Protein 3OLJ (pdb70)

Solvent-accessible surface area: 44392 Å² total; per-residue (Å²): 180,54,77,113,41,7,33,0,21,108,146,35,120,67,62,31,28,12,28,60,22,122,58,121,63,0,26,105,26,2,32,117,8,6,91,30,39,6,13,3,110,108,12,84,20,82,118,0,43,37,60,14,65,79,13,132,97,71,11,62,109,0,0,4,11,0,2,0,2,1,11,9,10,2,4,7,2,11,25,1,5,13,58,50,6,8,45,43,0,25,8,10,8,0,13,2,1,6,4,3,4,16,3,8,1,19,0,0,6,5,0,7,2,53,0,0,28,36,15,25,143,64,102,160,62,57,68,71,1,12,29,0,67,141,45,5,120,17,2,124,107,4,7,46,6,2,63,148,24,16,50,53,195,166,14,75,7,3,27,8,2,0,0,5,2,0,2,12,18,0,2,2,7,0,0,13,0,0,2,38,61,0,104,116,93,55,28,0,61,2,3,8,92,1,4,54,27,2,22,104,7,2,34,13,8,11,52,1,9,1,34,0,0,106,51,8,89,94,88,19,68,66,140,76,0,80,104,4,0,50,68,0,0,119,20,0,12,59,2,0,26,127,38,0,36,0,157,49,0,57,10,80,30,94,76,0,88,53,8,0,30,41,10,0,1,122,10,0,90,57,3,56,33,58,73,17,39,161,38,133,50,31,13,123,47,78,159,73,72,111,57,8,34,0,20,101,143,36,119,66,66,38,29,11,28,60,21,118,58,107,59,0,18,97,28,2,36,115,8,5,86,22,38,7,15,3,110,112,13,88,22,65,98,0,47,35,59,13,63,78,13,131,96,73,13,63,107,0,0,5,13,0,2,0,2,2,13,9,10,2,4,8,2,12,25,1,5,13,58,52,6,9,43,47,0,24,7,14,8,0,24,3,1,6,4,3,4,16,3,7,0,18,0,0,6,6,0,7,2,54,0,1,28,34,15,25,142,71,101,167,63,56,66,72,2,12,27,0,67,138,45,4,119,14,2,125,115,4,6,47,6,2,63,150,24,17,52,52,193,159,13,78,7,3,26,5,2,0,0,6,2,0,3,12,17,0,2,2,6,0,0,14,0,0,3,38,62,0,102,116,93,54,25,0,62,2,3,9,90,1,5,58,27,2,23,98,9,2,33,28,8,10,57,1,10,5,18,0,1,139,49,8,82,96,90,19,67,63,120,80,0,73,96,3,0,50,68,0,0,115,19,0,10,43,2,0,35,125,36,0,38,0,158,51,0,57,12,80,31,96,71,0,85,52,8,0,29,41,10,0,1,123,10,0,90,79,10,63,36,56,68,21,40,162,37,134,50,35,13,128,51,75,167,67,77,110,47,8,34,0,22,110,147,34,118,62,69,38,29,9,21,64,21,125,55,110,59,0,17,101,27,2,34,127,7,4,89,30,38,8,17,1,105,82,10,75,24,85,127,0,70,139,39,12,120,85,12,135,100,88,12,63,111,1,2,6,11,1,1,1,2,1,13,8,10,2,5,7,2,12,30,1,4,14,57,52,6,10,46,48,0,24,9,14,8,0,26,3,1,6,4,3,4,15,3,7,0,19,0,0,7,9,0,3,1,57,0,1,26,22,14,25,133,69,100,167,59,59,66,73,1,13,29,0,65,136,46,4,120,16,1,120,111,4,6,45,8,3,61,148,24,15,53,49,190,154,12,77,6,3,29,6,1,0,0,6,1,0,2,12,17,0,2,2,8,0,0,15,0,0,3,37,57,0,82,115,97,54,28,0,54,0,1,11,22,1,3,30,25,2,23,106,6,1,33,20,7,11,58,1,9,6,28,0,1,145,46,10,81,96,90,17,68,62,103,78,0,79,84,5,0,52,71,0,0,115,17,0,10,56,3,0,24,127,35,0,35,0,139,32,1,56,9,79,18,102,70,0,89,54,10,0,28,45,12,0,1,125,11,0,89,84,10,65,36,61,78,26,38,170,46,134,41,34,11,130,46,74,163,67,85,110,47,8,37,0,26,108,146,35,122,64,69,38,29,8,19,68,22,126,55,125,56,0,27,129,23,2,42,124,6,5,85,24,31,7,17,1,108,72,11,76,26,84,129,0,70,143,49,12,123,84,13,121,97,65,7,64,109,0,1,6,10,1,1,1,2,1,14,8,10,2,5,6,2,7,28,1,4,9,57,52,6,9,46,47,0,25,9,15,8,0,24,3,1,6,4,2,4,13,3,7,0,12,0,0,5,10,0,4,2,60,0,0,28,21,14,27,132,71,99,174,61,60,67,70,1,13,31,0,65,137,47,5,121,16,1,121,118,4,6,46,8,2,61,148,25,16,53,47,190,154,11,77,6,2,27,4,1,0,0,7,1,0,3,11,17,0,2,2,8,0,0,14,0,0,3,40,62,0,82,125,96,55,30,0,57,0,2,11,21,1,3,29,25,2,23,104,7,2,34,29,7,11,58,1,9,5,37,0,0,98,50,10,82,96,85,18,70,64,136,72,0,88,96,4,0,52,70,0,0,114,18,0,10,49,2,1,28,126,36,0,37,0,150,49,0,56,7,78,20,102,68,0,91,48,9,0,28,45,11,0,3,124,11,0,90,72,3,49,36,57,78,28,38,164,48,134,44,36,12,133,45,76

Sequence (1144 aa):
MGVEDEPLLRENPRRFVIFPIEYHDIWQMYKKAEASFWTAEEVDLSKDIQHWESLKPEERYFISHVLAFFAASDGIVNENLVERFSQEVQITEARCFYGFQIAMENIHSEMYSLLIDTYIKDPKEREFLFNAIETMPCVKKKADWALRWIGDKEATYGERVVAFAAVEGIFFSGSFASIFWLKKRGLMPGLTFSNELISRDEGLHCDFACLMFKHLVHKPSEERVREIIINAVRIEQEFLTEALPVKLIGMNCTLMKQYIEFVADRLMLELGFSKVFRVENPFDFMMGVEDDEPLLRENPRRFVIFPIEYHDIWQMYKKAEASFWTAEEVDLSKDIQHWESLKPEERYFISHVLAFFAASDGIVNENLVERFSQEVQITEARCFYGFQIAMENIHSEMYSLLIDTYIKDPKEREFLFNAIETMPCVKKKADWALRWIGDKEATYGERVVAFAAVEGIFFSGSFASIFWLKKRGLMPGLTFSNELISRDEGLHCDFACLMFKHLVHKPSEERVREIIINAVRIEQEFLTEALPVKLIGMNCTLMKQYIEFVADRLMLELGFSKVFRVENPFDFMMGVEDDEPLLRENPRRFVIFPIEYHDIWQMYKKAEASFWTAEEVDLSKDIQHWESLKPEERYFISHVLAFFAASDGIVNENLVERFSQEVQITEARCFYGFQIAMENIHSEMYSLLIDTYIKDPKEREFLFNAIETMPCVKKKADWALRWIGDKEATYGERVVAFAAVEGIFFSGSFASIFWLKKRGLMPGLTFSNELISRDEGLHCDFACLMFKHLVHKPSEERVREIIINAVRIEQEFLTEALPVKLIGMNCTLMKQYIEFVADRLMLELGFSKVFRVENPFDFMMGVEDDEPLLRENPRRFVIFPIEYHDIWQMYKKAEASFWTAEEVDLSKDIQHWESLKPEERYFISHVLAFFAASDGIVNENLVERFSQEVQITEARCFYGFQIAMENIHSEMYSLLIDTYIKDPKEREFLFNAIETMPCVKKKADWALRWIGDKEATYGERVVAFAAVEGIFFSGSFASIFWLKKRGLMPGLTFSNELISRDEGLHCDFACLMFKHLVHKPSEERVREIIINAVRIEQEFLTEALPVKLIGMNCTLMKQYIEFVADRLMLELGFSKVFRVENPFDFM

InterPro domains:
  IPR000358 Ribonucleotide reductase small subunit family [PF00268] (79-346)
  IPR000358 Ribonucleotide reductase small subunit family [PTHR23409] (70-389)
  IPR009078 Ferritin-like superfamily [SSF47240] (65-370)
  IPR012348 Ribonucleotide reductase-like [G3DSA:1.10.620.20] (35-352)
  IPR030475 Ribonucleotide reductase small subunit, acitve site [PS00368] (168-184)
  IPR033909 Ribonucleotide reductase small subunit [cd01049] (80-355)

Radius of gyration: 33.8 Å; Cα contacts (8 Å, |Δi|>4): 1558; chains: 4; bounding box: 87×87×90 Å

Structure (mmCIF, N/CA/C/O backbone):
data_3OLJ
#
_entry.id   3OLJ
#
_cell.length_a   109.908
_cell.length_b   109.725
_cell.length_c   174.056
_cell.angle_alpha   90.00
_cell.angle_beta   90.00
_cell.angle_gamma   90.00
#
_symmetry.space_group_name_H-M   'P 21 21 21'
#
loop_
_entity.id
_entity.type
_entity.pdbx_description
1 polymer 'Ribonucleoside-diphosphate reductase subunit M2'
2 non-polymer 'SODIUM ION'
3 water water
#
loop_
_atom_site.group_PDB
_atom_site.id
_atom_site.type_symbol
_atom_site.label_atom_id
_atom_site.label_alt_id
_atom_site.label_comp_id
_atom_site.label_asym_id
_atom_site.label_entity_id
_atom_site.label_seq_id
_atom_site.pdbx_PDB_ins_code
_atom_site.Cartn_x
_atom_site.Cartn_y
_atom_site.Cartn_z
_atom_site.occupancy
_atom_site.B_iso_or_equiv
_atom_site.auth_seq_id
_atom_site.auth_comp_id
_atom_site.auth_asym_id
_atom_site.auth_atom_id
_atom_site.pdbx_PDB_model_num
ATOM 1 N N . MET A 1 1 ? -24.556 -20.869 36.004 1.00 72.70 65 MET A N 1
ATOM 2 C CA . MET A 1 1 ? -23.921 -20.129 34.868 1.00 72.77 65 MET A CA 1
ATOM 3 C C . MET A 1 1 ? -24.725 -18.829 34.609 1.00 72.17 65 MET A C 1
ATOM 4 O O . MET A 1 1 ? -25.560 -18.469 35.445 1.00 72.58 65 MET A O 1
ATOM 9 N N . GLY A 1 2 ? -24.494 -18.095 33.511 1.00 71.33 66 GLY A N 1
ATOM 10 C CA . GLY A 1 2 ? -23.470 -18.364 32.494 1.00 69.53 66 GLY A CA 1
ATOM 11 C C . GLY A 1 2 ? -22.218 -17.516 32.659 1.00 68.19 66 GLY A C 1
ATOM 12 O O . GLY A 1 2 ? -21.123 -17.945 32.275 1.00 68.58 66 GLY A O 1
ATOM 13 N N . VAL A 1 3 ? -22.382 -16.322 33.237 1.00 66.30 67 VAL A N 1
ATOM 14 C CA . VAL A 1 3 ? -21.275 -15.380 33.491 1.00 64.08 67 VAL A CA 1
ATOM 15 C C . VAL A 1 3 ? -20.723 -15.446 34.932 1.00 62.68 67 VAL A C 1
ATOM 16 O O . VAL A 1 3 ? -19.545 -15.164 35.165 1.00 62.04 67 VAL A O 1
ATOM 20 N N . GLU A 1 4 ? -21.570 -15.839 35.886 1.00 60.96 68 GLU A N 1
ATOM 21 C CA . GLU A 1 4 ? -21.220 -15.808 37.317 1.00 59.06 68 GLU A CA 1
ATOM 22 C C . GLU A 1 4 ? -20.229 -16.896 37.721 1.00 57.34 68 GLU A C 1
ATOM 23 O O . GLU A 1 4 ? -19.741 -16.902 38.847 1.00 56.79 68 GLU A O 1
ATOM 29 N N . ASP A 1 5 ? -19.930 -17.804 36.795 1.00 55.31 69 ASP A N 1
ATOM 30 C CA . ASP A 1 5 ? -18.853 -18.784 36.987 1.00 53.75 69 ASP A CA 1
ATOM 31 C C . ASP A 1 5 ? -17.497 -18.372 36.352 1.00 51.75 69 ASP A C 1
ATOM 32 O O . ASP A 1 5 ? -16.506 -19.122 36.425 1.00 51.43 69 ASP A O 1
ATOM 37 N N . GLU A 1 6 ? -17.457 -17.172 35.765 1.00 48.75 70 GLU A N 1
ATOM 38 C CA . GLU A 1 6 ? -16.238 -16.652 35.125 1.00 45.93 70 GLU A CA 1
ATOM 39 C C . GLU A 1 6 ? -15.558 -15.615 35.995 1.00 43.86 70 GLU A C 1
ATOM 40 O O . GLU A 1 6 ? -16.105 -14.542 36.209 1.00 43.35 70 GLU A O 1
ATOM 46 N N . PRO A 1 7 ? -14.355 -15.930 36.489 1.00 42.48 71 PRO A N 1
ATOM 47 C CA . PRO A 1 7 ? -13.595 -15.034 37.361 1.00 41.64 71 PRO A CA 1
ATOM 48 C C . PRO A 1 7 ? -13.344 -13.642 36.733 1.00 41.40 71 PRO A C 1
ATOM 49 O O . PRO A 1 7 ? -13.375 -12.631 37.433 1.00 40.33 71 PRO A O 1
ATOM 53 N N . LEU A 1 8 ? -13.126 -13.606 35.421 1.00 40.78 72 LEU A N 1
ATOM 54 C CA . LEU A 1 8 ? -12.933 -12.347 34.710 1.00 41.09 72 LEU A CA 1
ATOM 55 C C . LEU A 1 8 ? -14.205 -11.496 34.668 1.00 40.68 72 LEU A C 1
ATOM 56 O O . LEU A 1 8 ? -14.123 -10.273 34.619 1.00 40.31 72 LEU A O 1
ATOM 61 N N . LEU A 1 9 ? -15.363 -12.153 34.709 1.00 40.08 73 LEU A N 1
ATOM 62 C CA . LEU A 1 9 ? -16.630 -11.497 34.432 1.00 40.40 73 LEU A CA 1
ATOM 63 C C . LEU A 1 9 ? -17.607 -11.413 35.599 1.00 41.10 73 LEU A C 1
ATOM 64 O O . LEU A 1 9 ? -18.562 -10.645 35.539 1.00 40.78 73 LEU A O 1
ATOM 69 N N . ARG A 1 10 ? -17.374 -12.199 36.645 1.00 41.75 74 ARG A N 1
ATOM 70 C CA . ARG A 1 10 ? -18.294 -12.266 37.790 1.00 42.69 74 ARG A CA 1
ATOM 71 C C . ARG A 1 10 ? -18.110 -11.076 38.730 1.00 43.48 74 ARG A C 1
ATOM 72 O O . ARG A 1 10 ? -17.065 -10.406 38.717 1.00 43.21 74 ARG A O 1
ATOM 80 N N . GLU A 1 11 ? -19.110 -10.875 39.591 1.00 44.19 75 GLU A N 1
ATOM 81 C CA . GLU A 1 11 ? -19.151 -9.758 40.524 1.00 44.72 75 GLU A CA 1
ATOM 82 C C . GLU A 1 11 ? -17.896 -9.671 41.362 1.00 44.49 75 GLU A C 1
ATOM 83 O O . GLU A 1 11 ? -17.495 -10.643 42.021 1.00 43.90 75 GLU A O 1
ATOM 89 N N . ASN A 1 12 ? -17.277 -8.494 41.315 1.00 44.29 76 ASN A N 1
ATOM 90 C CA . ASN A 1 12 ? -16.111 -8.188 42.123 1.00 44.31 76 ASN A CA 1
ATOM 91 C C . ASN A 1 12 ? -16.344 -6.898 42.915 1.00 44.65 76 ASN A C 1
ATOM 92 O O . ASN A 1 12 ? -16.190 -5.807 42.374 1.00 44.63 76 ASN A O 1
ATOM 97 N N . PRO A 1 13 ? -16.721 -7.016 44.203 1.00 44.80 77 PRO A N 1
ATOM 98 C CA . PRO A 1 13 ? -16.918 -5.799 44.997 1.00 44.82 77 PRO A CA 1
ATOM 99 C C . PRO A 1 13 ? -15.627 -4.979 45.183 1.00 44.71 77 PRO A C 1
ATOM 100 O O . PRO A 1 13 ? -15.689 -3.823 45.595 1.00 44.95 77 PRO A O 1
ATOM 104 N N . ARG A 1 14 ? -14.476 -5.577 44.897 1.00 44.10 78 ARG A N 1
ATOM 105 C CA . ARG A 1 14 ? -13.200 -4.902 45.058 1.00 43.83 78 ARG A CA 1
ATOM 106 C C . ARG A 1 14 ? -12.691 -4.299 43.732 1.00 43.66 78 ARG A C 1
ATOM 107 O O . ARG A 1 14 ? -11.517 -3.909 43.637 1.00 42.72 78 ARG A O 1
ATOM 115 N N . ARG A 1 15 ? -13.555 -4.238 42.717 1.00 43.29 79 ARG A N 1
ATOM 116 C CA . ARG A 1 15 ? -13.090 -3.923 41.361 1.00 44.04 79 ARG A CA 1
ATOM 117 C C . ARG A 1 15 ? -12.434 -2.547 41.194 1.00 43.74 79 ARG A C 1
ATOM 118 O O . ARG A 1 15 ? -11.556 -2.381 40.345 1.00 43.61 79 ARG A O 1
ATOM 126 N N . PHE A 1 16 ? -12.859 -1.575 41.997 1.00 43.41 80 PHE A N 1
ATOM 127 C CA . PHE A 1 16 ? -12.301 -0.226 41.917 1.00 43.57 80 PHE A CA 1
ATOM 128 C C . PHE A 1 16 ? -11.246 0.022 42.995 1.00 43.16 80 PHE A C 1
ATOM 129 O O . PHE A 1 16 ? -10.739 1.130 43.125 1.00 43.75 80 PHE A O 1
ATOM 137 N N . VAL A 1 17 ? -10.921 -1.009 43.765 1.00 42.32 81 VAL A N 1
ATOM 138 C CA . VAL A 1 17 ? -9.847 -0.920 44.744 1.00 41.74 81 VAL A CA 1
ATOM 139 C C . VAL A 1 17 ? -8.652 -1.552 44.075 1.00 41.95 81 VAL A C 1
ATOM 140 O O . VAL A 1 17 ? -8.746 -2.663 43.550 1.00 42.10 81 VAL A O 1
ATOM 144 N N . ILE A 1 18 ? -7.521 -0.866 44.089 1.00 41.89 82 ILE A N 1
ATOM 145 C CA . ILE A 1 18 ? -6.422 -1.300 43.260 1.00 42.02 82 ILE A CA 1
ATOM 146 C C . ILE A 1 18 ? -5.622 -2.469 43.859 1.00 41.13 82 ILE A C 1
ATOM 147 O O . ILE A 1 18 ? -5.307 -3.432 43.153 1.00 41.17 82 ILE A O 1
ATOM 152 N N . PHE A 1 19 ? -5.316 -2.391 45.150 1.00 40.07 83 PHE A N 1
ATOM 153 C CA . PHE A 1 19 ? -4.481 -3.396 45.820 1.00 39.31 83 PHE A CA 1
ATOM 154 C C . PHE A 1 19 ? -5.300 -4.297 46.764 1.00 38.65 83 PHE A C 1
ATOM 155 O O . PHE A 1 19 ? -6.408 -3.931 47.167 1.00 38.37 83 PHE A O 1
ATOM 163 N N . PRO A 1 20 ? -4.760 -5.483 47.118 1.00 38.58 84 PRO A N 1
ATOM 164 C CA . PRO A 1 20 ? -3.508 -6.022 46.592 1.00 38.17 84 PRO A CA 1
ATOM 165 C C . PRO A 1 20 ? -3.702 -6.620 45.199 1.00 37.90 84 PRO A C 1
ATOM 166 O O . PRO A 1 20 ? -4.823 -6.958 44.806 1.00 37.72 84 PRO A O 1
ATOM 170 N N . ILE A 1 21 ? -2.611 -6.705 44.453 1.00 37.75 85 ILE A N 1
ATOM 171 C CA . ILE A 1 21 ? -2.608 -7.349 43.148 1.00 37.92 85 ILE A CA 1
ATOM 172 C C . ILE A 1 21 ? -2.738 -8.850 43.352 1.00 38.18 85 ILE A C 1
ATOM 173 O O . ILE A 1 21 ? -1.981 -9.436 44.121 1.00 37.51 85 ILE A O 1
ATOM 178 N N . GLU A 1 22 ? -3.708 -9.455 42.675 1.00 39.03 86 GLU A N 1
ATOM 179 C CA . GLU A 1 22 ? -3.921 -10.897 42.757 1.00 40.37 86 GLU A CA 1
ATOM 180 C C . GLU A 1 22 ? -3.645 -11.613 41.437 1.00 40.08 86 GLU A C 1
ATOM 181 O O . GLU A 1 22 ? -3.290 -12.788 41.436 1.00 40.04 86 GLU A O 1
ATOM 187 N N . TYR A 1 23 ? -3.808 -10.910 40.319 1.00 39.67 87 TYR A N 1
ATOM 188 C CA . TYR A 1 23 ? -3.502 -11.485 39.016 1.00 39.17 87 TYR A CA 1
ATOM 189 C C . TYR A 1 23 ? -2.247 -10.821 38.506 1.00 39.26 87 TYR A C 1
ATOM 190 O O . TYR A 1 23 ? -2.312 -9.803 37.802 1.00 38.58 87 TYR A O 1
ATOM 199 N N . HIS A 1 24 ? -1.111 -11.401 38.878 1.00 38.60 88 HIS A N 1
ATOM 200 C CA . HIS A 1 24 ? 0.195 -10.829 38.609 1.00 38.68 88 HIS A CA 1
ATOM 201 C C . HIS A 1 24 ? 0.579 -10.843 37.142 1.00 38.24 88 HIS A C 1
ATOM 202 O O . HIS A 1 24 ? 1.317 -9.969 36.698 1.00 38.32 88 HIS A O 1
ATOM 209 N N . ASP A 1 25 ? 0.086 -11.837 36.408 1.00 37.35 89 ASP A N 1
ATOM 210 C CA . ASP A 1 25 ? 0.337 -11.933 34.974 1.00 36.85 89 ASP A CA 1
ATOM 211 C C . ASP A 1 25 ? -0.387 -10.802 34.208 1.00 36.07 89 ASP A C 1
ATOM 212 O O . ASP A 1 25 ? 0.199 -10.146 33.356 1.00 35.35 89 ASP A O 1
ATOM 217 N N . ILE A 1 26 ? -1.652 -10.580 34.538 1.00 35.11 90 ILE A N 1
ATOM 218 C CA . ILE A 1 26 ? -2.440 -9.493 33.945 1.00 34.90 90 ILE A CA 1
ATOM 219 C C . ILE A 1 26 ? -1.832 -8.144 34.331 1.00 34.86 90 ILE A C 1
ATOM 220 O O . ILE A 1 26 ? -1.615 -7.275 33.488 1.00 34.57 90 ILE A O 1
ATOM 225 N N . TRP A 1 27 ? -1.487 -8.016 35.599 1.00 34.64 91 TRP A N 1
ATOM 226 C CA . TRP A 1 27 ? -0.881 -6.799 36.112 1.00 34.75 91 TRP A CA 1
ATOM 227 C C . TRP A 1 27 ? 0.438 -6.452 35.435 1.00 35.23 91 TRP A C 1
ATOM 228 O O . TRP A 1 27 ? 0.692 -5.280 35.156 1.00 34.86 91 TRP A O 1
ATOM 239 N N . GLN A 1 28 ? 1.270 -7.462 35.173 1.00 35.41 92 GLN A N 1
ATOM 240 C CA . GLN A 1 28 ? 2.573 -7.227 34.542 1.00 36.52 92 GLN A CA 1
ATOM 241 C C . GLN A 1 28 ? 2.426 -6.697 33.113 1.00 35.19 92 GLN A C 1
ATOM 242 O O . GLN A 1 28 ? 3.255 -5.921 32.654 1.00 34.78 92 GLN A O 1
ATOM 248 N N . MET A 1 29 ? 1.388 -7.137 32.416 1.00 34.33 93 MET A N 1
ATOM 249 C CA . MET A 1 29 ? 1.101 -6.612 31.092 1.00 34.84 93 MET A CA 1
ATOM 250 C C . MET A 1 29 ? 0.692 -5.133 31.124 1.00 34.31 93 MET A C 1
ATOM 251 O O . MET A 1 29 ? 1.112 -4.354 30.265 1.00 33.90 93 MET A O 1
ATOM 256 N N . TYR A 1 30 ? -0.090 -4.746 32.136 1.00 33.78 94 TYR A N 1
ATOM 257 C CA . TYR A 1 30 ? -0.417 -3.340 32.364 1.00 33.17 94 TYR A CA 1
ATOM 258 C C . TYR A 1 30 ? 0.836 -2.519 32.653 1.00 33.18 94 TYR A C 1
ATOM 259 O O . TYR A 1 30 ? 1.011 -1.416 32.110 1.00 32.82 94 TYR A O 1
ATOM 268 N N . LYS A 1 31 ? 1.708 -3.053 33.514 1.00 32.57 95 LYS A N 1
ATOM 269 C CA . LYS A 1 31 ? 2.966 -2.389 33.833 1.00 32.32 95 LYS A CA 1
ATOM 270 C C . LYS A 1 31 ? 3.863 -2.235 32.602 1.00 31.71 95 LYS A C 1
ATOM 271 O O . LYS A 1 31 ? 4.551 -1.224 32.450 1.00 31.32 95 LYS A O 1
ATOM 277 N N . LYS A 1 32 ? 3.859 -3.244 31.742 1.00 31.68 96 LYS A N 1
ATOM 278 C CA . LYS A 1 32 ? 4.596 -3.190 30.485 1.00 32.91 96 LYS A CA 1
ATOM 279 C C . LYS A 1 32 ? 3.986 -2.095 29.595 1.00 32.47 96 LYS A C 1
ATOM 280 O O . LYS A 1 32 ? 4.706 -1.282 29.035 1.00 32.46 96 LYS A O 1
ATOM 286 N N . ALA A 1 33 ? 2.660 -2.050 29.503 1.00 32.69 97 ALA A N 1
ATOM 287 C CA . ALA A 1 33 ? 1.992 -0.992 28.721 1.00 33.24 97 ALA A CA 1
ATOM 288 C C . ALA A 1 33 ? 2.401 0.386 29.230 1.00 33.43 97 ALA A C 1
ATOM 289 O O . ALA A 1 33 ? 2.886 1.207 28.467 1.00 34.11 97 ALA A O 1
ATOM 291 N N . GLU A 1 34 ? 2.232 0.597 30.530 1.00 33.57 98 GLU A N 1
ATOM 292 C CA . GLU A 1 34 ? 2.537 1.846 31.216 1.00 34.08 98 GLU A CA 1
ATOM 293 C C . GLU A 1 34 ? 3.987 2.316 31.006 1.00 34.63 98 GLU A C 1
ATOM 294 O O . GLU A 1 34 ? 4.248 3.531 30.899 1.00 34.27 98 GLU A O 1
ATOM 300 N N . ALA A 1 35 ? 4.916 1.353 30.953 1.00 34.72 99 ALA A N 1
ATOM 301 C CA . ALA A 1 35 ? 6.350 1.631 30.824 1.00 35.14 99 ALA A CA 1
ATOM 302 C C . ALA A 1 35 ? 6.709 2.003 29.402 1.00 35.11 99 ALA A C 1
ATOM 303 O O . ALA A 1 35 ? 7.787 2.534 29.151 1.00 35.33 99 ALA A O 1
ATOM 305 N N . SER A 1 36 ? 5.828 1.710 28.457 1.00 35.25 100 SER A N 1
ATOM 306 C CA . SER A 1 36 ? 6.125 2.052 27.079 1.00 35.33 100 SER A CA 1
ATOM 307 C C . SER A 1 36 ? 5.291 3.252 26.576 1.00 34.34 100 SER A C 1
ATOM 308 O O . SER A 1 36 ? 5.195 3.473 25.377 1.00 34.35 100 SER A O 1
ATOM 311 N N . PHE A 1 37 ? 4.723 4.030 27.502 1.00 33.42 101 PHE A N 1
ATOM 312 C CA . PHE A 1 37 ? 3.997 5.261 27.175 1.00 32.83 101 PHE A CA 1
ATOM 313 C C . PHE A 1 37 ? 4.815 6.175 26.257 1.00 32.93 101 PHE A C 1
ATOM 314 O O . PHE A 1 37 ? 6.016 6.339 26.448 1.00 33.39 101 PHE A O 1
ATOM 322 N N . TRP A 1 38 ? 4.155 6.757 25.266 1.00 32.52 102 TRP A N 1
ATOM 323 C CA . TRP A 1 38 ? 4.772 7.740 24.377 1.00 32.63 102 TRP A CA 1
ATOM 324 C C . TRP A 1 38 ? 3.656 8.612 23.834 1.00 33.17 102 TRP A C 1
ATOM 325 O O . TRP A 1 38 ? 2.474 8.247 23.915 1.00 32.98 102 TRP A O 1
ATOM 336 N N . THR A 1 39 ? 4.032 9.762 23.280 1.00 34.17 103 THR A N 1
ATOM 337 C CA . THR A 1 39 ? 3.084 10.702 22.694 1.00 35.01 103 THR A CA 1
ATOM 338 C C . THR A 1 39 ? 3.507 11.041 21.259 1.00 35.74 103 THR A C 1
ATOM 339 O O . THR A 1 39 ? 4.671 10.858 20.881 1.00 35.41 103 THR A O 1
ATOM 343 N N . ALA A 1 40 ? 2.563 11.534 20.460 1.00 36.63 104 ALA A N 1
ATOM 344 C CA . ALA A 1 40 ? 2.846 11.882 19.068 1.00 37.73 104 ALA A CA 1
ATOM 345 C C . ALA A 1 40 ? 3.971 12.922 18.985 1.00 38.74 104 ALA A C 1
ATOM 346 O O . ALA A 1 40 ? 4.754 12.910 18.041 1.00 38.53 104 ALA A O 1
ATOM 348 N N . GLU A 1 41 ? 4.051 13.787 19.999 1.00 39.80 105 GLU A N 1
ATOM 349 C CA . GLU A 1 41 ? 5.020 14.881 20.041 1.00 41.17 105 GLU A CA 1
ATOM 350 C C . GLU A 1 41 ? 6.464 14.414 20.066 1.00 41.42 105 GLU A C 1
ATOM 351 O O . GLU A 1 41 ? 7.370 15.207 19.819 1.00 42.06 105 GLU A O 1
ATOM 357 N N . GLU A 1 42 ? 6.676 13.134 20.361 1.00 41.08 106 GLU A N 1
ATOM 358 C CA . GLU A 1 42 ? 8.011 12.574 20.436 1.00 40.86 106 GLU A CA 1
ATOM 359 C C . GLU A 1 42 ? 8.469 12.098 19.079 1.00 40.45 106 GLU A C 1
ATOM 360 O O . GLU A 1 42 ? 9.613 11.702 18.924 1.00 40.63 106 GLU A O 1
ATOM 366 N N . VAL A 1 43 ? 7.570 12.103 18.101 1.00 39.78 107 VAL A N 1
ATOM 367 C CA . VAL A 1 43 ? 7.906 11.604 16.779 1.00 38.91 107 VAL A CA 1
ATOM 368 C C . VAL A 1 43 ? 8.188 12.801 15.853 1.00 39.37 107 VAL A C 1
ATOM 369 O O . VAL A 1 43 ? 7.334 13.665 15.644 1.00 38.71 107 VAL A O 1
ATOM 373 N N . ASP A 1 44 ? 9.397 12.836 15.315 1.00 39.78 108 ASP A N 1
ATOM 374 C CA . ASP A 1 44 ? 9.830 13.912 14.415 1.00 40.73 108 ASP A CA 1
ATOM 375 C C . ASP A 1 44 ? 9.451 13.565 12.969 1.00 40.28 108 ASP A C 1
ATOM 376 O O . ASP A 1 44 ? 9.976 12.627 12.386 1.00 40.03 108 ASP A O 1
ATOM 381 N N . LEU A 1 45 ? 8.531 14.330 12.402 1.00 41.58 109 LEU A N 1
ATOM 382 C CA . LEU A 1 45 ? 8.082 14.119 11.021 1.00 42.65 109 LEU A CA 1
ATOM 383 C C . LEU A 1 45 ? 8.776 15.035 9.986 1.00 44.04 109 LEU A C 1
ATOM 384 O O . LEU A 1 45 ? 8.576 14.882 8.765 1.00 44.09 109 LEU A O 1
ATOM 389 N N . SER A 1 46 ? 9.600 15.966 10.480 1.00 45.23 110 SER A N 1
ATOM 390 C CA . SER A 1 46 ? 10.222 17.032 9.657 1.00 45.65 110 SER A CA 1
ATOM 391 C C . SER A 1 46 ? 11.076 16.541 8.488 1.00 45.98 110 SER A C 1
ATOM 392 O O . SER A 1 46 ? 11.239 17.253 7.495 1.00 47.14 110 SER A O 1
ATOM 395 N N . LYS A 1 47 ? 11.618 15.333 8.593 1.00 46.14 111 LYS A N 1
ATOM 396 C CA . LYS A 1 47 ? 12.519 14.796 7.567 1.00 45.82 111 LYS A CA 1
ATOM 397 C C . LYS A 1 47 ? 11.832 13.850 6.607 1.00 45.14 111 LYS A C 1
ATOM 398 O O . LYS A 1 47 ? 12.499 13.087 5.896 1.00 45.99 111 LYS A O 1
ATOM 404 N N . ASP A 1 48 ? 10.504 13.882 6.593 1.00 43.86 112 ASP A N 1
ATOM 405 C CA . ASP A 1 48 ? 9.732 12.962 5.773 1.00 42.53 112 ASP A CA 1
ATOM 406 C C . ASP A 1 48 ? 9.307 13.546 4.426 1.00 41.62 112 ASP A C 1
ATOM 407 O O . ASP A 1 48 ? 9.115 12.792 3.485 1.00 40.82 112 ASP A O 1
ATOM 412 N N . ILE A 1 49 ? 9.155 14.869 4.351 1.00 41.31 113 ILE A N 1
ATOM 413 C CA . ILE A 1 49 ? 8.470 15.539 3.216 1.00 41.23 113 ILE A CA 1
ATOM 414 C C . ILE A 1 49 ? 9.197 15.319 1.907 1.00 40.79 113 ILE A C 1
ATOM 415 O O . ILE A 1 49 ? 8.588 15.024 0.879 1.00 40.41 113 ILE A O 1
ATOM 420 N N . GLN A 1 50 ? 10.514 15.420 1.966 1.00 40.82 114 GLN A N 1
ATOM 421 C CA . GLN A 1 50 ? 11.356 15.244 0.789 1.00 40.56 114 GLN A CA 1
ATOM 422 C C . GLN A 1 50 ? 11.146 13.861 0.170 1.00 40.50 114 GLN A C 1
ATOM 423 O O . GLN A 1 50 ? 10.904 13.746 -1.046 1.00 39.82 114 GLN A O 1
ATOM 429 N N . HIS A 1 51 ? 11.237 12.819 1.005 1.00 39.99 115 HIS A N 1
ATOM 430 C CA . HIS A 1 51 ? 10.909 11.448 0.579 1.00 39.91 115 HIS A CA 1
ATOM 431 C C . HIS A 1 51 ? 9.475 11.307 0.053 1.00 39.29 115 HIS A C 1
ATOM 432 O O . HIS A 1 51 ? 9.257 10.700 -0.991 1.00 38.98 115 HIS A O 1
ATOM 439 N N . TRP A 1 52 ? 8.513 11.859 0.793 1.00 38.96 116 TRP A N 1
ATOM 440 C CA . TRP A 1 52 ? 7.094 11.864 0.411 1.00 38.89 116 TRP A CA 1
ATOM 441 C C . TRP A 1 52 ? 6.901 12.398 -1.009 1.00 39.78 116 TRP A C 1
ATOM 442 O O . TRP A 1 52 ? 6.229 11.780 -1.846 1.00 39.13 116 TRP A O 1
ATOM 453 N N . GLU A 1 53 ? 7.501 13.554 -1.272 1.00 40.39 117 GLU A N 1
ATOM 454 C CA . GLU A 1 53 ? 7.376 14.203 -2.581 1.00 41.55 117 GLU A CA 1
ATOM 455 C C . GLU A 1 53 ? 8.068 13.443 -3.717 1.00 41.69 117 GLU A C 1
ATOM 456 O O . GLU A 1 53 ? 7.677 13.588 -4.871 1.00 42.30 117 GLU A O 1
ATOM 462 N N . SER A 1 54 ? 9.046 12.604 -3.386 1.00 42.41 118 SER A N 1
ATOM 463 C CA . SER A 1 54 ? 9.773 11.816 -4.389 1.00 43.40 118 SER A CA 1
ATOM 464 C C . SER A 1 54 ? 9.103 10.505 -4.811 1.00 43.68 118 SER A C 1
ATOM 465 O O . SER A 1 54 ? 9.571 9.847 -5.747 1.00 44.04 118 SER A O 1
ATOM 468 N N . LEU A 1 55 ? 8.032 10.113 -4.119 1.00 43.06 119 LEU A N 1
ATOM 469 C CA . LEU A 1 55 ? 7.287 8.901 -4.466 1.00 42.79 119 LEU A CA 1
ATOM 470 C C . LEU A 1 55 ? 6.458 9.093 -5.726 1.00 42.85 119 LEU A C 1
ATOM 471 O O . LEU A 1 55 ? 6.159 10.211 -6.118 1.00 42.76 119 LEU A O 1
ATOM 476 N N . LYS A 1 56 ? 6.058 7.986 -6.337 1.00 43.16 120 LYS A N 1
ATOM 477 C CA . LYS A 1 56 ? 5.064 8.021 -7.400 1.00 43.44 120 LYS A CA 1
ATOM 478 C C . LYS A 1 56 ? 3.693 8.390 -6.817 1.00 42.74 120 LYS A C 1
ATOM 479 O O . LYS A 1 56 ? 3.441 8.157 -5.629 1.00 41.86 120 LYS A O 1
ATOM 485 N N . PRO A 1 57 ? 2.804 8.982 -7.641 1.00 42.60 121 PRO A N 1
ATOM 486 C CA . PRO A 1 57 ? 1.490 9.382 -7.107 1.00 42.17 121 PRO A CA 1
ATOM 487 C C . PRO A 1 57 ? 0.719 8.228 -6.441 1.00 42.30 121 PRO A C 1
ATOM 488 O O . PRO A 1 57 ? 0.004 8.452 -5.464 1.00 41.98 121 PRO A O 1
ATOM 492 N N . GLU A 1 58 ? 0.867 7.010 -6.957 1.00 41.99 122 GLU A N 1
ATOM 493 C CA . GLU A 1 58 ? 0.084 5.895 -6.451 1.00 42.17 122 GLU A CA 1
ATOM 494 C C . GLU A 1 58 ? 0.678 5.318 -5.145 1.00 41.43 122 GLU A C 1
ATOM 495 O O . GLU A 1 58 ? -0.006 4.626 -4.396 1.00 40.35 122 GLU A O 1
ATOM 501 N N . GLU A 1 59 ? 1.946 5.633 -4.875 1.00 40.63 123 GLU A N 1
ATOM 502 C CA . GLU A 1 59 ? 2.535 5.321 -3.576 1.00 39.94 123 GLU A CA 1
ATOM 503 C C . GLU A 1 59 ? 1.993 6.256 -2.509 1.00 38.82 123 GLU A C 1
ATOM 504 O O . GLU A 1 59 ? 1.644 5.814 -1.411 1.00 38.71 123 GLU A O 1
ATOM 510 N N . ARG A 1 60 ? 1.911 7.543 -2.835 1.00 37.21 124 ARG A N 1
ATOM 511 C CA . ARG A 1 60 ? 1.245 8.495 -1.955 1.00 36.34 124 ARG A CA 1
ATOM 512 C C . ARG A 1 60 ? -0.221 8.120 -1.709 1.00 35.49 124 ARG A C 1
ATOM 513 O O . ARG A 1 60 ? -0.687 8.187 -0.580 1.00 35.27 124 ARG A O 1
ATOM 521 N N . TYR A 1 61 ? -0.936 7.729 -2.765 1.00 34.90 125 TYR A N 1
ATOM 522 C CA . TYR A 1 61 ? -2.313 7.203 -2.642 1.00 34.82 125 TYR A CA 1
ATOM 523 C C . TYR A 1 61 ? -2.371 6.017 -1.649 1.00 33.98 125 TYR A C 1
ATOM 524 O O . TYR A 1 61 ? -3.175 6.010 -0.709 1.00 33.73 125 TYR A O 1
ATOM 533 N N . PHE A 1 62 ? -1.514 5.031 -1.863 1.00 33.37 126 PHE A N 1
ATOM 534 C CA . PHE A 1 62 ? -1.473 3.858 -0.987 1.00 33.64 126 PHE A CA 1
ATOM 535 C C . PHE A 1 62 ? -1.248 4.234 0.491 1.00 33.39 126 PHE A C 1
ATOM 536 O O . PHE A 1 62 ? -1.961 3.748 1.389 1.00 33.07 126 PHE A O 1
ATOM 544 N N . ILE A 1 63 ? -0.264 5.095 0.732 1.00 33.00 127 ILE A N 1
ATOM 545 C CA . ILE A 1 63 ? 0.134 5.429 2.093 1.00 32.86 127 ILE A CA 1
ATOM 546 C C . ILE A 1 63 ? -0.979 6.183 2.801 1.00 33.03 127 ILE A C 1
ATOM 547 O O . ILE A 1 63 ? -1.347 5.816 3.918 1.00 33.12 127 ILE A O 1
ATOM 552 N N . SER A 1 64 ? -1.556 7.189 2.136 1.00 32.78 128 SER A N 1
ATOM 553 C CA . SER A 1 64 ? -2.594 8.006 2.756 1.00 32.97 128 SER A CA 1
ATOM 554 C C . SER A 1 64 ? -3.821 7.173 3.108 1.00 32.90 128 SER A C 1
ATOM 555 O O . SER A 1 64 ? -4.461 7.419 4.126 1.00 32.85 128 SER A O 1
ATOM 558 N N . HIS A 1 65 ? -4.134 6.194 2.266 1.00 32.42 129 HIS A N 1
ATOM 559 C CA . HIS A 1 65 ? -5.254 5.303 2.510 1.00 32.90 129 HIS A CA 1
ATOM 560 C C . HIS A 1 65 ? -4.978 4.317 3.644 1.00 32.23 129 HIS A C 1
ATOM 561 O O . HIS A 1 65 ? -5.872 4.031 4.425 1.00 32.53 129 HIS A O 1
ATOM 568 N N . VAL A 1 66 ? -3.748 3.828 3.752 1.00 31.42 130 VAL A N 1
ATOM 569 C CA . VAL A 1 66 ? -3.367 3.040 4.922 1.00 31.57 130 VAL A CA 1
ATOM 570 C C . VAL A 1 66 ? -3.503 3.871 6.200 1.00 31.26 130 VAL A C 1
ATOM 571 O O . VAL A 1 66 ? -4.048 3.399 7.216 1.00 31.26 130 VAL A O 1
ATOM 575 N N . LEU A 1 67 ? -3.018 5.110 6.154 1.00 30.37 131 LEU A N 1
ATOM 576 C CA . LEU A 1 67 ? -3.104 5.973 7.325 1.00 30.30 131 LEU A CA 1
ATOM 577 C C . LEU A 1 67 ? -4.556 6.181 7.735 1.00 30.11 131 LEU A C 1
ATOM 578 O O . LEU A 1 67 ? -4.890 6.144 8.925 1.00 29.79 131 LEU A O 1
ATOM 583 N N . ALA A 1 68 ? -5.415 6.391 6.741 1.00 30.61 132 ALA A N 1
ATOM 584 C CA . ALA A 1 68 ? -6.817 6.690 6.992 1.00 31.23 132 ALA A CA 1
ATOM 585 C C . ALA A 1 68 ? -7.527 5.456 7.541 1.00 31.54 132 ALA A C 1
ATOM 586 O O . ALA A 1 68 ? -8.358 5.572 8.432 1.00 31.70 132 ALA A O 1
ATOM 588 N N . PHE A 1 69 ? -7.181 4.287 7.006 1.00 31.91 133 PHE A N 1
ATOM 589 C CA . PHE A 1 69 ? -7.667 3.011 7.525 1.00 32.77 133 PHE A CA 1
ATOM 590 C C . PHE A 1 69 ? -7.284 2.826 8.998 1.00 32.87 133 PHE A C 1
ATOM 591 O O . PHE A 1 69 ? -8.115 2.425 9.821 1.00 33.36 133 PHE A O 1
ATOM 599 N N . PHE A 1 70 ? -6.032 3.117 9.324 1.00 33.11 134 PHE A N 1
ATOM 600 C CA . PHE A 1 70 ? -5.538 2.959 10.697 1.00 33.63 134 PHE A CA 1
ATOM 601 C C . PHE A 1 70 ? -6.268 3.886 11.659 1.00 33.96 134 PHE A C 1
ATOM 602 O O . PHE A 1 70 ? -6.720 3.447 12.723 1.00 34.17 134 PHE A O 1
ATOM 610 N N . ALA A 1 71 ? -6.395 5.157 11.280 1.00 34.04 135 ALA A N 1
ATOM 611 C CA . ALA A 1 71 ? -7.051 6.131 12.147 1.00 35.26 135 ALA A CA 1
ATOM 612 C C . ALA A 1 71 ? -8.506 5.739 12.396 1.00 35.79 135 ALA A C 1
ATOM 613 O O . ALA A 1 71 ? -8.951 5.742 13.538 1.00 36.73 135 ALA A O 1
ATOM 615 N N . ALA A 1 72 ? -9.230 5.375 11.343 1.00 35.97 136 ALA A N 1
ATOM 616 C CA . ALA A 1 72 ? -10.615 4.903 11.485 1.00 36.14 136 ALA A CA 1
ATOM 617 C C . ALA A 1 72 ? -10.733 3.649 12.365 1.00 36.11 136 ALA A C 1
ATOM 618 O O . ALA A 1 72 ? -11.549 3.617 13.279 1.00 36.71 136 ALA A O 1
ATOM 620 N N . SER A 1 73 ? -9.933 2.618 12.083 1.00 36.08 137 SER A N 1
ATOM 621 C CA . SER A 1 73 ? -9.981 1.377 12.856 1.00 36.32 137 SER A CA 1
ATOM 622 C C . SER A 1 73 ? -9.664 1.596 14.330 1.00 35.88 137 SER A C 1
ATOM 623 O O . SER A 1 73 ? -10.266 0.966 15.194 1.00 36.38 137 SER A O 1
ATOM 626 N N . ASP A 1 74 ? -8.743 2.509 14.623 1.00 35.86 138 ASP A N 1
ATOM 627 C CA . ASP A 1 74 ? -8.485 2.898 16.010 1.00 36.08 138 ASP A CA 1
ATOM 628 C C . ASP A 1 74 ? -9.729 3.299 16.748 1.00 35.50 138 ASP A C 1
ATOM 629 O O . ASP A 1 74 ? -9.870 2.969 17.912 1.00 35.77 138 ASP A O 1
ATOM 634 N N . GLY A 1 75 ? -10.631 4.006 16.074 1.00 35.12 139 GLY A N 1
ATOM 635 C CA . GLY A 1 75 ? -11.860 4.470 16.720 1.00 34.59 139 GLY A CA 1
ATOM 636 C C . GLY A 1 75 ? -12.844 3.350 16.991 1.00 34.03 139 GLY A C 1
ATOM 637 O O . GLY A 1 75 ? -13.639 3.438 17.917 1.00 34.32 139 GLY A O 1
ATOM 638 N N . ILE A 1 76 ? -12.811 2.298 16.175 1.00 33.73 140 ILE A N 1
ATOM 639 C CA . ILE A 1 76 ? -13.689 1.149 16.406 1.00 32.82 140 ILE A CA 1
ATOM 640 C C . ILE A 1 76 ? -13.155 0.311 17.578 1.00 32.83 140 ILE A C 1
ATOM 641 O O . ILE A 1 76 ? -13.930 -0.106 18.451 1.00 33.38 140 ILE A O 1
ATOM 646 N N . VAL A 1 77 ? -11.841 0.082 17.602 1.00 32.45 141 VAL A N 1
ATOM 647 C CA . VAL A 1 77 ? -11.191 -0.617 18.724 1.00 32.40 141 VAL A CA 1
ATOM 648 C C . VAL A 1 77 ? -11.532 0.155 20.001 1.00 33.14 141 VAL A C 1
ATOM 649 O O . VAL A 1 77 ? -12.002 -0.421 20.983 1.00 32.35 141 VAL A O 1
ATOM 653 N N . ASN A 1 78 ? -11.319 1.469 19.946 1.00 33.46 142 ASN A N 1
ATOM 654 C CA . ASN A 1 78 ? -11.608 2.362 21.061 1.00 34.66 142 ASN A CA 1
ATOM 655 C C . ASN A 1 78 ? -13.068 2.283 21.513 1.00 34.26 142 ASN A C 1
ATOM 656 O O . ASN A 1 78 ? -13.353 2.126 22.708 1.00 34.24 142 ASN A O 1
ATOM 661 N N . GLU A 1 79 ? -13.993 2.358 20.563 1.00 33.83 143 GLU A N 1
ATOM 662 C CA . GLU A 1 79 ? -15.412 2.239 20.896 1.00 34.37 143 GLU A CA 1
ATOM 663 C C . GLU A 1 79 ? -15.705 0.936 21.667 1.00 33.46 143 GLU A C 1
ATOM 664 O O . GLU A 1 79 ? -16.401 0.935 22.680 1.00 33.58 143 GLU A O 1
ATOM 670 N N . ASN A 1 80 ? -15.177 -0.167 21.167 1.00 33.38 144 ASN A N 1
ATOM 671 C CA . ASN A 1 80 ? -15.355 -1.474 21.809 1.00 33.37 144 ASN A CA 1
ATOM 672 C C . ASN A 1 80 ? -14.791 -1.515 23.233 1.00 32.58 144 ASN A C 1
ATOM 673 O O . ASN A 1 80 ? -15.407 -2.076 24.143 1.00 32.81 144 ASN A O 1
ATOM 678 N N . LEU A 1 81 ? -13.614 -0.928 23.419 1.00 31.54 145 LEU A N 1
ATOM 679 C CA . LEU A 1 81 ? -13.003 -0.885 24.740 1.00 31.06 145 LEU A CA 1
ATOM 680 C C . LEU A 1 81 ? -13.843 -0.075 25.721 1.00 30.88 145 LEU A C 1
ATOM 681 O O . LEU A 1 81 ? -14.107 -0.533 26.837 1.00 30.41 145 LEU A O 1
ATOM 686 N N . VAL A 1 82 ? -14.270 1.112 25.283 1.00 30.78 146 VAL A N 1
ATOM 687 C CA . VAL A 1 82 ? -15.034 2.059 26.108 1.00 31.26 146 VAL A CA 1
ATOM 688 C C . VAL A 1 82 ? -16.419 1.523 26.498 1.00 32.41 146 VAL A C 1
ATOM 689 O O . VAL A 1 82 ? -16.839 1.651 27.650 1.00 32.38 146 VAL A O 1
ATOM 693 N N . GLU A 1 83 ? -17.116 0.932 25.532 1.00 33.47 147 GLU A N 1
ATOM 694 C CA . GLU A 1 83 ? -18.504 0.516 25.717 1.00 35.13 147 GLU A CA 1
ATOM 695 C C . GLU A 1 83 ? -18.644 -0.904 26.239 1.00 35.73 147 GLU A C 1
ATOM 696 O O . GLU A 1 83 ? -19.654 -1.241 26.887 1.00 36.25 147 GLU A O 1
ATOM 702 N N . ARG A 1 84 ? -17.650 -1.745 25.952 1.00 35.40 148 ARG A N 1
ATOM 703 C CA . ARG A 1 84 ? -17.809 -3.168 26.223 1.00 35.37 148 ARG A CA 1
ATOM 704 C C . ARG A 1 84 ? -16.710 -3.724 27.115 1.00 35.24 148 ARG A C 1
ATOM 705 O O . ARG A 1 84 ? -16.961 -3.961 28.289 1.00 36.03 148 ARG A O 1
ATOM 713 N N . PHE A 1 85 ? -15.508 -3.922 26.583 1.00 34.57 149 PHE A N 1
ATOM 714 C CA . PHE A 1 85 ? -14.473 -4.652 27.335 1.00 34.88 149 PHE A CA 1
ATOM 715 C C . PHE A 1 85 ? -14.189 -4.072 28.733 1.00 35.26 149 PHE A C 1
ATOM 716 O O . PHE A 1 85 ? -14.179 -4.808 29.744 1.00 34.50 149 PHE A O 1
ATOM 724 N N . SER A 1 86 ? -13.951 -2.759 28.784 1.00 35.10 150 SER A N 1
ATOM 725 C CA . SER A 1 86 ? -13.615 -2.087 30.041 1.00 35.81 150 SER A CA 1
ATOM 726 C C . SER A 1 86 ? -14.786 -2.099 31.022 1.00 36.28 150 SER A C 1
ATOM 727 O O . SER A 1 86 ? -14.594 -1.919 32.220 1.00 36.81 150 SER A O 1
ATOM 730 N N . GLN A 1 87 ? -15.996 -2.296 30.509 1.00 37.08 151 GLN A N 1
ATOM 731 C CA . GLN A 1 87 ? -17.174 -2.358 31.368 1.00 38.39 151 GLN A CA 1
ATOM 732 C C . GLN A 1 87 ? -17.383 -3.773 31.899 1.00 38.44 151 GLN A C 1
ATOM 733 O O . GLN A 1 87 ? -17.591 -3.943 33.093 1.00 38.74 151 GLN A O 1
ATOM 739 N N . GLU A 1 88 ? -17.307 -4.772 31.015 1.00 37.61 152 GLU A N 1
ATOM 740 C CA . GLU A 1 88 ? -17.730 -6.130 31.360 1.00 38.18 152 GLU A CA 1
ATOM 741 C C . GLU A 1 88 ? -16.714 -6.933 32.175 1.00 37.79 152 GLU A C 1
ATOM 742 O O . GLU A 1 88 ? -17.107 -7.778 32.981 1.00 37.74 152 GLU A O 1
ATOM 748 N N . VAL A 1 89 ? -15.425 -6.670 31.964 1.00 37.44 153 VAL A N 1
ATOM 749 C CA . VAL A 1 89 ? -14.372 -7.330 32.724 1.00 37.14 153 VAL A CA 1
ATOM 750 C C . VAL A 1 89 ? -14.312 -6.707 34.120 1.00 37.82 153 VAL A C 1
ATOM 751 O O . VAL A 1 89 ? -14.251 -5.486 34.257 1.00 37.89 153 VAL A O 1
ATOM 755 N N . GLN A 1 90 ? -14.338 -7.557 35.152 1.00 37.93 154 GLN A N 1
ATOM 756 C CA . GLN A 1 90 ? -14.531 -7.122 36.543 1.00 37.90 154 GLN A CA 1
ATOM 757 C C . GLN A 1 90 ? -13.266 -7.184 37.395 1.00 37.41 154 GLN A C 1
ATOM 758 O O . GLN A 1 90 ? -13.246 -6.703 38.531 1.00 36.64 154 GLN A O 1
ATOM 764 N N . ILE A 1 91 ? -12.214 -7.783 36.856 1.00 36.93 155 ILE A N 1
ATOM 765 C CA . ILE A 1 91 ? -10.954 -7.810 37.573 1.00 37.04 155 ILE A CA 1
ATOM 766 C C . ILE A 1 91 ? -10.194 -6.493 37.359 1.00 36.94 155 ILE A C 1
ATOM 767 O O . ILE A 1 91 ? -10.090 -5.981 36.234 1.00 35.67 155 ILE A O 1
ATOM 772 N N . THR A 1 92 ? -9.684 -5.954 38.461 1.00 36.40 156 THR A N 1
ATOM 773 C CA . THR A 1 92 ? -9.045 -4.650 38.499 1.00 36.26 156 THR A CA 1
ATOM 774 C C . THR A 1 92 ? -7.853 -4.575 37.552 1.00 35.50 156 THR A C 1
ATOM 775 O O . THR A 1 92 ? -7.679 -3.581 36.853 1.00 34.89 156 THR A O 1
ATOM 779 N N . GLU A 1 93 ? -7.037 -5.630 37.550 1.00 34.27 157 GLU A N 1
ATOM 780 C CA . GLU A 1 93 ? -5.798 -5.644 36.785 1.00 33.25 157 GLU A CA 1
ATOM 781 C C . GLU A 1 93 ? -6.071 -5.445 35.289 1.00 32.41 157 GLU A C 1
ATOM 782 O O . GLU A 1 93 ? -5.350 -4.705 34.622 1.00 31.70 157 GLU A O 1
ATOM 788 N N . ALA A 1 94 ? -7.117 -6.093 34.779 1.00 32.07 158 ALA A N 1
ATOM 789 C CA . ALA A 1 94 ? -7.459 -6.011 33.365 1.00 32.17 158 ALA A CA 1
ATOM 790 C C . ALA A 1 94 ? -8.131 -4.666 33.057 1.00 32.87 158 ALA A C 1
ATOM 791 O O . ALA A 1 94 ? -7.894 -4.078 32.000 1.00 32.62 158 ALA A O 1
ATOM 793 N N . ARG A 1 95 ? -8.962 -4.206 33.988 1.00 32.48 159 ARG A N 1
ATOM 794 C CA . ARG A 1 95 ? -9.581 -2.897 33.916 1.00 34.46 159 ARG A CA 1
ATOM 795 C C . ARG A 1 95 ? -8.503 -1.792 33.765 1.00 33.46 159 ARG A C 1
ATOM 796 O O . ARG A 1 95 ? -8.675 -0.881 32.962 1.00 33.04 159 ARG A O 1
ATOM 804 N N . CYS A 1 96 ? -7.400 -1.911 34.509 1.00 32.30 160 CYS A N 1
ATOM 805 C CA . CYS A 1 96 ? -6.274 -0.981 34.401 1.00 32.40 160 CYS A CA 1
ATOM 806 C C . CYS A 1 96 ? -5.611 -1.078 33.030 1.00 31.66 160 CYS A C 1
ATOM 807 O O . CYS A 1 96 ? -5.320 -0.050 32.410 1.00 31.22 160 CYS A O 1
ATOM 810 N N . PHE A 1 97 ? -5.375 -2.303 32.558 1.00 30.38 161 PHE A N 1
ATOM 811 C CA . PHE A 1 97 ? -4.818 -2.479 31.218 1.00 29.96 161 PHE A CA 1
ATOM 812 C C . PHE A 1 97 ? -5.707 -1.829 30.160 1.00 29.73 161 PHE A C 1
ATOM 813 O O . PHE A 1 97 ? -5.212 -1.125 29.278 1.00 30.26 161 PHE A O 1
ATOM 821 N N . TYR A 1 98 ? -7.006 -2.085 30.239 1.00 29.00 162 TYR A N 1
ATOM 822 C CA . TYR A 1 98 ? -7.927 -1.602 29.212 1.00 29.81 162 TYR A CA 1
ATOM 823 C C . TYR A 1 98 ? -8.050 -0.074 29.270 1.00 29.73 162 TYR A C 1
ATOM 824 O O . TYR A 1 98 ? -8.197 0.574 28.234 1.00 29.55 162 TYR A O 1
ATOM 833 N N . GLY A 1 99 ? -7.982 0.481 30.482 1.00 29.37 163 GLY A N 1
ATOM 834 C CA . GLY A 1 99 ? -8.024 1.925 30.676 1.00 29.19 163 GLY A CA 1
ATOM 835 C C . GLY A 1 99 ? -6.833 2.560 29.970 1.00 29.45 163 GLY A C 1
ATOM 836 O O . GLY A 1 99 ? -6.963 3.570 29.261 1.00 29.35 163 GLY A O 1
ATOM 837 N N . PHE A 1 100 ? -5.672 1.947 30.151 1.00 28.52 164 PHE A N 1
ATOM 838 C CA . PHE A 1 100 ? -4.459 2.441 29.539 1.00 28.60 164 PHE A CA 1
ATOM 839 C C . PHE A 1 100 ? -4.453 2.205 28.025 1.00 28.48 164 PHE A C 1
ATOM 840 O O . PHE A 1 100 ? -3.899 3.015 27.268 1.00 29.01 164 PHE A O 1
ATOM 848 N N . GLN A 1 101 ? -5.060 1.107 27.583 1.00 27.56 165 GLN A N 1
ATOM 849 C CA . GLN A 1 101 ? -5.181 0.870 26.155 1.00 27.78 165 GLN A CA 1
ATOM 850 C C . GLN A 1 101 ? -6.078 1.930 25.467 1.00 27.71 165 GLN A C 1
ATOM 851 O O . GLN A 1 101 ? -5.789 2.344 24.351 1.00 27.43 165 GLN A O 1
ATOM 857 N N . ILE A 1 102 ? -7.154 2.356 26.126 1.00 28.14 166 ILE A N 1
ATOM 858 C CA . ILE A 1 102 ? -8.014 3.401 25.566 1.00 27.85 166 ILE A CA 1
ATOM 859 C C . ILE A 1 102 ? -7.185 4.678 25.313 1.00 28.49 166 ILE A C 1
ATOM 860 O O . ILE A 1 102 ? -7.253 5.272 24.230 1.00 28.50 166 ILE A O 1
ATOM 865 N N . ALA A 1 103 ? -6.383 5.064 26.301 1.00 28.29 167 ALA A N 1
ATOM 866 C CA . ALA A 1 103 ? -5.531 6.241 26.207 1.00 28.59 167 ALA A CA 1
ATOM 867 C C . ALA A 1 103 ? -4.533 6.112 25.068 1.00 28.61 167 ALA A C 1
ATOM 868 O O . ALA A 1 103 ? -4.349 7.056 24.293 1.00 28.38 167 ALA A O 1
ATOM 870 N N . MET A 1 104 ? -3.898 4.945 24.957 1.00 28.22 168 MET A N 1
ATOM 871 C CA . MET A 1 104 ? -2.929 4.722 23.900 1.00 28.49 168 MET A CA 1
ATOM 872 C C . MET A 1 104 ? -3.547 4.712 22.503 1.00 28.67 168 MET A C 1
ATOM 873 O O . MET A 1 104 ? -2.905 5.135 21.538 1.00 28.47 168 MET A O 1
ATOM 878 N N . GLU A 1 105 ? -4.773 4.215 22.389 1.00 28.67 169 GLU A N 1
ATOM 879 C CA . GLU A 1 105 ? -5.471 4.236 21.102 1.00 29.68 169 GLU A CA 1
ATOM 880 C C . GLU A 1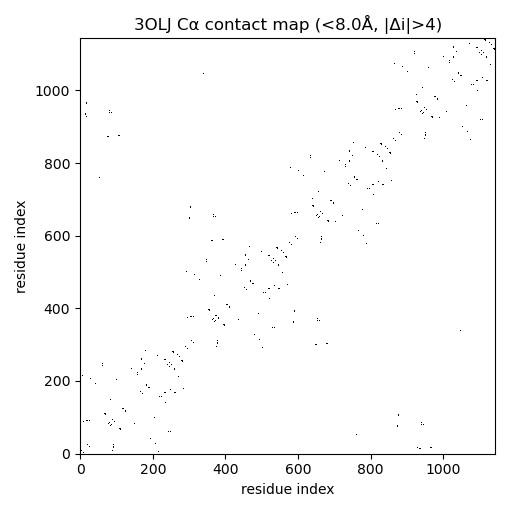 105 ? -5.736 5.682 20.664 1.00 29.34 169 GLU A C 1
ATOM 881 O O . GLU A 1 105 ? -5.691 5.998 19.462 1.00 29.03 169 GLU A O 1
ATOM 887 N N . ASN A 1 106 ? -6.044 6.541 21.637 1.00 29.04 170 ASN A N 1
ATOM 888 C CA . ASN A 1 106 ? -6.239 7.957 21.345 1.00 29.93 170 ASN A CA 1
ATOM 889 C C . ASN A 1 106 ? -4.953 8.597 20.878 1.00 29.34 170 ASN A C 1
ATOM 890 O O . ASN A 1 106 ? -4.975 9.455 19.997 1.00 29.58 170 ASN A O 1
ATOM 895 N N . ILE A 1 107 ? -3.837 8.140 21.430 1.00 28.87 171 ILE A N 1
ATOM 896 C CA . ILE A 1 107 ? -2.533 8.605 20.987 1.00 28.33 171 ILE A CA 1
ATOM 897 C C . ILE A 1 107 ? -2.205 8.076 19.584 1.00 28.36 171 ILE A C 1
ATOM 898 O O . ILE A 1 107 ? -1.705 8.829 18.731 1.00 28.03 171 ILE A O 1
ATOM 903 N N . HIS A 1 108 ? -2.488 6.797 19.328 1.00 27.58 172 HIS A N 1
ATOM 904 C CA . HIS A 1 108 ? -2.296 6.233 17.986 1.00 28.32 172 HIS A CA 1
ATOM 905 C C . HIS A 1 108 ? -3.094 7.034 16.927 1.00 28.65 172 HIS A C 1
ATOM 906 O O . HIS A 1 108 ? -2.603 7.340 15.845 1.00 28.17 172 HIS A O 1
ATOM 913 N N . SER A 1 109 ? -4.329 7.343 17.276 1.00 29.40 173 SER A N 1
ATOM 914 C CA . SER A 1 109 ? -5.265 7.953 16.362 1.00 31.22 173 SER A CA 1
ATOM 915 C C . SER A 1 109 ? -4.786 9.379 16.056 1.00 30.74 173 SER A C 1
ATOM 916 O O . SER A 1 109 ? -4.761 9.792 14.899 1.00 30.99 173 SER A O 1
ATOM 919 N N . GLU A 1 110 ? -4.330 10.087 17.086 1.00 30.16 174 GLU A N 1
ATOM 920 C CA . GLU A 1 110 ? -3.715 11.384 16.907 1.00 30.57 174 GLU A CA 1
ATOM 921 C C . GLU A 1 110 ? -2.466 11.296 16.022 1.00 29.94 174 GLU A C 1
ATOM 922 O O . GLU A 1 110 ? -2.312 12.103 15.112 1.00 29.78 174 GLU A O 1
ATOM 928 N N . MET A 1 111 ? -1.598 10.318 16.281 1.00 28.86 175 MET A N 1
ATOM 929 C CA . MET A 1 111 ? -0.399 10.125 15.471 1.00 28.94 175 MET A CA 1
ATOM 930 C C . MET A 1 111 ? -0.741 9.967 13.979 1.00 29.14 175 MET A C 1
ATOM 931 O O . MET A 1 111 ? -0.129 10.624 13.132 1.00 27.95 175 MET A O 1
ATOM 936 N N . TYR A 1 112 ? -1.708 9.092 13.677 1.00 28.81 176 TYR A N 1
ATOM 937 C CA . TYR A 1 112 ? -2.113 8.847 12.300 1.00 29.63 176 TYR A CA 1
ATOM 938 C C . TYR A 1 112 ? -2.674 10.110 11.657 1.00 29.94 176 TYR A C 1
ATOM 939 O O . TYR A 1 112 ? -2.388 10.409 10.506 1.00 30.29 176 TYR A O 1
ATOM 948 N N . SER A 1 113 ? -3.449 10.860 12.429 1.00 30.32 177 SER A N 1
ATOM 949 C CA . SER A 1 113 ? -4.063 12.108 11.962 1.00 31.16 177 SER A CA 1
ATOM 950 C C . SER A 1 113 ? -3.041 13.229 11.730 1.00 30.92 177 SER A C 1
ATOM 951 O O . SER A 1 113 ? -3.186 14.017 10.786 1.00 30.52 177 SER A O 1
ATOM 954 N N . LEU A 1 114 ? -2.011 13.279 12.573 1.00 30.42 178 LEU A N 1
ATOM 955 C CA . LEU A 1 114 ? -0.870 14.178 12.375 1.00 31.09 178 LEU A CA 1
ATOM 956 C C . LEU A 1 114 ? -0.006 13.802 11.171 1.00 31.21 178 LEU A C 1
ATOM 957 O O . LEU A 1 114 ? 0.520 14.691 10.481 1.00 30.34 178 LEU A O 1
ATOM 962 N N . LEU A 1 115 ? 0.180 12.496 10.948 1.00 30.28 179 LEU A N 1
ATOM 963 C CA . LEU A 1 115 ? 0.866 12.037 9.744 1.00 31.02 179 LEU A CA 1
ATOM 964 C C . LEU A 1 115 ? 0.099 12.511 8.499 1.00 31.44 179 LEU A C 1
ATOM 965 O O . LEU A 1 115 ? 0.704 13.017 7.549 1.00 31.20 179 LEU A O 1
ATOM 970 N N . ILE A 1 116 ? -1.223 12.370 8.529 1.00 31.70 180 ILE A N 1
ATOM 971 C CA . ILE A 1 116 ? -2.072 12.856 7.434 1.00 32.16 180 ILE A CA 1
ATOM 972 C C . ILE A 1 116 ? -1.939 14.366 7.244 1.00 32.92 180 ILE A C 1
ATOM 973 O O . ILE A 1 116 ? -1.730 14.828 6.124 1.00 32.91 180 ILE A O 1
ATOM 978 N N . ASP A 1 117 ? -2.054 15.117 8.332 1.00 33.45 181 ASP A N 1
ATOM 979 C CA . ASP A 1 117 ? -1.968 16.572 8.277 1.00 34.57 181 ASP A CA 1
ATOM 980 C C . ASP A 1 117 ? -0.625 17.070 7.771 1.00 34.82 181 ASP A C 1
ATOM 981 O O . ASP A 1 117 ? -0.576 18.070 7.071 1.00 34.90 181 ASP A O 1
ATOM 986 N N . THR A 1 118 ? 0.446 16.368 8.132 1.00 35.04 182 THR A N 1
ATOM 987 C CA . THR A 1 118 ? 1.793 16.698 7.706 1.00 35.97 182 THR A CA 1
ATOM 988 C C . THR A 1 118 ? 2.014 16.430 6.212 1.00 36.58 182 THR A C 1
ATOM 989 O O . THR A 1 118 ? 2.631 17.237 5.519 1.00 36.56 182 THR A O 1
ATOM 993 N N . TYR A 1 119 ? 1.509 15.306 5.716 1.00 36.53 183 TYR A N 1
ATOM 994 C CA . TYR A 1 119 ? 1.752 14.933 4.331 1.00 37.14 183 TYR A CA 1
ATOM 995 C C . TYR A 1 119 ? 0.768 15.583 3.355 1.00 37.71 183 TYR A C 1
ATOM 996 O O . TYR A 1 119 ? 1.103 15.800 2.192 1.00 37.15 183 TYR A O 1
ATOM 1005 N N . ILE A 1 120 ? -0.444 15.850 3.839 1.00 38.31 184 ILE A N 1
ATOM 1006 C CA . ILE A 1 120 ? -1.558 16.302 3.025 1.00 38.72 184 ILE A CA 1
ATOM 1007 C C . ILE A 1 120 ? -2.019 17.636 3.570 1.00 39.16 184 ILE A C 1
ATOM 1008 O O . ILE A 1 120 ? -2.568 17.716 4.684 1.00 38.47 184 ILE A O 1
ATOM 1013 N N . LYS A 1 121 ? -1.798 18.686 2.782 1.00 39.73 185 LYS A N 1
ATOM 1014 C CA . LYS A 1 121 ? -2.215 20.035 3.152 1.00 40.92 185 LYS A CA 1
ATOM 1015 C C . LYS A 1 121 ? -3.654 20.349 2.761 1.00 40.88 185 LYS A C 1
ATOM 1016 O O . LYS A 1 121 ? -4.344 21.065 3.472 1.00 41.27 185 LYS A O 1
ATOM 1022 N N . ASP A 1 122 ? -4.099 19.820 1.629 1.00 41.37 186 ASP A N 1
ATOM 1023 C CA . ASP A 1 122 ? -5.430 20.115 1.107 1.00 41.43 186 ASP A CA 1
ATOM 1024 C C . ASP A 1 122 ? -6.518 19.699 2.102 1.00 41.42 186 ASP A C 1
ATOM 1025 O O . ASP A 1 122 ? -6.621 18.523 2.436 1.00 41.26 186 ASP A O 1
ATOM 1030 N N . PRO A 1 123 ? -7.332 20.669 2.576 1.00 41.64 187 PRO A N 1
ATOM 1031 C CA . PRO A 1 123 ? -8.346 20.423 3.614 1.00 41.40 187 PRO A CA 1
ATOM 1032 C C . PRO A 1 123 ? -9.485 19.495 3.175 1.00 41.12 187 PRO A C 1
ATOM 1033 O O . PRO A 1 123 ? -10.079 18.821 4.017 1.00 41.15 187 PRO A O 1
ATOM 1037 N N . LYS A 1 124 ? -9.773 19.457 1.877 1.00 40.72 188 LYS A N 1
ATOM 1038 C CA . LYS A 1 124 ? -10.757 18.519 1.330 1.00 40.98 188 LYS A CA 1
ATOM 1039 C C . LYS A 1 124 ? -10.243 17.075 1.353 1.00 39.86 188 LYS A C 1
ATOM 1040 O O . LYS A 1 124 ? -10.991 16.151 1.680 1.00 39.83 188 LYS A O 1
ATOM 1046 N N . GLU A 1 125 ? -8.972 16.895 1.012 1.00 38.97 189 GLU A N 1
ATOM 1047 C CA . GLU A 1 125 ? -8.352 15.581 1.036 1.00 38.92 189 GLU A CA 1
ATOM 1048 C C . GLU A 1 125 ? -8.226 15.081 2.486 1.00 38.51 189 GLU A C 1
ATOM 1049 O O . GLU A 1 125 ? -8.549 13.929 2.775 1.00 38.36 189 GLU A O 1
ATOM 1055 N N . ARG A 1 126 ? -7.803 15.949 3.398 1.00 37.91 190 ARG A N 1
ATOM 1056 C CA . ARG A 1 126 ? -7.791 15.593 4.824 1.00 38.03 190 ARG A CA 1
ATOM 1057 C C . ARG A 1 126 ? -9.164 15.077 5.279 1.00 38.21 190 ARG A C 1
ATOM 1058 O O . ARG A 1 126 ? -9.260 13.994 5.859 1.00 38.06 190 ARG A O 1
ATOM 1066 N N . GLU A 1 127 ? -10.215 15.850 5.009 1.00 38.03 191 GLU A N 1
ATOM 1067 C CA . GLU A 1 127 ? -11.567 15.504 5.459 1.00 38.48 191 GLU A CA 1
ATOM 1068 C C . GLU A 1 127 ? -12.071 14.183 4.839 1.00 37.79 191 GLU A C 1
ATOM 1069 O O . GLU A 1 127 ? -12.713 13.370 5.511 1.00 38.21 191 GLU A O 1
ATOM 1075 N N . PHE A 1 128 ? -11.745 13.968 3.571 1.00 36.71 192 PHE A N 1
ATOM 1076 C CA . PHE A 1 128 ? -11.991 12.699 2.917 1.00 35.99 192 PHE A CA 1
ATOM 1077 C C . PHE A 1 128 ? -11.364 11.525 3.706 1.00 35.40 192 PHE A C 1
ATOM 1078 O O . PHE A 1 128 ? -12.005 10.490 3.922 1.00 34.63 192 PHE A O 1
ATOM 1086 N N . LEU A 1 129 ? -10.115 11.704 4.117 1.00 34.55 193 LEU A N 1
ATOM 1087 C CA . LEU A 1 129 ? -9.359 10.649 4.780 1.00 34.76 193 LEU A CA 1
ATOM 1088 C C . LEU A 1 129 ? -9.802 10.432 6.232 1.00 34.69 193 LEU A C 1
ATOM 1089 O O . LEU A 1 129 ? -9.922 9.292 6.662 1.00 35.11 193 LEU A O 1
ATOM 1094 N N . PHE A 1 130 ? -10.057 11.513 6.967 1.00 35.19 194 PHE A N 1
ATOM 1095 C CA . PHE A 1 130 ? -10.572 11.429 8.339 1.00 35.97 194 PHE A CA 1
ATOM 1096 C C . PHE A 1 130 ? -11.931 10.725 8.424 1.00 36.63 194 PHE A C 1
ATOM 1097 O O . PHE A 1 130 ? -12.246 10.110 9.450 1.00 37.05 194 PHE A O 1
ATOM 1105 N N . ASN A 1 131 ? -12.732 10.831 7.360 1.00 36.48 195 ASN A N 1
ATOM 1106 C CA . ASN A 1 131 ? -14.064 10.213 7.312 1.00 36.73 195 ASN A CA 1
ATOM 1107 C C . ASN A 1 131 ? -14.072 8.906 6.497 1.00 36.40 195 ASN A C 1
ATOM 1108 O O . ASN A 1 131 ? -15.084 8.535 5.900 1.00 36.74 195 ASN A O 1
ATOM 1113 N N . ALA A 1 132 ? -12.933 8.217 6.486 1.00 36.04 196 ALA A N 1
ATOM 1114 C CA . ALA A 1 132 ? -12.733 6.979 5.727 1.00 35.91 196 ALA A CA 1
ATOM 1115 C C . ALA A 1 132 ? -13.844 5.917 5.863 1.00 36.48 196 ALA A C 1
ATOM 1116 O O . ALA A 1 132 ? -14.186 5.246 4.887 1.00 36.52 196 ALA A O 1
ATOM 1118 N N . ILE A 1 133 ? -14.394 5.739 7.060 1.00 37.35 197 ILE A N 1
ATOM 1119 C CA . ILE A 1 133 ? -15.477 4.765 7.217 1.00 38.59 197 ILE A CA 1
ATOM 1120 C C . ILE A 1 133 ? -16.633 5.086 6.244 1.00 38.95 197 ILE A C 1
ATOM 1121 O O . ILE A 1 133 ? -17.211 4.180 5.652 1.00 38.70 197 ILE A O 1
ATOM 1126 N N . GLU A 1 134 ? -16.920 6.368 6.035 1.00 38.83 198 GLU A N 1
ATOM 1127 C CA . GLU A 1 134 ? -17.993 6.748 5.091 1.00 40.01 198 GLU A CA 1
ATOM 1128 C C . GLU A 1 134 ? -17.557 6.956 3.650 1.00 39.59 198 GLU A C 1
ATOM 1129 O O . GLU A 1 134 ? -18.350 6.780 2.730 1.00 40.77 198 GLU A O 1
ATOM 1135 N N . THR A 1 135 ? -16.296 7.305 3.441 1.00 39.04 199 THR A N 1
ATOM 1136 C CA . THR A 1 135 ? -15.861 7.798 2.146 1.00 38.23 199 THR A CA 1
ATOM 1137 C C . THR A 1 135 ? -14.992 6.833 1.361 1.00 39.31 199 THR A C 1
ATOM 1138 O O . THR A 1 135 ? -14.739 7.056 0.169 1.00 39.71 199 THR A O 1
ATOM 1142 N N . MET A 1 136 ? -14.498 5.783 2.016 1.00 39.60 200 MET A N 1
ATOM 1143 C CA . MET A 1 136 ? -13.473 4.937 1.395 1.00 40.19 200 MET A CA 1
ATOM 1144 C C . MET A 1 136 ? -13.925 3.482 1.354 1.00 40.71 200 MET A C 1
ATOM 1145 O O . MET A 1 136 ? -13.919 2.807 2.392 1.00 40.57 200 MET A O 1
ATOM 1150 N N . PRO A 1 137 ? -14.334 3.000 0.162 1.00 41.29 201 PRO A N 1
ATOM 1151 C CA . PRO A 1 137 ? -14.833 1.627 0.020 1.00 42.03 201 PRO A CA 1
ATOM 1152 C C . PRO A 1 137 ? -13.852 0.563 0.521 1.00 42.47 201 PRO A C 1
ATOM 1153 O O . PRO A 1 137 ? -14.287 -0.455 1.058 1.00 42.88 201 PRO A O 1
ATOM 1157 N N . CYS A 1 138 ? -12.549 0.800 0.371 1.00 43.00 202 CYS A N 1
ATOM 1158 C CA . CYS A 1 138 ? -11.546 -0.205 0.752 1.00 43.60 202 CYS A CA 1
ATOM 1159 C C . CYS A 1 138 ? -11.548 -0.560 2.242 1.00 43.36 202 CYS A C 1
ATOM 1160 O O . CYS A 1 138 ? -11.092 -1.639 2.624 1.00 43.65 202 CYS A O 1
ATOM 1163 N N . VAL A 1 139 ? -12.084 0.320 3.081 1.00 42.75 203 VAL A N 1
ATOM 1164 C CA . VAL A 1 139 ? -12.104 0.029 4.507 1.00 42.15 203 VAL A CA 1
ATOM 1165 C C . VAL A 1 139 ? -13.422 -0.569 4.971 1.00 42.43 203 VAL A C 1
ATOM 1166 O O . VAL A 1 139 ? -13.511 -1.037 6.109 1.00 42.22 203 VAL A O 1
ATOM 1170 N N . LYS A 1 140 ? -14.426 -0.591 4.089 1.00 42.51 204 LYS A N 1
ATOM 1171 C CA . LYS A 1 140 ? -15.789 -1.005 4.478 1.00 42.77 204 LYS A CA 1
ATOM 1172 C C . LYS A 1 140 ? -15.886 -2.419 5.053 1.00 42.20 204 LYS A C 1
ATOM 1173 O O . LYS A 1 140 ? -16.513 -2.611 6.086 1.00 42.08 204 LYS A O 1
ATOM 1179 N N . LYS A 1 141 ? -15.285 -3.400 4.382 1.00 42.07 205 LYS A N 1
ATOM 1180 C CA . LYS A 1 141 ? -15.322 -4.789 4.862 1.00 42.27 205 LYS A CA 1
ATOM 1181 C C . LYS A 1 141 ? -14.761 -4.925 6.278 1.00 41.48 205 LYS A C 1
ATOM 1182 O O . LYS A 1 141 ? -15.412 -5.503 7.145 1.00 41.37 205 LYS A O 1
ATOM 1188 N N . LYS A 1 142 ? -13.565 -4.383 6.513 1.00 41.05 206 LYS A N 1
ATOM 1189 C CA . LYS A 1 142 ? -12.955 -4.449 7.848 1.00 40.76 206 LYS A CA 1
ATOM 1190 C C . LYS A 1 142 ? -13.730 -3.672 8.899 1.00 40.43 206 LYS A C 1
ATOM 1191 O O . LYS A 1 142 ? -13.970 -4.173 10.000 1.00 40.28 206 LYS A O 1
ATOM 1197 N N . ALA A 1 143 ? -14.133 -2.457 8.553 1.00 40.11 207 ALA A N 1
ATOM 1198 C CA . ALA A 1 143 ? -14.896 -1.626 9.475 1.00 40.07 207 ALA A CA 1
ATOM 1199 C C . ALA A 1 143 ? -16.206 -2.306 9.892 1.00 40.20 207 ALA A C 1
ATOM 1200 O O . ALA A 1 143 ? -16.484 -2.435 11.091 1.00 39.82 207 ALA A O 1
ATOM 1202 N N . ASP A 1 144 ? -16.992 -2.760 8.904 1.00 40.60 208 ASP A N 1
ATOM 1203 C CA . ASP A 1 144 ? -18.261 -3.462 9.162 1.00 40.62 208 ASP A CA 1
ATOM 1204 C C . ASP A 1 144 ? -18.049 -4.702 10.030 1.00 40.28 208 ASP A C 1
ATOM 1205 O O . ASP A 1 144 ? -18.833 -4.972 10.933 1.00 40.51 208 ASP A O 1
ATOM 1210 N N . TRP A 1 145 ? -16.998 -5.464 9.736 1.00 39.85 209 TRP A N 1
ATOM 1211 C CA . TRP A 1 145 ? -16.726 -6.709 10.449 1.00 39.41 209 TRP A CA 1
ATOM 1212 C C . TRP A 1 145 ? -16.483 -6.407 11.915 1.00 39.46 209 TRP A C 1
ATOM 1213 O O . TRP A 1 145 ? -17.134 -6.981 12.796 1.00 39.90 209 TRP A O 1
ATOM 1224 N N . ALA A 1 146 ? -15.548 -5.497 12.171 1.00 39.21 210 ALA A N 1
ATOM 1225 C CA . ALA A 1 146 ? -15.233 -5.071 13.536 1.00 38.94 210 ALA A CA 1
ATOM 1226 C C . ALA A 1 146 ? -16.443 -4.490 14.250 1.00 39.04 210 ALA A C 1
ATOM 1227 O O . ALA A 1 146 ? -16.739 -4.893 15.375 1.00 39.32 210 ALA A O 1
ATOM 1229 N N . LEU A 1 147 ? -17.171 -3.586 13.592 1.00 39.19 211 LEU A N 1
ATOM 1230 C CA . LEU A 1 147 ? -18.358 -2.978 14.212 1.00 39.72 211 LEU A CA 1
ATOM 1231 C C . LEU A 1 147 ? -19.472 -3.992 14.557 1.00 40.34 211 LEU A C 1
ATOM 1232 O O . LEU A 1 147 ? -20.183 -3.806 15.551 1.00 39.78 211 LEU A O 1
ATOM 1237 N N . ARG A 1 148 ? -19.617 -5.053 13.751 1.00 40.69 212 ARG A N 1
ATOM 1238 C CA . ARG A 1 148 ? -20.613 -6.109 14.027 1.00 42.02 212 ARG A CA 1
ATOM 1239 C C . ARG A 1 148 ? -20.371 -6.760 15.373 1.00 41.73 212 ARG A C 1
ATOM 1240 O O . ARG A 1 148 ? -21.313 -7.050 16.096 1.00 42.17 212 ARG A O 1
ATOM 1248 N N . TRP A 1 149 ? -19.102 -6.978 15.701 1.00 41.54 213 TRP A N 1
ATOM 1249 C CA . TRP A 1 149 ? -18.723 -7.566 16.977 1.00 41.92 213 TRP A CA 1
ATOM 1250 C C . TRP A 1 149 ? -19.017 -6.677 18.179 1.00 42.26 213 TRP A C 1
ATOM 1251 O O . TRP A 1 149 ? -19.201 -7.192 19.286 1.00 43.34 213 TRP A O 1
ATOM 1262 N N . ILE A 1 150 ? -19.060 -5.359 17.977 1.00 42.21 214 ILE A N 1
ATOM 1263 C CA . ILE A 1 150 ? -19.454 -4.444 19.064 1.00 42.44 214 ILE A CA 1
ATOM 1264 C C . ILE A 1 150 ? -20.963 -4.510 19.294 1.00 43.22 214 ILE A C 1
ATOM 1265 O O . ILE A 1 150 ? -21.419 -4.568 20.433 1.00 43.39 214 ILE A O 1
ATOM 1270 N N . GLY A 1 151 ? -21.724 -4.497 18.202 1.00 44.42 215 GLY A N 1
ATOM 1271 C CA . GLY A 1 151 ? -23.184 -4.524 18.263 1.00 45.82 215 GLY A CA 1
ATOM 1272 C C . GLY A 1 151 ? -23.798 -5.890 18.534 1.00 46.77 215 GLY A C 1
ATOM 1273 O O . GLY A 1 151 ? -24.979 -5.974 18.851 1.00 47.22 215 GLY A O 1
ATOM 1274 N N . ASP A 1 152 ? -23.007 -6.957 18.415 1.00 47.67 216 ASP A N 1
ATOM 1275 C CA . ASP A 1 152 ? -23.494 -8.323 18.635 1.00 48.72 216 ASP A CA 1
ATOM 1276 C C . ASP A 1 152 ? -23.839 -8.557 20.105 1.00 49.44 216 ASP A C 1
ATOM 1277 O O . ASP A 1 152 ? -22.954 -8.640 20.967 1.00 49.22 216 ASP A O 1
ATOM 1282 N N . LYS A 1 153 ? -25.134 -8.683 20.378 1.00 50.25 217 LYS A N 1
ATOM 1283 C CA . LYS A 1 153 ? -25.629 -8.763 21.756 1.00 51.21 217 LYS A CA 1
ATOM 1284 C C . LYS A 1 153 ? -25.601 -10.187 22.297 1.00 50.97 217 LYS A C 1
ATOM 1285 O O . LYS A 1 153 ? -25.768 -10.396 23.494 1.00 50.99 217 LYS A O 1
ATOM 1291 N N . GLU A 1 154 ? -25.357 -11.158 21.420 1.00 50.92 218 GLU A N 1
ATOM 1292 C CA . GLU A 1 154 ? -25.327 -12.561 21.832 1.00 51.17 218 GLU A CA 1
ATOM 1293 C C . GLU A 1 154 ? -23.930 -13.194 21.942 1.00 49.89 218 GLU A C 1
ATOM 1294 O O . GLU A 1 154 ? -23.712 -14.027 22.809 1.00 50.13 218 GLU A O 1
ATOM 1300 N N . ALA A 1 155 ? -22.988 -12.805 21.084 1.00 48.58 219 ALA A N 1
ATOM 1301 C CA . ALA A 1 155 ? -21.615 -13.343 21.157 1.00 46.98 219 ALA A CA 1
ATOM 1302 C C . ALA A 1 155 ? -20.960 -13.145 22.538 1.00 45.63 219 ALA A C 1
ATOM 1303 O O . ALA A 1 155 ? -21.141 -12.115 23.191 1.00 44.93 219 ALA A O 1
ATOM 1305 N N . THR A 1 156 ? -20.202 -14.149 22.969 1.00 44.35 220 THR A N 1
ATOM 1306 C CA . THR A 1 156 ? -19.587 -14.151 24.287 1.00 42.81 220 THR A CA 1
ATOM 1307 C C . THR A 1 156 ? -18.361 -13.247 24.315 1.00 42.07 220 THR A C 1
ATOM 1308 O O . THR A 1 156 ? -17.798 -12.908 23.264 1.00 41.46 220 THR A O 1
ATOM 1312 N N . TYR A 1 157 ? -17.943 -12.880 25.524 1.00 41.03 221 TYR A N 1
ATOM 1313 C CA . TYR A 1 157 ? -16.670 -12.212 25.713 1.00 40.49 221 TYR A CA 1
ATOM 1314 C C . TYR A 1 157 ? -15.551 -13.017 25.057 1.00 40.63 221 TYR A C 1
ATOM 1315 O O . TYR A 1 157 ? -14.685 -12.439 24.404 1.00 40.35 221 TYR A O 1
ATOM 1324 N N . GLY A 1 158 ? -15.587 -14.345 25.194 1.00 40.11 222 GLY A N 1
ATOM 1325 C CA . GLY A 1 158 ? -14.569 -15.208 24.603 1.00 39.55 222 GLY A CA 1
ATOM 1326 C C . GLY A 1 158 ? -14.479 -15.070 23.092 1.00 39.92 222 GLY A C 1
ATOM 1327 O O . GLY A 1 158 ? -13.384 -15.042 22.532 1.00 39.97 222 GLY A O 1
ATOM 1328 N N . GLU A 1 159 ? -15.624 -14.968 22.426 1.00 39.77 223 GLU A N 1
ATOM 1329 C CA . GLU A 1 159 ? -15.637 -14.817 20.972 1.00 39.86 223 GLU A CA 1
ATOM 1330 C C . GLU A 1 159 ? -15.227 -13.403 20.562 1.00 39.12 223 GLU A C 1
ATOM 1331 O O . GLU A 1 159 ? -14.528 -13.219 19.579 1.00 38.85 223 GLU A O 1
ATOM 1337 N N . ARG A 1 160 ? -15.661 -12.411 21.334 1.00 38.32 224 ARG A N 1
ATOM 1338 C CA . ARG A 1 160 ? -15.378 -11.028 20.998 1.00 37.31 224 ARG A CA 1
ATOM 1339 C C . ARG A 1 160 ? -13.919 -10.648 21.236 1.00 36.95 224 ARG A C 1
ATOM 1340 O O . ARG A 1 160 ? -13.354 -9.862 20.468 1.00 36.41 224 ARG A O 1
ATOM 1348 N N . VAL A 1 161 ? -13.293 -11.235 22.256 1.00 36.27 225 VAL A N 1
ATOM 1349 C CA . VAL A 1 161 ? -11.893 -10.966 22.519 1.00 36.53 225 VAL A CA 1
ATOM 1350 C C . VAL A 1 161 ? -11.015 -11.524 21.416 1.00 35.72 225 VAL A C 1
ATOM 1351 O O . VAL A 1 161 ? -9.991 -10.921 21.065 1.00 36.03 225 VAL A O 1
ATOM 1355 N N . VAL A 1 162 ? -11.422 -12.667 20.873 1.00 34.51 226 VAL A N 1
ATOM 1356 C CA . VAL A 1 162 ? -10.758 -13.260 19.716 1.00 33.72 226 VAL A CA 1
ATOM 1357 C C . VAL A 1 162 ? -10.929 -12.353 18.499 1.00 33.57 226 VAL A C 1
ATOM 1358 O O . VAL A 1 162 ? -9.966 -12.085 17.768 1.00 33.67 226 VAL A O 1
ATOM 1362 N N . ALA A 1 163 ? -12.162 -11.905 18.283 1.00 33.22 227 ALA A N 1
ATOM 1363 C CA . ALA A 1 163 ? -12.481 -11.058 17.146 1.00 33.60 227 ALA A CA 1
ATOM 1364 C C . ALA A 1 163 ? -11.625 -9.794 17.166 1.00 33.64 227 ALA A C 1
ATOM 1365 O O . ALA A 1 163 ? -11.070 -9.396 16.137 1.00 33.57 227 ALA A O 1
ATOM 1367 N N . PHE A 1 164 ? -11.497 -9.166 18.335 1.00 33.82 228 PHE A N 1
ATOM 1368 C CA . PHE A 1 164 ? -10.675 -7.960 18.417 1.00 33.75 228 PHE A CA 1
ATOM 1369 C C . PHE A 1 164 ? -9.184 -8.184 18.394 1.00 33.89 228 PHE A C 1
ATOM 1370 O O . PHE A 1 164 ? -8.431 -7.286 18.002 1.00 33.76 228 PHE A O 1
ATOM 1378 N N . ALA A 1 165 ? -8.756 -9.381 18.794 1.00 33.63 229 ALA A N 1
ATOM 1379 C CA . ALA A 1 165 ? -7.372 -9.787 18.580 1.00 34.08 229 ALA A CA 1
ATOM 1380 C C . ALA A 1 165 ? -7.125 -9.953 17.084 1.00 34.51 229 ALA A C 1
ATOM 1381 O O . ALA A 1 165 ? -6.040 -9.645 16.597 1.00 35.42 229 ALA A O 1
ATOM 1383 N N . ALA A 1 166 ? -8.120 -10.446 16.354 1.00 34.46 230 ALA A N 1
ATOM 1384 C CA . ALA A 1 166 ? -7.997 -10.521 14.898 1.00 34.84 230 ALA A CA 1
ATOM 1385 C C . ALA A 1 166 ? -7.960 -9.113 14.278 1.00 35.06 230 ALA A C 1
ATOM 1386 O O . ALA A 1 166 ? -7.186 -8.860 13.362 1.00 35.35 230 ALA A O 1
ATOM 1388 N N . VAL A 1 167 ? -8.813 -8.209 14.759 1.00 34.97 231 VAL A N 1
ATOM 1389 C CA . VAL A 1 167 ? -8.739 -6.815 14.332 1.00 35.02 231 VAL A CA 1
ATOM 1390 C C . VAL A 1 167 ? -7.336 -6.240 14.555 1.00 35.24 231 VAL A C 1
ATOM 1391 O O . VAL A 1 167 ? -6.691 -5.800 13.604 1.00 35.37 231 VAL A O 1
ATOM 1395 N N . GLU A 1 168 ? -6.846 -6.269 15.790 1.00 35.13 232 GLU A N 1
ATOM 1396 C CA . GLU A 1 168 ? -5.553 -5.643 16.085 1.00 35.24 232 GLU A CA 1
ATOM 1397 C C . GLU A 1 168 ? -4.347 -6.435 15.588 1.00 35.82 232 GLU A C 1
ATOM 1398 O O . GLU A 1 168 ? -3.257 -5.882 15.430 1.00 35.61 232 GLU A O 1
ATOM 1404 N N . GLY A 1 169 ? -4.528 -7.732 15.361 1.00 36.17 233 GLY A N 1
ATOM 1405 C CA . GLY A 1 169 ? -3.410 -8.577 14.978 1.00 36.96 233 GLY A CA 1
ATOM 1406 C C . GLY A 1 169 ? -3.395 -9.026 13.529 1.00 37.07 233 GLY A C 1
ATOM 1407 O O . GLY A 1 169 ? -2.331 -9.303 12.999 1.00 39.03 233 GLY A O 1
ATOM 1408 N N . ILE A 1 170 ? -4.555 -9.135 12.901 1.00 36.05 234 ILE A N 1
ATOM 1409 C CA . ILE A 1 170 ? -4.637 -9.597 11.506 1.00 35.83 234 ILE A CA 1
ATOM 1410 C C . ILE A 1 170 ? -5.014 -8.426 10.577 1.00 35.15 234 ILE A C 1
ATOM 1411 O O . ILE A 1 170 ? -4.372 -8.211 9.552 1.00 35.39 234 ILE A O 1
ATOM 1416 N N . PHE A 1 171 ? -6.034 -7.663 10.955 1.00 34.50 235 PHE A N 1
ATOM 1417 C CA . PHE A 1 171 ? -6.495 -6.528 10.138 1.00 34.38 235 PHE A CA 1
ATOM 1418 C C . PHE A 1 171 ? -5.422 -5.435 10.015 1.00 34.71 235 PHE A C 1
ATOM 1419 O O . PHE A 1 171 ? -5.429 -4.646 9.067 1.00 34.86 235 PHE A O 1
ATOM 1427 N N . PHE A 1 172 ? -4.502 -5.394 10.971 1.00 34.31 236 PHE A N 1
ATOM 1428 C CA . PHE A 1 172 ? -3.446 -4.396 10.953 1.00 34.69 236 PHE A CA 1
ATOM 1429 C C . PHE A 1 172 ? -2.149 -4.914 10.343 1.00 35.00 236 PHE A C 1
ATOM 1430 O O . PHE A 1 172 ? -1.319 -4.106 9.904 1.00 34.69 236 PHE A O 1
ATOM 1438 N N . SER A 1 173 ? -1.974 -6.247 10.335 1.00 35.15 237 SER A N 1
ATOM 1439 C CA . SER A 1 173 ? -0.689 -6.879 10.019 1.00 35.71 237 SER A CA 1
ATOM 1440 C C . SER A 1 173 ? -0.125 -6.484 8.651 1.00 35.46 237 SER A C 1
ATOM 1441 O O . SER A 1 173 ? 1.049 -6.174 8.552 1.00 36.37 237 SER A O 1
ATOM 1444 N N . GLY A 1 174 ? -0.955 -6.531 7.614 1.00 35.42 238 GLY A N 1
ATOM 1445 C CA . GLY A 1 174 ? -0.526 -6.178 6.253 1.00 35.56 238 GLY A CA 1
ATOM 1446 C C . GLY A 1 174 ? -0.096 -4.724 6.113 1.00 35.19 238 GLY A C 1
ATOM 1447 O O . GLY A 1 174 ? 0.878 -4.419 5.415 1.00 35.85 238 GLY A O 1
ATOM 1448 N N . SER A 1 175 ? -0.820 -3.819 6.769 1.00 34.73 239 SER A N 1
ATOM 1449 C CA . SER A 1 175 ? -0.467 -2.397 6.723 1.00 34.27 239 SER A CA 1
ATOM 1450 C C . SER A 1 175 ? 0.828 -2.139 7.474 1.00 34.13 239 SER A C 1
ATOM 1451 O O . SER A 1 175 ? 1.692 -1.410 6.982 1.00 33.92 239 SER A O 1
ATOM 1454 N N . PHE A 1 176 ? 0.982 -2.746 8.654 1.00 33.67 240 PHE A N 1
ATOM 1455 C CA . PHE A 1 176 ? 2.250 -2.655 9.375 1.00 34.06 240 PHE A CA 1
ATOM 1456 C C . PHE A 1 176 ? 3.406 -3.156 8.509 1.00 34.40 240 PHE A C 1
ATOM 1457 O O . PHE A 1 176 ? 4.452 -2.517 8.449 1.00 33.97 240 PHE A O 1
ATOM 1465 N N . ALA A 1 177 ? 3.224 -4.302 7.857 1.00 34.54 241 ALA A N 1
ATOM 1466 C CA . ALA A 1 177 ? 4.266 -4.822 6.959 1.00 35.64 241 ALA A CA 1
ATOM 1467 C C . ALA A 1 177 ? 4.551 -3.878 5.785 1.00 35.93 241 ALA A C 1
ATOM 1468 O O . ALA A 1 177 ? 5.695 -3.729 5.378 1.00 36.21 241 ALA A O 1
ATOM 1470 N N . SER A 1 178 ? 3.508 -3.235 5.261 1.00 36.57 242 SER A N 1
ATOM 1471 C CA . SER A 1 178 ? 3.655 -2.206 4.221 1.00 37.46 242 SER A CA 1
ATOM 1472 C C . SER A 1 178 ? 4.582 -1.095 4.648 1.00 37.12 242 SER A C 1
ATOM 1473 O O . SER A 1 178 ? 5.427 -0.651 3.874 1.00 37.32 242 SER A O 1
ATOM 1476 N N . ILE A 1 179 ? 4.382 -0.613 5.871 1.00 36.92 243 ILE A N 1
ATOM 1477 C CA . ILE A 1 179 ? 5.205 0.461 6.378 1.00 36.99 243 ILE A CA 1
ATOM 1478 C C . ILE A 1 179 ? 6.620 -0.043 6.699 1.00 37.26 243 ILE A C 1
ATOM 1479 O O . ILE A 1 179 ? 7.614 0.666 6.460 1.00 36.61 243 ILE A O 1
ATOM 1484 N N . PHE A 1 180 ? 6.731 -1.254 7.236 1.00 37.46 244 PHE A N 1
ATOM 1485 C CA . PHE A 1 180 ? 8.074 -1.822 7.412 1.00 38.73 244 PHE A CA 1
ATOM 1486 C C . PHE A 1 180 ? 8.825 -1.989 6.076 1.00 39.63 244 PHE A C 1
ATOM 1487 O O . PHE A 1 180 ? 10.038 -1.861 6.030 1.00 39.91 244 PHE A O 1
ATOM 1495 N N . TRP A 1 181 ? 8.088 -2.235 4.996 1.00 40.97 245 TRP A N 1
ATOM 1496 C CA . TRP A 1 181 ? 8.660 -2.295 3.651 1.00 42.53 245 TRP A CA 1
ATOM 1497 C C . TRP A 1 181 ? 9.250 -0.943 3.259 1.00 43.04 245 TRP A C 1
ATOM 1498 O O . TRP A 1 181 ? 10.344 -0.874 2.707 1.00 43.27 245 TRP A O 1
ATOM 1509 N N . LEU A 1 182 ? 8.522 0.130 3.556 1.00 43.90 246 LEU A N 1
ATOM 1510 C CA . LEU A 1 182 ? 8.994 1.486 3.289 1.00 44.53 246 LEU A CA 1
ATOM 1511 C C . LEU A 1 182 ? 10.269 1.807 4.056 1.00 45.18 246 LEU A C 1
ATOM 1512 O O . LEU A 1 182 ? 11.118 2.551 3.564 1.00 45.40 246 LEU A O 1
ATOM 1517 N N . LYS A 1 183 ? 10.402 1.250 5.258 1.00 45.89 247 LYS A N 1
ATOM 1518 C CA . LYS A 1 183 ? 11.625 1.402 6.043 1.00 46.91 247 LYS A CA 1
ATOM 1519 C C . LYS A 1 183 ? 12.795 0.713 5.337 1.00 47.70 247 LYS A C 1
ATOM 1520 O O . LYS A 1 183 ? 13.885 1.267 5.252 1.00 47.89 247 LYS A O 1
ATOM 1526 N N . LYS A 1 184 ? 12.555 -0.497 4.838 1.00 48.70 248 LYS A N 1
ATOM 1527 C CA . LYS A 1 184 ? 13.562 -1.254 4.096 1.00 49.74 248 LYS A CA 1
ATOM 1528 C C . LYS A 1 184 ? 14.039 -0.470 2.870 1.00 49.85 248 LYS A C 1
ATOM 1529 O O . LYS A 1 184 ? 15.190 -0.588 2.455 1.00 50.41 248 LYS A O 1
ATOM 1535 N N . ARG A 1 185 ? 13.153 0.344 2.308 1.00 49.56 249 ARG A N 1
ATOM 1536 C CA . ARG A 1 185 ? 13.500 1.177 1.166 1.00 49.10 249 ARG A CA 1
ATOM 1537 C C . ARG A 1 185 ? 14.181 2.469 1.597 1.00 48.92 249 ARG A C 1
ATOM 1538 O O . ARG A 1 185 ? 14.565 3.269 0.758 1.00 49.23 249 ARG A O 1
ATOM 1546 N N . GLY A 1 186 ? 14.342 2.656 2.909 1.00 48.64 250 GLY A N 1
ATOM 1547 C CA . GLY A 1 186 ? 15.004 3.838 3.476 1.00 47.85 250 GLY A CA 1
ATOM 1548 C C . GLY A 1 186 ? 14.163 5.106 3.427 1.00 47.83 250 GLY A C 1
ATOM 1549 O O . GLY A 1 186 ? 14.700 6.224 3.427 1.00 47.96 250 GLY A O 1
ATOM 1550 N N . LEU A 1 187 ? 12.841 4.940 3.408 1.00 47.11 251 LEU A N 1
ATOM 1551 C CA . LEU A 1 187 ? 11.925 6.060 3.173 1.00 46.45 251 LEU A CA 1
ATOM 1552 C C . LEU A 1 187 ? 11.127 6.489 4.395 1.00 45.52 251 LEU A C 1
ATOM 1553 O O . LEU A 1 187 ? 10.585 5.649 5.110 1.00 45.82 251 LEU A O 1
ATOM 1558 N N . MET A 1 188 ? 11.067 7.806 4.601 1.00 44.47 252 MET A N 1
ATOM 1559 C CA . MET A 1 188 ? 10.204 8.479 5.580 1.00 43.62 252 MET A CA 1
ATOM 1560 C C . MET A 1 188 ? 10.382 8.002 7.024 1.00 42.80 252 MET A C 1
ATOM 1561 O O . MET A 1 188 ? 9.560 7.222 7.529 1.00 41.69 252 MET A O 1
ATOM 1566 N N . PRO A 1 189 ? 11.451 8.486 7.687 1.00 42.06 253 PRO A N 1
ATOM 1567 C CA . PRO A 1 189 ? 11.816 7.977 9.015 1.00 41.12 253 PRO A CA 1
ATOM 1568 C C . PRO A 1 189 ? 10.769 8.223 10.097 1.00 40.09 253 PRO A C 1
ATOM 1569 O O . PRO A 1 189 ? 10.610 7.378 10.975 1.00 39.94 253 PRO A O 1
ATOM 1573 N N . GLY A 1 190 ? 10.079 9.362 10.039 1.00 38.57 254 GLY A N 1
ATOM 1574 C CA . GLY A 1 190 ? 8.983 9.673 10.966 1.00 37.50 254 GLY A CA 1
ATOM 1575 C C . GLY A 1 190 ? 7.833 8.653 10.931 1.00 37.17 254 GLY A C 1
ATOM 1576 O O . GLY A 1 190 ? 7.423 8.112 11.970 1.00 36.19 254 GLY A O 1
ATOM 1577 N N . LEU A 1 191 ? 7.310 8.411 9.731 1.00 36.04 255 LEU A N 1
ATOM 1578 C CA . LEU A 1 191 ? 6.306 7.393 9.499 1.00 35.33 255 LEU A CA 1
ATOM 1579 C C . LEU A 1 191 ? 6.756 6.035 10.041 1.00 35.30 255 LEU A C 1
ATOM 1580 O O . LEU A 1 191 ? 6.035 5.399 10.805 1.00 34.81 255 LEU A O 1
ATOM 1585 N N . THR A 1 192 ? 7.935 5.589 9.626 1.00 35.35 256 THR A N 1
ATOM 1586 C CA . THR A 1 192 ? 8.377 4.238 9.965 1.00 36.02 256 THR A CA 1
ATOM 1587 C C . THR A 1 192 ? 8.707 4.060 11.460 1.00 35.83 256 THR A C 1
ATOM 1588 O O . THR A 1 192 ? 8.471 2.984 12.010 1.00 36.46 256 THR A O 1
ATOM 1592 N N . PHE A 1 193 ? 9.234 5.105 12.101 1.00 35.28 257 PHE A N 1
ATOM 1593 C CA . PHE A 1 193 ? 9.434 5.113 13.546 1.00 35.54 257 PHE A CA 1
ATOM 1594 C C . PHE A 1 193 ? 8.117 5.059 14.338 1.00 35.27 257 PHE A C 1
ATOM 1595 O O . PHE A 1 193 ? 7.993 4.262 15.272 1.00 35.55 257 PHE A O 1
ATOM 1603 N N . SER A 1 194 ? 7.132 5.874 13.959 1.00 34.05 258 SER A N 1
ATOM 1604 C CA . SER A 1 194 ? 5.828 5.811 14.606 1.00 34.02 258 SER A CA 1
ATOM 1605 C C . SER A 1 194 ? 5.176 4.442 14.396 1.00 33.70 258 SER A C 1
ATOM 1606 O O . SER A 1 194 ? 4.556 3.897 15.303 1.00 33.43 258 SER A O 1
ATOM 1609 N N . ASN A 1 195 ? 5.353 3.887 13.208 1.00 33.49 259 ASN A N 1
ATOM 1610 C CA . ASN A 1 195 ? 4.932 2.530 12.918 1.00 34.09 259 ASN A CA 1
ATOM 1611 C C . ASN A 1 195 ? 5.558 1.474 13.840 1.00 34.74 259 ASN A C 1
ATOM 1612 O O . ASN A 1 195 ? 4.891 0.514 14.217 1.00 34.96 259 ASN A O 1
ATOM 1617 N N . GLU A 1 196 ? 6.836 1.628 14.167 1.00 35.16 260 GLU A N 1
ATOM 1618 C CA . GLU A 1 196 ? 7.477 0.690 15.096 1.00 36.36 260 GLU A CA 1
ATOM 1619 C C . GLU A 1 196 ? 6.818 0.758 16.472 1.00 35.27 260 GLU A C 1
ATOM 1620 O O . GLU A 1 196 ? 6.568 -0.264 17.086 1.00 36.10 260 GLU A O 1
ATOM 1626 N N . LEU A 1 197 ? 6.539 1.969 16.936 1.00 34.95 261 LEU A N 1
ATOM 1627 C CA . LEU A 1 197 ? 5.947 2.191 18.249 1.00 33.99 261 LEU A CA 1
ATOM 1628 C C . LEU A 1 197 ? 4.541 1.647 18.288 1.00 33.64 261 LEU A C 1
ATOM 1629 O O . LEU A 1 197 ? 4.162 0.955 19.236 1.00 33.65 261 LEU A O 1
ATOM 1634 N N . ILE A 1 198 ? 3.768 1.951 17.246 1.00 32.39 262 ILE A N 1
ATOM 1635 C CA . ILE A 1 198 ? 2.375 1.522 17.187 1.00 31.18 262 ILE A CA 1
ATOM 1636 C C . ILE A 1 198 ? 2.238 0.003 16.991 1.00 31.07 262 ILE A C 1
ATOM 1637 O O . ILE A 1 198 ? 1.429 -0.628 17.677 1.00 30.35 262 ILE A O 1
ATOM 1642 N N . SER A 1 199 ? 3.000 -0.585 16.064 1.00 31.09 263 SER A N 1
ATOM 1643 C CA . SER A 1 199 ? 2.937 -2.050 15.908 1.00 32.31 263 SER A CA 1
ATOM 1644 C C . SER A 1 199 ? 3.321 -2.783 17.193 1.00 32.03 263 SER A C 1
ATOM 1645 O O . SER A 1 199 ? 2.721 -3.794 17.516 1.00 31.98 263 SER A O 1
ATOM 1648 N N . ARG A 1 200 ? 4.301 -2.264 17.924 1.00 33.19 264 ARG A N 1
ATOM 1649 C CA . ARG A 1 200 ? 4.673 -2.850 19.212 1.00 33.93 264 ARG A CA 1
ATOM 1650 C C . ARG A 1 200 ? 3.495 -2.801 20.208 1.00 34.05 264 ARG A C 1
ATOM 1651 O O . ARG A 1 200 ? 3.195 -3.809 20.858 1.00 34.77 264 ARG A O 1
ATOM 1659 N N . ASP A 1 201 ? 2.827 -1.648 20.308 1.00 33.51 265 ASP A N 1
ATOM 1660 C CA . ASP A 1 201 ? 1.655 -1.493 21.182 1.00 33.13 265 ASP A CA 1
ATOM 1661 C C . ASP A 1 201 ? 0.554 -2.461 20.803 1.00 32.75 265 ASP A C 1
ATOM 1662 O O . ASP A 1 201 ? -0.038 -3.122 21.664 1.00 31.61 265 ASP A O 1
ATOM 1667 N N . GLU A 1 202 ? 0.275 -2.523 19.504 1.00 32.79 266 GLU A N 1
ATOM 1668 C CA . GLU A 1 202 ? -0.754 -3.409 18.996 1.00 33.49 266 GLU A CA 1
ATOM 1669 C C . GLU A 1 202 ? -0.409 -4.878 19.254 1.00 33.26 266 GLU A C 1
ATOM 1670 O O . GLU A 1 202 ? -1.292 -5.664 19.575 1.00 33.90 266 GLU A O 1
ATOM 1676 N N . GLY A 1 203 ? 0.868 -5.232 19.112 1.00 33.55 267 GLY A N 1
ATOM 1677 C CA . GLY A 1 203 ? 1.372 -6.555 19.490 1.00 33.04 267 GLY A CA 1
ATOM 1678 C C . GLY A 1 203 ? 1.053 -6.861 20.953 1.00 33.53 267 GLY A C 1
ATOM 1679 O O . GLY A 1 203 ? 0.566 -7.950 21.262 1.00 33.83 267 GLY A O 1
ATOM 1680 N N . LEU A 1 204 ? 1.319 -5.907 21.846 1.00 32.69 268 LEU A N 1
ATOM 1681 C CA . LEU A 1 204 ? 0.992 -6.061 23.266 1.00 33.18 268 LEU A CA 1
ATOM 1682 C C . LEU A 1 204 ? -0.514 -6.205 23.502 1.00 32.81 268 LEU A C 1
ATOM 1683 O O . LEU A 1 204 ? -0.945 -7.020 24.326 1.00 32.57 268 LEU A O 1
ATOM 1688 N N . HIS A 1 205 ? -1.308 -5.424 22.773 1.00 32.27 269 HIS A N 1
ATOM 1689 C CA . HIS A 1 205 ? -2.757 -5.478 22.890 1.00 32.47 269 HIS A CA 1
ATOM 1690 C C . HIS A 1 205 ? -3.303 -6.856 22.482 1.00 33.02 269 HIS A C 1
ATOM 1691 O O . HIS A 1 205 ? -4.257 -7.357 23.094 1.00 32.23 269 HIS A O 1
ATOM 1698 N N . CYS A 1 206 ? -2.690 -7.458 21.456 1.00 33.32 270 CYS A N 1
ATOM 1699 C CA . CYS A 1 206 ? -3.016 -8.827 21.038 1.00 34.15 270 CYS A CA 1
ATOM 1700 C C . CYS A 1 206 ? -2.549 -9.863 22.060 1.00 33.39 270 CYS A C 1
ATOM 1701 O O . CYS A 1 206 ? -3.281 -10.796 22.367 1.00 32.92 270 CYS A O 1
ATOM 1704 N N . ASP A 1 207 ? -1.347 -9.692 22.597 1.00 32.95 271 ASP A N 1
ATOM 1705 C CA . ASP A 1 207 ? -0.871 -10.579 23.662 1.00 33.66 271 ASP A CA 1
ATOM 1706 C C . ASP A 1 207 ? -1.848 -10.555 24.849 1.00 33.82 271 ASP A C 1
ATOM 1707 O O . ASP A 1 207 ? -2.117 -11.594 25.465 1.00 34.41 271 ASP A O 1
ATOM 1712 N N . PHE A 1 208 ? -2.389 -9.373 25.148 1.00 33.02 272 PHE A N 1
ATOM 1713 C CA . PHE A 1 208 ? -3.268 -9.208 26.293 1.00 32.26 272 PHE A CA 1
ATOM 1714 C C . PHE A 1 208 ? -4.578 -9.919 26.032 1.00 32.25 272 PHE A C 1
ATOM 1715 O O . PHE A 1 208 ? -5.121 -10.578 26.923 1.00 32.52 272 PHE A O 1
ATOM 1723 N N . ALA A 1 209 ? -5.086 -9.795 24.808 1.00 32.00 273 ALA A N 1
ATOM 1724 C CA . ALA A 1 209 ? -6.278 -10.518 24.412 1.00 32.67 273 ALA A CA 1
ATOM 1725 C C . ALA A 1 209 ? -6.108 -12.039 24.618 1.00 33.35 273 ALA A C 1
ATOM 1726 O O . ALA A 1 209 ? -7.035 -12.704 25.092 1.00 32.96 273 ALA A O 1
ATOM 1728 N N . CYS A 1 210 ? -4.934 -12.569 24.263 1.00 33.90 274 CYS A N 1
ATOM 1729 C CA . CYS A 1 210 ? -4.658 -14.001 24.418 1.00 35.27 274 CYS A CA 1
ATOM 1730 C C . CYS A 1 210 ? -4.614 -14.398 25.878 1.00 34.98 274 CYS A C 1
ATOM 1731 O O . CYS A 1 210 ? -5.179 -15.422 26.241 1.00 35.31 274 CYS A O 1
ATOM 1734 N N . LEU A 1 211 ? -3.987 -13.563 26.703 1.00 35.34 275 LEU A N 1
ATOM 1735 C CA . LEU A 1 211 ? -3.967 -13.758 28.149 1.00 35.89 275 LEU A CA 1
ATOM 1736 C C . LEU A 1 211 ? -5.357 -13.789 28.784 1.00 36.30 275 LEU A C 1
ATOM 1737 O O . LEU A 1 211 ? -5.615 -14.642 29.635 1.00 36.82 275 LEU A O 1
ATOM 1742 N N . MET A 1 212 ? -6.233 -12.859 28.396 1.00 36.26 276 MET A N 1
ATOM 1743 C CA . MET A 1 212 ? -7.618 -12.854 28.856 1.00 36.34 276 MET A CA 1
ATOM 1744 C C . MET A 1 212 ? -8.347 -14.157 28.460 1.00 37.03 276 MET A C 1
ATOM 1745 O O . MET A 1 212 ? -9.073 -14.752 29.267 1.00 36.31 276 MET A O 1
ATOM 1750 N N . PHE A 1 213 ? -8.174 -14.555 27.200 1.00 37.04 277 PHE A N 1
ATOM 1751 C CA . PHE A 1 213 ? -8.756 -15.774 26.645 1.00 37.52 277 PHE A CA 1
ATOM 1752 C C . PHE A 1 213 ? -8.364 -17.019 27.462 1.00 38.35 277 PHE A C 1
ATOM 1753 O O . PHE A 1 213 ? -9.208 -17.868 27.732 1.00 38.23 277 PHE A O 1
ATOM 1761 N N . LYS A 1 214 ? -7.091 -17.108 27.837 1.00 39.66 278 LYS A N 1
ATOM 1762 C CA . LYS A 1 214 ? -6.589 -18.210 28.651 1.00 41.81 278 LYS A CA 1
ATOM 1763 C C . LYS A 1 214 ? -7.230 -18.232 30.029 1.00 42.06 278 LYS A C 1
ATOM 1764 O O . LYS A 1 214 ? -7.342 -19.291 30.640 1.00 42.35 278 LYS A O 1
ATOM 1770 N N . HIS A 1 215 ? -7.646 -17.062 30.509 1.00 42.11 279 HIS A N 1
ATOM 1771 C CA . HIS A 1 215 ? -8.255 -16.950 31.828 1.00 42.23 279 HIS A CA 1
ATOM 1772 C C . HIS A 1 215 ? -9.750 -17.231 31.847 1.00 42.25 279 HIS A C 1
ATOM 1773 O O . HIS A 1 215 ? -10.388 -17.135 32.898 1.00 42.66 279 HIS A O 1
ATOM 1780 N N . LEU A 1 216 ? -10.307 -17.562 30.691 1.00 42.62 280 LEU A N 1
ATOM 1781 C CA . LEU A 1 216 ? -11.713 -17.919 30.596 1.00 43.90 280 LEU A CA 1
ATOM 1782 C C . LEU A 1 216 ? -11.922 -19.397 30.879 1.00 44.75 280 LEU A C 1
ATOM 1783 O O . LEU A 1 216 ? -11.118 -20.234 30.463 1.00 44.61 280 LEU A O 1
ATOM 1788 N N . VAL A 1 217 ? -13.017 -19.701 31.571 1.00 45.90 281 VAL A N 1
ATOM 1789 C CA . VAL A 1 217 ? -13.378 -21.077 31.906 1.00 46.79 281 VAL A CA 1
ATOM 1790 C C . VAL A 1 217 ? -14.119 -21.678 30.718 1.00 47.64 281 VAL A C 1
ATOM 1791 O O . VAL A 1 217 ? -13.778 -22.760 30.260 1.00 48.10 281 VAL A O 1
ATOM 1795 N N . HIS A 1 218 ? -15.113 -20.961 30.205 1.00 48.81 282 HIS A N 1
ATOM 1796 C CA . HIS A 1 218 ? -15.823 -21.390 29.008 1.00 50.37 282 HIS A CA 1
ATOM 1797 C C . HIS A 1 218 ? -15.327 -20.660 27.755 1.00 50.51 282 HIS A C 1
ATOM 1798 O O . HIS A 1 218 ? -15.801 -19.567 27.431 1.00 50.69 282 HIS A O 1
ATOM 1805 N N . LYS A 1 219 ? -14.380 -21.289 27.064 1.00 50.31 283 LYS A N 1
ATOM 1806 C CA . LYS A 1 219 ? -13.826 -20.787 25.812 1.00 50.33 283 LYS A CA 1
ATOM 1807 C C . LYS A 1 219 ? -14.687 -21.228 24.629 1.00 50.45 283 LYS A C 1
ATOM 1808 O O . LYS A 1 219 ? -15.311 -22.282 24.680 1.00 51.09 283 LYS A O 1
ATOM 1814 N N . PRO A 1 220 ? -14.718 -20.428 23.546 1.00 50.62 284 PRO A N 1
ATOM 1815 C CA . PRO A 1 220 ? -15.293 -20.948 22.303 1.00 50.34 284 PRO A CA 1
ATOM 1816 C C . PRO A 1 220 ? -14.466 -22.117 21.785 1.00 50.12 284 PRO A C 1
ATOM 1817 O O . PRO A 1 220 ? -13.298 -22.267 22.158 1.00 50.22 284 PRO A O 1
ATOM 1821 N N . SER A 1 221 ? -15.068 -22.952 20.947 1.00 49.99 285 SER A N 1
ATOM 1822 C CA . SER A 1 221 ? -14.360 -24.116 20.406 1.00 49.94 285 SER A CA 1
ATOM 1823 C C . SER A 1 221 ? -13.248 -23.707 19.437 1.00 49.93 285 SER A C 1
ATOM 1824 O O . SER A 1 221 ? -13.292 -22.616 18.849 1.00 49.42 285 SER A O 1
ATOM 1827 N N . GLU A 1 222 ? -12.252 -24.581 19.287 1.00 50.12 286 GLU A N 1
ATOM 1828 C CA . GLU A 1 222 ? -11.218 -24.411 18.275 1.00 50.10 286 GLU A CA 1
ATOM 1829 C C . GLU A 1 222 ? -11.831 -24.170 16.901 1.00 50.31 286 GLU A C 1
ATOM 1830 O O . GLU A 1 222 ? -11.413 -23.259 16.194 1.00 50.27 286 GLU A O 1
ATOM 1836 N N . GLU A 1 223 ? -12.831 -24.970 16.534 1.00 50.55 287 GLU A N 1
ATOM 1837 C CA . GLU A 1 223 ? -13.523 -24.804 15.258 1.00 50.92 287 GLU A CA 1
ATOM 1838 C C . GLU A 1 223 ? -14.133 -23.404 15.109 1.00 50.12 287 GLU A C 1
ATOM 1839 O O . GLU A 1 223 ? -14.034 -22.788 14.041 1.00 50.19 287 GLU A O 1
ATOM 1845 N N . ARG A 1 224 ? -14.788 -22.926 16.168 1.00 49.11 288 ARG A N 1
ATOM 1846 C CA . ARG A 1 224 ? -15.421 -21.603 16.159 1.00 48.36 288 ARG A CA 1
ATOM 1847 C C . ARG A 1 224 ? -14.380 -20.482 16.022 1.00 47.63 288 ARG A C 1
ATOM 1848 O O . ARG A 1 224 ? -14.604 -19.510 15.294 1.00 47.58 288 ARG A O 1
ATOM 1856 N N . VAL A 1 225 ? -13.247 -20.646 16.708 1.00 46.56 289 VAL A N 1
ATOM 1857 C CA . VAL A 1 225 ? -12.144 -19.690 16.670 1.00 46.01 289 VAL A CA 1
ATOM 1858 C C . VAL A 1 225 ? -11.519 -19.684 15.271 1.00 46.04 289 VAL A C 1
ATOM 1859 O O . VAL A 1 225 ? -11.352 -18.619 14.665 1.00 45.51 289 VAL A O 1
ATOM 1863 N N . ARG A 1 226 ? -11.218 -20.881 14.760 1.00 45.91 290 ARG A N 1
ATOM 1864 C CA . ARG A 1 226 ? -10.761 -21.078 13.385 1.00 45.95 290 ARG A CA 1
ATOM 1865 C C . ARG A 1 226 ? -11.612 -20.318 12.384 1.00 45.79 290 ARG A C 1
ATOM 1866 O O . ARG A 1 226 ? -11.087 -19.611 11.529 1.00 45.69 290 ARG A O 1
ATOM 1874 N N . GLU A 1 227 ? -12.925 -20.476 12.494 1.00 45.60 291 GLU A N 1
ATOM 1875 C CA . GLU A 1 227 ? -13.859 -19.812 11.602 1.00 46.14 291 GLU A CA 1
ATOM 1876 C C . GLU A 1 227 ? -13.730 -18.278 11.635 1.00 45.52 291 GLU A C 1
ATOM 1877 O O . GLU A 1 227 ? -13.734 -17.628 10.584 1.00 45.54 291 GLU A O 1
ATOM 1883 N N . ILE A 1 228 ? -13.644 -17.712 12.839 1.00 44.54 292 ILE A N 1
ATOM 1884 C CA . ILE A 1 228 ? -13.492 -16.269 13.017 1.00 43.42 292 ILE A CA 1
ATOM 1885 C C . ILE A 1 228 ? -12.182 -15.781 12.377 1.00 43.05 292 ILE A C 1
ATOM 1886 O O . ILE A 1 228 ? -12.174 -14.848 11.575 1.00 42.55 292 ILE A O 1
ATOM 1891 N N . ILE A 1 229 ? -11.093 -16.453 12.725 1.00 42.86 293 ILE A N 1
ATOM 1892 C CA . ILE A 1 229 ? -9.764 -16.112 12.266 1.00 42.87 293 ILE A CA 1
ATOM 1893 C C . ILE A 1 229 ? -9.626 -16.252 10.750 1.00 43.09 293 ILE A C 1
ATOM 1894 O O . ILE A 1 229 ? -9.066 -15.359 10.082 1.00 43.20 293 ILE A O 1
ATOM 1899 N N . ILE A 1 230 ? -10.139 -17.356 10.204 1.00 42.66 294 ILE A N 1
ATOM 1900 C CA . ILE A 1 230 ? -10.043 -17.602 8.760 1.00 42.50 294 ILE A CA 1
ATOM 1901 C C . ILE A 1 230 ? -10.799 -16.519 8.000 1.00 42.06 294 ILE A C 1
ATOM 1902 O O . ILE A 1 230 ? -10.301 -15.991 7.010 1.00 42.14 294 ILE A O 1
ATOM 1907 N N . ASN A 1 231 ? -11.995 -16.191 8.476 1.00 41.90 295 ASN A N 1
ATOM 1908 C CA . ASN A 1 231 ? -12.778 -15.091 7.920 1.00 42.04 295 ASN A CA 1
ATOM 1909 C C . ASN A 1 231 ? -11.991 -13.763 7.932 1.00 41.69 295 ASN A C 1
ATOM 1910 O O . ASN A 1 231 ? -11.940 -13.058 6.920 1.00 41.70 295 ASN A O 1
ATOM 1915 N N . ALA A 1 232 ? -11.369 -13.441 9.070 1.00 40.55 296 ALA A N 1
ATOM 1916 C CA . ALA A 1 232 ? -10.550 -12.230 9.179 1.00 40.26 296 ALA A CA 1
ATOM 1917 C C . ALA A 1 232 ? -9.409 -12.245 8.160 1.00 39.77 296 ALA A C 1
ATOM 1918 O O . ALA A 1 232 ? -9.157 -11.237 7.506 1.00 39.97 296 ALA A O 1
ATOM 1920 N N . VAL A 1 233 ? -8.724 -13.382 8.040 1.00 39.50 297 VAL A N 1
ATOM 1921 C CA . VAL A 1 233 ? -7.641 -13.543 7.060 1.00 39.19 297 VAL A CA 1
ATOM 1922 C C . VAL A 1 233 ? -8.095 -13.237 5.627 1.00 39.63 297 VAL A C 1
ATOM 1923 O O . VAL A 1 233 ? -7.381 -12.568 4.881 1.00 39.58 297 VAL A O 1
ATOM 1927 N N . ARG A 1 234 ? -9.276 -13.724 5.255 1.00 40.05 298 ARG A N 1
ATOM 1928 C CA . ARG A 1 234 ? -9.768 -13.567 3.887 1.00 40.90 298 ARG A CA 1
ATOM 1929 C C . ARG A 1 234 ? -10.036 -12.101 3.597 1.00 40.54 298 ARG A C 1
ATOM 1930 O O . ARG A 1 234 ? -9.693 -11.604 2.518 1.00 40.04 298 ARG A O 1
ATOM 1938 N N . ILE A 1 235 ? -10.653 -11.431 4.568 1.00 39.99 299 ILE A N 1
ATOM 1939 C CA . ILE A 1 235 ? -10.965 -10.018 4.465 1.00 39.85 299 ILE A CA 1
ATOM 1940 C C . ILE A 1 235 ? -9.674 -9.189 4.342 1.00 39.58 299 ILE A C 1
ATOM 1941 O O . ILE A 1 235 ? -9.588 -8.314 3.490 1.00 38.66 299 ILE A O 1
ATOM 1946 N N . GLU A 1 236 ? -8.674 -9.507 5.159 1.00 39.81 300 GLU A N 1
ATOM 1947 C CA . GLU A 1 236 ? -7.389 -8.809 5.114 1.00 40.79 300 GLU A CA 1
ATOM 1948 C C . GLU A 1 236 ? -6.670 -9.051 3.784 1.00 41.38 300 GLU A C 1
ATOM 1949 O O . GLU A 1 236 ? -6.085 -8.131 3.215 1.00 41.72 300 GLU A O 1
ATOM 1955 N N . GLN A 1 237 ? -6.741 -10.280 3.282 1.00 41.63 301 GLN A N 1
ATOM 1956 C CA . GLN A 1 237 ? -6.116 -10.621 1.999 1.00 41.75 301 GLN A CA 1
ATOM 1957 C C . GLN A 1 237 ? -6.771 -9.880 0.849 1.00 42.12 301 GLN A C 1
ATOM 1958 O O . GLN A 1 237 ? -6.081 -9.361 -0.030 1.00 42.50 301 GLN A O 1
ATOM 1964 N N . GLU A 1 238 ? -8.098 -9.816 0.869 1.00 41.94 302 GLU A N 1
ATOM 1965 C CA . GLU A 1 238 ? -8.846 -9.023 -0.094 1.00 43.07 302 GLU A CA 1
ATOM 1966 C C . GLU A 1 238 ? -8.395 -7.540 -0.076 1.00 42.57 302 GLU A C 1
ATOM 1967 O O . GLU A 1 238 ? -8.136 -6.928 -1.122 1.00 42.07 302 GLU A O 1
ATOM 1973 N N . PHE A 1 239 ? -8.287 -6.980 1.124 1.00 42.14 303 PHE A N 1
ATOM 1974 C CA . PHE A 1 239 ? -7.886 -5.592 1.291 1.00 41.82 303 PHE A CA 1
ATOM 1975 C C . PHE A 1 239 ? -6.541 -5.295 0.616 1.00 41.69 303 PHE A C 1
ATOM 1976 O O . PHE A 1 239 ? -6.411 -4.318 -0.120 1.00 41.54 303 PHE A O 1
ATOM 1984 N N . LEU A 1 240 ? -5.564 -6.162 0.862 1.00 41.63 304 LEU A N 1
ATOM 1985 C CA . LEU A 1 240 ? -4.186 -5.972 0.421 1.00 42.15 304 LEU A CA 1
ATOM 1986 C C . LEU A 1 240 ? -3.910 -6.378 -1.022 1.00 42.68 304 LEU A C 1
ATOM 1987 O O . LEU A 1 240 ? -2.908 -5.951 -1.602 1.00 42.44 304 LEU A O 1
ATOM 1992 N N . THR A 1 241 ? -4.777 -7.206 -1.602 1.00 42.96 305 THR A N 1
ATOM 1993 C CA . THR A 1 241 ? -4.571 -7.648 -2.982 1.00 43.56 305 THR A CA 1
ATOM 1994 C C . THR A 1 241 ? -5.554 -7.012 -3.972 1.00 43.69 305 THR A C 1
ATOM 1995 O O . THR A 1 241 ? -5.216 -6.822 -5.135 1.00 44.20 305 THR A O 1
ATOM 1999 N N . GLU A 1 242 ? -6.746 -6.657 -3.511 1.00 43.75 306 GLU A N 1
ATOM 2000 C CA . GLU A 1 242 ? -7.786 -6.150 -4.408 1.00 44.49 306 GLU A CA 1
ATOM 2001 C C . GLU A 1 242 ? -8.186 -4.703 -4.132 1.00 43.76 306 GLU A C 1
ATOM 2002 O O . GLU A 1 242 ? -8.170 -3.877 -5.041 1.00 43.66 306 GLU A O 1
ATOM 2008 N N . ALA A 1 243 ? -8.556 -4.413 -2.883 1.00 42.76 307 ALA A N 1
ATOM 2009 C CA . ALA A 1 243 ? -9.156 -3.125 -2.538 1.00 42.03 307 ALA A CA 1
ATOM 2010 C C . ALA A 1 243 ? -8.097 -2.016 -2.477 1.00 41.59 307 ALA A C 1
ATOM 2011 O O . ALA A 1 243 ? -8.340 -0.899 -2.919 1.00 41.44 307 ALA A O 1
ATOM 2013 N N . LEU A 1 244 ? -6.928 -2.342 -1.938 1.00 41.01 308 LEU A N 1
ATOM 2014 C CA . LEU A 1 244 ? -5.804 -1.407 -1.864 1.00 40.64 308 LEU A CA 1
ATOM 2015 C C . LEU A 1 244 ? -4.522 -2.184 -2.077 1.00 40.06 308 LEU A C 1
ATOM 2016 O O . LEU A 1 244 ? -3.831 -2.508 -1.102 1.00 39.80 308 LEU A O 1
ATOM 2021 N N . PRO A 1 245 ? -4.210 -2.515 -3.352 1.00 40.18 309 PRO A N 1
ATOM 2022 C CA . PRO A 1 245 ? -3.151 -3.507 -3.630 1.00 40.21 309 PRO A CA 1
ATOM 2023 C C . PRO A 1 245 ? -1.770 -3.046 -3.186 1.00 40.16 309 PRO A C 1
ATOM 2024 O O . PRO A 1 245 ? -1.383 -1.915 -3.471 1.00 40.41 309 PRO A O 1
ATOM 2028 N N . VAL A 1 246 ? -1.040 -3.915 -2.491 1.00 39.99 310 VAL A N 1
ATOM 2029 C CA . VAL A 1 246 ? 0.313 -3.590 -2.011 1.00 40.72 310 VAL A CA 1
ATOM 2030 C C . VAL A 1 246 ? 1.329 -3.500 -3.151 1.00 41.08 310 VAL A C 1
ATOM 2031 O O . VAL A 1 246 ? 2.463 -3.052 -2.952 1.00 40.54 310 VAL A O 1
ATOM 2035 N N . LYS A 1 247 ? 0.896 -3.938 -4.332 1.00 41.85 311 LYS A N 1
ATOM 2036 C CA . LYS A 1 247 ? 1.582 -3.700 -5.605 1.00 43.63 311 LYS A CA 1
ATOM 2037 C C . LYS A 1 247 ? 1.890 -2.211 -5.802 1.00 43.60 311 LYS A C 1
ATOM 2038 O O . LYS A 1 247 ? 2.961 -1.847 -6.305 1.00 44.47 311 LYS A O 1
ATOM 2044 N N . LEU A 1 248 ? 0.946 -1.359 -5.399 1.00 43.19 312 LEU A N 1
ATOM 2045 C CA . LEU A 1 248 ? 1.108 0.091 -5.477 1.00 43.16 312 LEU A CA 1
ATOM 2046 C C . LEU A 1 248 ? 2.376 0.632 -4.791 1.00 43.10 312 LEU A C 1
ATOM 2047 O O . LEU A 1 248 ? 2.848 1.703 -5.161 1.00 42.92 312 LEU A O 1
ATOM 2052 N N . ILE A 1 249 ? 2.920 -0.089 -3.804 1.00 42.96 313 ILE A N 1
ATOM 2053 C CA . ILE A 1 249 ? 4.226 0.290 -3.215 1.00 43.10 313 ILE A CA 1
ATOM 2054 C C . ILE A 1 249 ? 5.358 -0.704 -3.465 1.00 43.34 313 ILE A C 1
ATOM 2055 O O . ILE A 1 249 ? 6.376 -0.699 -2.752 1.00 43.44 313 ILE A O 1
ATOM 2060 N N . GLY A 1 250 ? 5.185 -1.541 -4.485 1.00 43.74 314 GLY A N 1
ATOM 2061 C CA . GLY A 1 250 ? 6.241 -2.445 -4.934 1.00 44.10 314 GLY A CA 1
ATOM 2062 C C . GLY A 1 250 ? 6.369 -3.743 -4.166 1.00 44.87 314 GLY A C 1
ATOM 2063 O O . GLY A 1 250 ? 7.419 -4.385 -4.201 1.00 45.33 314 GLY A O 1
ATOM 2064 N N . MET A 1 251 ? 5.312 -4.141 -3.465 1.00 45.34 315 MET A N 1
ATOM 2065 C CA . MET A 1 251 ? 5.330 -5.410 -2.745 1.00 45.98 315 MET A CA 1
ATOM 2066 C C . MET A 1 251 ? 4.654 -6.499 -3.559 1.00 46.27 315 MET A C 1
ATOM 2067 O O . MET A 1 251 ? 3.820 -6.225 -4.417 1.00 45.79 315 MET A O 1
ATOM 2072 N N . ASN A 1 252 ? 5.006 -7.739 -3.255 1.00 47.30 316 ASN A N 1
ATOM 2073 C CA . ASN A 1 252 ? 4.418 -8.885 -3.924 1.00 48.55 316 ASN A CA 1
ATOM 2074 C C . ASN A 1 252 ? 3.128 -9.338 -3.224 1.00 49.01 316 ASN A C 1
ATOM 2075 O O . ASN A 1 252 ? 3.154 -9.699 -2.046 1.00 48.80 316 ASN A O 1
ATOM 2080 N N . CYS A 1 253 ? 2.013 -9.305 -3.958 1.00 50.00 317 CYS A N 1
ATOM 2081 C CA . CYS A 1 253 ? 0.686 -9.642 -3.423 1.00 51.31 317 CYS A CA 1
ATOM 2082 C C . CYS A 1 253 ? 0.593 -11.107 -2.933 1.00 50.90 317 CYS A C 1
ATOM 2083 O O . CYS A 1 253 ? -0.068 -11.385 -1.929 1.00 51.23 317 CYS A O 1
ATOM 2086 N N . THR A 1 254 ? 1.261 -12.028 -3.634 1.00 50.25 318 THR A N 1
ATOM 2087 C CA . THR A 1 254 ? 1.309 -13.451 -3.235 1.00 49.35 318 THR A CA 1
ATOM 2088 C C . THR A 1 254 ? 2.060 -13.655 -1.918 1.00 48.55 318 THR A C 1
ATOM 2089 O O . THR A 1 254 ? 1.577 -14.355 -1.028 1.00 48.37 318 THR A O 1
ATOM 2093 N N . LEU A 1 255 ? 3.238 -13.049 -1.791 1.00 47.71 319 LEU A N 1
ATOM 2094 C CA . LEU A 1 255 ? 3.987 -13.127 -0.537 1.00 47.25 319 LEU A CA 1
ATOM 2095 C C . LEU A 1 255 ? 3.242 -12.430 0.621 1.00 46.79 319 LEU A C 1
ATOM 2096 O O . LEU A 1 255 ? 3.265 -12.910 1.758 1.00 46.93 319 LEU A O 1
ATOM 2101 N N . MET A 1 256 ? 2.554 -11.326 0.322 1.00 45.68 320 MET A N 1
ATOM 2102 C CA . MET A 1 256 ? 1.729 -10.654 1.326 1.00 44.56 320 MET A CA 1
ATOM 2103 C C . MET A 1 256 ? 0.594 -11.570 1.823 1.00 44.37 320 MET A C 1
ATOM 2104 O O . MET A 1 256 ? 0.402 -11.704 3.029 1.00 43.67 320 MET A O 1
ATOM 2109 N N . LYS A 1 257 ? -0.133 -12.203 0.901 1.00 44.33 321 LYS A N 1
ATOM 2110 C CA . LYS A 1 257 ? -1.189 -13.169 1.257 1.00 44.72 321 LYS A CA 1
ATOM 2111 C C . LYS A 1 257 ? -0.674 -14.232 2.224 1.00 44.24 321 LYS A C 1
ATOM 2112 O O . LYS A 1 257 ? -1.356 -14.616 3.173 1.00 44.29 321 LYS A O 1
ATOM 2118 N N . GLN A 1 258 ? 0.548 -14.684 1.978 1.00 43.71 322 GLN A N 1
ATOM 2119 C CA . GLN A 1 258 ? 1.195 -15.692 2.801 1.00 43.39 322 GLN A CA 1
ATOM 2120 C C . GLN A 1 258 ? 1.588 -15.165 4.185 1.00 42.71 322 GLN A C 1
ATOM 2121 O O . GLN A 1 258 ? 1.465 -15.874 5.188 1.00 42.96 322 GLN A O 1
ATOM 2127 N N . TYR A 1 259 ? 2.073 -13.931 4.237 1.00 42.17 323 TYR A N 1
ATOM 2128 C CA . TYR A 1 259 ? 2.383 -13.302 5.511 1.00 41.31 323 TYR A CA 1
ATOM 2129 C C . TYR A 1 259 ? 1.169 -13.219 6.458 1.00 40.80 323 TYR A C 1
ATOM 2130 O O . TYR A 1 259 ? 1.304 -13.448 7.659 1.00 40.60 323 TYR A O 1
ATOM 2139 N N . ILE A 1 260 ? -0.003 -12.911 5.910 1.00 40.23 324 ILE A N 1
ATOM 2140 C CA . ILE A 1 260 ? -1.228 -12.799 6.705 1.00 40.25 324 ILE A CA 1
ATOM 2141 C C . ILE A 1 260 ? -1.571 -14.152 7.346 1.00 40.85 324 ILE A C 1
ATOM 2142 O O . ILE A 1 260 ? -1.924 -14.227 8.534 1.00 40.27 324 ILE A O 1
ATOM 2147 N N . GLU A 1 261 ? -1.458 -15.217 6.551 1.00 40.86 325 GLU A N 1
ATOM 2148 C CA . GLU A 1 261 ? -1.706 -16.570 7.045 1.00 41.09 325 GLU A CA 1
ATOM 2149 C C . GLU A 1 261 ? -0.727 -16.964 8.146 1.00 40.78 325 GLU A C 1
ATOM 2150 O O . GLU A 1 261 ? -1.138 -17.552 9.144 1.00 40.91 325 GLU A O 1
ATOM 2156 N N . PHE A 1 262 ? 0.546 -16.601 7.979 1.00 40.29 326 PHE A N 1
ATOM 2157 C CA . PHE A 1 262 ? 1.571 -16.799 9.010 1.00 40.33 326 PHE A CA 1
ATOM 2158 C C . PHE A 1 262 ? 1.212 -16.081 10.334 1.00 40.32 326 PHE A C 1
ATOM 2159 O O . PHE A 1 262 ? 1.365 -16.645 11.430 1.00 40.01 326 PHE A O 1
ATOM 2167 N N . VAL A 1 263 ? 0.768 -14.828 10.211 1.00 39.84 327 VAL A N 1
ATOM 2168 C CA . VAL A 1 263 ? 0.354 -14.013 11.358 1.00 38.89 327 VAL A CA 1
ATOM 2169 C C . VAL A 1 263 ? -0.801 -14.687 12.065 1.00 38.74 327 VAL A C 1
ATOM 2170 O O . VAL A 1 263 ? -0.794 -14.791 13.287 1.00 39.04 327 VAL A O 1
ATOM 2174 N N . ALA A 1 264 ? -1.787 -15.135 11.289 1.00 38.69 328 ALA A N 1
ATOM 2175 C CA . ALA A 1 264 ? -2.952 -15.837 11.823 1.00 38.93 328 ALA A CA 1
ATOM 2176 C C . ALA A 1 264 ? -2.592 -17.115 12.597 1.00 39.50 328 ALA A C 1
ATOM 2177 O O . ALA A 1 264 ? -3.139 -17.357 13.692 1.00 39.19 328 ALA A O 1
ATOM 2179 N N . ASP A 1 265 ? -1.680 -17.918 12.032 1.00 39.96 329 ASP A N 1
ATOM 2180 C CA . ASP A 1 265 ? -1.147 -19.112 12.711 1.00 40.90 329 ASP A CA 1
ATOM 2181 C C . ASP A 1 265 ? -0.507 -18.765 14.032 1.00 40.79 329 ASP A C 1
ATOM 2182 O O . ASP A 1 265 ? -0.760 -19.427 15.027 1.00 41.58 329 ASP A O 1
ATOM 2187 N N . ARG A 1 266 ? 0.327 -17.734 14.048 1.00 41.21 330 ARG A N 1
ATOM 2188 C CA . ARG A 1 266 ? 0.966 -17.325 15.291 1.00 41.52 330 ARG A CA 1
ATOM 2189 C C . ARG A 1 266 ? -0.077 -16.938 16.355 1.00 41.38 330 ARG A C 1
ATOM 2190 O O . ARG A 1 266 ? 0.059 -17.297 17.532 1.00 40.94 330 ARG A O 1
ATOM 2198 N N . LEU A 1 267 ? -1.124 -16.232 15.935 1.00 41.34 331 LEU A N 1
ATOM 2199 C CA . LEU A 1 267 ? -2.208 -15.878 16.854 1.00 41.46 331 LEU A CA 1
ATOM 2200 C C . LEU A 1 267 ? -2.934 -17.143 17.344 1.00 41.94 331 LEU A C 1
ATOM 2201 O O . LEU A 1 267 ? -3.218 -17.271 18.532 1.00 41.63 331 LEU A O 1
ATOM 2206 N N . MET A 1 268 ? -3.245 -18.056 16.419 1.00 42.56 332 MET A N 1
ATOM 2207 C CA . MET A 1 268 ? -3.891 -19.331 16.757 1.00 43.12 332 MET A CA 1
ATOM 2208 C C . MET A 1 268 ? -3.102 -20.075 17.832 1.00 43.14 332 MET A C 1
ATOM 2209 O O . MET A 1 268 ? -3.675 -20.523 18.820 1.00 43.50 332 MET A O 1
ATOM 2214 N N . LEU A 1 269 ? -1.788 -20.159 17.659 1.00 43.01 333 LEU A N 1
ATOM 2215 C CA . LEU A 1 269 ? -0.940 -20.808 18.643 1.00 43.59 333 LEU A CA 1
ATOM 2216 C C . LEU A 1 269 ? -0.978 -20.066 19.963 1.00 44.03 333 LEU A C 1
ATOM 2217 O O . LEU A 1 269 ? -1.027 -20.691 21.027 1.00 43.70 333 LEU A O 1
ATOM 2222 N N . GLU A 1 270 ? -0.977 -18.730 19.897 1.00 44.32 334 GLU A N 1
ATOM 2223 C CA . GLU A 1 270 ? -0.984 -17.910 21.108 1.00 44.53 334 GLU A CA 1
ATOM 2224 C C . GLU A 1 270 ? -2.284 -18.075 21.874 1.00 43.96 334 GLU A C 1
ATOM 2225 O O . GLU A 1 270 ? -2.305 -17.986 23.092 1.00 44.11 334 GLU A O 1
ATOM 2231 N N . LEU A 1 271 ? -3.359 -18.333 21.149 1.00 44.22 335 LEU A N 1
ATOM 2232 C CA . LEU A 1 271 ? -4.655 -18.567 21.759 1.00 44.59 335 LEU A CA 1
ATOM 2233 C C . LEU A 1 271 ? -4.776 -19.962 22.381 1.00 45.29 335 LEU A C 1
ATOM 2234 O O . LEU A 1 271 ? -5.713 -20.220 23.131 1.00 45.25 335 LEU A O 1
ATOM 2239 N N . GLY A 1 272 ? -3.832 -20.849 22.070 1.00 46.30 336 GLY A N 1
ATOM 2240 C CA . GLY A 1 272 ? -3.807 -22.209 22.632 1.00 47.24 336 GLY A CA 1
ATOM 2241 C C . GLY A 1 272 ? -4.381 -23.246 21.681 1.00 48.05 336 GLY A C 1
ATOM 2242 O O . GLY A 1 272 ? -4.847 -24.297 22.111 1.00 48.46 336 GLY A O 1
ATOM 2243 N N . PHE A 1 273 ? -4.357 -22.944 20.387 1.00 48.27 337 PHE A N 1
ATOM 2244 C CA . PHE A 1 273 ? -4.879 -23.850 19.381 1.00 48.57 337 PHE A CA 1
ATOM 2245 C C . PHE A 1 273 ? -3.776 -24.289 18.421 1.00 49.01 337 PHE A C 1
ATOM 2246 O O . PHE A 1 273 ? -2.589 -24.039 18.663 1.00 49.05 337 PHE A O 1
ATOM 2254 N N . SER A 1 274 ? -4.172 -24.952 17.340 1.00 49.33 338 SER A N 1
ATOM 2255 C CA . SER A 1 274 ? -3.225 -25.427 16.332 1.00 49.93 338 SER A CA 1
ATOM 2256 C C . SER A 1 274 ? -3.101 -24.430 15.188 1.00 49.95 338 SER A C 1
ATOM 2257 O O . SER A 1 274 ? -3.988 -23.592 14.993 1.00 49.67 338 SER A O 1
ATOM 2260 N N . LYS A 1 275 ? -2.023 -24.551 14.415 1.00 49.93 339 LYS A N 1
ATOM 2261 C CA . LYS A 1 275 ? -1.889 -23.804 13.171 1.00 50.22 339 LYS A CA 1
ATOM 2262 C C . LYS A 1 275 ? -3.036 -24.107 12.223 1.00 50.39 339 LYS A C 1
ATOM 2263 O O . LYS A 1 275 ? -3.685 -25.155 12.321 1.00 50.75 339 LYS A O 1
ATOM 2269 N N . VAL A 1 276 ? -3.304 -23.173 11.320 1.00 50.46 340 VAL A N 1
ATOM 2270 C CA . VAL A 1 276 ? -4.385 -23.337 10.360 1.00 50.40 340 VAL A CA 1
ATOM 2271 C C . VAL A 1 276 ? -3.815 -23.518 8.955 1.00 50.80 340 VAL A C 1
ATOM 2272 O O . VAL A 1 276 ? -4.258 -24.388 8.209 1.00 50.51 340 VAL A O 1
ATOM 2276 N N . PHE A 1 277 ? -2.822 -22.700 8.618 1.00 51.16 341 PHE A N 1
ATOM 2277 C CA . PHE A 1 277 ? -2.344 -22.592 7.250 1.00 51.43 341 PHE A CA 1
ATOM 2278 C C . PHE A 1 277 ? -0.996 -23.286 7.043 1.00 52.29 341 PHE A C 1
ATOM 2279 O O . PHE A 1 277 ? -0.720 -23.783 5.955 1.00 52.05 341 PHE A O 1
ATOM 2287 N N . ARG A 1 278 ? -0.172 -23.302 8.092 1.00 53.38 342 ARG A N 1
ATOM 2288 C CA . ARG A 1 278 ? 1.156 -23.942 8.079 1.00 54.91 342 ARG A CA 1
ATOM 2289 C C . ARG A 1 278 ? 2.085 -23.385 6.998 1.00 55.22 342 ARG A C 1
ATOM 2290 O O . ARG A 1 278 ? 2.730 -24.141 6.273 1.00 55.76 342 ARG A O 1
ATOM 2298 N N . VAL A 1 279 ? 2.144 -22.057 6.911 1.00 55.21 343 VAL A N 1
ATOM 2299 C CA . VAL A 1 279 ? 3.021 -21.354 5.982 1.00 54.85 343 VAL A CA 1
ATOM 2300 C C . VAL A 1 279 ? 4.122 -20.604 6.738 1.00 54.95 343 VAL A C 1
ATOM 2301 O O . VAL A 1 279 ? 3.953 -20.254 7.905 1.00 55.06 343 VAL A O 1
ATOM 2305 N N . GLU A 1 280 ? 5.248 -20.377 6.068 1.00 54.84 344 GLU A N 1
ATOM 2306 C CA . GLU A 1 280 ? 6.380 -19.631 6.627 1.00 55.00 344 GLU A CA 1
ATOM 2307 C C . GLU A 1 280 ? 6.161 -18.129 6.519 1.00 54.15 344 GLU A C 1
ATOM 2308 O O . GLU A 1 280 ? 5.328 -17.668 5.738 1.00 53.70 344 GLU A O 1
ATOM 2314 N N . ASN A 1 281 ? 6.936 -17.374 7.293 1.00 53.57 345 ASN A N 1
ATOM 2315 C CA . ASN A 1 281 ? 7.004 -15.922 7.146 1.00 53.07 345 ASN A CA 1
ATOM 2316 C C . ASN A 1 281 ? 7.821 -15.560 5.903 1.00 52.93 345 ASN A C 1
ATOM 2317 O O . ASN A 1 281 ? 9.034 -15.749 5.900 1.00 53.04 345 ASN A O 1
ATOM 2322 N N . PRO A 1 282 ? 7.167 -15.018 4.853 1.00 52.85 346 PRO A N 1
ATOM 2323 C CA . PRO A 1 282 ? 7.920 -14.670 3.644 1.00 52.89 346 PRO A CA 1
ATOM 2324 C C . PRO A 1 282 ? 8.788 -13.418 3.809 1.00 53.03 346 PRO A C 1
ATOM 2325 O O . PRO A 1 282 ? 9.604 -13.116 2.941 1.00 53.12 346 PRO A O 1
ATOM 2329 N N . PHE A 1 283 ? 8.627 -12.706 4.921 1.00 53.17 347 PHE A N 1
ATOM 2330 C CA . PHE A 1 283 ? 9.273 -11.408 5.082 1.00 53.21 347 PHE A CA 1
ATOM 2331 C C . PHE A 1 283 ? 10.355 -11.422 6.151 1.00 53.73 347 PHE A C 1
ATOM 2332 O O . PHE A 1 283 ? 10.071 -11.571 7.343 1.00 54.24 347 PHE A O 1
ATOM 2340 N N . ASP A 1 284 ? 11.598 -11.260 5.713 1.00 54.07 348 ASP A N 1
ATOM 2341 C CA . ASP A 1 284 ? 12.746 -11.249 6.617 1.00 54.82 348 ASP A CA 1
ATOM 2342 C C . ASP A 1 284 ? 12.761 -9.992 7.492 1.00 54.37 348 ASP A C 1
ATOM 2343 O O . ASP A 1 284 ? 13.336 -10.001 8.582 1.00 54.61 348 ASP A O 1
ATOM 2348 N N . PHE A 1 285 ? 12.124 -8.921 7.012 1.00 53.54 349 PHE A N 1
ATOM 2349 C CA . PHE A 1 285 ? 12.039 -7.656 7.749 1.00 52.77 349 PHE A CA 1
ATOM 2350 C C . PHE A 1 285 ? 10.932 -7.614 8.836 1.00 52.48 349 PHE A C 1
ATOM 2351 O O . PHE A 1 285 ? 10.820 -6.630 9.572 1.00 52.37 349 PHE A O 1
ATOM 2359 N N . MET A 1 286 ? 10.137 -8.682 8.931 1.00 51.95 350 MET A N 1
ATOM 2360 C CA . MET A 1 286 ? 9.148 -8.859 10.002 1.00 51.53 350 MET A CA 1
ATOM 2361 C C . MET A 1 286 ? 9.572 -10.025 10.913 1.00 51.96 350 MET A C 1
ATOM 2362 O O . MET A 1 286 ? 9.655 -9.949 12.144 1.00 52.03 350 MET A O 1
ATOM 2367 N N . MET B 1 1 ? 46.266 50.011 7.854 1.00 69.08 65 MET B N 1
ATOM 2368 C CA . MET B 1 1 ? 46.761 50.950 8.898 1.00 68.74 65 MET B CA 1
ATOM 2369 C C . MET B 1 1 ? 45.826 52.167 8.996 1.00 68.19 65 MET B C 1
ATOM 2370 O O . MET B 1 1 ? 45.690 52.939 8.039 1.00 68.42 65 MET B O 1
ATOM 2375 N N . GLY B 1 2 ? 45.142 52.309 10.138 1.00 67.20 66 GLY B N 1
ATOM 2376 C CA . GLY B 1 2 ? 45.227 51.350 11.252 1.00 65.26 66 GLY B CA 1
ATOM 2377 C C . GLY B 1 2 ? 44.692 49.961 10.914 1.00 63.92 66 GLY B C 1
ATOM 2378 O O . GLY B 1 2 ? 45.335 48.946 11.224 1.00 64.32 66 GLY B O 1
ATOM 2379 N N . VAL B 1 3 ? 43.544 49.930 10.234 1.00 61.97 67 VAL B N 1
ATOM 2380 C CA . VAL B 1 3 ? 42.782 48.701 9.964 1.00 59.62 67 VAL B CA 1
ATOM 2381 C C . VAL B 1 3 ? 42.947 48.111 8.539 1.00 58.10 67 VAL B C 1
ATOM 2382 O O . VAL B 1 3 ? 42.766 46.906 8.338 1.00 57.58 67 VAL B O 1
ATOM 2386 N N . GLU B 1 4 ? 43.308 48.950 7.565 1.00 56.12 68 GLU B N 1
ATOM 2387 C CA . GLU B 1 4 ? 43.351 48.546 6.136 1.00 53.81 68 GLU B CA 1
ATOM 2388 C C . GLU B 1 4 ? 44.448 47.525 5.751 1.00 51.66 68 GLU B C 1
ATOM 2389 O O . GLU B 1 4 ? 44.467 47.036 4.620 1.00 51.15 68 GLU B O 1
ATOM 2395 N N A ASP B 1 5 ? 45.353 47.202 6.674 0.50 50.44 69 ASP B N 1
ATOM 2396 N N B ASP B 1 5 ? 45.328 47.227 6.707 0.50 50.41 69 ASP B N 1
ATOM 2397 C CA A ASP B 1 5 ? 46.313 46.109 6.440 0.50 49.22 69 ASP B CA 1
ATOM 2398 C CA B ASP B 1 5 ? 46.342 46.180 6.562 0.50 49.18 69 ASP B CA 1
ATOM 2399 C C A ASP B 1 5 ? 45.824 44.770 7.008 0.50 48.27 69 ASP B C 1
ATOM 2400 C C B ASP B 1 5 ? 45.942 44.858 7.238 0.50 48.24 69 ASP B C 1
ATOM 2401 O O A ASP B 1 5 ? 46.453 43.731 6.775 0.50 48.11 69 ASP B O 1
ATOM 2402 O O B ASP B 1 5 ? 46.742 43.916 7.296 0.50 48.13 69 ASP B O 1
ATOM 2411 N N . GLU B 1 6 ? 44.709 44.799 7.743 1.00 47.07 70 GLU B N 1
ATOM 2412 C CA . GLU B 1 6 ? 44.172 43.590 8.401 1.00 45.07 70 GLU B CA 1
ATOM 2413 C C . GLU B 1 6 ? 43.151 42.902 7.526 1.00 43.20 70 GLU B C 1
ATOM 2414 O O . GLU B 1 6 ? 42.060 43.434 7.323 1.00 42.39 70 GLU B O 1
ATOM 2420 N N . PRO B 1 7 ? 43.498 41.720 6.997 1.00 42.08 71 PRO B N 1
ATOM 2421 C CA . PRO B 1 7 ? 42.582 40.975 6.139 1.00 41.59 71 PRO B CA 1
ATOM 2422 C C . PRO B 1 7 ? 41.179 40.768 6.765 1.00 41.34 71 PRO B C 1
ATOM 2423 O O . PRO B 1 7 ? 40.169 40.843 6.058 1.00 40.55 71 PRO B O 1
ATOM 2427 N N . LEU B 1 8 ? 41.134 40.538 8.075 1.00 40.84 72 LEU B N 1
ATOM 2428 C CA . LEU B 1 8 ? 39.869 40.339 8.785 1.00 40.89 72 LEU B CA 1
ATOM 2429 C C . LEU B 1 8 ? 39.015 41.603 8.848 1.00 40.79 72 LEU B C 1
ATOM 2430 O O . LEU B 1 8 ? 37.781 41.519 8.924 1.00 40.57 72 LEU B O 1
ATOM 2435 N N . LEU B 1 9 ? 39.671 42.762 8.800 1.00 40.14 73 LEU B N 1
ATOM 2436 C CA . LEU B 1 9 ? 39.001 44.029 9.069 1.00 40.75 73 LEU B CA 1
ATOM 2437 C C . LEU B 1 9 ? 38.918 45.005 7.899 1.00 41.55 73 LEU B C 1
ATOM 2438 O O . LEU B 1 9 ? 38.134 45.954 7.946 1.00 41.31 73 LEU B O 1
ATOM 2443 N N . ARG B 1 10 ? 39.717 44.772 6.860 1.00 42.17 74 ARG B N 1
ATOM 2444 C CA . ARG B 1 10 ? 39.788 45.686 5.717 1.00 43.30 74 ARG B CA 1
ATOM 2445 C C . ARG B 1 10 ? 38.596 45.513 4.774 1.00 44.05 74 ARG B C 1
ATOM 2446 O O . ARG B 1 10 ? 37.883 44.506 4.831 1.00 43.82 74 ARG B O 1
ATOM 2454 N N . GLU B 1 11 ? 38.424 46.490 3.883 1.00 44.94 75 GLU B N 1
ATOM 2455 C CA . GLU B 1 11 ? 37.299 46.532 2.960 1.00 45.62 75 GLU B CA 1
ATOM 2456 C C . GLU B 1 11 ? 37.199 45.277 2.126 1.00 45.55 75 GLU B C 1
ATOM 2457 O O . GLU B 1 11 ? 38.162 44.858 1.466 1.00 45.73 75 GLU B O 1
ATOM 2463 N N . ASN B 1 12 ? 36.020 44.672 2.183 1.00 45.42 76 ASN B N 1
ATOM 2464 C CA . ASN B 1 12 ? 35.701 43.507 1.388 1.00 45.28 76 ASN B CA 1
ATOM 2465 C C . ASN B 1 12 ? 34.410 43.767 0.610 1.00 45.48 76 ASN B C 1
ATOM 2466 O O . ASN B 1 12 ? 33.317 43.658 1.169 1.00 45.58 76 ASN B O 1
ATOM 2471 N N . PRO B 1 13 ? 34.527 44.119 -0.684 1.00 45.50 77 PRO B N 1
ATOM 2472 C CA . PRO B 1 13 ? 33.309 44.354 -1.463 1.00 45.52 77 PRO B CA 1
ATOM 2473 C C . PRO B 1 13 ? 32.496 43.061 -1.693 1.00 45.40 77 PRO B C 1
ATOM 2474 O O . PRO B 1 13 ? 31.364 43.128 -2.167 1.00 45.58 77 PRO B O 1
ATOM 2478 N N . ARG B 1 14 ? 33.076 41.906 -1.376 1.00 44.54 78 ARG B N 1
ATOM 2479 C CA . ARG B 1 14 ? 32.385 40.635 -1.523 1.00 44.39 78 ARG B CA 1
ATOM 2480 C C . ARG B 1 14 ? 31.788 40.112 -0.197 1.00 44.14 78 ARG B C 1
ATOM 2481 O O . ARG B 1 14 ? 31.412 38.936 -0.106 1.00 43.22 78 ARG B O 1
ATOM 2489 N N . ARG B 1 15 ? 31.704 40.972 0.818 1.00 43.75 79 ARG B N 1
ATOM 2490 C CA . ARG B 1 15 ? 31.381 40.503 2.168 1.00 44.39 79 ARG B CA 1
ATOM 2491 C C . ARG B 1 15 ? 30.001 39.851 2.318 1.00 44.11 79 ARG B C 1
ATOM 2492 O O . ARG B 1 15 ? 29.830 38.961 3.154 1.00 43.88 79 ARG B O 1
ATOM 2500 N N . PHE B 1 16 ? 29.034 40.286 1.515 1.00 43.65 80 PHE B N 1
ATOM 2501 C CA . PHE B 1 16 ? 27.687 39.726 1.574 1.00 43.71 80 PHE B CA 1
ATOM 2502 C C . PHE B 1 16 ? 27.447 38.670 0.501 1.00 43.00 80 PHE B C 1
ATOM 2503 O O . PHE B 1 16 ? 26.332 38.195 0.341 1.00 43.20 80 PHE B O 1
ATOM 2511 N N . VAL B 1 17 ? 28.495 38.314 -0.231 1.00 42.03 81 VAL B N 1
ATOM 2512 C CA . VAL B 1 17 ? 28.417 37.240 -1.217 1.00 41.70 81 VAL B CA 1
ATOM 2513 C C . VAL B 1 17 ? 29.032 36.031 -0.551 1.00 41.69 81 VAL B C 1
ATOM 2514 O O . VAL B 1 17 ? 30.114 36.126 0.007 1.00 41.84 81 VAL B O 1
ATOM 2518 N N . ILE B 1 18 ? 28.358 34.893 -0.584 1.00 41.96 82 ILE B N 1
ATOM 2519 C CA . ILE B 1 18 ? 28.809 33.796 0.256 1.00 42.13 82 ILE B CA 1
ATOM 2520 C C . ILE B 1 18 ? 29.957 32.983 -0.355 1.00 41.50 82 ILE B C 1
ATOM 2521 O O . ILE B 1 18 ? 30.920 32.657 0.338 1.00 41.75 82 ILE B O 1
ATOM 2526 N N . PHE B 1 19 ? 29.861 32.682 -1.646 1.00 40.92 83 PHE B N 1
ATOM 2527 C CA . PHE B 1 19 ? 30.862 31.863 -2.334 1.00 40.34 83 PHE B CA 1
ATOM 2528 C C . PHE B 1 19 ? 31.758 32.704 -3.261 1.00 39.77 83 PHE B C 1
ATOM 2529 O O . PHE B 1 19 ? 31.376 33.804 -3.662 1.00 39.14 83 PHE B O 1
ATOM 2537 N N . PRO B 1 20 ? 32.964 32.194 -3.591 1.00 39.52 84 PRO B N 1
ATOM 2538 C CA . PRO B 1 20 ? 33.512 30.948 -3.063 1.00 38.87 84 PRO B CA 1
ATOM 2539 C C . PRO B 1 20 ? 34.122 31.136 -1.673 1.00 38.06 84 PRO B C 1
ATOM 2540 O O . PRO B 1 20 ? 34.453 32.247 -1.274 1.00 37.89 84 PRO B O 1
ATOM 2544 N N . ILE B 1 21 ? 34.211 30.045 -0.931 1.00 37.73 85 ILE B N 1
ATOM 2545 C CA . ILE B 1 21 ? 34.850 30.036 0.376 1.00 37.51 85 ILE B CA 1
ATOM 2546 C C . ILE B 1 21 ? 36.346 30.184 0.174 1.00 37.88 85 ILE B C 1
ATOM 2547 O O . ILE B 1 21 ? 36.947 29.431 -0.592 1.00 37.11 85 ILE B O 1
ATOM 2552 N N . GLU B 1 22 ? 36.938 31.153 0.863 1.00 38.58 86 GLU B N 1
ATOM 2553 C CA . GLU B 1 22 ? 38.377 31.363 0.780 1.00 39.97 86 GLU B CA 1
ATOM 2554 C C . GLU B 1 22 ? 39.095 31.088 2.100 1.00 39.73 86 GLU B C 1
ATOM 2555 O O . GLU B 1 22 ? 40.267 30.720 2.103 1.00 39.64 86 GLU B O 1
ATOM 2561 N N . TYR B 1 23 ? 38.391 31.264 3.213 1.00 39.22 87 TYR B N 1
ATOM 2562 C CA . TYR B 1 23 ? 38.971 31.003 4.518 1.00 39.07 87 TYR B CA 1
ATOM 2563 C C . TYR B 1 23 ? 38.341 29.731 5.025 1.00 38.99 87 TYR B C 1
ATOM 2564 O O . TYR B 1 23 ? 37.308 29.761 5.709 1.00 38.50 87 TYR B O 1
ATOM 2573 N N . HIS B 1 24 ? 38.955 28.612 4.662 1.00 38.53 88 HIS B N 1
ATOM 2574 C CA . HIS B 1 24 ? 38.387 27.296 4.909 1.00 38.39 88 HIS B CA 1
ATOM 2575 C C . HIS B 1 24 ? 38.401 26.904 6.372 1.00 37.95 88 HIS B C 1
ATOM 2576 O O . HIS B 1 24 ? 37.525 26.174 6.805 1.00 37.98 88 HIS B O 1
ATOM 2583 N N . ASP B 1 25 ? 39.400 27.364 7.120 1.00 37.36 89 ASP B N 1
ATOM 2584 C CA . ASP B 1 25 ? 39.460 27.076 8.543 1.00 37.25 89 ASP B CA 1
ATOM 2585 C C . ASP B 1 25 ? 38.331 27.808 9.306 1.00 36.53 89 ASP B C 1
ATOM 2586 O O . ASP B 1 25 ? 37.687 27.240 10.177 1.00 36.17 89 ASP B O 1
ATOM 2591 N N . ILE B 1 26 ? 38.096 29.065 8.962 1.00 35.76 90 ILE B N 1
ATOM 2592 C CA . ILE B 1 26 ? 37.007 29.843 9.564 1.00 35.54 90 ILE B CA 1
ATOM 2593 C C . ILE B 1 26 ? 35.654 29.266 9.179 1.00 35.21 90 ILE B C 1
ATOM 2594 O O . ILE B 1 26 ? 34.780 29.102 10.020 1.00 34.63 90 ILE B O 1
ATOM 2599 N N . TRP B 1 27 ? 35.521 28.902 7.913 1.00 35.21 91 TRP B N 1
ATOM 2600 C CA . TRP B 1 27 ? 34.290 28.316 7.404 1.00 35.17 91 TRP B CA 1
ATOM 2601 C C . TRP B 1 27 ? 33.947 27.006 8.095 1.00 35.76 91 TRP B C 1
ATOM 2602 O O . TRP B 1 27 ? 32.771 26.742 8.363 1.00 35.75 91 TRP B O 1
ATOM 2613 N N . GLN B 1 28 ? 34.965 26.188 8.369 1.00 35.93 92 GLN B N 1
ATOM 2614 C CA . GLN B 1 28 ? 34.745 24.868 8.982 1.00 36.62 92 GLN B CA 1
ATOM 2615 C C . GLN B 1 28 ? 34.190 24.999 10.392 1.00 35.33 92 GLN B C 1
ATOM 2616 O O . GLN B 1 28 ? 33.409 24.157 10.834 1.00 35.18 92 GLN B O 1
ATOM 2622 N N . MET B 1 29 ? 34.638 26.028 11.100 1.00 34.15 93 MET B N 1
ATOM 2623 C CA . MET B 1 29 ? 34.096 26.342 12.407 1.00 34.61 93 MET B CA 1
ATOM 2624 C C . MET B 1 29 ? 32.626 26.747 12.350 1.00 33.75 93 MET B C 1
ATOM 2625 O O . MET B 1 29 ? 31.854 26.329 13.206 1.00 33.20 93 MET B O 1
ATOM 2630 N N . TYR B 1 30 ? 32.245 27.527 11.329 1.00 33.02 94 TYR B N 1
ATOM 2631 C CA . TYR B 1 30 ? 30.845 27.857 11.100 1.00 32.46 94 TYR B CA 1
ATOM 2632 C C . TYR B 1 30 ? 30.024 26.600 10.830 1.00 32.13 94 TYR B C 1
ATOM 2633 O O . TYR B 1 30 ? 28.933 26.444 11.376 1.00 32.01 94 TYR B O 1
ATOM 2642 N N . LYS B 1 31 ? 30.559 25.700 9.999 1.00 31.94 95 LYS B N 1
ATOM 2643 C CA . LYS B 1 31 ? 29.875 24.462 9.676 1.00 31.89 95 LYS B CA 1
ATOM 2644 C C . LYS B 1 31 ? 29.732 23.556 10.894 1.00 31.71 95 LYS B C 1
ATOM 2645 O O . LYS B 1 31 ? 28.741 22.853 11.030 1.00 31.79 95 LYS B O 1
ATOM 2651 N N . LYS B 1 32 ? 30.733 23.570 11.761 1.00 31.67 96 LYS B N 1
ATOM 2652 C CA . LYS B 1 32 ? 30.687 22.850 13.030 1.00 32.75 96 LYS B CA 1
ATOM 2653 C C . LYS B 1 32 ? 29.578 23.454 13.925 1.00 32.48 96 LYS B C 1
ATOM 2654 O O . LYS B 1 32 ? 28.779 22.725 14.516 1.00 32.45 96 LYS B O 1
ATOM 2660 N N . ALA B 1 33 ? 29.509 24.780 13.998 1.00 32.40 97 ALA B N 1
ATOM 2661 C CA . ALA B 1 33 ? 28.430 25.434 14.777 1.00 32.84 97 ALA B CA 1
ATOM 2662 C C . ALA B 1 33 ? 27.055 25.046 14.242 1.00 33.00 97 ALA B C 1
ATOM 2663 O O . ALA B 1 33 ? 26.192 24.579 14.988 1.00 33.67 97 ALA B O 1
ATOM 2665 N N . GLU B 1 34 ? 26.871 25.216 12.939 1.00 32.81 98 GLU B N 1
ATOM 2666 C CA . GLU B 1 34 ? 25.623 24.908 12.262 1.00 33.55 98 GLU B CA 1
ATOM 2667 C C . GLU B 1 34 ? 25.156 23.457 12.509 1.00 34.19 98 GLU B C 1
ATOM 2668 O O . GLU B 1 34 ? 23.944 23.191 12.673 1.00 33.78 98 GLU B O 1
ATOM 2674 N N . ALA B 1 35 ? 26.123 22.533 12.544 1.00 34.63 99 ALA B N 1
ATOM 2675 C CA . ALA B 1 35 ? 25.855 21.100 12.690 1.00 35.12 99 ALA B CA 1
ATOM 2676 C C . ALA B 1 35 ? 25.438 20.753 14.100 1.00 35.39 99 ALA B C 1
ATOM 2677 O O . ALA B 1 35 ? 24.826 19.719 14.315 1.00 35.35 99 ALA B O 1
ATOM 2679 N N . SER B 1 36 ? 25.780 21.595 15.068 1.00 35.72 100 SER B N 1
ATOM 2680 C CA . SER B 1 36 ? 25.403 21.298 16.447 1.00 35.85 100 SER B CA 1
ATOM 2681 C C . SER B 1 36 ? 24.234 22.147 16.964 1.00 34.76 100 SER B C 1
ATOM 2682 O O . SER B 1 36 ? 24.030 22.254 18.167 1.00 34.73 100 SER B O 1
ATOM 2685 N N . PHE B 1 37 ? 23.458 22.723 16.044 1.00 33.64 101 PHE B N 1
ATOM 2686 C CA . PHE B 1 37 ? 22.237 23.450 16.378 1.00 33.20 101 PHE B CA 1
ATOM 2687 C C . PHE B 1 37 ? 21.300 22.619 17.273 1.00 33.49 101 PHE B C 1
ATOM 2688 O O . PHE B 1 37 ? 21.141 21.419 17.070 1.00 33.97 101 PHE B O 1
ATOM 2696 N N . TRP B 1 38 ? 20.693 23.269 18.256 1.00 33.13 102 TRP B N 1
ATOM 2697 C CA . TRP B 1 38 ? 19.703 22.645 19.139 1.00 32.96 102 TRP B CA 1
ATOM 2698 C C . TRP B 1 38 ? 18.825 23.770 19.676 1.00 33.30 102 TRP B C 1
ATOM 2699 O O . TRP B 1 38 ? 19.175 24.953 19.554 1.00 32.88 102 TRP B O 1
ATOM 2710 N N . THR B 1 39 ? 17.686 23.397 20.252 1.00 33.49 103 THR B N 1
ATOM 2711 C CA . THR B 1 39 ? 16.738 24.338 20.823 1.00 34.55 103 THR B CA 1
ATOM 2712 C C . THR B 1 39 ? 16.398 23.926 22.264 1.00 35.09 103 THR B C 1
ATOM 2713 O O . THR B 1 39 ? 16.560 22.764 22.649 1.00 34.93 103 THR B O 1
ATOM 2717 N N . ALA B 1 40 ? 15.930 24.882 23.059 1.00 35.68 104 ALA B N 1
ATOM 2718 C CA . ALA B 1 40 ? 15.535 24.603 24.437 1.00 36.81 104 ALA B CA 1
ATOM 2719 C C . ALA B 1 40 ? 14.506 23.465 24.514 1.00 38.00 104 ALA B C 1
ATOM 2720 O O . ALA B 1 40 ? 14.527 22.664 25.454 1.00 37.83 104 ALA B O 1
ATOM 2722 N N . GLU B 1 41 ? 13.629 23.394 23.509 1.00 39.00 105 GLU B N 1
ATOM 2723 C CA . GLU B 1 41 ? 12.540 22.425 23.485 1.00 40.49 105 GLU B CA 1
ATOM 2724 C C . GLU B 1 41 ? 13.005 20.974 23.453 1.00 40.91 105 GLU B C 1
ATOM 2725 O O . GLU B 1 41 ? 12.196 20.068 23.661 1.00 41.25 105 GLU B O 1
ATOM 2731 N N . GLU B 1 42 ? 14.291 20.752 23.187 1.00 40.52 106 GLU B N 1
ATOM 2732 C CA . GLU B 1 42 ? 14.831 19.403 23.089 1.00 40.56 106 GLU B CA 1
ATOM 2733 C C . GLU B 1 42 ? 15.349 18.943 24.432 1.00 40.05 106 GLU B C 1
ATOM 2734 O O . GLU B 1 42 ? 15.767 17.809 24.571 1.00 40.34 106 GLU B O 1
ATOM 2740 N N . VAL B 1 43 ? 15.345 19.837 25.413 1.00 39.15 107 VAL B N 1
ATOM 2741 C CA . VAL B 1 43 ? 15.868 19.515 26.721 1.00 38.24 107 VAL B CA 1
ATOM 2742 C C . VAL B 1 43 ? 14.677 19.234 27.645 1.00 38.86 107 VAL B C 1
ATOM 2743 O O . VAL B 1 43 ? 13.783 20.073 27.810 1.00 38.26 107 VAL B O 1
ATOM 2747 N N . ASP B 1 44 ? 14.670 18.041 28.224 1.00 39.61 108 ASP B N 1
ATOM 2748 C CA . ASP B 1 44 ? 13.576 17.601 29.101 1.00 41.09 108 ASP B CA 1
ATOM 2749 C C . ASP B 1 44 ? 13.888 17.999 30.540 1.00 40.53 108 ASP B C 1
ATOM 2750 O O . ASP B 1 44 ? 14.797 17.475 31.147 1.00 39.99 108 ASP B O 1
ATOM 2755 N N . LEU B 1 45 ? 13.113 18.921 31.081 1.00 42.01 109 LEU B N 1
ATOM 2756 C CA . LEU B 1 45 ? 13.319 19.378 32.458 1.00 43.24 109 LEU B CA 1
ATOM 2757 C C . LEU B 1 45 ? 12.456 18.669 33.522 1.00 44.67 109 LEU B C 1
ATOM 2758 O O . LEU B 1 45 ? 12.607 18.926 34.730 1.00 45.08 109 LEU B O 1
ATOM 2763 N N . SER B 1 46 ? 11.574 17.770 33.081 1.00 45.99 110 SER B N 1
ATOM 2764 C CA . SER B 1 46 ? 10.543 17.179 33.963 1.00 46.61 110 SER B CA 1
ATOM 2765 C C . SER B 1 46 ? 11.068 16.258 35.060 1.00 47.15 110 SER B C 1
ATOM 2766 O O . SER B 1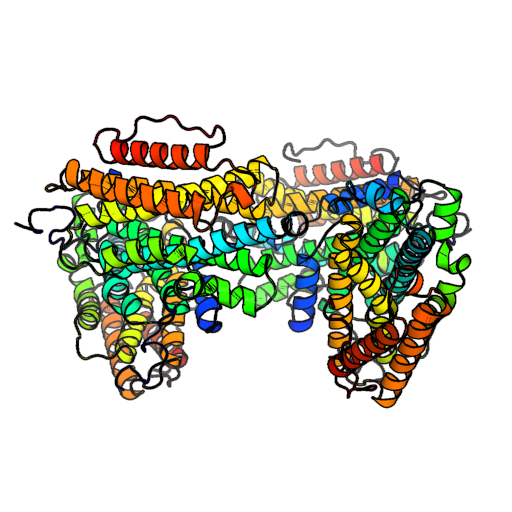 46 ? 10.383 16.048 36.062 1.00 48.46 110 SER B O 1
ATOM 2769 N N . LYS B 1 47 ? 12.267 15.705 34.899 1.00 47.24 111 LYS B N 1
ATOM 2770 C CA . LYS B 1 47 ? 12.822 14.800 35.923 1.00 47.01 111 LYS B CA 1
ATOM 2771 C C . LYS B 1 47 ? 13.703 15.516 36.934 1.00 46.29 111 LYS B C 1
ATOM 2772 O O . LYS B 1 47 ? 14.462 14.874 37.673 1.00 47.10 111 LYS B O 1
ATOM 2778 N N . ASP B 1 48 ? 13.603 16.843 36.968 1.00 45.31 112 ASP B N 1
ATOM 2779 C CA . ASP B 1 48 ? 14.505 17.675 37.771 1.00 44.07 112 ASP B CA 1
ATOM 2780 C C . ASP B 1 48 ? 13.918 18.136 39.111 1.00 43.18 112 ASP B C 1
ATOM 2781 O O . ASP B 1 48 ? 14.662 18.317 40.064 1.00 42.82 112 ASP B O 1
ATOM 2786 N N . ILE B 1 49 ? 12.601 18.335 39.164 1.00 42.67 113 ILE B N 1
ATOM 2787 C CA . ILE B 1 49 ? 11.929 19.035 40.291 1.00 42.45 113 ILE B CA 1
ATOM 2788 C C . ILE B 1 49 ? 12.110 18.285 41.597 1.00 41.85 113 ILE B C 1
ATOM 2789 O O . ILE B 1 49 ? 12.366 18.870 42.652 1.00 41.08 113 ILE B O 1
ATOM 2794 N N . GLN B 1 50 ? 12.057 16.971 41.495 1.00 41.62 114 GLN B N 1
ATOM 2795 C CA . GLN B 1 50 ? 12.225 16.115 42.646 1.00 41.37 114 GLN B CA 1
ATOM 2796 C C . GLN B 1 50 ? 13.599 16.307 43.276 1.00 41.28 114 GLN B C 1
ATOM 2797 O O . GLN B 1 50 ? 13.696 16.534 44.492 1.00 40.94 114 GLN B O 1
ATOM 2803 N N . HIS B 1 51 ? 14.655 16.226 42.460 1.00 40.80 115 HIS B N 1
ATOM 2804 C CA . HIS B 1 51 ? 16.017 16.537 42.928 1.00 40.50 115 HIS B CA 1
ATOM 2805 C C . HIS B 1 51 ? 16.151 17.970 43.448 1.00 39.81 115 HIS B C 1
ATOM 2806 O O . HIS B 1 51 ? 16.790 18.202 44.473 1.00 39.53 115 HIS B O 1
ATOM 2813 N N . TRP B 1 52 ? 15.554 18.917 42.728 1.00 39.10 116 TRP B N 1
ATOM 2814 C CA . TRP B 1 52 ? 15.577 20.337 43.096 1.00 39.06 116 TRP B CA 1
ATOM 2815 C C . TRP B 1 52 ? 15.048 20.523 44.516 1.00 39.62 116 TRP B C 1
ATOM 2816 O O . TRP B 1 52 ? 15.677 21.178 45.356 1.00 39.06 116 TRP B O 1
ATOM 2827 N N . GLU B 1 53 ? 13.886 19.930 44.773 1.00 40.12 117 GLU B N 1
ATOM 2828 C CA . GLU B 1 53 ? 13.265 20.001 46.094 1.00 41.16 117 GLU B CA 1
ATOM 2829 C C . GLU B 1 53 ? 14.054 19.291 47.199 1.00 41.27 117 GLU B C 1
ATOM 2830 O O . GLU B 1 53 ? 13.949 19.678 48.354 1.00 41.35 117 GLU B O 1
ATOM 2836 N N . SER B 1 54 ? 14.891 18.316 46.841 1.00 42.08 118 SER B N 1
ATOM 2837 C CA . SER B 1 54 ? 15.719 17.609 47.826 1.00 43.36 118 SER B CA 1
ATOM 2838 C C . SER B 1 54 ? 17.014 18.314 48.251 1.00 43.88 118 SER B C 1
ATOM 2839 O O . SER B 1 54 ? 17.687 17.863 49.189 1.00 44.44 118 SER B O 1
ATOM 2842 N N . LEU B 1 55 ? 17.375 19.401 47.567 1.00 43.40 119 LEU B N 1
ATOM 2843 C CA . LEU B 1 55 ? 18.579 20.160 47.903 1.00 42.98 119 LEU B CA 1
ATOM 2844 C C . LEU B 1 55 ? 18.391 20.972 49.172 1.00 42.98 119 LEU B C 1
ATOM 2845 O O . LEU B 1 55 ? 17.271 21.256 49.583 1.00 43.45 119 LEU B O 1
ATOM 2850 N N . LYS B 1 56 ? 19.500 21.367 49.774 1.00 43.02 120 LYS B N 1
ATOM 2851 C CA . LYS B 1 56 ? 19.479 22.362 50.839 1.00 43.15 120 LYS B CA 1
ATOM 2852 C C . LYS B 1 56 ? 19.109 23.741 50.273 1.00 42.58 120 LYS B C 1
ATOM 2853 O O . LYS B 1 56 ? 19.342 24.005 49.089 1.00 41.69 120 LYS B O 1
ATOM 2859 N N . PRO B 1 57 ? 18.515 24.619 51.108 1.00 42.33 121 PRO B N 1
ATOM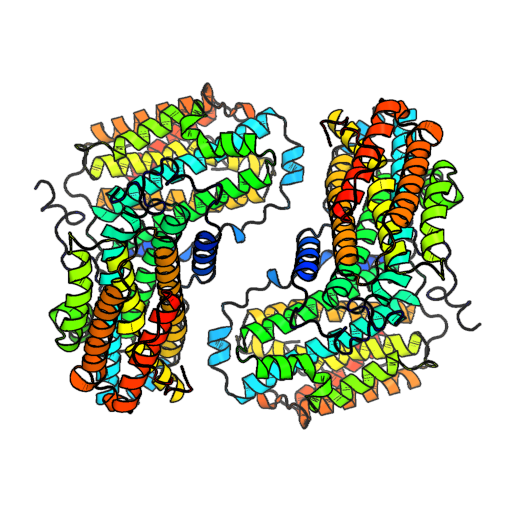 2860 C CA . PRO B 1 57 ? 18.114 25.951 50.620 1.00 42.13 121 PRO B CA 1
ATOM 2861 C C . PRO B 1 57 ? 19.255 26.718 49.946 1.00 42.33 121 PRO B C 1
ATOM 2862 O O . PRO B 1 57 ? 19.023 27.445 48.972 1.00 42.11 121 PRO B O 1
ATOM 2866 N N . GLU B 1 58 ? 20.473 26.547 50.456 1.00 41.89 122 GLU B N 1
ATOM 2867 C CA . GLU B 1 58 ? 21.611 27.325 49.983 1.00 42.08 122 GLU B CA 1
ATOM 2868 C C . GLU B 1 58 ? 22.175 26.759 48.664 1.00 41.13 122 GLU B C 1
ATOM 2869 O O . GLU B 1 58 ? 22.872 27.455 47.926 1.00 40.17 122 GLU B O 1
ATOM 2875 N N . GLU B 1 59 ? 21.857 25.497 48.383 1.00 39.83 123 GLU B N 1
ATOM 2876 C CA . GLU B 1 59 ? 22.158 24.904 47.081 1.00 39.14 123 GLU B CA 1
ATOM 2877 C C . GLU B 1 59 ? 21.215 25.443 46.026 1.00 37.77 123 GLU B C 1
ATOM 2878 O O . GLU B 1 59 ? 21.655 25.798 44.940 1.00 37.31 123 GLU B O 1
ATOM 2884 N N . ARG B 1 60 ? 19.923 25.513 46.348 1.00 36.15 124 ARG B N 1
ATOM 2885 C CA . ARG B 1 60 ? 18.973 26.182 45.466 1.00 35.28 124 ARG B CA 1
ATOM 2886 C C . ARG B 1 60 ? 19.346 27.649 45.227 1.00 34.62 124 ARG B C 1
ATOM 2887 O O . ARG B 1 60 ? 19.188 28.146 44.122 1.00 34.22 124 ARG B O 1
ATOM 2895 N N . TYR B 1 61 ? 19.824 28.332 46.270 1.00 34.05 125 TYR B N 1
ATOM 2896 C CA . TYR B 1 61 ? 20.310 29.715 46.152 1.00 34.18 125 TYR B CA 1
ATOM 2897 C C . TYR B 1 61 ? 21.495 29.790 45.169 1.00 33.03 125 TYR B C 1
ATOM 2898 O O . TYR B 1 61 ? 21.500 30.592 44.231 1.00 32.50 125 TYR B O 1
ATOM 2907 N N . PHE B 1 62 ? 22.480 28.936 45.384 1.00 32.63 126 PHE B N 1
ATOM 2908 C CA . PHE B 1 62 ? 23.635 28.872 44.500 1.00 32.84 126 PHE B CA 1
ATOM 2909 C C . PHE B 1 62 ? 23.241 28.675 43.026 1.00 32.95 126 PHE B C 1
ATOM 2910 O O . PHE B 1 62 ? 23.687 29.426 42.140 1.00 32.55 126 PHE B O 1
ATOM 2918 N N . ILE B 1 63 ? 22.415 27.661 42.774 1.00 32.68 127 ILE B N 1
ATOM 2919 C CA . ILE B 1 63 ? 22.073 27.286 41.405 1.00 32.71 127 ILE B CA 1
ATOM 2920 C C . ILE B 1 63 ? 21.278 28.384 40.712 1.00 32.53 127 ILE B C 1
ATOM 2921 O O . ILE B 1 63 ? 21.585 28.749 39.576 1.00 32.35 127 ILE B O 1
ATOM 2926 N N . SER B 1 64 ? 20.279 28.932 41.401 1.00 32.35 128 SER B N 1
ATOM 2927 C CA . SER B 1 64 ? 19.458 29.988 40.809 1.00 32.34 128 SER B CA 1
ATOM 2928 C C . SER B 1 64 ? 20.289 31.219 40.440 1.00 32.21 128 SER B C 1
ATOM 2929 O O . SER B 1 64 ? 20.054 31.871 39.404 1.00 32.05 128 SER B O 1
ATOM 2932 N N . HIS B 1 65 ? 21.266 31.535 41.280 1.00 31.86 129 HIS B N 1
ATOM 2933 C CA . HIS B 1 65 ? 22.143 32.670 41.012 1.00 32.33 129 HIS B CA 1
ATOM 2934 C C . HIS B 1 65 ? 23.134 32.398 39.876 1.00 31.98 129 HIS B C 1
ATOM 2935 O O . HIS B 1 65 ? 23.429 33.297 39.101 1.00 31.91 129 HIS B O 1
ATOM 2942 N N . VAL B 1 66 ? 23.620 31.164 39.765 1.00 31.53 130 VAL B N 1
ATOM 2943 C CA . VAL B 1 66 ? 24.449 30.802 38.620 1.00 31.77 130 VAL B CA 1
ATOM 2944 C C . VAL B 1 66 ? 23.638 30.937 37.321 1.00 31.55 130 VAL B C 1
ATOM 2945 O O . VAL B 1 66 ? 24.119 31.509 36.326 1.00 31.76 130 VAL B O 1
ATOM 2949 N N . LEU B 1 67 ? 22.410 30.424 37.335 1.00 30.74 131 LEU B N 1
ATOM 2950 C CA . LEU B 1 67 ? 21.549 30.535 36.170 1.00 30.82 131 LEU B CA 1
ATOM 2951 C C . LEU B 1 67 ? 21.313 31.991 35.799 1.00 30.53 131 LEU B C 1
ATOM 2952 O O . LEU B 1 67 ? 21.329 32.341 34.620 1.00 30.38 131 LEU B O 1
ATOM 2957 N N . ALA B 1 68 ? 21.071 32.828 36.804 1.00 30.89 132 ALA B N 1
ATOM 2958 C CA . ALA B 1 68 ? 20.793 34.239 36.568 1.00 31.42 132 ALA B CA 1
ATOM 2959 C C . ALA B 1 68 ? 22.037 34.931 35.991 1.00 31.88 132 ALA B C 1
ATOM 2960 O O . ALA B 1 68 ? 21.927 35.740 35.078 1.00 32.00 132 ALA B O 1
ATOM 2962 N N . PHE B 1 69 ? 23.208 34.585 36.523 1.00 31.97 133 PHE B N 1
ATOM 2963 C CA . PHE B 1 69 ? 24.480 35.074 36.005 1.00 32.71 133 PHE B CA 1
ATOM 2964 C C . PHE B 1 69 ? 24.673 34.685 34.530 1.00 32.63 133 PHE B C 1
ATOM 2965 O O . PHE B 1 69 ? 25.063 35.511 33.713 1.00 33.02 133 PHE B O 1
ATOM 2973 N N . PHE B 1 70 ? 24.397 33.433 34.196 1.00 32.69 134 PHE B N 1
ATOM 2974 C CA . PHE B 1 70 ? 24.540 32.969 32.813 1.00 32.95 134 PHE B CA 1
ATOM 2975 C C . PHE B 1 70 ? 23.611 33.720 31.853 1.00 33.09 134 PHE B C 1
ATOM 2976 O O . PHE B 1 70 ? 24.045 34.189 30.800 1.00 32.74 134 PHE B O 1
ATOM 2984 N N . ALA B 1 71 ? 22.340 33.841 32.223 1.00 33.26 135 ALA B N 1
ATOM 2985 C CA . ALA B 1 71 ? 21.376 34.480 31.336 1.00 34.73 135 ALA B CA 1
ATOM 2986 C C . ALA B 1 71 ? 21.747 35.951 31.103 1.00 35.08 135 ALA B C 1
ATOM 2987 O O . ALA B 1 71 ? 21.724 36.426 29.974 1.00 35.40 135 ALA B O 1
ATOM 2989 N N . ALA B 1 72 ? 22.101 36.659 32.167 1.00 35.48 136 ALA B N 1
ATOM 2990 C CA . ALA B 1 72 ? 22.550 38.041 32.044 1.00 35.86 136 ALA B CA 1
ATOM 2991 C C . ALA B 1 72 ? 23.810 38.145 31.173 1.00 36.11 136 ALA B C 1
ATOM 2992 O O . ALA B 1 72 ? 23.889 39.008 30.303 1.00 36.79 136 ALA B O 1
ATOM 2994 N N . SER B 1 73 ? 24.793 37.275 31.411 1.00 35.90 137 SER B N 1
ATOM 2995 C CA . SER B 1 73 ? 26.040 37.308 30.648 1.00 36.56 137 SER B CA 1
ATOM 2996 C C . SER B 1 73 ? 25.820 37.045 29.166 1.00 36.17 137 SER B C 1
ATOM 2997 O O . SER B 1 73 ? 26.453 37.681 28.327 1.00 35.98 137 SER B O 1
ATOM 3000 N N . ASP B 1 74 ? 24.910 36.125 28.844 1.00 35.95 138 ASP B N 1
ATOM 3001 C CA . ASP B 1 74 ? 24.558 35.878 27.446 1.00 36.57 138 ASP B CA 1
ATOM 3002 C C . ASP B 1 74 ? 24.126 37.127 26.733 1.00 35.98 138 ASP B C 1
ATOM 3003 O O . ASP B 1 74 ? 24.490 37.319 25.583 1.00 36.44 138 ASP B O 1
ATOM 3008 N N . GLY B 1 75 ? 23.377 37.985 27.426 1.00 35.50 139 GLY B N 1
ATOM 3009 C CA . GLY B 1 75 ? 22.936 39.251 26.842 1.00 34.76 139 GLY B CA 1
ATOM 3010 C C . GLY B 1 75 ? 24.074 40.212 26.531 1.00 34.25 139 GLY B C 1
ATOM 3011 O O . GLY B 1 75 ? 23.974 40.985 25.589 1.00 34.60 139 GLY B O 1
ATOM 3012 N N . ILE B 1 76 ? 25.146 40.179 27.325 1.00 33.59 140 ILE B N 1
ATOM 3013 C CA . ILE B 1 76 ? 26.291 41.063 27.100 1.00 32.76 140 ILE B CA 1
ATOM 3014 C C . ILE B 1 76 ? 27.135 40.539 25.936 1.00 32.79 140 ILE B C 1
ATOM 3015 O O . ILE B 1 76 ? 27.584 41.321 25.079 1.00 32.99 140 ILE B O 1
ATOM 3020 N N . VAL B 1 77 ? 27.336 39.221 25.893 1.00 32.37 141 VAL B N 1
ATOM 3021 C CA . VAL B 1 77 ? 28.056 38.590 24.775 1.00 32.79 141 VAL B CA 1
ATOM 3022 C C . VAL B 1 77 ? 27.318 38.922 23.481 1.00 33.43 141 VAL B C 1
ATOM 3023 O O . VAL B 1 77 ? 27.920 39.371 22.502 1.00 33.06 141 VAL B O 1
ATOM 3027 N N . ASN B 1 78 ? 26.000 38.738 23.523 1.00 34.13 142 ASN B N 1
ATOM 3028 C CA . ASN B 1 78 ? 25.112 39.043 22.413 1.00 35.43 142 ASN B CA 1
ATOM 3029 C C . ASN B 1 78 ? 25.206 40.495 21.970 1.00 34.95 142 ASN B C 1
ATOM 3030 O O . ASN B 1 78 ? 25.364 40.779 20.778 1.00 34.86 142 ASN B O 1
ATOM 3035 N N . GLU B 1 79 ? 25.120 41.416 22.926 1.00 34.64 143 GLU B N 1
ATOM 3036 C CA . GLU B 1 79 ? 25.250 42.828 22.607 1.00 35.18 143 GLU B CA 1
ATOM 3037 C C . GLU B 1 79 ? 26.541 43.109 21.822 1.00 34.35 143 GLU B C 1
ATOM 3038 O O . GLU B 1 79 ? 26.526 43.786 20.798 1.00 34.74 143 GLU B O 1
ATOM 3044 N N . ASN B 1 80 ? 27.648 42.586 22.325 1.00 33.79 144 ASN B N 1
ATOM 3045 C CA . ASN B 1 80 ? 28.941 42.755 21.686 1.00 33.73 144 ASN B CA 1
ATOM 3046 C C . ASN B 1 80 ? 29.009 42.188 20.263 1.00 32.96 144 ASN B C 1
ATOM 3047 O O . ASN B 1 80 ? 29.590 42.805 19.361 1.00 32.91 144 ASN B O 1
ATOM 3052 N N . LEU B 1 81 ? 28.426 41.009 20.073 1.00 32.09 145 LEU B N 1
ATOM 3053 C CA . LEU B 1 81 ? 28.383 40.397 18.753 1.00 31.71 145 LEU B CA 1
ATOM 3054 C C . LEU B 1 81 ? 27.540 41.221 17.774 1.00 31.57 145 LEU B C 1
ATOM 3055 O O . LEU B 1 81 ? 27.961 41.454 16.644 1.00 31.47 145 LEU B O 1
ATOM 3060 N N . VAL B 1 82 ? 26.359 41.648 18.224 1.00 31.40 146 VAL B N 1
ATOM 3061 C CA . VAL B 1 82 ? 25.399 42.389 17.406 1.00 31.85 146 VAL B CA 1
ATOM 3062 C C . VAL B 1 82 ? 25.932 43.778 17.026 1.00 32.45 146 VAL B C 1
ATOM 3063 O O . VAL B 1 82 ? 25.844 44.174 15.870 1.00 32.26 146 VAL B O 1
ATOM 3067 N N . GLU B 1 83 ? 26.482 44.497 18.002 1.00 33.09 147 GLU B N 1
ATOM 3068 C CA . GLU B 1 83 ? 26.923 45.871 17.796 1.00 34.49 147 GLU B CA 1
ATOM 3069 C C . GLU B 1 83 ? 28.351 45.990 17.282 1.00 34.93 147 GLU B C 1
ATOM 3070 O O . GLU B 1 83 ? 28.680 46.963 16.593 1.00 35.18 147 GLU B O 1
ATOM 3076 N N . ARG B 1 84 ? 29.205 45.026 17.629 1.00 34.59 148 ARG B N 1
ATOM 3077 C CA . ARG B 1 84 ? 30.625 45.169 17.342 1.00 34.61 148 ARG B CA 1
ATOM 3078 C C . ARG B 1 84 ? 31.196 44.085 16.430 1.00 34.46 148 ARG B C 1
ATOM 3079 O O . ARG B 1 84 ? 31.440 44.359 15.262 1.00 34.92 148 ARG B O 1
ATOM 3087 N N . PHE B 1 85 ? 31.419 42.877 16.950 1.00 34.24 149 PHE B N 1
ATOM 3088 C CA . PHE B 1 85 ? 32.148 41.856 16.180 1.00 34.60 149 PHE B CA 1
ATOM 3089 C C . PHE B 1 85 ? 31.528 41.582 14.796 1.00 35.41 149 PHE B C 1
ATOM 3090 O O . PHE B 1 85 ? 32.239 41.595 13.776 1.00 34.46 149 PHE B O 1
ATOM 3098 N N . SER B 1 86 ? 30.212 41.341 14.761 1.00 35.57 150 SER B N 1
ATOM 3099 C CA . SER B 1 86 ? 29.546 40.975 13.503 1.00 36.39 150 SER B CA 1
ATOM 3100 C C . SER B 1 86 ? 29.551 42.131 12.509 1.00 36.69 150 SER B C 1
ATOM 3101 O O . SER B 1 86 ? 29.356 41.918 11.320 1.00 36.77 150 SER B O 1
ATOM 3104 N N . GLN B 1 87 ? 29.770 43.346 13.008 1.00 37.51 151 GLN B N 1
ATOM 3105 C CA . GLN B 1 87 ? 29.807 44.528 12.153 1.00 38.84 151 GLN B CA 1
ATOM 3106 C C . GLN B 1 87 ? 31.211 44.799 11.626 1.00 39.03 151 GLN B C 1
ATOM 3107 O O . GLN B 1 87 ? 31.366 45.107 10.447 1.00 39.58 151 GLN B O 1
ATOM 3113 N N . GLU B 1 88 ? 32.219 44.707 12.499 1.00 38.26 152 GLU B N 1
ATOM 3114 C CA . GLU B 1 88 ? 33.564 45.167 12.146 1.00 38.27 152 GLU B CA 1
ATOM 3115 C C . GLU B 1 88 ? 34.384 44.148 11.359 1.00 37.80 152 GLU B C 1
ATOM 3116 O O . GLU B 1 88 ? 35.232 44.536 10.560 1.00 37.66 152 GLU B O 1
ATOM 3122 N N . VAL B 1 89 ? 34.130 42.859 11.584 1.00 37.18 153 VAL B N 1
ATOM 3123 C CA . VAL B 1 89 ? 34.792 41.800 10.828 1.00 36.70 153 VAL B CA 1
ATOM 3124 C C . VAL B 1 89 ? 34.197 41.715 9.419 1.00 37.26 153 VAL B C 1
ATOM 3125 O O . VAL B 1 89 ? 32.983 41.651 9.254 1.00 37.71 153 VAL B O 1
ATOM 3129 N N . GLN B 1 90 ? 35.058 41.704 8.403 1.00 37.40 154 GLN B N 1
ATOM 3130 C CA . GLN B 1 90 ? 34.629 41.912 7.023 1.00 37.60 154 GLN B CA 1
ATOM 3131 C C . GLN B 1 90 ? 34.685 40.657 6.158 1.00 36.94 154 GLN B C 1
ATOM 3132 O O . GLN B 1 90 ? 34.171 40.652 5.039 1.00 36.35 154 GLN B O 1
ATOM 3138 N N . ILE B 1 91 ? 35.311 39.599 6.664 1.00 36.62 155 ILE B N 1
ATOM 3139 C CA . ILE B 1 91 ? 35.319 38.332 5.936 1.00 36.85 155 ILE B CA 1
ATOM 3140 C C . ILE B 1 91 ? 33.989 37.589 6.130 1.00 36.33 155 ILE B C 1
ATOM 3141 O O . ILE B 1 91 ? 33.490 37.441 7.258 1.00 35.39 155 ILE B O 1
ATOM 3146 N N . THR B 1 92 ? 33.423 37.135 5.017 1.00 35.96 156 THR B N 1
ATOM 3147 C CA . THR B 1 92 ? 32.123 36.471 4.980 1.00 36.14 156 THR B CA 1
ATOM 3148 C C . THR B 1 92 ? 32.040 35.297 5.953 1.00 35.44 156 THR B C 1
ATOM 3149 O O . THR B 1 92 ? 31.068 35.156 6.681 1.00 35.10 156 THR B O 1
ATOM 3153 N N . GLU B 1 93 ? 33.074 34.461 5.939 1.00 34.52 157 GLU B N 1
ATOM 3154 C CA . GLU B 1 93 ? 33.105 33.240 6.721 1.00 33.29 157 GLU B CA 1
ATOM 3155 C C . GLU B 1 93 ? 32.926 33.515 8.215 1.00 32.49 157 GLU B C 1
ATOM 3156 O O . GLU B 1 93 ? 32.222 32.782 8.894 1.00 31.89 157 GLU B O 1
ATOM 3162 N N . ALA B 1 94 ? 33.556 34.574 8.712 1.00 31.86 158 ALA B N 1
ATOM 3163 C CA . ALA B 1 94 ? 33.501 34.882 10.125 1.00 32.07 158 ALA B CA 1
ATOM 3164 C C . ALA B 1 94 ? 32.169 35.554 10.450 1.00 32.41 158 ALA B C 1
ATOM 3165 O O . ALA B 1 94 ? 31.615 35.315 11.516 1.00 32.26 158 ALA B O 1
ATOM 3167 N N . ARG B 1 95 ? 31.667 36.375 9.525 1.00 32.06 159 ARG B N 1
ATOM 3168 C CA . ARG B 1 95 ? 30.334 36.956 9.654 1.00 33.73 159 ARG B CA 1
ATOM 3169 C C . ARG B 1 95 ? 29.241 35.890 9.784 1.00 32.55 159 ARG B C 1
ATOM 3170 O O . ARG B 1 95 ? 28.319 36.061 10.570 1.00 32.36 159 ARG B O 1
ATOM 3178 N N . CYS B 1 96 ? 29.349 34.818 8.998 1.00 31.68 160 CYS B N 1
ATOM 3179 C CA . CYS B 1 96 ? 28.420 33.693 9.089 1.00 31.84 160 CYS B CA 1
ATOM 3180 C C . CYS B 1 96 ? 28.502 33.063 10.470 1.00 31.46 160 CYS B C 1
ATOM 3181 O O . CYS B 1 96 ? 27.467 32.805 11.091 1.00 31.02 160 CYS B O 1
ATOM 3184 N N . PHE B 1 97 ? 29.727 32.821 10.947 1.00 30.86 161 PHE B N 1
ATOM 3185 C CA . PHE B 1 97 ? 29.908 32.237 12.277 1.00 30.20 161 PHE B CA 1
ATOM 3186 C C . PHE B 1 97 ? 29.296 33.128 13.358 1.00 30.04 161 PHE B C 1
ATOM 3187 O O . PHE B 1 97 ? 28.579 32.639 14.236 1.00 30.15 161 PHE B O 1
ATOM 3195 N N . TYR B 1 98 ? 29.609 34.419 13.312 1.00 29.44 162 TYR B N 1
ATOM 3196 C CA . TYR B 1 98 ? 29.103 35.348 14.319 1.00 29.68 162 TYR B CA 1
ATOM 3197 C C . TYR B 1 98 ? 27.581 35.448 14.240 1.00 29.42 162 TYR B C 1
ATOM 3198 O O . TYR B 1 98 ? 26.931 35.523 15.269 1.00 29.70 162 TYR B O 1
ATOM 3207 N N . GLY B 1 99 ? 27.029 35.437 13.023 1.00 29.14 163 GLY B N 1
ATOM 3208 C CA . GLY B 1 99 ? 25.579 35.462 12.832 1.00 29.01 163 GLY B CA 1
ATOM 3209 C C . GLY B 1 99 ? 24.933 34.275 13.531 1.00 29.39 163 GLY B C 1
ATOM 3210 O O . GLY B 1 99 ? 23.893 34.405 14.208 1.00 29.59 163 GLY B O 1
ATOM 3211 N N . PHE B 1 100 ? 25.565 33.116 13.391 1.00 28.29 164 PHE B N 1
ATOM 3212 C CA . PHE B 1 100 ? 25.048 31.910 13.979 1.00 28.54 164 PHE B CA 1
ATOM 3213 C C . PHE B 1 100 ? 25.269 31.895 15.484 1.00 27.95 164 PHE B C 1
ATOM 3214 O O . PHE B 1 100 ? 24.438 31.360 16.222 1.00 28.12 164 PHE B O 1
ATOM 3222 N N . GLN B 1 101 ? 26.378 32.469 15.936 1.00 27.36 165 GLN B N 1
ATOM 3223 C CA . GLN B 1 101 ? 26.622 32.573 17.369 1.00 28.11 165 GLN B CA 1
ATOM 3224 C C . GLN B 1 101 ? 25.540 33.423 18.078 1.00 28.31 165 GLN B C 1
ATOM 3225 O O . GLN B 1 101 ? 25.091 33.066 19.171 1.00 27.98 165 GLN B O 1
ATOM 3231 N N . ILE B 1 102 ? 25.113 34.518 17.440 1.00 28.51 166 ILE B N 1
ATOM 3232 C CA . ILE B 1 102 ? 24.042 35.377 17.980 1.00 28.94 166 ILE B CA 1
ATOM 3233 C C . ILE B 1 102 ? 22.746 34.563 18.200 1.00 29.42 166 ILE B C 1
ATOM 3234 O O . ILE B 1 102 ? 22.132 34.627 19.273 1.00 29.45 166 ILE B O 1
ATOM 3239 N N . ALA B 1 103 ? 22.359 33.790 17.188 1.00 29.39 167 ALA B N 1
ATOM 3240 C CA . ALA B 1 103 ? 21.207 32.907 17.273 1.00 29.89 167 ALA B CA 1
ATOM 3241 C C . ALA B 1 103 ? 21.380 31.914 18.413 1.00 29.50 167 ALA B C 1
ATOM 3242 O O . ALA B 1 103 ? 20.451 31.700 19.177 1.00 29.82 167 ALA B O 1
ATOM 3244 N N . MET B 1 104 ? 22.566 31.321 18.530 1.00 28.60 168 MET B N 1
ATOM 3245 C CA . MET B 1 104 ? 22.811 30.372 19.609 1.00 28.61 168 MET B CA 1
ATOM 3246 C C . MET B 1 104 ? 22.804 30.992 21.000 1.00 28.47 168 MET B C 1
ATOM 3247 O O . MET B 1 104 ? 22.364 30.359 21.951 1.00 28.78 168 MET B O 1
ATOM 3252 N N . GLU B 1 105 ? 23.280 32.225 21.126 1.00 28.57 169 GLU B N 1
ATOM 3253 C CA . GLU B 1 105 ? 23.215 32.932 22.409 1.00 29.41 169 GLU B CA 1
ATOM 3254 C C . GLU B 1 105 ? 21.764 33.190 22.843 1.00 29.05 169 GLU B C 1
ATOM 3255 O O . GLU B 1 105 ? 21.436 33.123 24.033 1.00 28.94 169 GLU B O 1
ATOM 3261 N N . ASN B 1 106 ? 20.906 33.491 21.878 1.00 28.57 170 ASN B N 1
ATOM 3262 C CA . ASN B 1 106 ? 19.505 33.686 22.177 1.00 29.53 170 ASN B CA 1
ATOM 3263 C C . ASN B 1 106 ? 18.856 32.392 22.646 1.00 29.03 170 ASN B C 1
ATOM 3264 O O . ASN B 1 106 ? 18.042 32.409 23.567 1.00 28.33 170 ASN B O 1
ATOM 3269 N N . ILE B 1 107 ? 19.270 31.276 22.059 1.00 28.78 171 ILE B N 1
ATOM 3270 C CA . ILE B 1 107 ? 18.795 29.977 22.513 1.00 28.87 171 ILE B CA 1
ATOM 3271 C C . ILE B 1 107 ? 19.346 29.648 23.911 1.00 28.76 171 ILE B C 1
ATOM 3272 O O . ILE B 1 107 ? 18.619 29.112 24.759 1.00 29.15 171 ILE B O 1
ATOM 3277 N N . HIS B 1 108 ? 20.611 29.968 24.157 1.00 27.96 172 HIS B N 1
ATOM 3278 C CA . HIS B 1 108 ? 21.185 29.824 25.505 1.00 28.69 172 HIS B CA 1
ATOM 3279 C C . HIS B 1 108 ? 20.396 30.631 26.569 1.00 28.32 172 HIS B C 1
ATOM 3280 O O . HIS B 1 108 ? 20.097 30.121 27.648 1.00 27.78 172 HIS B O 1
ATOM 3287 N N . SER B 1 109 ? 20.119 31.894 26.267 1.00 28.89 173 SER B N 1
ATOM 3288 C CA . SER B 1 109 ? 19.406 32.781 27.199 1.00 29.87 173 SER B CA 1
ATOM 3289 C C . SER B 1 109 ? 18.047 32.202 27.504 1.00 29.36 173 SER B C 1
ATOM 3290 O O . SER B 1 109 ? 17.653 32.137 28.652 1.00 29.41 173 SER B O 1
ATOM 3293 N N . GLU B 1 110 ? 17.346 31.773 26.462 1.00 29.19 174 GLU B N 1
ATOM 3294 C CA . GLU B 1 110 ? 16.061 31.121 26.626 1.00 29.86 174 GLU B CA 1
ATOM 3295 C C . GLU B 1 110 ? 16.152 29.868 27.490 1.00 29.53 174 GLU B C 1
ATOM 3296 O O . GLU B 1 110 ? 15.333 29.688 28.381 1.00 29.85 174 GLU B O 1
ATOM 3302 N N . MET B 1 111 ? 17.139 29.014 27.227 1.00 29.23 175 MET B N 1
ATOM 3303 C CA . MET B 1 111 ? 17.334 27.808 28.015 1.00 28.65 175 MET B CA 1
ATOM 3304 C C . MET B 1 111 ? 17.483 28.154 29.500 1.00 29.23 175 MET B C 1
ATOM 3305 O O . MET B 1 111 ? 16.843 27.527 30.347 1.00 27.98 175 MET B O 1
ATOM 3310 N N . TYR B 1 112 ? 18.345 29.136 29.803 1.00 28.90 176 TYR B N 1
ATOM 3311 C CA . TYR B 1 112 ? 18.572 29.540 31.177 1.00 29.81 176 TYR B CA 1
ATOM 3312 C C . TYR B 1 112 ? 17.317 30.092 31.817 1.00 30.10 176 TYR B C 1
ATOM 3313 O O . TYR B 1 112 ? 17.049 29.811 32.980 1.00 30.72 176 TYR B O 1
ATOM 3322 N N . SER B 1 113 ? 16.558 30.865 31.053 1.00 30.59 177 SER B N 1
ATOM 3323 C CA . SER B 1 113 ? 15.337 31.482 31.549 1.00 31.65 177 SER B CA 1
ATOM 3324 C C . SER B 1 113 ? 14.229 30.448 31.789 1.00 31.48 177 SER B C 1
ATOM 3325 O O . SER B 1 113 ? 13.458 30.567 32.752 1.00 31.70 177 SER B O 1
ATOM 3328 N N . LEU B 1 114 ? 14.178 29.432 30.931 1.00 30.91 178 LEU B N 1
ATOM 3329 C CA . LEU B 1 114 ? 13.313 28.267 31.126 1.00 31.51 178 LEU B CA 1
ATOM 3330 C C . LEU B 1 114 ? 13.704 27.432 32.342 1.00 31.13 178 LEU B C 1
ATOM 3331 O O . LEU B 1 114 ? 12.828 26.908 33.033 1.00 31.07 178 LEU B O 1
ATOM 3336 N N . LEU B 1 115 ? 15.006 27.273 32.580 1.00 29.66 179 LEU B N 1
ATOM 3337 C CA . LEU B 1 115 ? 15.460 26.577 33.782 1.00 30.49 179 LEU B CA 1
ATOM 3338 C C . LEU B 1 115 ? 14.976 27.342 35.033 1.00 30.29 179 LEU B C 1
ATOM 3339 O O . LEU B 1 115 ? 14.436 26.748 35.953 1.00 30.35 179 LEU B O 1
ATOM 3344 N N . ILE B 1 116 ? 15.152 28.654 35.032 1.00 30.82 180 ILE B N 1
ATOM 3345 C CA . ILE B 1 116 ? 14.623 29.506 36.104 1.00 31.23 180 ILE B CA 1
ATOM 3346 C C . ILE B 1 116 ? 13.100 29.354 36.278 1.00 31.99 180 ILE B C 1
ATOM 3347 O O . ILE B 1 116 ? 12.629 29.069 37.383 1.00 31.88 180 ILE B O 1
ATOM 3352 N N . ASP B 1 117 ? 12.349 29.523 35.195 1.00 32.02 181 ASP B N 1
ATOM 3353 C CA . ASP B 1 117 ? 10.898 29.406 35.242 1.00 33.38 181 ASP B CA 1
ATOM 3354 C C . ASP B 1 117 ? 10.395 28.045 35.722 1.00 33.63 181 ASP B C 1
ATOM 3355 O O . ASP B 1 117 ? 9.386 27.978 36.421 1.00 33.56 181 ASP B O 1
ATOM 3360 N N . THR B 1 118 ? 11.103 26.982 35.353 1.00 33.80 182 THR B N 1
ATOM 3361 C CA . THR B 1 118 ? 10.766 25.634 35.776 1.00 34.45 182 THR B CA 1
ATOM 3362 C C . THR B 1 118 ? 11.027 25.420 37.270 1.00 34.96 182 THR B C 1
ATOM 3363 O O . THR B 1 118 ? 10.217 24.807 37.962 1.00 34.33 182 THR B O 1
ATOM 3367 N N . TYR B 1 119 ? 12.151 25.922 37.767 1.00 35.24 183 TYR B N 1
ATOM 3368 C CA . TYR B 1 119 ? 12.521 25.666 39.154 1.00 35.97 183 TYR B CA 1
ATOM 3369 C C . TYR B 1 119 ? 11.881 26.649 40.141 1.00 36.66 183 TYR B C 1
ATOM 3370 O O . TYR B 1 119 ? 11.646 26.300 41.300 1.00 36.20 183 TYR B O 1
ATOM 3379 N N . ILE B 1 120 ? 11.648 27.873 39.672 1.00 37.15 184 ILE B N 1
ATOM 3380 C CA . ILE B 1 120 ? 11.197 28.989 40.491 1.00 37.86 184 ILE B CA 1
ATOM 3381 C C . ILE B 1 120 ? 9.864 29.467 39.965 1.00 38.51 184 ILE B C 1
ATOM 3382 O O . ILE B 1 120 ? 9.775 29.985 38.845 1.00 38.29 184 ILE B O 1
ATOM 3387 N N . LYS B 1 121 ? 8.833 29.324 40.789 1.00 39.67 185 LYS B N 1
ATOM 3388 C CA . LYS B 1 121 ? 7.477 29.712 40.409 1.00 41.12 185 LYS B CA 1
ATOM 3389 C C . LYS B 1 121 ? 7.110 31.136 40.804 1.00 41.31 185 LYS B C 1
ATOM 3390 O O . LYS B 1 121 ? 6.354 31.804 40.101 1.00 41.64 185 LYS B O 1
ATOM 3396 N N . ASP B 1 122 ? 7.634 31.588 41.937 1.00 41.83 186 ASP B N 1
ATOM 3397 C CA . ASP B 1 122 ? 7.339 32.926 42.449 1.00 42.26 186 ASP B CA 1
ATOM 3398 C C . ASP B 1 122 ? 7.756 33.998 41.441 1.00 42.23 186 ASP B C 1
ATOM 3399 O O . ASP B 1 122 ? 8.940 34.116 41.131 1.00 42.46 186 ASP B O 1
ATOM 3404 N N . PRO B 1 123 ? 6.784 34.791 40.943 1.00 42.24 187 PRO B N 1
ATOM 3405 C CA . PRO B 1 123 ? 7.037 35.792 39.901 1.00 42.30 187 PRO B CA 1
ATOM 3406 C C . PRO B 1 123 ? 7.988 36.921 40.335 1.00 42.18 187 PRO B C 1
ATOM 3407 O O . PRO B 1 123 ? 8.672 37.499 39.487 1.00 42.27 187 PRO B O 1
ATOM 3411 N N . LYS B 1 124 ? 8.037 37.210 41.634 1.00 41.40 188 LYS B N 1
ATOM 3412 C CA . LYS B 1 124 ? 8.981 38.192 42.187 1.00 41.03 188 LYS B CA 1
ATOM 3413 C C . LYS B 1 124 ? 10.422 37.681 42.152 1.00 39.85 188 LYS B C 1
ATOM 3414 O O . LYS B 1 124 ? 11.350 38.425 41.818 1.00 39.40 188 LYS B O 1
ATOM 3420 N N . GLU B 1 125 ? 10.593 36.420 42.528 1.00 38.76 189 GLU B N 1
ATOM 3421 C CA . GLU B 1 125 ? 11.891 35.781 42.498 1.00 38.68 189 GLU B CA 1
ATOM 3422 C C . GLU B 1 125 ? 12.369 35.659 41.037 1.00 38.10 189 GLU B C 1
ATOM 3423 O O . GLU B 1 125 ? 13.519 35.988 40.736 1.00 37.64 189 GLU B O 1
ATOM 3429 N N . ARG B 1 126 ? 11.480 35.251 40.131 1.00 37.16 190 ARG B N 1
ATOM 3430 C CA . ARG B 1 126 ? 11.817 35.222 38.699 1.00 37.45 190 ARG B CA 1
ATOM 3431 C C . ARG B 1 126 ? 12.363 36.564 38.226 1.00 37.90 190 ARG B C 1
ATOM 3432 O O . ARG B 1 126 ? 13.445 36.626 37.620 1.00 37.59 190 ARG B O 1
ATOM 3440 N N . GLU B 1 127 ? 11.625 37.633 38.523 1.00 37.90 191 GLU B N 1
ATOM 3441 C CA . GLU B 1 127 ? 11.982 38.982 38.067 1.00 38.51 191 GLU B CA 1
ATOM 3442 C C . GLU B 1 127 ? 13.292 39.486 38.697 1.00 37.70 191 GLU B C 1
ATOM 3443 O O . GLU B 1 127 ? 14.093 40.170 38.047 1.00 38.10 191 GLU B O 1
ATOM 3449 N N . PHE B 1 128 ? 13.506 39.137 39.960 1.00 36.63 192 PHE B N 1
ATOM 3450 C CA . PHE B 1 128 ? 14.758 39.401 40.613 1.00 35.60 192 PHE B CA 1
ATOM 3451 C C . PHE B 1 128 ? 15.926 38.762 39.818 1.00 34.93 192 PHE B C 1
ATOM 3452 O O . PHE B 1 128 ? 16.973 39.380 39.614 1.00 34.12 192 PHE B O 1
ATOM 3460 N N . LEU B 1 129 ? 15.731 37.526 39.378 1.00 33.99 193 LEU B N 1
ATOM 3461 C CA . LEU B 1 129 ? 16.803 36.775 38.723 1.00 33.88 193 LEU B CA 1
ATOM 3462 C C . LEU B 1 129 ? 17.038 37.214 37.273 1.00 33.81 193 LEU B C 1
ATOM 3463 O O . LEU B 1 129 ? 18.183 37.287 36.836 1.00 33.99 193 LEU B O 1
ATOM 3468 N N . PHE B 1 130 ? 15.962 37.509 36.545 1.00 34.43 194 PHE B N 1
ATOM 3469 C CA . PHE B 1 130 ? 16.044 37.992 35.168 1.00 35.26 194 PHE B CA 1
ATOM 3470 C C . PHE B 1 130 ? 16.759 39.343 35.089 1.00 36.06 194 PHE B C 1
ATOM 3471 O O . PHE B 1 130 ? 17.344 39.680 34.059 1.00 36.42 194 PHE B O 1
ATOM 3479 N N . ASN B 1 131 ? 16.687 40.118 36.173 1.00 36.09 195 ASN B N 1
ATOM 3480 C CA . ASN B 1 131 ? 17.286 41.451 36.221 1.00 36.83 195 ASN B CA 1
ATOM 3481 C C . ASN B 1 131 ? 18.588 41.452 37.025 1.00 36.43 195 ASN B C 1
ATOM 3482 O O . ASN B 1 131 ? 18.956 42.462 37.623 1.00 36.15 195 ASN B O 1
ATOM 3487 N N . ALA B 1 132 ? 19.278 40.309 37.030 1.00 36.41 196 ALA B N 1
ATOM 3488 C CA . ALA B 1 132 ? 20.508 40.122 37.798 1.00 36.22 196 ALA B CA 1
ATOM 3489 C C . ALA B 1 132 ? 21.549 41.253 37.658 1.00 36.62 196 ALA B C 1
ATOM 3490 O O . ALA B 1 132 ? 22.200 41.628 38.635 1.00 36.72 196 ALA B O 1
ATOM 3492 N N . ILE B 1 133 ? 21.719 41.790 36.454 1.00 36.98 197 ILE B N 1
ATOM 3493 C CA . ILE B 1 133 ? 22.676 42.876 36.275 1.00 38.41 197 ILE B CA 1
ATOM 3494 C C . ILE B 1 133 ? 22.403 44.036 37.259 1.00 38.54 197 ILE B C 1
ATOM 3495 O O . ILE B 1 133 ? 23.334 44.591 37.833 1.00 38.39 197 ILE B O 1
ATOM 3500 N N . GLU B 1 134 ? 21.130 44.339 37.497 1.00 38.54 198 GLU B N 1
ATOM 3501 C CA . GLU B 1 134 ? 20.755 45.401 38.446 1.00 39.58 198 GLU B CA 1
ATOM 3502 C C . GLU B 1 134 ? 20.530 44.944 39.877 1.00 39.25 198 GLU B C 1
ATOM 3503 O O . GLU B 1 134 ? 20.722 45.714 40.809 1.00 40.40 198 GLU B O 1
ATOM 3509 N N . THR B 1 135 ? 20.143 43.689 40.061 1.00 39.02 199 THR B N 1
ATOM 3510 C CA . THR B 1 135 ? 19.658 43.240 41.366 1.00 38.47 199 THR B CA 1
ATOM 3511 C C . THR B 1 135 ? 20.634 42.381 42.138 1.00 39.11 199 THR B C 1
ATOM 3512 O O . THR B 1 135 ? 20.422 42.126 43.329 1.00 39.52 199 THR B O 1
ATOM 3516 N N . MET B 1 136 ? 21.685 41.904 41.474 1.00 39.48 200 M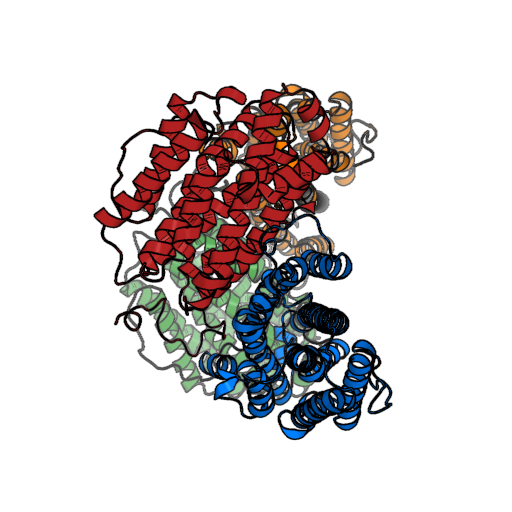ET B N 1
ATOM 3517 C CA . MET B 1 136 ? 22.551 40.891 42.084 1.00 39.87 200 MET B CA 1
ATOM 3518 C C . MET B 1 136 ? 24.010 41.324 42.136 1.00 40.32 200 MET B C 1
ATOM 3519 O O . MET B 1 136 ? 24.691 41.320 41.105 1.00 40.28 200 MET B O 1
ATOM 3524 N N . PRO B 1 137 ? 24.501 41.692 43.338 1.00 41.03 201 PRO B N 1
ATOM 3525 C CA . PRO B 1 137 ? 25.879 42.172 43.480 1.00 41.49 201 PRO B CA 1
ATOM 3526 C C . PRO B 1 137 ? 26.922 41.178 42.961 1.00 41.88 201 PRO B C 1
ATOM 3527 O O . PRO B 1 137 ? 27.934 41.597 42.407 1.00 41.97 201 PRO B O 1
ATOM 3531 N N . CYS B 1 138 ? 26.673 39.880 43.117 1.00 42.66 202 CYS B N 1
ATOM 3532 C CA . CYS B 1 138 ? 27.670 38.863 42.737 1.00 43.28 202 CYS B CA 1
ATOM 3533 C C . CYS B 1 138 ? 28.056 38.900 41.257 1.00 43.02 202 CYS B C 1
ATOM 3534 O O . CYS B 1 138 ? 29.152 38.467 40.893 1.00 43.78 202 CYS B O 1
ATOM 3537 N N . VAL B 1 139 ? 27.193 39.451 40.412 1.00 42.78 203 VAL B N 1
ATOM 3538 C CA . VAL B 1 139 ? 27.482 39.477 38.977 1.00 42.28 203 VAL B CA 1
ATOM 3539 C C . VAL B 1 139 ? 28.084 40.795 38.519 1.00 42.35 203 VAL B C 1
ATOM 3540 O O . VAL B 1 139 ? 28.608 40.880 37.402 1.00 41.61 203 VAL B O 1
ATOM 3544 N N . LYS B 1 140 ? 28.021 41.813 39.382 1.00 42.40 204 LYS B N 1
ATOM 3545 C CA . LYS B 1 140 ? 28.404 43.184 38.998 1.00 42.74 204 LYS B CA 1
ATOM 3546 C C . LYS B 1 140 ? 29.818 43.288 38.429 1.00 42.01 204 LYS B C 1
ATOM 3547 O O . LYS B 1 140 ? 30.006 43.863 37.369 1.00 42.08 204 LYS B O 1
ATOM 3553 N N . LYS B 1 141 ? 30.797 42.730 39.132 1.00 41.96 205 LYS B N 1
ATOM 3554 C CA . LYS B 1 141 ? 32.194 42.746 38.677 1.00 42.25 205 LYS B CA 1
ATOM 3555 C C . LYS B 1 141 ? 32.362 42.153 37.275 1.00 41.64 205 LYS B C 1
ATOM 3556 O O . LYS B 1 141 ? 33.001 42.765 36.420 1.00 41.67 205 LYS B O 1
ATOM 3562 N N . LYS B 1 142 ? 31.798 40.966 37.044 1.00 40.81 206 LYS B N 1
ATOM 3563 C CA . LYS B 1 142 ? 31.892 40.332 35.718 1.00 40.29 206 LYS B CA 1
ATOM 3564 C C . LYS B 1 142 ? 31.138 41.097 34.644 1.00 39.94 206 LYS B C 1
ATOM 3565 O O . LYS B 1 142 ? 31.674 41.336 33.554 1.00 39.64 206 LYS B O 1
ATOM 3571 N N . ALA B 1 143 ? 29.914 41.510 34.966 1.00 39.76 207 ALA B N 1
ATOM 3572 C CA . ALA B 1 143 ? 29.088 42.268 34.034 1.00 39.52 207 ALA B CA 1
ATOM 3573 C C . ALA B 1 143 ? 29.752 43.587 33.612 1.00 39.99 207 ALA B C 1
ATOM 3574 O O . ALA B 1 143 ? 29.850 43.868 32.420 1.00 39.61 207 ALA B O 1
ATOM 3576 N N . ASP B 1 144 ? 30.213 44.380 34.590 1.00 40.54 208 ASP B N 1
ATOM 3577 C CA . ASP B 1 144 ? 30.905 45.658 34.325 1.00 40.94 208 ASP B CA 1
ATOM 3578 C C . ASP B 1 144 ? 32.168 45.459 33.477 1.00 40.49 208 ASP B C 1
ATOM 3579 O O . ASP B 1 144 ? 32.470 46.263 32.595 1.00 40.82 208 ASP B O 1
ATOM 3584 N N . TRP B 1 145 ? 32.925 44.408 33.783 1.00 39.95 209 TRP B N 1
ATOM 3585 C CA . TRP B 1 145 ? 34.176 44.136 33.084 1.00 39.55 209 TRP B CA 1
ATOM 3586 C C . TRP B 1 145 ? 33.887 43.919 31.611 1.00 39.29 209 TRP B C 1
ATOM 3587 O O . TRP B 1 145 ? 34.484 44.567 30.746 1.00 39.26 209 TRP B O 1
ATOM 3598 N N . ALA B 1 146 ? 32.965 43.005 31.333 1.00 39.26 210 ALA B N 1
ATOM 3599 C CA . ALA B 1 146 ? 32.601 42.670 29.956 1.00 39.15 210 ALA B CA 1
ATOM 3600 C C . ALA B 1 146 ? 31.984 43.861 29.243 1.00 39.47 210 ALA B C 1
ATOM 3601 O O . ALA B 1 146 ? 32.338 44.138 28.100 1.00 39.53 210 ALA B O 1
ATOM 3603 N N . LEU B 1 147 ? 31.081 44.575 29.917 1.00 39.95 211 LEU B N 1
ATOM 3604 C CA . LEU B 1 147 ? 30.445 45.759 29.313 1.00 40.77 211 LEU B CA 1
ATOM 3605 C C . LEU B 1 147 ? 31.450 46.866 28.963 1.00 41.30 211 LEU B C 1
ATOM 3606 O O . LEU B 1 147 ? 31.269 47.564 27.960 1.00 40.90 211 LEU B O 1
ATOM 3611 N N . ARG B 1 148 ? 32.506 47.016 29.772 1.00 41.72 212 ARG B N 1
ATOM 3612 C CA . ARG B 1 148 ? 33.534 48.031 29.497 1.00 42.76 212 ARG B CA 1
ATOM 3613 C C . ARG B 1 148 ? 34.234 47.776 28.172 1.00 42.49 212 ARG B C 1
ATOM 3614 O O . ARG B 1 148 ? 34.554 48.714 27.463 1.00 42.66 212 ARG B O 1
ATOM 3622 N N . TRP B 1 149 ? 34.457 46.507 27.842 1.00 42.33 213 TRP B N 1
ATOM 3623 C CA . TRP B 1 149 ? 35.046 46.136 26.559 1.00 42.27 213 TRP B CA 1
ATOM 3624 C C . TRP B 1 149 ? 34.144 46.423 25.349 1.00 42.49 213 TRP B C 1
ATOM 3625 O O . TRP B 1 149 ? 34.643 46.567 24.229 1.00 42.94 213 TRP B O 1
ATOM 3636 N N . ILE B 1 150 ? 32.831 46.493 25.558 1.00 42.29 214 ILE B N 1
ATOM 3637 C CA . ILE B 1 150 ? 31.922 46.888 24.473 1.00 42.34 214 ILE B CA 1
ATOM 3638 C C . ILE B 1 150 ? 32.000 48.392 24.245 1.00 43.43 214 ILE B C 1
ATOM 3639 O O . ILE B 1 150 ? 32.091 48.845 23.104 1.00 43.41 214 ILE B O 1
ATOM 3644 N N . GLY B 1 151 ? 31.978 49.152 25.342 1.00 44.59 215 GLY B N 1
ATOM 3645 C CA . GLY B 1 151 ? 32.029 50.609 25.291 1.00 46.04 215 GLY B CA 1
ATOM 3646 C C . GLY B 1 151 ? 33.400 51.181 24.955 1.00 46.95 215 GLY B C 1
ATOM 3647 O O . GLY B 1 151 ? 33.496 52.338 24.569 1.00 47.24 215 GLY B O 1
ATOM 3648 N N . ASP B 1 152 ? 34.454 50.374 25.094 1.00 47.80 216 ASP B N 1
ATOM 3649 C CA . ASP B 1 152 ? 35.832 50.822 24.870 1.00 48.84 216 ASP B CA 1
ATOM 3650 C C . ASP B 1 152 ? 36.098 51.187 23.408 1.00 49.53 216 ASP B C 1
ATOM 3651 O O . ASP B 1 152 ? 36.226 50.316 22.542 1.00 49.26 216 ASP B O 1
ATOM 3656 N N . LYS B 1 153 ? 36.196 52.489 23.153 1.00 50.57 217 LYS B N 1
ATOM 3657 C CA . LYS B 1 153 ? 36.327 53.015 21.790 1.00 51.62 217 LYS B CA 1
ATOM 3658 C C . LYS B 1 153 ? 37.759 52.957 21.278 1.00 51.25 217 LYS B C 1
ATOM 3659 O O . LYS B 1 153 ? 38.005 53.128 20.090 1.00 51.21 217 LYS B O 1
ATOM 3665 N N . GLU B 1 154 ? 38.696 52.695 22.181 1.00 51.31 218 GLU B N 1
ATOM 3666 C CA . GLU B 1 154 ? 40.109 52.643 21.821 1.00 51.56 218 GLU B CA 1
ATOM 3667 C C . GLU B 1 154 ? 40.663 51.233 21.617 1.00 50.28 218 GLU B C 1
ATOM 3668 O O . GLU B 1 154 ? 41.422 50.998 20.682 1.00 50.35 218 GLU B O 1
ATOM 3674 N N . ALA B 1 155 ? 40.290 50.300 22.487 1.00 48.79 219 ALA B N 1
ATOM 3675 C CA . ALA B 1 155 ? 40.801 48.929 22.387 1.00 47.22 219 ALA B CA 1
ATOM 3676 C C . ALA B 1 155 ? 40.600 48.332 20.988 1.00 45.97 219 ALA B C 1
ATOM 3677 O O . ALA B 1 155 ? 39.562 48.532 20.345 1.00 45.34 219 ALA B O 1
ATOM 3679 N N . THR B 1 156 ? 41.621 47.612 20.529 1.00 44.61 220 THR B N 1
ATOM 3680 C CA . THR B 1 156 ? 41.624 47.008 19.214 1.00 43.25 220 THR B CA 1
ATOM 3681 C C . THR B 1 156 ? 40.727 45.775 19.206 1.00 42.72 220 THR B C 1
ATOM 3682 O O . THR B 1 156 ? 40.389 45.225 20.267 1.00 42.15 220 THR B O 1
ATOM 3686 N N . TYR B 1 157 ? 40.355 45.346 18.005 1.00 41.70 221 TYR B N 1
ATOM 3687 C CA . TYR B 1 157 ? 39.697 44.069 17.830 1.00 41.05 221 TYR B CA 1
ATOM 3688 C C . TYR B 1 157 ? 40.530 42.952 18.471 1.00 41.01 221 TYR B C 1
ATOM 3689 O O . TYR B 1 157 ? 39.974 42.072 19.118 1.00 40.92 221 TYR B O 1
ATOM 3698 N N . GLY B 1 158 ? 41.854 43.001 18.315 1.00 40.67 222 GLY B N 1
ATOM 3699 C CA . GLY B 1 158 ? 42.749 42.022 18.934 1.00 40.14 222 GLY B CA 1
ATOM 3700 C C . GLY B 1 158 ? 42.566 41.873 20.437 1.00 40.55 222 GLY B C 1
ATOM 3701 O O . GLY B 1 158 ? 42.453 40.755 20.939 1.00 41.21 222 GLY B O 1
ATOM 3702 N N . GLU B 1 159 ? 42.515 42.993 21.154 1.00 40.42 223 GLU B N 1
ATOM 3703 C CA . GLU B 1 159 ? 42.334 42.978 22.612 1.00 40.43 223 GLU B CA 1
ATOM 3704 C C . GLU B 1 159 ? 40.910 42.568 23.006 1.00 39.74 223 GLU B C 1
ATOM 3705 O O . GLU B 1 159 ? 40.701 41.837 23.972 1.00 40.01 223 GLU B O 1
ATOM 3711 N N . ARG B 1 160 ? 39.936 43.039 22.236 1.00 38.91 224 ARG B N 1
ATOM 3712 C CA . ARG B 1 160 ? 38.541 42.809 22.550 1.00 38.02 224 ARG B CA 1
ATOM 3713 C C . ARG B 1 160 ? 38.136 41.353 22.308 1.00 37.36 224 ARG B C 1
ATOM 3714 O O . ARG B 1 160 ? 37.342 40.799 23.072 1.00 36.42 224 ARG B O 1
ATOM 3722 N N . VAL B 1 161 ? 38.735 40.718 21.295 1.00 37.01 225 VAL B N 1
ATOM 3723 C CA . VAL B 1 161 ? 38.497 39.305 21.024 1.00 37.04 225 VAL B CA 1
ATOM 3724 C C . VAL B 1 161 ? 39.011 38.428 22.150 1.00 36.47 225 VAL B C 1
ATOM 3725 O O . VAL B 1 161 ? 38.395 37.406 22.482 1.00 36.86 225 VAL B O 1
ATOM 3729 N N . VAL B 1 162 ? 40.149 38.818 22.708 1.00 35.19 226 VAL B N 1
ATOM 3730 C CA . VAL B 1 162 ? 40.735 38.128 23.853 1.00 34.44 226 VAL B CA 1
ATOM 3731 C C . VAL B 1 162 ? 39.830 38.325 25.066 1.00 34.39 226 VAL B C 1
ATOM 3732 O O . VAL B 1 162 ? 39.548 37.384 25.810 1.00 34.73 226 VAL B O 1
ATOM 3736 N N . ALA B 1 163 ? 39.381 39.558 25.257 1.00 34.11 227 ALA B N 1
ATOM 3737 C CA . ALA B 1 163 ? 38.525 39.884 26.379 1.00 34.15 227 ALA B CA 1
ATOM 3738 C C . ALA B 1 163 ? 37.270 39.007 26.354 1.00 34.22 227 ALA B C 1
ATOM 3739 O O . ALA B 1 163 ? 36.893 38.423 27.378 1.00 34.00 227 ALA B O 1
ATOM 3741 N N . PHE B 1 164 ? 36.639 38.882 25.184 1.00 34.10 228 PHE B N 1
ATOM 3742 C CA . PHE B 1 164 ? 35.438 38.052 25.100 1.00 34.02 228 PHE B CA 1
ATOM 3743 C C . PHE B 1 164 ? 35.681 36.559 25.118 1.00 34.36 228 PHE B C 1
ATOM 3744 O O . PHE B 1 164 ? 34.807 35.793 25.535 1.00 34.10 228 PHE B O 1
ATOM 3752 N N . ALA B 1 165 ? 36.872 36.142 24.688 1.00 34.40 229 ALA B N 1
ATOM 3753 C CA . ALA B 1 165 ? 37.285 34.754 24.902 1.00 34.84 229 ALA B CA 1
ATOM 3754 C C . ALA B 1 165 ? 37.412 34.507 26.397 1.00 35.10 229 ALA B C 1
ATOM 3755 O O . ALA B 1 165 ? 37.075 33.425 26.889 1.00 36.17 229 ALA B O 1
ATOM 3757 N N . ALA B 1 166 ? 37.897 35.504 27.125 1.00 35.14 230 ALA B N 1
ATOM 3758 C CA . ALA B 1 166 ? 37.986 35.378 28.579 1.00 35.43 230 ALA B CA 1
ATOM 3759 C C . ALA B 1 166 ? 36.593 35.377 29.218 1.00 35.60 230 ALA B C 1
ATOM 3760 O O . ALA B 1 166 ? 36.367 34.682 30.198 1.00 35.50 230 ALA B O 1
ATOM 3762 N N . VAL B 1 167 ? 35.673 36.178 28.681 1.00 35.62 231 VAL B N 1
ATOM 3763 C CA . VAL B 1 167 ? 34.305 36.126 29.144 1.00 35.74 231 VAL B CA 1
ATOM 3764 C C . VAL B 1 167 ? 33.720 34.739 28.923 1.00 35.99 231 VAL B C 1
ATOM 3765 O O . VAL B 1 167 ? 33.189 34.134 29.849 1.00 36.01 231 VAL B O 1
ATOM 3769 N N . GLU B 1 168 ? 33.839 34.217 27.711 1.00 36.02 232 GLU B N 1
ATOM 3770 C CA . GLU B 1 168 ? 33.172 32.954 27.394 1.00 36.52 232 GLU B CA 1
ATOM 3771 C C . GLU B 1 168 ? 33.935 31.742 27.914 1.00 36.73 232 GLU B C 1
ATOM 3772 O O . GLU B 1 168 ? 33.368 30.667 28.067 1.00 36.88 232 GLU B O 1
ATOM 3778 N N . GLY B 1 169 ? 35.223 31.924 28.181 1.00 36.87 233 GLY B N 1
ATOM 3779 C CA . GLY B 1 169 ? 36.085 30.814 28.549 1.00 37.18 233 GLY B CA 1
ATOM 3780 C C . GLY B 1 169 ? 36.590 30.842 29.974 1.00 36.92 233 GLY B C 1
ATOM 3781 O O . GLY B 1 169 ? 36.928 29.803 30.505 1.00 39.19 233 GLY B O 1
ATOM 3782 N N . ILE B 1 170 ? 36.675 32.013 30.588 1.00 36.07 234 ILE B N 1
ATOM 3783 C CA . ILE B 1 170 ? 37.115 32.109 31.985 1.00 35.52 234 ILE B CA 1
ATOM 3784 C C . ILE B 1 170 ? 35.936 32.450 32.916 1.00 35.21 234 ILE B C 1
ATOM 3785 O O . ILE B 1 170 ? 35.729 31.771 33.922 1.00 35.58 234 ILE B O 1
ATOM 3790 N N . PHE B 1 171 ? 35.147 33.459 32.558 1.00 34.39 235 PHE B N 1
ATOM 3791 C CA . PHE B 1 171 ? 34.021 33.903 33.392 1.00 34.18 235 PHE B CA 1
ATOM 3792 C C . PHE B 1 171 ? 32.930 32.834 33.523 1.00 34.45 235 PHE B C 1
ATOM 3793 O O . PHE B 1 171 ? 32.181 32.815 34.495 1.00 34.64 235 PHE B O 1
ATOM 3801 N N . PHE B 1 172 ? 32.852 31.945 32.540 1.00 34.13 236 PHE B N 1
ATOM 3802 C CA . PHE B 1 172 ? 31.876 30.875 32.548 1.00 34.37 236 PHE B CA 1
ATOM 3803 C C . PHE B 1 172 ? 32.399 29.581 33.166 1.00 34.74 236 PHE B C 1
ATOM 3804 O O . PHE B 1 172 ? 31.595 28.744 33.619 1.00 34.23 236 PHE B O 1
ATOM 3812 N N . SER B 1 173 ? 33.732 29.426 33.191 1.00 34.83 237 SER B N 1
ATOM 3813 C CA . SER B 1 173 ? 34.386 28.146 33.508 1.00 35.43 237 SER B CA 1
ATOM 3814 C C . SER B 1 173 ? 34.001 27.575 34.879 1.00 35.53 237 SER B C 1
ATOM 3815 O O . SER B 1 173 ? 33.716 26.390 34.996 1.00 36.17 237 SER B O 1
ATOM 3818 N N . GLY B 1 174 ? 34.017 28.418 35.904 1.00 35.54 238 GLY B N 1
ATOM 3819 C CA . GLY B 1 174 ? 33.685 27.987 37.267 1.00 35.82 238 GLY B CA 1
ATOM 3820 C C . GLY B 1 174 ? 32.242 27.543 37.409 1.00 35.36 238 GLY B C 1
ATOM 3821 O O . GLY B 1 174 ? 31.944 26.569 38.106 1.00 35.92 238 GLY B O 1
ATOM 3822 N N . SER B 1 175 ? 31.341 28.263 36.753 1.00 35.34 239 SER B N 1
ATOM 3823 C CA . SER B 1 175 ? 29.927 27.921 36.797 1.00 34.75 239 SER B CA 1
ATOM 3824 C C . SER B 1 175 ? 29.644 26.650 36.019 1.00 34.58 239 SER B C 1
ATOM 3825 O O . SER B 1 175 ? 28.844 25.815 36.472 1.00 34.66 239 SER B O 1
ATOM 3828 N N . PHE B 1 176 ? 30.289 26.485 34.860 1.00 33.88 240 PHE B N 1
ATOM 3829 C CA . PHE B 1 176 ? 30.189 25.228 34.123 1.00 33.71 240 PHE B CA 1
ATOM 3830 C C . PHE B 1 176 ? 30.676 24.061 34.991 1.00 33.97 240 PHE B C 1
ATOM 3831 O O . PHE B 1 176 ? 30.054 23.003 35.012 1.00 33.91 240 PHE B O 1
ATOM 3839 N N . ALA B 1 177 ? 31.789 24.250 35.688 1.00 34.17 241 ALA B N 1
ATOM 3840 C CA . ALA B 1 177 ? 32.314 23.198 36.576 1.00 34.92 241 ALA B CA 1
ATOM 3841 C C . ALA B 1 177 ? 31.341 22.860 37.721 1.00 35.28 241 ALA B C 1
ATOM 3842 O O . ALA B 1 177 ? 31.136 21.685 38.041 1.00 34.79 241 ALA B O 1
ATOM 3844 N N . SER B 1 178 ? 30.737 23.894 38.311 1.00 35.80 242 SER B N 1
ATOM 3845 C CA . SER B 1 178 ? 29.652 23.733 39.307 1.00 36.66 242 SER B CA 1
ATOM 3846 C C . SER B 1 178 ? 28.553 22.791 38.853 1.00 36.45 242 SER B C 1
ATOM 3847 O O . SER B 1 178 ? 28.117 21.918 39.604 1.00 36.42 242 SER B O 1
ATOM 3850 N N . ILE B 1 179 ? 28.070 23.007 37.634 1.00 36.54 243 ILE B N 1
ATOM 3851 C CA . ILE B 1 179 ? 26.983 22.196 37.117 1.00 37.01 243 ILE B CA 1
ATOM 3852 C C . ILE B 1 179 ? 27.480 20.783 36.798 1.00 37.14 243 ILE B C 1
ATOM 3853 O O . ILE B 1 179 ? 26.752 19.795 37.004 1.00 36.42 243 ILE B O 1
ATOM 3858 N N . PHE B 1 180 ? 28.711 20.677 36.298 1.00 37.31 244 PHE B N 1
ATOM 3859 C CA . PHE B 1 180 ? 29.298 19.344 36.103 1.00 38.31 244 PHE B CA 1
ATOM 3860 C C . PHE B 1 180 ? 29.471 18.589 37.427 1.00 39.25 244 PHE B C 1
ATOM 3861 O O . PHE B 1 180 ? 29.337 17.373 37.462 1.00 40.05 244 PHE B O 1
ATOM 3869 N N . TRP B 1 181 ? 29.741 19.312 38.509 1.00 40.18 245 TRP B N 1
ATOM 3870 C CA . TRP B 1 181 ? 29.785 18.724 39.848 1.00 42.01 245 TRP B CA 1
ATOM 3871 C C . TRP B 1 181 ? 28.416 18.169 40.244 1.00 42.50 245 TRP B C 1
ATOM 3872 O O . TRP B 1 181 ? 28.314 17.063 40.775 1.00 42.55 245 TRP B O 1
ATOM 3883 N N . LEU B 1 182 ? 27.364 18.933 39.974 1.00 43.21 246 LEU B N 1
ATOM 3884 C CA . LEU B 1 182 ? 26.009 18.459 40.219 1.00 44.17 246 LEU B CA 1
ATOM 3885 C C . LEU B 1 182 ? 25.726 17.159 39.468 1.00 44.73 246 LEU B C 1
ATOM 3886 O O . LEU B 1 182 ? 25.062 16.267 39.997 1.00 44.43 246 LEU B O 1
ATOM 3891 N N . LYS B 1 183 ? 26.240 17.049 38.243 1.00 45.34 247 LYS B N 1
ATOM 3892 C CA . LYS B 1 183 ? 26.071 15.830 37.457 1.00 46.35 247 LYS B CA 1
ATOM 3893 C C . LYS B 1 183 ? 26.764 14.648 38.144 1.00 47.05 247 LYS B C 1
ATOM 3894 O O . LYS B 1 183 ? 26.214 13.559 38.207 1.00 47.17 247 LYS B O 1
ATOM 3900 N N . LYS B 1 184 ? 27.968 14.887 38.659 1.00 48.21 248 LYS B N 1
ATOM 3901 C CA . LYS B 1 184 ? 28.744 13.870 39.368 1.00 49.34 248 LYS B CA 1
ATOM 3902 C C . LYS B 1 184 ? 28.005 13.401 40.624 1.00 49.51 248 LYS B C 1
ATOM 3903 O O . LYS B 1 184 ? 28.163 12.259 41.063 1.00 49.90 248 LYS B O 1
ATOM 3909 N N . ARG B 1 185 ? 27.196 14.291 41.191 1.00 49.25 249 ARG B N 1
ATOM 3910 C CA . ARG B 1 185 ? 26.368 13.959 42.334 1.00 48.86 249 ARG B CA 1
ATOM 3911 C C . ARG B 1 185 ? 25.079 13.283 41.886 1.00 48.83 249 ARG B C 1
ATOM 3912 O O . ARG B 1 185 ? 24.273 12.880 42.714 1.00 49.04 249 ARG B O 1
ATOM 3920 N N . GLY B 1 186 ? 24.893 13.149 40.573 1.00 48.54 250 GLY B N 1
ATOM 3921 C CA . GLY B 1 186 ? 23.698 12.504 40.004 1.00 47.84 250 GLY B CA 1
ATOM 3922 C C . GLY B 1 186 ? 22.425 13.338 40.071 1.00 47.85 250 GLY B C 1
ATOM 3923 O O . GLY B 1 186 ? 21.312 12.795 40.052 1.00 47.82 250 GLY B O 1
ATOM 3924 N N . LEU B 1 187 ? 22.577 14.661 40.134 1.00 47.12 251 LEU B N 1
ATOM 3925 C CA . LEU B 1 187 ? 21.431 15.549 40.361 1.00 46.62 251 LEU B CA 1
ATOM 3926 C C . LEU B 1 187 ? 20.975 16.322 39.121 1.00 45.60 251 LEU B C 1
ATOM 3927 O O . LEU B 1 187 ? 21.804 16.804 38.349 1.00 45.70 251 LEU B O 1
ATOM 3932 N N . MET B 1 188 ? 19.656 16.424 38.964 1.00 44.22 252 MET B N 1
ATOM 3933 C CA . MET B 1 188 ? 18.973 17.254 37.961 1.00 43.21 252 MET B CA 1
ATOM 3934 C C . MET B 1 188 ? 19.462 17.073 36.515 1.00 42.26 252 MET B C 1
ATOM 3935 O O . MET B 1 188 ? 20.229 17.902 36.009 1.00 40.83 252 MET B O 1
ATOM 3940 N N . PRO B 1 189 ? 18.999 15.991 35.853 1.00 41.47 253 PRO B N 1
ATOM 3941 C CA . PRO B 1 189 ? 19.480 15.625 34.510 1.00 40.69 253 PRO B CA 1
ATOM 3942 C C . PRO B 1 189 ? 19.225 16.666 33.428 1.00 39.81 253 PRO B C 1
ATOM 3943 O O . PRO B 1 189 ? 20.062 16.818 32.540 1.00 39.69 253 PRO B O 1
ATOM 3947 N N . GLY B 1 190 ? 18.089 17.357 33.489 1.00 38.91 254 GLY B N 1
ATOM 3948 C CA . GLY B 1 190 ? 17.776 18.453 32.555 1.00 37.71 254 GLY B CA 1
ATOM 3949 C C . GLY B 1 190 ? 18.820 19.581 32.568 1.00 37.58 254 GLY B C 1
ATOM 3950 O O . GLY B 1 190 ? 19.385 19.939 31.524 1.00 36.35 254 GLY B O 1
ATOM 3951 N N . LEU B 1 191 ? 19.051 20.150 33.753 1.00 36.62 255 LEU B N 1
ATOM 3952 C CA . LEU B 1 191 ? 20.080 21.159 33.969 1.00 35.74 255 LEU B CA 1
ATOM 3953 C C . LEU B 1 191 ? 21.439 20.679 33.462 1.00 35.65 255 LEU B C 1
ATOM 3954 O O . LEU B 1 191 ? 22.107 21.380 32.704 1.00 35.24 255 LEU B O 1
ATOM 3959 N N . THR B 1 192 ? 21.856 19.494 33.892 1.00 35.25 256 THR B N 1
ATOM 3960 C CA . THR B 1 192 ? 23.204 19.045 33.575 1.00 35.84 256 THR B CA 1
ATOM 3961 C C . THR B 1 192 ? 23.379 18.743 32.079 1.00 35.93 256 THR B C 1
ATOM 3962 O O . THR B 1 192 ? 24.458 18.998 31.526 1.00 36.88 256 THR B O 1
ATOM 3966 N N . PHE B 1 193 ? 22.331 18.224 31.434 1.00 35.34 257 PHE B N 1
ATOM 3967 C CA . PHE B 1 193 ? 22.347 17.985 29.995 1.00 35.69 257 PHE B CA 1
ATOM 3968 C C . PHE B 1 193 ? 22.401 19.285 29.182 1.00 35.18 257 PHE B C 1
ATOM 3969 O O . PHE B 1 193 ? 23.206 19.404 28.253 1.00 35.41 257 PHE B O 1
ATOM 3977 N N . SER B 1 194 ? 21.574 20.264 29.542 1.00 34.18 258 SER B N 1
ATOM 3978 C CA . SER B 1 194 ? 21.644 21.576 28.898 1.00 33.95 258 SER B CA 1
ATOM 3979 C C . SER B 1 194 ? 23.014 22.223 29.102 1.00 33.68 258 SER B C 1
ATOM 3980 O O . SER B 1 194 ? 23.548 22.860 28.200 1.00 34.05 258 SER B O 1
ATOM 3983 N N . ASN B 1 195 ? 23.590 22.017 30.274 1.00 33.39 259 ASN B N 1
ATOM 3984 C CA . ASN B 1 195 ? 24.930 22.476 30.574 1.00 33.77 259 ASN B CA 1
ATOM 3985 C C . ASN B 1 195 ? 26.014 21.860 29.671 1.00 34.32 259 ASN B C 1
ATOM 3986 O O . ASN B 1 195 ? 27.000 22.528 29.324 1.00 34.19 259 ASN B O 1
ATOM 3991 N N . GLU B 1 196 ? 25.854 20.581 29.336 1.00 34.21 260 GLU B N 1
ATOM 3992 C CA . GLU B 1 196 ? 26.752 19.939 28.382 1.00 34.86 260 GLU B CA 1
ATOM 3993 C C . GLU B 1 196 ? 26.686 20.636 27.024 1.00 33.81 260 GLU B C 1
ATOM 3994 O O . GLU B 1 196 ? 27.711 20.919 26.427 1.00 34.22 260 GLU B O 1
ATOM 4000 N N . LEU B 1 197 ? 25.472 20.912 26.557 1.00 33.16 261 LEU B N 1
ATOM 4001 C CA . LEU B 1 197 ? 25.249 21.503 25.246 1.00 32.39 261 LEU B CA 1
ATOM 4002 C C . LEU B 1 197 ? 25.802 22.909 25.205 1.00 32.25 261 LEU B C 1
ATOM 4003 O O . LEU B 1 197 ? 26.496 23.265 24.257 1.00 32.49 261 LEU B O 1
ATOM 4008 N N . ILE B 1 198 ? 25.522 23.692 26.251 1.00 31.10 262 ILE B N 1
ATOM 4009 C CA . ILE B 1 198 ? 25.981 25.079 26.328 1.00 30.46 262 ILE B CA 1
ATOM 4010 C C . ILE B 1 198 ? 27.505 25.222 26.524 1.00 30.66 262 ILE B C 1
ATOM 4011 O O . ILE B 1 198 ? 28.149 26.043 25.847 1.00 30.03 262 ILE B O 1
ATOM 4016 N N . SER B 1 199 ? 28.090 24.450 27.441 1.00 30.86 263 SER B N 1
ATOM 4017 C CA . SER B 1 199 ? 29.546 24.502 27.603 1.00 31.94 263 SER B CA 1
ATOM 4018 C C . SER B 1 199 ? 30.282 24.117 26.318 1.00 31.62 263 SER B C 1
ATOM 4019 O O . SER B 1 199 ? 31.297 24.731 25.978 1.00 31.19 263 SER B O 1
ATOM 4022 N N . ARG B 1 200 ? 29.768 23.121 25.606 1.00 32.24 264 ARG B N 1
ATOM 4023 C CA . ARG B 1 200 ? 30.326 22.759 24.303 1.00 33.33 264 ARG B CA 1
ATOM 4024 C C . ARG B 1 200 ? 30.259 23.955 23.334 1.00 33.56 264 ARG B C 1
ATOM 4025 O O . ARG B 1 200 ? 31.263 24.284 22.702 1.00 34.74 264 ARG B O 1
ATOM 4033 N N . ASP B 1 201 ? 29.098 24.608 23.227 1.00 32.98 265 ASP B N 1
ATOM 4034 C CA . ASP B 1 201 ? 28.951 25.768 22.343 1.00 32.60 265 ASP B CA 1
ATOM 4035 C C . ASP B 1 201 ? 29.941 26.869 22.704 1.00 32.21 265 ASP B C 1
ATOM 4036 O O . ASP B 1 201 ? 30.599 27.446 21.831 1.00 30.86 265 ASP B O 1
ATOM 4041 N N . GLU B 1 202 ? 30.023 27.165 24.000 1.00 32.27 266 GLU B N 1
ATOM 4042 C CA . GLU B 1 202 ? 30.917 28.201 24.496 1.00 32.97 266 GLU B CA 1
ATOM 4043 C C . GLU B 1 202 ? 32.385 27.875 24.233 1.00 33.14 266 GLU B C 1
ATOM 4044 O O . GLU B 1 202 ? 33.171 28.773 23.910 1.00 34.22 266 GLU B O 1
ATOM 4050 N N . GLY B 1 203 ? 32.743 26.600 24.381 1.00 33.12 267 GLY B N 1
ATOM 4051 C CA . GLY B 1 203 ? 34.075 26.102 24.036 1.00 32.64 267 GLY B CA 1
ATOM 4052 C C . GLY B 1 203 ? 34.391 26.409 22.576 1.00 33.11 267 GLY B C 1
ATOM 4053 O O . GLY B 1 203 ? 35.465 26.946 22.273 1.00 33.57 267 GLY B O 1
ATOM 4054 N N . LEU B 1 204 ? 33.453 26.085 21.685 1.00 32.05 268 LEU B N 1
ATOM 4055 C CA . LEU B 1 204 ? 33.562 26.425 20.273 1.00 32.60 268 LEU B CA 1
ATOM 4056 C C . LEU B 1 204 ? 33.699 27.937 20.008 1.00 32.35 268 LEU B C 1
ATOM 4057 O O . LEU B 1 204 ? 34.514 28.354 19.177 1.00 31.50 268 LEU B O 1
ATOM 4062 N N . HIS B 1 205 ? 32.899 28.747 20.701 1.00 31.80 269 HIS B N 1
ATOM 4063 C CA . HIS B 1 205 ? 32.980 30.194 20.576 1.00 32.08 269 HIS B CA 1
ATOM 4064 C C . HIS B 1 205 ? 34.356 30.732 21.003 1.00 32.90 269 HIS B C 1
ATOM 4065 O O . HIS B 1 205 ? 34.871 31.679 20.389 1.00 31.73 269 HIS B O 1
ATOM 4072 N N . CYS B 1 206 ? 34.927 30.138 22.059 1.00 33.62 270 CYS B N 1
ATOM 4073 C CA . CYS B 1 206 ? 36.300 30.440 22.482 1.00 35.11 270 CYS B CA 1
ATOM 4074 C C . CYS B 1 206 ? 37.342 29.990 21.454 1.00 34.38 270 CYS B C 1
ATOM 4075 O O . CYS B 1 206 ? 38.275 30.732 21.163 1.00 34.38 270 CYS B O 1
ATOM 4078 N N . ASP B 1 207 ? 37.182 28.785 20.919 1.00 34.27 271 ASP B N 1
ATOM 4079 C CA . ASP B 1 207 ? 38.056 28.294 19.844 1.00 34.53 271 ASP B CA 1
ATOM 4080 C C . ASP B 1 207 ? 38.029 29.268 18.649 1.00 34.74 271 ASP B C 1
ATOM 4081 O O . ASP B 1 207 ? 39.068 29.573 18.048 1.00 35.02 271 ASP B O 1
ATOM 4086 N N . PHE B 1 208 ? 36.841 29.768 18.319 1.00 34.13 272 PHE B N 1
ATOM 4087 C CA . PHE B 1 208 ? 36.696 30.669 17.181 1.00 33.47 272 PHE B CA 1
ATOM 4088 C C . PHE B 1 208 ? 37.419 31.974 17.431 1.00 33.53 272 PHE B C 1
ATOM 4089 O O . PHE B 1 208 ? 38.067 32.518 16.529 1.00 33.90 272 PHE B O 1
ATOM 4097 N N . ALA B 1 209 ? 37.300 32.482 18.656 1.00 33.11 273 ALA B N 1
ATOM 4098 C CA . ALA B 1 209 ? 38.014 33.678 19.062 1.00 33.28 273 ALA B CA 1
ATOM 4099 C C . ALA B 1 209 ? 39.538 33.522 18.873 1.00 33.84 273 ALA B C 1
ATOM 4100 O O . ALA B 1 209 ? 40.203 34.446 18.403 1.00 33.29 273 ALA B O 1
ATOM 4102 N N . CYS B 1 210 ? 40.073 32.367 19.267 1.00 34.40 274 CYS B N 1
ATOM 4103 C CA . CYS B 1 210 ? 41.497 32.080 19.102 1.00 35.85 274 CYS B CA 1
ATOM 4104 C C . CYS B 1 210 ? 41.876 32.029 17.639 1.00 35.73 274 CYS B C 1
ATOM 4105 O O . CYS B 1 210 ? 42.888 32.602 17.262 1.00 35.85 274 CYS B O 1
ATOM 4108 N N . LEU B 1 211 ? 41.033 31.394 16.823 1.00 36.16 275 LEU B N 1
ATOM 4109 C CA . LEU B 1 211 ? 41.238 31.348 15.372 1.00 36.89 275 LEU B CA 1
ATOM 4110 C C . LEU B 1 211 ? 41.291 32.736 14.733 1.00 37.35 275 LEU B C 1
ATOM 4111 O O . LEU B 1 211 ? 42.174 32.993 13.911 1.00 37.69 275 LEU B O 1
ATOM 4116 N N . MET B 1 212 ? 40.351 33.611 15.097 1.00 37.24 276 MET B N 1
ATOM 4117 C CA . MET B 1 212 ? 40.369 35.001 14.647 1.00 37.30 276 MET B CA 1
ATOM 4118 C C . MET B 1 212 ? 41.654 35.720 15.079 1.00 37.87 276 MET B C 1
ATOM 4119 O O . MET B 1 212 ? 42.253 36.467 14.301 1.00 37.32 276 MET B O 1
ATOM 4124 N N . PHE B 1 213 ? 42.043 35.515 16.339 1.00 37.94 277 PHE B N 1
ATOM 4125 C CA . PHE B 1 213 ? 43.239 36.134 16.904 1.00 38.28 277 PHE B CA 1
ATOM 4126 C C . PHE B 1 213 ? 44.469 35.758 16.077 1.00 39.07 277 PHE B C 1
ATOM 4127 O O . PHE B 1 213 ? 45.313 36.606 15.794 1.00 38.86 277 PHE B O 1
ATOM 4135 N N . LYS B 1 214 ? 44.532 34.488 15.693 1.00 40.06 278 LYS B N 1
ATOM 4136 C CA . LYS B 1 214 ? 45.618 33.937 14.901 1.00 42.19 278 LYS B CA 1
ATOM 4137 C C . LYS B 1 214 ? 45.686 34.586 13.515 1.00 42.62 278 LYS B C 1
ATOM 4138 O O . LYS B 1 214 ? 46.771 34.742 12.959 1.00 42.95 278 LYS B O 1
ATOM 4144 N N . HIS B 1 215 ? 44.529 34.970 12.973 1.00 42.64 279 HIS B N 1
ATOM 4145 C CA . HIS B 1 215 ? 44.455 35.599 11.652 1.00 42.61 279 HIS B CA 1
ATOM 4146 C C . HIS B 1 215 ? 44.723 37.104 11.663 1.00 42.55 279 HIS B C 1
ATOM 4147 O O . HIS B 1 215 ? 44.600 37.773 10.632 1.00 42.45 279 HIS B O 1
ATOM 4154 N N . LEU B 1 216 ? 45.067 37.640 12.824 1.00 42.78 280 LEU B N 1
ATOM 4155 C CA . LEU B 1 216 ? 45.399 39.044 12.925 1.00 43.69 280 LEU B CA 1
ATOM 4156 C C . LEU B 1 216 ? 46.880 39.258 12.646 1.00 44.72 280 LEU B C 1
ATOM 4157 O O . LEU B 1 216 ? 47.722 38.457 13.066 1.00 44.24 280 LEU B O 1
ATOM 4162 N N . VAL B 1 217 ? 47.176 40.350 11.945 1.00 46.05 281 VAL B N 1
ATOM 4163 C CA . VAL B 1 217 ? 48.548 40.740 11.605 1.00 47.06 281 VAL B CA 1
ATOM 4164 C C . VAL B 1 217 ? 49.174 41.466 12.793 1.00 48.03 281 VAL B C 1
ATOM 4165 O O . VAL B 1 217 ? 50.246 41.094 13.251 1.00 48.40 281 VAL B O 1
ATOM 4169 N N . HIS B 1 218 ? 48.491 42.485 13.307 1.00 49.52 282 HIS B N 1
ATOM 4170 C CA . HIS B 1 218 ? 48.935 43.162 14.521 1.00 51.10 282 HIS B CA 1
ATOM 4171 C C . HIS B 1 218 ? 48.189 42.648 15.763 1.00 51.08 282 HIS B C 1
ATOM 4172 O O . HIS B 1 218 ? 47.091 43.109 16.067 1.00 51.26 282 HIS B O 1
ATOM 4179 N N . LYS B 1 219 ? 48.801 41.696 16.459 1.00 50.83 283 LYS B N 1
ATOM 4180 C CA . LYS B 1 219 ? 48.282 41.157 17.712 1.00 50.87 283 LYS B CA 1
ATOM 4181 C C . LYS B 1 219 ? 48.689 42.061 18.877 1.00 50.97 283 LYS B C 1
ATOM 4182 O O . LYS B 1 219 ? 49.700 42.752 18.800 1.00 51.52 283 LYS B O 1
ATOM 4188 N N . PRO B 1 220 ? 47.905 42.070 19.968 1.00 51.06 284 PRO B N 1
ATOM 4189 C CA . PRO B 1 220 ? 48.452 42.699 21.170 1.00 50.79 284 PRO B CA 1
ATOM 4190 C C . PRO B 1 220 ? 49.611 41.861 21.699 1.00 50.56 284 PRO B C 1
ATOM 4191 O O . PRO B 1 220 ? 49.741 40.694 21.341 1.00 50.37 284 PRO B O 1
ATOM 4195 N N . SER B 1 221 ? 50.452 42.456 22.532 1.00 50.55 285 SER B N 1
ATOM 4196 C CA . SER B 1 221 ? 51.604 41.741 23.076 1.00 50.76 285 SER B CA 1
ATOM 4197 C C . SER B 1 221 ? 51.178 40.664 24.073 1.00 50.85 285 SER B C 1
ATOM 4198 O O . SER B 1 221 ? 50.115 40.771 24.705 1.00 50.54 285 SER B O 1
ATOM 4201 N N . GLU B 1 222 ? 52.012 39.630 24.199 1.00 50.96 286 GLU B N 1
ATOM 4202 C CA . GLU B 1 222 ? 51.852 38.610 25.231 1.00 51.01 286 GLU B CA 1
ATOM 4203 C C . GLU B 1 222 ? 51.653 39.233 26.607 1.00 51.05 286 GLU B C 1
ATOM 4204 O O . GLU B 1 222 ? 50.779 38.812 27.364 1.00 51.10 286 GLU B O 1
ATOM 4210 N N . GLU B 1 223 ? 52.456 40.245 26.918 1.00 50.83 287 GLU B N 1
ATOM 4211 C CA . GLU B 1 223 ? 52.313 40.986 28.165 1.00 50.94 287 GLU B CA 1
ATOM 4212 C C . GLU B 1 223 ? 50.905 41.596 28.334 1.00 49.88 287 GLU B C 1
ATOM 4213 O O . GLU B 1 223 ? 50.309 41.506 29.415 1.00 49.83 287 GLU B O 1
ATOM 4219 N N . ARG B 1 224 ? 50.389 42.220 27.277 1.00 48.92 288 ARG B N 1
ATOM 4220 C CA . ARG B 1 224 ? 49.052 42.830 27.316 1.00 48.24 288 ARG B CA 1
ATOM 4221 C C . ARG B 1 224 ? 47.954 41.766 27.472 1.00 47.68 288 ARG B C 1
ATOM 4222 O O . ARG B 1 224 ? 46.985 41.976 28.196 1.00 47.58 288 ARG B O 1
ATOM 4230 N N . VAL B 1 225 ? 48.145 40.628 26.808 1.00 46.89 289 VAL B N 1
ATOM 4231 C CA . VAL B 1 225 ? 47.222 39.506 26.851 1.00 46.81 289 VAL B CA 1
ATOM 4232 C C . VAL B 1 225 ? 47.221 38.855 28.239 1.00 47.16 289 VAL B C 1
ATOM 4233 O O . VAL B 1 225 ? 46.151 38.569 28.795 1.00 47.15 289 VAL B O 1
ATOM 4237 N N . ARG B 1 226 ? 48.412 38.652 28.803 1.00 47.34 290 ARG B N 1
ATOM 4238 C CA . ARG B 1 226 ? 48.560 38.126 30.166 1.00 47.46 290 ARG B CA 1
ATOM 4239 C C . ARG B 1 226 ? 47.784 38.974 31.170 1.00 47.48 290 ARG B C 1
ATOM 4240 O O . ARG B 1 226 ? 47.027 38.452 31.980 1.00 47.36 290 ARG B O 1
ATOM 4248 N N . GLU B 1 227 ? 47.987 40.283 31.091 1.00 47.28 291 GLU B N 1
ATOM 4249 C CA . GLU B 1 227 ? 47.292 41.265 31.909 1.00 47.80 291 GLU B CA 1
ATOM 4250 C C . GLU B 1 227 ? 45.755 41.126 31.872 1.00 47.00 291 GLU B C 1
ATOM 4251 O O . GLU B 1 227 ? 45.098 41.115 32.920 1.00 46.57 291 GLU B O 1
ATOM 4257 N N . ILE B 1 228 ? 45.194 41.038 30.666 1.00 45.85 292 ILE B N 1
ATOM 4258 C CA . ILE B 1 228 ? 43.752 40.884 30.491 1.00 44.86 292 ILE B CA 1
ATOM 4259 C C . ILE B 1 228 ? 43.273 39.590 31.164 1.00 44.11 292 ILE B C 1
ATOM 4260 O O . ILE B 1 228 ? 42.344 39.603 31.973 1.00 43.46 292 ILE B O 1
ATOM 4265 N N . ILE B 1 229 ? 43.967 38.500 30.855 1.00 43.60 293 ILE B N 1
ATOM 4266 C CA . ILE B 1 229 ? 43.613 37.158 31.285 1.00 43.25 293 ILE B CA 1
ATOM 4267 C C . ILE B 1 229 ? 43.782 36.979 32.792 1.00 43.28 293 ILE B C 1
ATOM 4268 O O . ILE B 1 229 ? 42.897 36.417 33.460 1.00 43.03 293 ILE B O 1
ATOM 4273 N N . ILE B 1 230 ? 44.905 37.458 33.331 1.00 42.55 294 ILE B N 1
ATOM 4274 C CA . ILE B 1 230 ? 45.126 37.399 34.776 1.00 42.13 294 ILE B CA 1
ATOM 4275 C C . ILE B 1 230 ? 44.018 38.155 35.505 1.00 41.52 294 ILE B C 1
ATOM 4276 O O . ILE B 1 230 ? 43.473 37.657 36.484 1.00 41.91 294 ILE B O 1
ATOM 4281 N N . ASN B 1 231 ? 43.697 39.352 35.024 1.00 41.14 295 ASN B N 1
ATOM 4282 C CA . ASN B 1 231 ? 42.595 40.136 35.569 1.00 41.50 295 ASN B CA 1
ATOM 4283 C C . ASN B 1 231 ? 41.262 39.351 35.539 1.00 41.42 295 ASN B C 1
ATOM 4284 O O . ASN B 1 231 ? 40.536 39.331 36.532 1.00 41.53 295 ASN B O 1
ATOM 4289 N N . ALA B 1 232 ? 40.974 38.683 34.419 1.00 40.31 296 ALA B N 1
ATOM 4290 C CA . ALA B 1 232 ? 39.759 37.874 34.298 1.00 40.31 296 ALA B CA 1
ATOM 4291 C C . ALA B 1 232 ? 39.752 36.740 35.324 1.00 39.87 296 ALA B C 1
ATOM 4292 O O . ALA B 1 232 ? 38.734 36.506 35.970 1.00 39.50 296 ALA B O 1
ATOM 4294 N N . VAL B 1 233 ? 40.887 36.049 35.463 1.00 39.60 297 VAL B N 1
ATOM 4295 C CA . VAL B 1 233 ? 41.052 34.989 36.469 1.00 39.43 297 VAL B CA 1
ATOM 4296 C C . VAL B 1 233 ? 40.757 35.471 37.898 1.00 39.87 297 VAL B C 1
ATOM 4297 O O . VAL B 1 233 ? 40.064 34.787 38.657 1.00 39.69 297 VAL B O 1
ATOM 4301 N N . ARG B 1 234 ? 41.264 36.648 38.254 1.00 40.11 298 ARG B N 1
ATOM 4302 C CA . ARG B 1 234 ? 41.089 37.165 39.614 1.00 40.97 298 ARG B CA 1
ATOM 4303 C C . ARG B 1 234 ? 39.623 37.452 39.901 1.00 40.72 298 ARG B C 1
ATOM 4304 O O . ARG B 1 234 ? 39.124 37.119 40.972 1.00 40.57 298 ARG B O 1
ATOM 4312 N N . ILE B 1 235 ? 38.955 38.089 38.942 1.00 40.39 299 ILE B N 1
ATOM 4313 C CA . ILE B 1 235 ? 37.532 38.367 39.029 1.00 40.30 299 ILE B CA 1
ATOM 4314 C C . ILE B 1 235 ? 36.710 37.066 39.153 1.00 40.23 299 ILE B C 1
ATOM 4315 O O . ILE B 1 235 ? 35.820 36.977 39.995 1.00 39.67 299 ILE B O 1
ATOM 4320 N N . GLU B 1 236 ? 37.041 36.057 38.351 1.00 40.51 300 GLU B N 1
ATOM 4321 C CA . GLU B 1 236 ? 36.331 34.777 38.411 1.00 41.56 300 GLU B CA 1
ATOM 4322 C C . GLU B 1 236 ? 36.548 34.068 39.759 1.00 42.09 300 GLU B C 1
ATOM 4323 O O . GLU B 1 236 ? 35.605 33.528 40.338 1.00 42.26 300 GLU B O 1
ATOM 4329 N N . GLN B 1 237 ? 37.773 34.115 40.272 1.00 42.48 301 GLN B N 1
ATOM 4330 C CA . GLN B 1 237 ? 38.095 33.494 41.565 1.00 43.05 301 GLN B CA 1
ATOM 4331 C C . GLN B 1 237 ? 37.383 34.192 42.716 1.00 43.70 301 GLN B C 1
ATOM 4332 O O . GLN B 1 237 ? 36.921 33.541 43.648 1.00 44.21 301 GLN B O 1
ATOM 4338 N N . GLU B 1 238 ? 37.284 35.515 42.644 1.00 43.66 302 GLU B N 1
ATOM 4339 C CA . GLU B 1 238 ? 36.504 36.271 43.612 1.00 44.31 302 GLU B CA 1
ATOM 4340 C C . GLU B 1 238 ? 35.024 35.815 43.578 1.00 43.90 302 GLU B C 1
ATOM 4341 O O . GLU B 1 238 ? 34.415 35.528 44.621 1.00 43.23 302 GLU B O 1
ATOM 4347 N N . PHE B 1 239 ? 34.464 35.733 42.374 1.00 42.99 303 PHE B N 1
ATOM 4348 C CA . PHE B 1 239 ? 33.090 35.287 42.194 1.00 42.73 303 PHE B CA 1
ATOM 4349 C C . PHE B 1 239 ? 32.801 33.962 42.901 1.00 42.41 303 PHE B C 1
ATOM 4350 O O . PHE B 1 239 ? 31.845 33.864 43.669 1.00 42.17 303 PHE B O 1
ATOM 4358 N N . LEU B 1 240 ? 33.640 32.964 42.647 1.00 42.20 304 LEU B N 1
ATOM 4359 C CA . LEU B 1 240 ? 33.409 31.603 43.111 1.00 42.67 304 LEU B CA 1
ATOM 4360 C C . LEU B 1 240 ? 33.824 31.318 44.553 1.00 43.29 304 LEU B C 1
ATOM 4361 O O . LEU B 1 240 ? 33.381 30.322 45.133 1.00 43.43 304 LEU B O 1
ATOM 4366 N N . THR B 1 241 ? 34.682 32.158 45.123 1.00 43.62 305 THR B N 1
ATOM 4367 C CA . THR B 1 241 ? 35.143 31.931 46.494 1.00 44.28 305 THR B CA 1
ATOM 4368 C C . THR B 1 241 ? 34.557 32.933 47.493 1.00 44.50 305 THR B C 1
ATOM 4369 O O . THR B 1 241 ? 34.450 32.638 48.679 1.00 44.92 305 THR B O 1
ATOM 4373 N N . GLU B 1 242 ? 34.134 34.092 47.004 1.00 44.55 306 GLU B N 1
ATOM 4374 C CA . GLU B 1 242 ? 33.699 35.177 47.882 1.00 44.90 306 GLU B CA 1
ATOM 4375 C C . GLU B 1 242 ? 32.260 35.666 47.605 1.00 44.11 306 GLU B C 1
ATOM 4376 O O . GLU B 1 242 ? 31.433 35.676 48.517 1.00 44.14 306 GLU B O 1
ATOM 4382 N N . ALA B 1 243 ? 31.957 36.041 46.360 1.00 42.57 307 ALA B N 1
ATOM 4383 C CA . ALA B 1 243 ? 30.655 36.626 46.037 1.00 41.38 307 ALA B CA 1
ATOM 4384 C C . ALA B 1 243 ? 29.521 35.582 46.006 1.00 40.96 307 ALA B C 1
ATOM 4385 O O . ALA B 1 243 ? 28.408 35.858 46.454 1.00 40.62 307 ALA B O 1
ATOM 4387 N N . LEU B 1 244 ? 29.821 34.396 45.480 1.00 40.23 308 LEU B N 1
ATOM 4388 C CA . LEU B 1 244 ? 28.879 33.274 45.423 1.00 39.63 308 LEU B CA 1
ATOM 4389 C C . LEU B 1 244 ? 29.661 31.984 45.637 1.00 39.06 308 LEU B C 1
ATOM 4390 O O . LEU B 1 244 ? 30.007 31.306 44.667 1.00 38.75 308 LEU B O 1
ATOM 4395 N N . PRO B 1 245 ? 29.975 31.654 46.911 1.00 39.04 309 PRO B N 1
ATOM 4396 C CA . PRO B 1 245 ? 30.979 30.601 47.167 1.00 39.08 309 PRO B CA 1
ATOM 4397 C C . PRO B 1 245 ? 30.546 29.203 46.715 1.00 39.44 309 PRO B C 1
ATOM 4398 O O . PRO B 1 245 ? 29.408 28.803 46.957 1.00 39.26 309 PRO B O 1
ATOM 4402 N N . VAL B 1 246 ? 31.451 28.474 46.059 1.00 39.50 310 VAL B N 1
ATOM 4403 C CA . VAL B 1 246 ? 31.136 27.139 45.544 1.00 40.15 310 VAL B CA 1
ATOM 4404 C C . VAL B 1 246 ? 31.032 26.104 46.662 1.00 40.84 310 VAL B C 1
ATOM 4405 O O . VAL B 1 246 ? 30.578 24.981 46.440 1.00 40.56 310 VAL B O 1
ATOM 4409 N N . LYS B 1 247 ? 31.457 26.516 47.852 1.00 41.91 311 LYS B N 1
ATOM 4410 C CA . LYS B 1 247 ? 31.213 25.813 49.106 1.00 43.68 311 LYS B CA 1
ATOM 4411 C C . LYS B 1 247 ? 29.726 25.493 49.265 1.00 43.76 311 LYS B C 1
ATOM 4412 O O . LYS B 1 247 ? 29.361 24.388 49.690 1.00 44.50 311 LYS B O 1
ATOM 4418 N N . LEU B 1 248 ? 28.873 26.458 48.914 1.00 43.32 312 LEU B N 1
ATOM 4419 C CA . LEU B 1 248 ? 27.426 26.286 48.994 1.00 43.45 312 LEU B CA 1
ATOM 4420 C C . LEU B 1 248 ? 26.878 25.012 48.321 1.00 43.33 312 LEU B C 1
ATOM 4421 O O . LEU B 1 248 ? 25.812 24.542 48.709 1.00 42.98 312 LEU B O 1
ATOM 4426 N N . ILE B 1 249 ? 27.581 24.477 47.315 1.00 43.21 313 ILE B N 1
ATOM 4427 C CA . ILE B 1 249 ? 27.199 23.190 46.707 1.00 43.41 313 ILE B CA 1
ATOM 4428 C C . ILE B 1 249 ? 28.201 22.061 46.953 1.00 43.66 313 ILE B C 1
ATOM 4429 O O . ILE B 1 249 ? 28.185 21.034 46.252 1.00 43.33 313 ILE B O 1
ATOM 4434 N N . GLY B 1 250 ? 29.064 22.256 47.947 1.00 44.00 314 GLY B N 1
ATOM 4435 C CA . GLY B 1 250 ? 29.958 21.203 48.417 1.00 44.42 314 GLY B CA 1
ATOM 4436 C C . GLY B 1 250 ? 31.275 21.092 47.684 1.00 45.16 314 GLY B C 1
ATOM 4437 O O . GLY B 1 250 ? 31.946 20.071 47.780 1.00 45.19 314 GLY B O 1
ATOM 4438 N N . MET B 1 251 ? 31.654 22.134 46.949 1.00 45.49 315 MET B N 1
ATOM 4439 C CA . MET B 1 251 ? 32.924 22.115 46.236 1.00 46.27 315 MET B CA 1
ATOM 4440 C C . MET B 1 251 ? 34.013 22.764 47.070 1.00 46.61 315 MET B C 1
ATOM 4441 O O . MET B 1 251 ? 33.744 23.579 47.950 1.00 46.50 315 MET B O 1
ATOM 4446 N N . ASN B 1 252 ? 35.247 22.406 46.761 1.00 47.49 316 ASN B N 1
ATOM 4447 C CA . ASN B 1 252 ? 36.408 22.974 47.416 1.00 48.66 316 ASN B CA 1
ATOM 4448 C C . ASN B 1 252 ? 36.829 24.294 46.739 1.00 49.01 316 ASN B C 1
ATOM 4449 O O . ASN B 1 252 ? 37.172 24.300 45.557 1.00 49.04 316 ASN B O 1
ATOM 4454 N N . CYS B 1 253 ? 36.789 25.394 47.489 1.00 49.82 317 CYS B N 1
ATOM 4455 C CA . CYS B 1 253 ? 37.137 26.731 46.977 1.00 51.24 317 CYS B CA 1
ATOM 4456 C C . CYS B 1 253 ? 38.607 26.833 46.490 1.00 50.92 317 CYS B C 1
ATOM 4457 O O . CYS B 1 253 ? 38.888 27.507 45.495 1.00 51.13 317 CYS B O 1
ATOM 4460 N N . THR B 1 254 ? 39.527 26.155 47.182 1.00 50.27 318 THR B N 1
ATOM 4461 C CA . THR B 1 254 ? 40.947 26.106 46.782 1.00 49.84 318 THR B CA 1
ATOM 4462 C C . THR B 1 254 ? 41.147 25.361 45.454 1.00 49.00 318 THR B C 1
ATOM 4463 O O . THR B 1 254 ? 41.848 25.847 44.565 1.00 48.96 318 THR B O 1
ATOM 4467 N N . LEU B 1 255 ? 40.529 24.193 45.316 1.00 47.90 319 LEU B N 1
ATOM 4468 C CA . LEU B 1 255 ? 40.602 23.459 44.057 1.00 47.46 319 LEU B CA 1
ATOM 4469 C C . LEU B 1 255 ? 39.845 24.161 42.910 1.00 46.91 319 LEU B C 1
ATOM 4470 O O . LEU B 1 255 ? 40.192 23.979 41.741 1.00 47.10 319 LEU B O 1
ATOM 4475 N N . MET B 1 256 ? 38.821 24.953 43.235 1.00 46.03 320 MET B N 1
ATOM 4476 C CA . MET B 1 256 ? 38.140 25.747 42.202 1.00 45.10 320 MET B CA 1
ATOM 4477 C C . MET B 1 256 ? 39.073 26.838 41.660 1.00 45.09 320 MET B C 1
ATOM 4478 O O . MET B 1 256 ? 39.202 26.993 40.442 1.00 44.63 320 MET B O 1
ATOM 4483 N N . LYS B 1 257 ? 39.723 27.567 42.567 1.00 45.11 321 LYS B N 1
ATOM 4484 C CA . LYS B 1 257 ? 40.718 28.587 42.208 1.00 45.72 321 LYS B CA 1
ATOM 4485 C C . LYS B 1 257 ? 41.778 28.078 41.222 1.00 45.46 321 LYS B C 1
ATOM 4486 O O . LYS B 1 257 ? 42.136 28.763 40.260 1.00 45.95 321 LYS B O 1
ATOM 4492 N N . GLN B 1 258 ? 42.267 26.871 41.479 1.00 45.05 322 GLN B N 1
ATOM 4493 C CA . GLN B 1 258 ? 43.257 26.210 40.642 1.00 44.66 322 GLN B CA 1
ATOM 4494 C C . GLN B 1 258 ? 42.706 25.788 39.279 1.00 44.02 322 GLN B C 1
ATOM 4495 O O . GLN B 1 258 ? 43.420 25.834 38.267 1.00 43.99 322 GLN B O 1
ATOM 4501 N N . TYR B 1 259 ? 41.448 25.351 39.256 1.00 43.06 323 TYR B N 1
ATOM 4502 C CA . TYR B 1 259 ? 40.792 25.024 37.998 1.00 42.20 323 TYR B CA 1
ATOM 4503 C C . TYR B 1 259 ? 40.728 26.226 37.038 1.00 41.73 323 TYR B C 1
ATOM 4504 O O . TYR B 1 259 ? 40.945 26.080 35.831 1.00 41.50 323 TYR B O 1
ATOM 4513 N N . ILE B 1 260 ? 40.449 27.405 37.588 1.00 41.26 324 ILE B N 1
ATOM 4514 C CA . ILE B 1 260 ? 40.324 28.626 36.801 1.00 41.23 324 ILE B CA 1
ATOM 4515 C C . ILE B 1 260 ? 41.670 28.993 36.174 1.00 41.78 324 ILE B C 1
ATOM 4516 O O . ILE B 1 260 ? 41.734 29.438 35.014 1.00 41.07 324 ILE B O 1
ATOM 4521 N N . GLU B 1 261 ? 42.739 28.820 36.956 1.00 41.64 325 GLU B N 1
ATOM 4522 C CA . GLU B 1 261 ? 44.086 29.091 36.476 1.00 41.74 325 GLU B CA 1
ATOM 4523 C C . GLU B 1 261 ? 44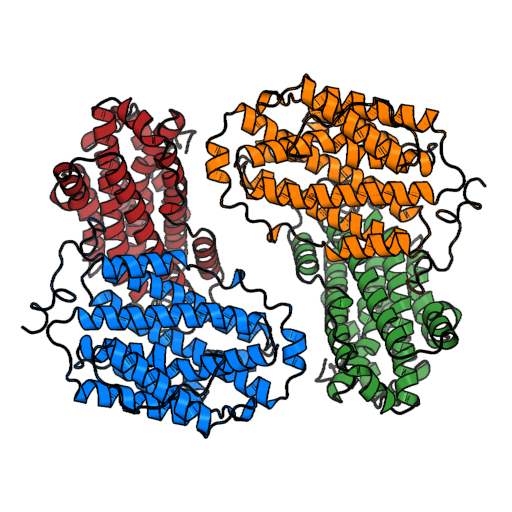.472 28.117 35.371 1.00 41.37 325 GLU B C 1
ATOM 4524 O O . GLU B 1 261 ? 45.046 28.536 34.366 1.00 41.35 325 GLU B O 1
ATOM 4530 N N . PHE B 1 262 ? 44.115 26.841 35.542 1.00 40.84 326 PHE B N 1
ATOM 4531 C CA . PHE B 1 262 ? 44.286 25.818 34.502 1.00 41.08 326 PHE B CA 1
ATOM 4532 C C . PHE B 1 262 ? 43.579 26.205 33.180 1.00 41.14 326 PHE B C 1
ATOM 4533 O O . PHE B 1 262 ? 44.166 26.115 32.093 1.00 41.13 326 PHE B O 1
ATOM 4541 N N . VAL B 1 263 ? 42.316 26.621 33.297 1.00 40.96 327 VAL B N 1
ATOM 4542 C CA . VAL B 1 263 ? 41.501 27.040 32.156 1.00 40.17 327 VAL B CA 1
ATOM 4543 C C . VAL B 1 263 ? 42.163 28.213 31.447 1.00 40.44 327 VAL B C 1
ATOM 4544 O O . VAL B 1 263 ? 42.248 28.221 30.219 1.00 41.09 327 VAL B O 1
ATOM 4548 N N . ALA B 1 264 ? 42.619 29.195 32.226 1.00 40.16 328 ALA B N 1
ATOM 4549 C CA . ALA B 1 264 ? 43.333 30.364 31.699 1.00 40.71 328 ALA B CA 1
ATOM 4550 C C . ALA B 1 264 ? 44.612 29.988 30.937 1.00 41.17 328 ALA B C 1
ATOM 4551 O O . ALA B 1 264 ? 44.872 30.528 29.850 1.00 41.12 328 ALA B O 1
ATOM 4553 N N . ASP B 1 265 ? 45.397 29.065 31.501 1.00 41.66 329 ASP B N 1
ATOM 4554 C CA . ASP B 1 265 ? 46.605 28.542 30.835 1.00 42.19 329 ASP B CA 1
ATOM 4555 C C . ASP B 1 265 ? 46.276 27.920 29.504 1.00 42.14 329 ASP B C 1
ATOM 4556 O O . ASP B 1 265 ? 46.943 28.207 28.514 1.00 42.78 329 ASP B O 1
ATOM 4561 N N . ARG B 1 266 ? 45.256 27.063 29.477 1.00 42.41 330 ARG B N 1
ATOM 4562 C CA . ARG B 1 266 ? 44.845 26.430 28.234 1.00 42.95 330 ARG B CA 1
ATOM 4563 C C . ARG B 1 266 ? 44.452 27.476 27.178 1.00 42.85 330 ARG B C 1
ATOM 4564 O O . ARG B 1 266 ? 44.795 27.332 26.000 1.00 42.77 330 ARG B O 1
ATOM 4572 N N . LEU B 1 267 ? 43.748 28.524 27.603 1.00 42.65 331 LEU B N 1
ATOM 4573 C CA . LEU B 1 267 ? 43.391 29.616 26.685 1.00 42.62 331 LEU B CA 1
ATOM 4574 C C . LEU B 1 267 ? 44.637 30.351 26.191 1.00 43.08 331 LEU B C 1
ATOM 4575 O O . LEU B 1 267 ? 44.757 30.636 24.997 1.00 42.99 331 LEU B O 1
ATOM 4580 N N . MET B 1 268 ? 45.549 30.672 27.114 1.00 43.55 332 MET B N 1
ATOM 4581 C CA . MET B 1 268 ? 46.810 31.328 26.761 1.00 44.19 332 MET B CA 1
ATOM 4582 C C . MET B 1 268 ? 47.572 30.532 25.693 1.00 44.29 332 MET B C 1
ATOM 4583 O O . MET B 1 268 ? 48.072 31.112 24.731 1.00 44.72 332 MET B O 1
ATOM 4588 N N . LEU B 1 269 ? 47.618 29.212 25.849 1.00 43.92 333 LEU B N 1
ATOM 4589 C CA . LEU B 1 269 ? 48.278 28.353 24.876 1.00 44.67 333 LEU B CA 1
ATOM 4590 C C . LEU B 1 269 ? 47.542 28.361 23.548 1.00 45.03 333 LEU B C 1
ATOM 4591 O O . LEU B 1 269 ? 48.170 28.325 22.488 1.00 44.74 333 LEU B O 1
ATOM 4596 N N . GLU B 1 270 ? 46.208 28.405 23.603 1.00 45.48 334 GLU B N 1
ATOM 4597 C CA . GLU B 1 270 ? 45.404 28.389 22.381 1.00 45.59 334 GLU B CA 1
ATOM 4598 C C . GLU B 1 270 ? 45.582 29.684 21.614 1.00 45.20 334 GLU B C 1
ATOM 4599 O O . GLU B 1 270 ? 45.545 29.700 20.392 1.00 45.21 334 GLU B O 1
ATOM 4605 N N . LEU B 1 271 ? 45.788 30.764 22.350 1.00 45.23 335 LEU B N 1
ATOM 4606 C CA . LEU B 1 271 ? 46.065 32.059 21.769 1.00 45.70 335 LEU B CA 1
ATOM 4607 C C . LEU B 1 271 ? 47.483 32.170 21.189 1.00 46.27 335 LEU B C 1
ATOM 4608 O O . LEU B 1 271 ? 47.800 33.153 20.530 1.00 46.25 335 LEU B O 1
ATOM 4613 N N . GLY B 1 272 ? 48.326 31.171 21.442 1.00 47.16 336 GLY B N 1
ATOM 4614 C CA . GLY B 1 272 ? 49.688 31.134 20.894 1.00 47.87 336 GLY B CA 1
ATOM 4615 C C . GLY B 1 272 ? 50.725 31.714 21.835 1.00 48.48 336 GLY B C 1
ATOM 4616 O O . GLY B 1 272 ? 51.764 32.184 21.395 1.00 48.83 336 GLY B O 1
ATOM 4617 N N . PHE B 1 273 ? 50.437 31.691 23.134 1.00 48.58 337 PHE B N 1
ATOM 4618 C CA . PHE B 1 273 ? 51.353 32.230 24.123 1.00 48.77 337 PHE B CA 1
ATOM 4619 C C . PHE B 1 273 ? 51.836 31.156 25.092 1.00 49.06 337 PHE B C 1
ATOM 4620 O O . PHE B 1 273 ? 51.659 29.957 24.853 1.00 49.22 337 PHE B O 1
ATOM 4628 N N . SER B 1 274 ? 52.454 31.588 26.183 1.00 49.40 338 SER B N 1
ATOM 4629 C CA . SER B 1 274 ? 52.949 30.662 27.196 1.00 50.01 338 SER B CA 1
ATOM 4630 C C . SER B 1 274 ? 51.956 30.575 28.342 1.00 50.09 338 SER B C 1
ATOM 4631 O O . SER B 1 274 ? 51.125 31.471 28.520 1.00 50.06 338 SER B O 1
ATOM 4634 N N . LYS B 1 275 ? 52.077 29.510 29.131 1.00 50.06 339 LYS B N 1
ATOM 4635 C CA . LYS B 1 275 ? 51.334 29.379 30.373 1.00 50.28 339 LYS B CA 1
ATOM 4636 C C . LYS B 1 275 ? 51.628 30.536 31.318 1.00 50.62 339 LYS B C 1
ATOM 4637 O O . LYS B 1 275 ? 52.637 31.239 31.176 1.00 50.79 339 LYS B O 1
ATOM 4643 N N . VAL B 1 276 ? 50.728 30.754 32.268 1.00 50.77 340 VAL B N 1
ATOM 4644 C CA . VAL B 1 276 ? 50.878 31.846 33.220 1.00 50.98 340 VAL B CA 1
ATOM 4645 C C . VAL B 1 276 ? 51.067 31.280 34.624 1.00 51.35 340 VAL B C 1
ATOM 4646 O O . VAL B 1 276 ? 51.944 31.720 35.368 1.00 51.29 340 VAL B O 1
ATOM 4650 N N . PHE B 1 277 ? 50.237 30.298 34.959 1.00 51.74 341 PHE B N 1
ATOM 4651 C CA . PHE B 1 277 ? 50.105 29.806 36.322 1.00 51.89 341 PHE B CA 1
ATOM 4652 C C . PHE B 1 277 ? 50.772 28.444 36.492 1.00 52.58 341 PHE B C 1
ATOM 4653 O O . PHE B 1 277 ? 51.273 28.135 37.569 1.00 52.24 341 PHE B O 1
ATOM 4661 N N . ARG B 1 278 ? 50.764 27.646 35.423 1.00 53.49 342 ARG B N 1
ATOM 4662 C CA . ARG B 1 278 ? 51.421 26.329 35.378 1.00 54.80 342 ARG B CA 1
ATOM 4663 C C . ARG B 1 278 ? 50.895 25.365 36.441 1.00 54.99 342 ARG B C 1
ATOM 4664 O O . ARG B 1 278 ? 51.676 24.718 37.140 1.00 55.31 342 ARG B O 1
ATOM 4672 N N . VAL B 1 279 ? 49.566 25.287 36.551 1.00 55.07 343 VAL B N 1
ATOM 4673 C CA . VAL B 1 279 ? 48.875 24.377 37.471 1.00 54.66 343 VAL B CA 1
ATOM 4674 C C . VAL B 1 279 ? 48.144 23.260 36.716 1.00 54.87 343 VAL B C 1
ATOM 4675 O O . VAL B 1 279 ? 47.820 23.400 35.540 1.00 54.85 343 VAL B O 1
ATOM 4679 N N . GLU B 1 280 ? 47.894 22.151 37.403 1.00 55.00 344 GLU B N 1
ATOM 4680 C CA . GLU B 1 280 ? 47.171 21.018 36.832 1.00 55.29 344 GLU B CA 1
ATOM 4681 C C . GLU B 1 280 ? 45.667 21.196 36.995 1.00 54.57 344 GLU B C 1
ATOM 4682 O O . GLU B 1 280 ? 45.209 22.020 37.795 1.00 54.16 344 GLU B O 1
ATOM 4688 N N . ASN B 1 281 ? 44.905 20.409 36.239 1.00 54.11 345 ASN B N 1
ATOM 4689 C CA . ASN B 1 281 ? 43.455 20.359 36.409 1.00 53.60 345 ASN B CA 1
ATOM 4690 C C . ASN B 1 281 ? 43.070 19.520 37.633 1.00 53.44 345 ASN B C 1
ATOM 4691 O O . ASN B 1 281 ? 43.233 18.303 37.615 1.00 53.42 345 ASN B O 1
ATOM 4696 N N . PRO B 1 282 ? 42.528 20.163 38.691 1.00 53.36 346 PRO B N 1
ATOM 4697 C CA . PRO B 1 282 ? 42.194 19.402 39.896 1.00 53.16 346 PRO B CA 1
ATOM 4698 C C . PRO B 1 282 ? 40.888 18.617 39.773 1.00 53.18 346 PRO B C 1
ATOM 4699 O O . PRO B 1 282 ? 40.539 17.874 40.682 1.00 53.30 346 PRO B O 1
ATOM 4703 N N . PHE B 1 283 ? 40.173 18.779 38.663 1.00 53.09 347 PHE B N 1
ATOM 4704 C CA . PHE B 1 283 ? 38.865 18.149 38.519 1.00 53.02 347 PHE B CA 1
ATOM 4705 C C . PHE B 1 283 ? 38.898 17.084 37.446 1.00 53.56 347 PHE B C 1
ATOM 4706 O O . PHE B 1 283 ? 39.065 17.394 36.266 1.00 54.03 347 PHE B O 1
ATOM 4714 N N . ASP B 1 284 ? 38.727 15.831 37.854 1.00 54.05 348 ASP B N 1
ATOM 4715 C CA . ASP B 1 284 ? 38.777 14.712 36.914 1.00 54.78 348 ASP B CA 1
ATOM 4716 C C . ASP B 1 284 ? 37.526 14.654 36.024 1.00 54.40 348 ASP B C 1
ATOM 4717 O O . ASP B 1 284 ? 37.566 14.103 34.921 1.00 54.61 348 ASP B O 1
ATOM 4722 N N . PHE B 1 285 ? 36.430 15.238 36.507 1.00 53.66 349 PHE B N 1
ATOM 4723 C CA . PHE B 1 285 ? 35.176 15.314 35.755 1.00 53.04 349 PHE B CA 1
ATOM 4724 C C . PHE B 1 285 ? 35.142 16.474 34.725 1.00 52.59 349 PHE B C 1
ATOM 4725 O O . PHE B 1 285 ? 34.153 16.641 34.006 1.00 52.31 349 PHE B O 1
ATOM 4733 N N . MET B 1 286 ? 36.217 17.266 34.667 1.00 52.20 350 MET B N 1
ATOM 4734 C CA . MET B 1 286 ? 36.382 18.324 33.658 1.00 51.57 350 MET B CA 1
ATOM 4735 C C . MET B 1 286 ? 37.499 17.956 32.676 1.00 51.94 350 MET B C 1
ATOM 4736 O O . MET B 1 286 ? 37.335 17.929 31.460 1.00 52.11 350 MET B O 1
ATOM 4741 N N . MET C 1 1 ? 8.928 60.951 20.246 1.00 72.14 65 MET C N 1
ATOM 4742 C CA . MET C 1 1 ? 8.733 61.641 18.933 1.00 71.89 65 MET C CA 1
ATOM 4743 C C . MET C 1 1 ? 10.056 62.242 18.429 1.00 71.55 65 MET C C 1
ATOM 4744 O O . MET C 1 1 ? 10.719 62.986 19.160 1.00 71.78 65 MET C O 1
ATOM 4749 N N . GLY C 1 2 ? 10.449 61.929 17.188 1.00 70.87 66 GLY C N 1
ATOM 4750 C CA . GLY C 1 2 ? 9.666 61.098 16.260 1.00 69.45 66 GLY C CA 1
ATOM 4751 C C . GLY C 1 2 ? 9.724 59.591 16.481 1.00 68.36 66 GLY C C 1
ATOM 4752 O O . GLY C 1 2 ? 8.801 58.876 16.062 1.00 68.63 66 GLY C O 1
ATOM 4753 N N . VAL C 1 3 ? 10.794 59.121 17.143 1.00 66.68 67 VAL C N 1
ATOM 4754 C CA . VAL C 1 3 ? 11.027 57.686 17.449 1.00 64.71 67 VAL C CA 1
ATOM 4755 C C . VAL C 1 3 ? 10.705 57.249 18.907 1.00 63.25 67 VAL C C 1
ATOM 4756 O O . VAL C 1 3 ? 10.327 56.098 19.155 1.00 62.92 67 VAL C O 1
ATOM 4760 N N . GLU C 1 4 ? 10.849 58.163 19.863 1.00 61.46 68 GLU C N 1
ATOM 4761 C CA . GLU C 1 4 ? 10.593 57.848 21.276 1.00 59.69 68 GLU C CA 1
ATOM 4762 C C . GLU C 1 4 ? 9.132 57.511 21.604 1.00 57.65 68 GLU C C 1
ATOM 4763 O O . GLU C 1 4 ? 8.836 57.058 22.714 1.00 57.57 68 GLU C O 1
ATOM 4769 N N . ASP C 1 5 ? 8.240 57.725 20.636 1.00 55.82 69 ASP C N 1
ATOM 4770 C CA A ASP C 1 5 ? 6.813 57.393 20.773 0.50 54.68 69 ASP C CA 1
ATOM 4771 C CA B ASP C 1 5 ? 6.823 57.385 20.773 0.50 54.77 69 ASP C CA 1
ATOM 4772 C C . ASP C 1 5 ? 6.517 56.008 20.183 1.00 53.98 69 ASP C C 1
ATOM 4773 O O . ASP C 1 5 ? 5.379 55.521 20.239 1.00 54.10 69 ASP C O 1
ATOM 4782 N N . GLU C 1 6 ? 7.546 55.365 19.631 1.00 52.39 70 GLU C N 1
ATOM 4783 C CA . GLU C 1 6 ? 7.392 54.042 19.014 1.00 50.18 70 GLU C CA 1
ATOM 4784 C C . GLU C 1 6 ? 7.869 52.909 19.921 1.00 48.63 70 GLU C C 1
ATOM 4785 O O . GLU C 1 6 ? 9.064 52.769 20.145 1.00 47.94 70 GLU C O 1
ATOM 4791 N N . PRO C 1 7 ? 6.935 52.084 20.427 1.00 47.47 71 PRO C N 1
ATOM 4792 C CA . PRO C 1 7 ? 7.300 50.927 21.253 1.00 46.56 71 PRO C CA 1
ATOM 4793 C C . PRO C 1 7 ? 8.371 50.007 20.609 1.00 45.84 71 PRO C C 1
ATOM 4794 O O . PRO C 1 7 ? 9.209 49.445 21.327 1.00 44.91 71 PRO C O 1
ATOM 4798 N N . LEU C 1 8 ? 8.347 49.869 19.284 1.00 44.48 72 LEU C N 1
ATOM 4799 C CA . LEU C 1 8 ? 9.301 48.991 18.605 1.00 44.17 72 LEU C CA 1
ATOM 4800 C C . LEU C 1 8 ? 10.702 49.569 18.640 1.00 43.29 72 LEU C C 1
ATOM 4801 O O . LEU C 1 8 ? 11.680 48.827 18.659 1.00 42.76 72 LEU C O 1
ATOM 4806 N N . LEU C 1 9 ? 10.776 50.894 18.672 1.00 42.83 73 LEU C N 1
ATOM 4807 C CA . LEU C 1 9 ? 12.011 51.621 18.431 1.00 42.88 73 LEU C CA 1
ATOM 4808 C C . LEU C 1 9 ? 12.567 52.418 19.621 1.00 43.38 73 LEU C C 1
ATOM 4809 O O . LEU C 1 9 ? 13.718 52.872 19.576 1.00 43.37 73 LEU C O 1
ATOM 4814 N N . ARG C 1 10 ? 11.760 52.610 20.664 1.00 43.28 74 ARG C N 1
ATOM 4815 C CA . ARG C 1 10 ? 12.176 53.454 21.790 1.00 44.05 74 ARG C CA 1
ATOM 4816 C C . ARG C 1 10 ? 13.126 52.702 22.722 1.00 44.41 74 ARG C C 1
ATOM 4817 O O . ARG C 1 10 ? 13.213 51.471 22.662 1.00 44.05 74 ARG C O 1
ATOM 4825 N N . GLU C 1 11 ? 13.812 53.456 23.586 1.00 45.09 75 GLU C N 1
ATOM 4826 C CA . GLU C 1 11 ? 14.780 52.910 24.547 1.00 45.81 75 GLU C CA 1
ATOM 4827 C C . GLU C 1 11 ? 14.201 51.776 25.393 1.00 45.74 75 GLU C C 1
ATOM 4828 O O . GLU C 1 11 ? 13.181 51.925 26.087 1.00 46.08 75 GLU C O 1
ATOM 4834 N N . ASN C 1 12 ? 14.861 50.631 25.294 1.00 45.57 76 ASN C N 1
ATOM 4835 C CA . ASN C 1 12 ? 14.527 49.456 26.061 1.00 45.16 76 ASN C CA 1
ATOM 4836 C C . ASN C 1 12 ? 15.770 49.018 26.830 1.00 45.66 76 ASN C C 1
ATOM 4837 O O . ASN C 1 12 ? 16.708 48.469 26.234 1.00 45.60 76 ASN C O 1
ATOM 4842 N N . PRO C 1 13 ? 15.794 49.273 28.157 1.00 45.68 77 PRO C N 1
ATOM 4843 C CA . PRO C 1 13 ? 16.963 48.860 28.943 1.00 45.41 77 PRO C CA 1
ATOM 4844 C C . PRO C 1 13 ? 17.016 47.346 29.143 1.00 44.85 77 PRO C C 1
ATOM 4845 O O . PRO C 1 13 ? 18.043 46.818 29.561 1.00 45.53 77 PRO C O 1
ATOM 4849 N N . ARG C 1 14 ? 15.912 46.658 28.862 1.00 43.90 78 ARG C N 1
ATOM 4850 C CA . ARG C 1 14 ? 15.853 45.207 29.001 1.00 43.02 78 ARG C CA 1
ATOM 4851 C C . ARG C 1 14 ? 16.007 44.481 27.640 1.00 42.33 78 ARG C C 1
ATOM 4852 O O . ARG C 1 14 ? 15.586 43.331 27.491 1.00 41.25 78 ARG C O 1
ATOM 4860 N N . ARG C 1 15 ? 16.593 45.156 26.655 1.00 41.93 79 ARG C N 1
ATOM 4861 C CA . ARG C 1 15 ? 16.599 44.636 25.288 1.00 42.90 79 ARG C CA 1
ATOM 4862 C C . ARG C 1 15 ? 17.398 43.345 25.169 1.00 42.65 79 ARG C C 1
ATOM 4863 O O . ARG C 1 15 ? 17.034 42.471 24.387 1.00 43.16 79 ARG C O 1
ATOM 4871 N N . PHE C 1 16 ? 18.448 43.216 25.976 1.00 42.11 80 PHE C N 1
ATOM 4872 C CA . PHE C 1 16 ? 19.335 42.049 25.928 1.00 41.98 80 PHE C CA 1
ATOM 4873 C C . PHE C 1 16 ? 18.952 40.993 26.963 1.00 41.55 80 PHE C C 1
ATOM 4874 O O . PHE C 1 16 ? 19.589 39.951 27.066 1.00 41.32 80 PHE C O 1
ATOM 4882 N N . VAL C 1 17 ? 17.914 41.269 27.739 1.00 40.98 81 VAL C N 1
ATOM 4883 C CA . VAL C 1 17 ? 17.381 40.263 28.648 1.00 40.64 81 VAL C CA 1
ATOM 4884 C C . VAL C 1 17 ? 16.214 39.582 27.943 1.00 40.59 81 VAL C C 1
ATOM 4885 O O . VAL C 1 17 ? 15.326 40.253 27.444 1.00 40.59 81 VAL C O 1
ATOM 4889 N N . ILE C 1 18 ? 16.196 38.257 27.910 1.00 40.94 82 ILE C N 1
ATOM 4890 C CA . ILE C 1 18 ? 15.201 37.562 27.096 1.00 41.26 82 ILE C CA 1
ATOM 4891 C C . ILE C 1 18 ? 13.799 37.485 27.738 1.00 40.69 82 ILE C C 1
ATOM 4892 O O . ILE C 1 18 ? 12.791 37.688 27.058 1.00 40.80 82 ILE C O 1
ATOM 4897 N N . PHE C 1 19 ? 13.736 37.194 29.036 1.00 40.04 83 PHE C N 1
ATOM 4898 C CA . PHE C 1 19 ? 12.448 37.009 29.709 1.00 39.45 83 PHE C CA 1
ATOM 4899 C C . PHE C 1 19 ? 12.079 38.212 30.603 1.00 39.33 83 PHE C C 1
ATOM 4900 O O . PHE C 1 19 ? 12.957 39.033 30.922 1.00 39.09 83 PHE C O 1
ATOM 4908 N N . PRO C 1 20 ? 10.777 38.352 30.968 1.00 39.16 84 PRO C N 1
ATOM 4909 C CA . PRO C 1 20 ? 9.657 37.559 30.456 1.00 38.89 84 PRO C CA 1
ATOM 4910 C C . PRO C 1 20 ? 9.245 38.051 29.072 1.00 38.90 84 PRO C C 1
ATOM 4911 O O . PRO C 1 20 ? 9.532 39.195 28.698 1.00 38.22 84 PRO C O 1
ATOM 4915 N N . ILE C 1 21 ? 8.591 37.183 28.315 1.00 38.68 85 ILE C N 1
ATOM 4916 C CA . ILE C 1 21 ? 8.071 37.573 27.015 1.00 39.40 85 ILE C CA 1
ATOM 4917 C C . ILE C 1 21 ? 6.875 38.522 27.213 1.00 39.95 85 ILE C C 1
ATOM 4918 O O . ILE C 1 21 ? 5.958 38.207 27.969 1.00 39.60 85 ILE C O 1
ATOM 4923 N N . GLU C 1 22 ? 6.907 39.679 26.555 1.00 40.59 86 GLU C N 1
ATOM 4924 C CA . GLU C 1 22 ? 5.784 40.628 26.627 1.00 42.01 86 GLU C CA 1
ATOM 4925 C C . GLU C 1 22 ? 5.034 40.753 25.308 1.00 41.15 86 GLU C C 1
ATOM 4926 O O . GLU C 1 22 ? 3.863 41.107 25.303 1.00 41.23 86 GLU C O 1
ATOM 4932 N N . TYR C 1 23 ? 5.704 40.472 24.193 1.00 40.71 87 TYR C N 1
ATOM 4933 C CA . TYR C 1 23 ? 5.053 40.504 22.886 1.00 40.02 87 TYR C CA 1
ATOM 4934 C C . TYR C 1 23 ? 4.897 39.103 22.372 1.00 39.59 87 TYR C C 1
ATOM 4935 O O . TYR C 1 23 ? 5.756 38.586 21.641 1.00 39.29 87 TYR C O 1
ATOM 4944 N N . HIS C 1 24 ? 3.783 38.487 22.737 1.00 38.71 88 HIS C N 1
ATOM 4945 C CA . HIS C 1 24 ? 3.579 37.093 22.439 1.00 38.41 88 HIS C CA 1
ATOM 4946 C C . HIS C 1 24 ? 3.410 36.820 20.953 1.00 38.00 88 HIS C C 1
ATOM 4947 O O . HIS C 1 24 ? 3.886 35.800 20.474 1.00 37.82 88 HIS C O 1
ATOM 4954 N N . ASP C 1 25 ? 2.779 37.746 20.232 1.00 37.52 89 ASP C N 1
ATOM 4955 C CA . ASP C 1 25 ? 2.611 37.610 18.779 1.00 37.39 89 ASP C CA 1
ATOM 4956 C C . ASP C 1 25 ? 3.977 37.536 18.052 1.00 36.65 89 ASP C C 1
ATOM 4957 O O . ASP C 1 25 ? 4.232 36.625 17.257 1.00 36.18 89 ASP C O 1
ATOM 4962 N N . ILE C 1 26 ? 4.842 38.491 18.367 1.00 36.12 90 ILE C N 1
ATOM 4963 C CA . ILE C 1 26 ? 6.179 38.579 17.797 1.00 35.87 90 ILE C CA 1
ATOM 4964 C C . ILE C 1 26 ? 7.010 37.361 18.174 1.00 35.76 90 ILE C C 1
ATOM 4965 O O . ILE C 1 26 ? 7.647 36.753 17.317 1.00 35.41 90 ILE C O 1
ATOM 4970 N N . TRP C 1 27 ? 6.960 36.990 19.448 1.00 34.97 91 TRP C N 1
ATOM 4971 C CA . TRP C 1 27 ? 7.659 35.817 19.951 1.00 34.71 91 TRP C CA 1
ATOM 4972 C C . TRP C 1 27 ? 7.257 34.514 19.260 1.00 35.32 91 TRP C C 1
ATOM 4973 O O . TRP C 1 27 ? 8.127 33.676 18.986 1.00 34.98 91 TRP C O 1
ATOM 4984 N N . GLN C 1 28 ? 5.960 34.318 18.993 1.00 35.59 92 GLN C N 1
ATOM 4985 C CA . GLN C 1 28 ? 5.528 33.058 18.376 1.00 36.35 92 GLN C CA 1
ATOM 4986 C C . GLN C 1 28 ? 6.076 32.917 16.958 1.00 35.39 92 GLN C C 1
ATOM 4987 O O . GLN C 1 28 ? 6.318 31.809 16.481 1.00 34.84 92 GLN C O 1
ATOM 4993 N N . MET C 1 29 ? 6.254 34.047 16.294 1.00 34.85 93 MET C N 1
ATOM 4994 C CA . MET C 1 29 ? 6.847 34.068 14.970 1.00 35.42 93 MET C CA 1
ATOM 4995 C C . MET C 1 29 ? 8.324 33.668 15.009 1.00 34.53 93 MET C C 1
ATOM 4996 O O . MET C 1 29 ? 8.786 32.926 14.148 1.00 34.15 93 MET C O 1
ATOM 5001 N N . TYR C 1 30 ? 9.035 34.120 16.042 1.00 33.62 94 TYR C N 1
ATOM 5002 C CA . TYR C 1 30 ? 10.389 33.656 16.273 1.00 33.11 94 TYR C CA 1
ATOM 5003 C C . TYR C 1 30 ? 10.423 32.153 16.539 1.00 32.75 94 TYR C C 1
ATOM 5004 O O . TYR C 1 30 ? 11.234 31.424 15.947 1.00 31.97 94 TYR C O 1
ATOM 5013 N N . LYS C 1 31 ? 9.537 31.680 17.415 1.00 32.16 95 LYS C N 1
ATOM 5014 C CA . LYS C 1 31 ? 9.452 30.242 17.699 1.00 31.85 95 LYS C CA 1
ATOM 5015 C C . LYS C 1 31 ? 9.159 29.428 16.448 1.00 31.47 95 LYS C C 1
ATOM 5016 O O . LYS C 1 31 ? 9.670 28.324 16.286 1.00 30.88 95 LYS C O 1
ATOM 5022 N N . LYS C 1 32 ? 8.311 29.968 15.591 1.00 31.27 96 LYS C N 1
ATOM 5023 C CA . LYS C 1 32 ? 7.983 29.312 14.345 1.00 32.52 96 LYS C CA 1
ATOM 5024 C C . LYS C 1 32 ? 9.222 29.166 13.444 1.00 32.37 96 LYS C C 1
ATOM 5025 O O . LYS C 1 32 ? 9.493 28.084 12.922 1.00 32.10 96 LYS C O 1
ATOM 5031 N N . ALA C 1 33 ? 9.963 30.264 13.288 1.00 32.17 97 ALA C N 1
ATOM 5032 C CA . ALA C 1 33 ? 11.189 30.274 12.501 1.00 32.24 97 ALA C CA 1
ATOM 5033 C C . ALA C 1 33 ? 12.165 29.263 13.085 1.00 32.28 97 ALA C C 1
ATOM 5034 O O . ALA C 1 33 ? 12.732 28.428 12.377 1.00 31.56 97 ALA C O 1
ATOM 5036 N N . GLU C 1 34 ? 12.316 29.318 14.402 1.00 32.75 98 GLU C N 1
ATOM 5037 C CA . GLU C 1 34 ? 13.259 28.480 15.092 1.00 33.91 98 GLU C CA 1
ATOM 5038 C C . GLU C 1 34 ? 12.917 27.004 14.851 1.00 34.37 98 GLU C C 1
ATOM 5039 O O . GLU C 1 34 ? 13.811 26.169 14.610 1.00 34.38 98 GLU C O 1
ATOM 5045 N N . ALA C 1 35 ? 11.618 26.699 14.865 1.00 34.87 99 ALA C N 1
ATOM 5046 C CA . ALA C 1 35 ? 11.126 25.327 14.691 1.00 35.42 99 ALA C CA 1
ATOM 5047 C C . ALA C 1 35 ? 11.295 24.802 13.253 1.00 35.61 99 ALA C C 1
ATOM 5048 O O . ALA C 1 35 ? 11.280 23.598 13.021 1.00 35.32 99 ALA C O 1
ATOM 5050 N N . SER C 1 36 ? 11.449 25.694 12.282 1.00 35.71 100 SER C N 1
ATOM 5051 C CA . SER C 1 36 ? 11.567 25.216 10.913 1.00 35.91 100 SER C CA 1
ATOM 5052 C C . SER C 1 36 ? 13.016 25.262 10.399 1.00 35.42 100 SER C C 1
ATOM 5053 O O . SER C 1 36 ? 13.248 25.204 9.192 1.00 34.61 100 SER C O 1
ATOM 5056 N N . PHE C 1 37 ? 13.975 25.341 11.334 1.00 34.62 101 PHE C N 1
ATOM 5057 C CA . PHE C 1 37 ? 15.396 25.360 11.011 1.00 34.14 101 PHE C CA 1
ATOM 5058 C C . PHE C 1 37 ? 15.791 24.189 10.117 1.00 33.68 101 PHE C C 1
ATOM 5059 O O . PHE C 1 37 ? 15.423 23.053 10.380 1.00 34.36 101 PHE C O 1
ATOM 5067 N N . TRP C 1 38 ? 16.557 24.474 9.075 1.00 32.51 102 TRP C N 1
ATOM 5068 C CA . TRP C 1 38 ? 17.080 23.423 8.209 1.00 32.11 102 TRP C CA 1
ATOM 5069 C C . TRP C 1 38 ? 18.442 23.857 7.667 1.00 32.14 102 TRP C C 1
ATOM 5070 O O . TRP C 1 38 ? 18.796 25.040 7.737 1.00 31.66 102 TRP C O 1
ATOM 5081 N N . THR C 1 39 ? 19.195 22.900 7.131 1.00 32.35 103 THR C N 1
ATOM 5082 C CA . THR C 1 39 ? 20.511 23.174 6.564 1.00 33.04 103 THR C CA 1
ATOM 5083 C C . THR C 1 39 ? 20.579 22.677 5.124 1.00 33.47 103 THR C C 1
ATOM 5084 O O . THR C 1 39 ? 19.826 21.776 4.724 1.00 33.14 103 THR C O 1
ATOM 5088 N N . ALA C 1 40 ? 21.489 23.270 4.355 1.00 33.88 104 ALA C N 1
ATOM 5089 C CA . ALA C 1 40 ? 21.636 22.948 2.946 1.00 34.68 104 ALA C CA 1
ATOM 5090 C C . ALA C 1 40 ? 21.972 21.484 2.751 1.00 35.07 104 ALA C C 1
ATOM 5091 O O . ALA C 1 40 ? 21.559 20.884 1.765 1.00 35.45 104 ALA C O 1
ATOM 5093 N N . GLU C 1 41 ? 22.702 20.913 3.704 1.00 35.84 105 GLU C N 1
ATOM 5094 C CA . GLU C 1 41 ? 23.102 19.507 3.676 1.00 37.61 105 GLU C CA 1
ATOM 5095 C C . GLU C 1 41 ? 21.917 18.529 3.714 1.00 38.36 105 GLU C C 1
ATOM 5096 O O . GLU C 1 41 ? 22.065 17.360 3.343 1.00 38.48 105 GLU C O 1
ATOM 5102 N N . GLU C 1 42 ? 20.749 19.010 4.142 1.00 38.09 106 GLU C N 1
ATOM 5103 C CA . GLU C 1 42 ? 19.549 18.170 4.223 1.00 38.88 106 GLU C CA 1
ATOM 5104 C C . GLU C 1 42 ? 18.878 17.953 2.866 1.00 38.76 106 GLU C C 1
ATOM 5105 O O . GLU C 1 42 ? 18.092 17.027 2.706 1.00 39.22 106 GLU C O 1
ATOM 5111 N N . VAL C 1 43 ? 19.212 18.785 1.883 1.00 38.31 107 VAL C N 1
ATOM 5112 C CA . VAL C 1 43 ? 18.583 18.695 0.569 1.00 37.83 107 VAL C CA 1
ATOM 5113 C C . VAL C 1 43 ? 19.331 17.678 -0.328 1.00 38.61 107 VAL C C 1
ATOM 5114 O O . VAL C 1 43 ? 20.542 17.792 -0.552 1.00 38.24 107 VAL C O 1
ATOM 5118 N N . ASP C 1 44 ? 18.602 16.676 -0.806 1.00 38.93 108 ASP C N 1
ATOM 5119 C CA . ASP C 1 44 ? 19.151 15.626 -1.663 1.00 39.97 108 ASP C CA 1
ATOM 5120 C C . ASP C 1 44 ? 19.184 16.091 -3.120 1.00 39.89 108 ASP C C 1
ATOM 5121 O O . ASP C 1 44 ? 18.145 16.278 -3.754 1.00 39.05 108 ASP C O 1
ATOM 5126 N N . LEU C 1 45 ? 20.396 16.268 -3.633 1.00 40.62 109 LEU C N 1
ATOM 5127 C CA . LEU C 1 45 ? 20.621 16.785 -4.988 1.00 41.55 109 LEU C CA 1
ATOM 5128 C C . LEU C 1 45 ? 21.025 15.712 -5.994 1.00 42.54 109 LEU C C 1
ATOM 5129 O O . LEU C 1 45 ? 21.294 16.011 -7.169 1.00 42.09 109 LEU C O 1
ATOM 5134 N N . SER C 1 46 ? 21.040 14.463 -5.532 1.00 43.93 110 SER C N 1
ATOM 5135 C CA . SER C 1 46 ? 21.592 13.332 -6.289 1.00 44.88 110 SER C CA 1
ATOM 5136 C C . SER C 1 46 ? 20.798 12.949 -7.536 1.00 45.32 110 SER C C 1
ATOM 5137 O O . SER C 1 46 ? 21.256 12.132 -8.326 1.00 46.09 110 SER C O 1
ATOM 5140 N N . LYS C 1 47 ? 19.614 13.520 -7.723 1.00 45.70 111 LYS C N 1
ATOM 5141 C CA . LYS C 1 47 ? 18.802 13.208 -8.908 1.00 46.02 111 LYS C CA 1
ATOM 5142 C C . LYS C 1 47 ? 18.758 14.373 -9.895 1.00 45.66 111 LYS C C 1
ATOM 5143 O O . LYS C 1 47 ? 18.171 14.265 -10.985 1.00 45.69 111 LYS C O 1
ATOM 5149 N N . ASP C 1 48 ? 19.390 15.480 -9.514 1.00 44.72 112 ASP C N 1
ATOM 5150 C CA . ASP C 1 48 ? 19.244 16.729 -10.256 1.00 44.79 112 ASP C CA 1
ATOM 5151 C C . ASP C 1 48 ? 20.073 16.816 -11.548 1.00 45.06 112 ASP C C 1
ATOM 5152 O O . ASP C 1 48 ? 19.580 17.310 -12.558 1.00 44.41 112 ASP C O 1
ATOM 5157 N N . ILE C 1 49 ? 21.326 16.369 -11.510 1.00 45.85 113 ILE C N 1
ATOM 5158 C CA . ILE C 1 49 ? 22.213 16.530 -12.680 1.00 47.07 113 ILE C CA 1
ATOM 5159 C C . ILE C 1 49 ? 21.647 15.896 -13.963 1.00 47.58 113 ILE C C 1
ATOM 5160 O O . ILE C 1 49 ? 21.654 16.532 -15.024 1.00 47.24 113 ILE C O 1
ATOM 5165 N N . GLN C 1 50 ? 21.102 14.679 -13.854 1.00 48.14 114 GLN C N 1
ATOM 5166 C CA . GLN C 1 50 ? 20.472 14.038 -15.013 1.00 49.06 114 GLN C CA 1
ATOM 5167 C C . GLN C 1 50 ? 19.362 14.909 -15.598 1.00 49.08 114 GLN C C 1
ATOM 5168 O O . GLN C 1 50 ? 19.328 15.138 -16.812 1.00 48.93 114 GLN C O 1
ATOM 5174 N N . HIS C 1 51 ? 18.459 15.389 -14.739 1.00 49.07 115 HIS C N 1
ATOM 5175 C CA . HIS C 1 51 ? 17.390 16.303 -15.160 1.00 49.54 115 HIS C CA 1
ATOM 5176 C C . HIS C 1 51 ? 17.976 17.568 -15.818 1.00 49.23 115 HIS C C 1
ATOM 5177 O O . HIS C 1 51 ? 17.516 18.008 -16.870 1.00 49.42 115 HIS C O 1
ATOM 5184 N N . TRP C 1 52 ? 18.997 18.136 -15.186 1.00 48.99 116 TRP C N 1
ATOM 5185 C CA . TRP C 1 52 ? 19.639 19.370 -15.647 1.00 49.02 116 TRP C CA 1
ATOM 5186 C C . TRP C 1 52 ? 20.212 19.216 -17.063 1.00 49.26 116 TRP C C 1
ATOM 5187 O O . TRP C 1 52 ? 20.001 20.074 -17.915 1.00 48.94 116 TRP C O 1
ATOM 5198 N N . GLU C 1 53 ? 20.912 18.111 -17.304 1.00 49.70 117 GLU C N 1
ATOM 5199 C CA . GLU C 1 53 ? 21.474 17.827 -18.630 1.00 50.43 117 GLU C CA 1
ATOM 5200 C C . GLU C 1 53 ? 20.416 17.599 -19.710 1.00 50.65 117 GLU C C 1
ATOM 5201 O O . GLU C 1 53 ? 20.648 17.911 -20.870 1.00 50.86 117 GLU C O 1
ATOM 5207 N N . SER C 1 54 ? 19.250 17.091 -19.323 1.00 50.87 118 SER C N 1
ATOM 5208 C CA . SER C 1 54 ? 18.171 16.830 -20.281 1.00 51.26 118 SER C CA 1
ATOM 5209 C C . SER C 1 54 ? 17.489 18.109 -20.771 1.00 51.32 118 SER C C 1
ATOM 5210 O O . SER C 1 54 ? 16.786 18.095 -21.787 1.00 51.13 118 SER C O 1
ATOM 5213 N N . LEU C 1 55 ? 17.698 19.212 -20.049 1.00 51.50 119 LEU C N 1
ATOM 5214 C CA . LEU C 1 55 ? 17.055 20.502 -20.362 1.00 51.53 119 LEU C CA 1
ATOM 5215 C C . LEU C 1 55 ? 17.556 21.125 -21.667 1.00 51.63 119 LEU C C 1
ATOM 5216 O O . LEU C 1 55 ? 18.645 20.799 -22.137 1.00 51.61 119 LEU C O 1
ATOM 5221 N N . LYS C 1 56 ? 16.772 22.037 -22.236 1.00 51.91 120 LYS C N 1
ATOM 5222 C CA . LYS C 1 56 ? 17.276 22.893 -23.315 1.00 52.49 120 LYS C CA 1
ATOM 5223 C C . LYS C 1 56 ? 18.295 23.905 -22.761 1.00 52.27 120 LYS C C 1
ATOM 5224 O O . LYS C 1 56 ? 18.280 24.195 -21.560 1.00 51.49 120 LYS C O 1
ATOM 5230 N N . PRO C 1 57 ? 19.194 24.428 -23.627 1.00 52.12 121 PRO C N 1
ATOM 5231 C CA . PRO C 1 57 ? 20.136 25.460 -23.163 1.00 52.02 121 PRO C CA 1
ATOM 5232 C C . PRO C 1 57 ? 19.446 26.722 -22.628 1.00 51.61 121 PRO C C 1
ATOM 5233 O O . PRO C 1 57 ? 19.942 27.336 -21.681 1.00 51.81 121 PRO C O 1
ATOM 5237 N N . GLU C 1 58 ? 18.326 27.091 -23.248 1.00 51.21 122 GLU C N 1
ATOM 5238 C CA . GLU C 1 58 ? 17.406 28.140 -22.791 1.00 50.70 122 GLU C CA 1
ATOM 5239 C C . GLU C 1 58 ? 17.101 28.016 -21.308 1.00 49.16 122 GLU C C 1
ATOM 5240 O O . GLU C 1 58 ? 17.169 28.990 -20.556 1.00 48.75 122 GLU C O 1
ATOM 5246 N N . GLU C 1 59 ? 16.727 26.803 -20.916 1.00 47.75 123 GLU C N 1
ATOM 5247 C CA . GLU C 1 59 ? 16.225 26.521 -19.585 1.00 46.84 123 GLU C CA 1
ATOM 5248 C C . GLU C 1 59 ? 17.332 26.559 -18.545 1.00 45.50 123 GLU C C 1
ATOM 5249 O O . GLU C 1 59 ? 17.152 27.134 -17.473 1.00 44.87 123 GLU C O 1
ATOM 5255 N N . ARG C 1 60 ? 18.479 25.968 -18.874 1.00 44.27 124 ARG C N 1
ATOM 5256 C CA . ARG C 1 60 ? 19.640 26.033 -18.002 1.00 43.38 124 ARG C CA 1
ATOM 5257 C C . ARG C 1 60 ? 20.085 27.479 -17.788 1.00 43.16 124 ARG C C 1
ATOM 5258 O O . ARG C 1 60 ? 20.502 27.837 -16.688 1.00 42.89 124 ARG C O 1
ATOM 5266 N N . TYR C 1 61 ? 19.992 28.299 -18.838 1.00 42.44 125 TYR C N 1
ATOM 5267 C CA . TYR C 1 61 ? 20.345 29.719 -18.752 1.00 42.21 125 TYR C CA 1
ATOM 5268 C C . TYR C 1 61 ? 19.433 30.430 -17.750 1.00 41.32 125 TYR C C 1
ATOM 5269 O O . TYR C 1 61 ? 19.913 31.144 -16.865 1.00 41.35 125 TYR C O 1
ATOM 5278 N N . PHE C 1 62 ? 18.127 30.224 -17.905 1.00 40.30 126 PHE C N 1
ATOM 5279 C CA . PHE C 1 62 ? 17.142 30.819 -17.024 1.00 39.27 126 PHE C CA 1
ATOM 5280 C C . PHE C 1 62 ? 17.383 30.391 -15.574 1.00 38.59 126 PHE C C 1
ATOM 5281 O O . PHE C 1 62 ? 17.435 31.235 -14.682 1.00 38.76 126 PHE C O 1
ATOM 5289 N N . ILE C 1 63 ? 17.543 29.089 -15.346 1.00 37.74 127 ILE C N 1
ATOM 5290 C CA . ILE C 1 63 ? 17.674 28.574 -13.986 1.00 36.58 127 ILE C CA 1
ATOM 5291 C C . ILE C 1 63 ? 18.944 29.066 -13.303 1.00 36.11 127 ILE C C 1
ATOM 5292 O O . ILE C 1 63 ? 18.879 29.545 -12.187 1.00 35.61 127 ILE C O 1
ATOM 5297 N N . SER C 1 64 ? 20.089 28.966 -13.974 1.00 35.61 128 SER C N 1
ATOM 5298 C CA . SER C 1 64 ? 21.359 29.424 -13.391 1.00 35.91 128 SER C CA 1
ATOM 5299 C C . SER C 1 64 ? 21.322 30.923 -13.033 1.00 35.47 128 SER C C 1
ATOM 5300 O O . SER C 1 64 ? 21.939 31.357 -12.065 1.00 35.39 128 SER C O 1
ATOM 5303 N N . HIS C 1 65 ? 20.569 31.682 -13.812 1.00 35.70 129 HIS C N 1
ATOM 5304 C CA . HIS C 1 65 ? 20.365 33.108 -13.586 1.00 36.33 129 HIS C CA 1
ATOM 5305 C C . HIS C 1 65 ? 19.387 33.450 -12.454 1.00 36.14 129 HIS C C 1
ATOM 5306 O O . HIS C 1 65 ? 19.613 34.404 -11.708 1.00 36.36 129 HIS C O 1
ATOM 5313 N N . VAL C 1 66 ? 18.302 32.693 -12.332 1.00 35.68 130 VAL C N 1
ATOM 5314 C CA . VAL C 1 66 ? 17.412 32.816 -11.167 1.00 35.40 130 VAL C CA 1
ATOM 5315 C C . VAL C 1 66 ? 18.171 32.482 -9.872 1.00 34.99 130 VAL C C 1
ATOM 5316 O O . VAL C 1 66 ? 18.031 33.181 -8.858 1.00 35.03 130 VAL C O 1
ATOM 5320 N N . LEU C 1 67 ? 19.007 31.446 -9.923 1.00 34.26 131 LEU C N 1
ATOM 5321 C CA . LEU C 1 67 ? 19.829 31.072 -8.766 1.00 34.05 131 LEU C CA 1
ATOM 5322 C C . LEU C 1 67 ? 20.821 32.162 -8.366 1.00 34.00 131 LEU C C 1
ATOM 5323 O O . LEU C 1 67 ? 20.933 32.517 -7.186 1.00 34.09 131 LEU C O 1
ATOM 5328 N N . ALA C 1 68 ? 21.542 32.682 -9.357 1.00 33.41 132 ALA C N 1
ATOM 5329 C CA . ALA C 1 68 ? 22.444 33.794 -9.151 1.00 33.03 132 ALA C CA 1
ATOM 5330 C C . ALA C 1 68 ? 21.702 34.998 -8.581 1.00 32.76 132 ALA C C 1
ATOM 5331 O O . ALA C 1 68 ? 22.198 35.651 -7.688 1.00 32.97 132 ALA C O 1
ATOM 5333 N N . PHE C 1 69 ? 20.523 35.293 -9.108 1.00 33.07 133 PHE C N 1
ATOM 5334 C CA . PHE C 1 69 ? 19.725 36.408 -8.590 1.00 33.57 133 PHE C CA 1
ATOM 5335 C C . PHE C 1 69 ? 19.338 36.233 -7.106 1.00 33.44 133 PHE C C 1
ATOM 5336 O O . PHE C 1 69 ? 19.434 37.167 -6.307 1.00 32.79 133 PHE C O 1
ATOM 5344 N N . PHE C 1 70 ? 18.904 35.027 -6.755 1.00 33.27 134 PHE C N 1
ATOM 5345 C CA . PHE C 1 70 ? 18.506 34.725 -5.388 1.00 33.43 134 PHE C CA 1
ATOM 5346 C C . PHE C 1 70 ? 19.671 34.834 -4.417 1.00 34.03 134 PHE C C 1
ATOM 5347 O O . PHE C 1 70 ? 19.540 35.446 -3.349 1.00 33.53 134 PHE C O 1
ATOM 5355 N N . ALA C 1 71 ? 20.805 34.237 -4.794 1.00 34.27 135 ALA C N 1
ATOM 5356 C CA . ALA C 1 71 ? 21.983 34.224 -3.950 1.00 35.65 135 ALA C CA 1
ATOM 5357 C C . ALA C 1 71 ? 22.470 35.646 -3.685 1.00 36.59 135 ALA C C 1
ATOM 5358 O O . ALA C 1 71 ? 22.855 35.969 -2.556 1.00 37.16 135 ALA C O 1
ATOM 5360 N N . ALA C 1 72 ? 22.403 36.498 -4.707 1.00 36.54 136 ALA C N 1
ATOM 5361 C CA . ALA C 1 72 ? 22.818 37.892 -4.573 1.00 36.96 136 ALA C CA 1
ATOM 5362 C C . ALA C 1 72 ? 21.848 38.733 -3.737 1.00 36.98 136 ALA C C 1
ATOM 5363 O O . ALA C 1 72 ? 22.291 39.534 -2.913 1.00 37.66 136 ALA C O 1
ATOM 5365 N N . SER C 1 73 ? 20.540 38.567 -3.953 1.00 36.90 137 SER C N 1
ATOM 5366 C CA . SER C 1 73 ? 19.525 39.338 -3.212 1.00 36.92 137 SER C CA 1
ATOM 5367 C C . SER C 1 73 ? 19.531 39.025 -1.722 1.00 37.00 137 SER C C 1
ATOM 5368 O O . SER C 1 73 ? 19.349 39.928 -0.907 1.00 37.13 137 SER C O 1
ATOM 5371 N N . ASP C 1 74 ? 19.701 37.745 -1.374 1.00 36.48 138 ASP C N 1
ATOM 5372 C CA . ASP C 1 74 ? 19.892 37.338 0.021 1.00 36.70 138 ASP C CA 1
ATOM 5373 C C . ASP C 1 74 ? 20.945 38.183 0.737 1.00 36.09 138 ASP C C 1
ATOM 5374 O O . ASP C 1 74 ? 20.761 38.567 1.892 1.00 36.01 138 ASP C O 1
ATOM 5379 N N . GLY C 1 75 ? 22.045 38.466 0.046 1.00 35.38 139 GLY C N 1
ATOM 5380 C CA . GLY C 1 75 ? 23.125 39.260 0.621 1.00 34.53 139 GLY C CA 1
ATOM 5381 C C . GLY C 1 75 ? 22.677 40.688 0.887 1.00 34.35 139 GLY C C 1
ATOM 5382 O O . GLY C 1 75 ? 23.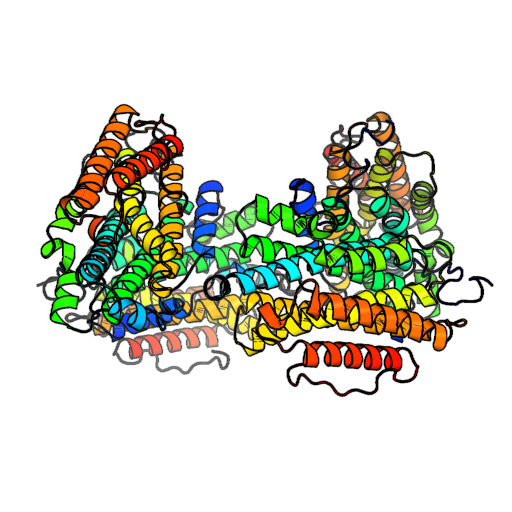152 41.327 1.811 1.00 34.78 139 GLY C O 1
ATOM 5383 N N . ILE C 1 76 ? 21.760 41.196 0.075 1.00 33.82 140 ILE C N 1
ATOM 5384 C CA . ILE C 1 76 ? 21.228 42.529 0.297 1.00 33.30 140 ILE C CA 1
ATOM 5385 C C . ILE C 1 76 ? 20.264 42.514 1.480 1.00 33.37 140 ILE C C 1
ATOM 5386 O O . ILE C 1 76 ? 20.322 43.397 2.344 1.00 33.47 140 ILE C O 1
ATOM 5391 N N . VAL C 1 77 ? 19.391 41.505 1.529 1.00 33.13 141 VAL C N 1
ATOM 5392 C CA . VAL C 1 77 ? 18.459 41.352 2.657 1.00 32.99 141 VAL C CA 1
ATOM 5393 C C . VAL C 1 77 ? 19.254 41.254 3.965 1.00 33.71 141 VAL C C 1
ATOM 5394 O O . VAL C 1 77 ? 18.940 41.904 4.971 1.00 32.89 141 VAL C O 1
ATOM 5398 N N . ASN C 1 78 ? 20.322 40.473 3.901 1.00 34.48 142 ASN C N 1
ATOM 5399 C CA . ASN C 1 78 ? 21.188 40.204 5.023 1.00 35.77 142 ASN C CA 1
ATOM 5400 C C . ASN C 1 78 ? 21.863 41.488 5.480 1.00 35.64 142 ASN C C 1
ATOM 5401 O O . ASN C 1 78 ? 21.800 41.836 6.669 1.00 35.63 142 ASN C O 1
ATOM 5406 N N . GLU C 1 79 ? 22.469 42.215 4.538 1.00 34.93 143 GLU C N 1
ATOM 5407 C CA . GLU C 1 79 ? 23.099 43.479 4.880 1.00 35.13 143 GLU C CA 1
ATOM 5408 C C . GLU C 1 79 ? 22.113 44.398 5.605 1.00 34.35 143 GLU C C 1
ATOM 5409 O O . GLU C 1 79 ? 22.463 45.026 6.618 1.00 33.65 143 GLU C O 1
ATOM 5415 N N . ASN C 1 80 ? 20.887 44.482 5.083 1.00 33.66 144 ASN C N 1
ATOM 5416 C CA . ASN C 1 80 ? 19.894 45.349 5.704 1.00 33.70 144 ASN C CA 1
ATOM 5417 C C . ASN C 1 80 ? 19.546 44.902 7.116 1.00 33.19 144 ASN C C 1
ATOM 5418 O O . ASN C 1 80 ? 19.366 45.727 8.009 1.00 33.20 144 ASN C O 1
ATOM 5423 N N . LEU C 1 81 ? 19.447 43.593 7.310 1.00 32.85 145 LEU C N 1
ATOM 5424 C CA . LEU C 1 81 ? 19.154 43.031 8.619 1.00 32.48 145 LEU C CA 1
ATOM 5425 C C . LEU C 1 81 ? 20.280 43.301 9.604 1.00 32.52 145 LEU C C 1
ATOM 5426 O O . LEU C 1 81 ? 20.026 43.751 10.723 1.00 32.18 145 LEU C O 1
ATOM 5431 N N . VAL C 1 82 ? 21.518 43.031 9.179 1.00 32.72 146 VAL C N 1
ATOM 5432 C CA . VAL C 1 82 ? 22.703 43.204 10.027 1.00 32.98 146 VAL C CA 1
ATOM 5433 C C . VAL C 1 82 ? 22.965 44.683 10.383 1.00 33.79 146 VAL C C 1
ATOM 5434 O O . VAL C 1 82 ? 23.272 45.026 11.537 1.00 33.67 146 VAL C O 1
ATOM 5438 N N . GLU C 1 83 ? 22.858 45.562 9.395 1.00 34.24 147 GLU C N 1
ATOM 5439 C CA . GLU C 1 83 ? 23.233 46.958 9.628 1.00 35.12 147 GLU C CA 1
ATOM 5440 C C . GLU C 1 83 ? 22.081 47.814 10.158 1.00 35.22 147 GLU C C 1
ATOM 5441 O O . GLU C 1 83 ? 22.306 48.790 10.868 1.00 34.84 147 GLU C O 1
ATOM 5447 N N . ARG C 1 84 ? 20.850 47.452 9.817 1.00 34.73 148 ARG C N 1
ATOM 5448 C CA . ARG C 1 84 ? 19.739 48.342 10.126 1.00 35.21 148 ARG C CA 1
ATOM 5449 C C . ARG C 1 84 ? 18.677 47.711 11.008 1.00 34.59 148 ARG C C 1
ATOM 5450 O O . ARG C 1 84 ? 18.600 48.042 12.183 1.00 35.46 148 ARG C O 1
ATOM 5458 N N . PHE C 1 85 ? 17.880 46.799 10.465 1.00 34.25 149 PHE C N 1
ATOM 5459 C CA . PHE C 1 85 ? 16.750 46.226 11.229 1.00 34.56 149 PHE C CA 1
ATOM 5460 C C . PHE C 1 85 ? 17.104 45.667 12.623 1.00 34.89 149 PHE C C 1
ATOM 5461 O O . PHE C 1 85 ? 16.492 46.063 13.621 1.00 34.93 149 PHE C O 1
ATOM 5469 N N . SER C 1 86 ? 18.081 44.757 12.690 1.00 35.01 150 SER C N 1
ATOM 5470 C CA . SER C 1 86 ? 18.474 44.158 13.962 1.00 35.59 150 SER C CA 1
ATOM 5471 C C . SER C 1 86 ? 19.065 45.164 14.953 1.00 36.18 150 SER C C 1
ATOM 5472 O O . SER C 1 86 ? 19.103 44.889 16.144 1.00 36.68 150 SER C O 1
ATOM 5475 N N . GLN C 1 87 ? 19.528 46.317 14.465 1.00 37.24 151 GLN C N 1
ATOM 5476 C CA . GLN C 1 87 ? 20.089 47.357 15.336 1.00 38.34 151 GLN C CA 1
ATOM 5477 C C . GLN C 1 87 ? 19.014 48.303 15.871 1.00 38.73 151 GLN C C 1
ATOM 5478 O O . GLN C 1 87 ? 18.980 48.589 17.065 1.00 38.40 151 GLN C O 1
ATOM 5484 N N . GLU C 1 88 ? 18.158 48.802 14.980 1.00 39.20 152 GLU C N 1
ATOM 5485 C CA . GLU C 1 88 ? 17.217 49.867 15.339 1.00 39.61 152 GLU C CA 1
ATOM 5486 C C . GLU C 1 88 ? 15.986 49.388 16.113 1.00 39.60 152 GLU C C 1
ATOM 5487 O O . GLU C 1 88 ? 15.440 50.139 16.924 1.00 39.77 152 GLU C O 1
ATOM 5493 N N . VAL C 1 89 ? 15.539 48.159 15.862 1.00 39.41 153 VAL C N 1
ATOM 5494 C CA . VAL C 1 89 ? 14.420 47.593 16.616 1.00 39.05 153 VAL C CA 1
ATOM 5495 C C . VAL C 1 89 ? 14.907 47.205 18.018 1.00 39.25 153 VAL C C 1
ATOM 5496 O O . VAL C 1 89 ? 15.902 46.491 18.157 1.00 39.18 153 VAL C O 1
ATOM 5500 N N . GLN C 1 90 ? 14.211 47.683 19.049 1.00 38.61 154 GLN C N 1
ATOM 5501 C CA . GLN C 1 90 ? 14.685 47.556 20.428 1.00 38.58 154 GLN C CA 1
ATOM 5502 C C . GLN C 1 90 ? 13.952 46.515 21.240 1.00 37.96 154 GLN C C 1
ATOM 5503 O O . GLN C 1 90 ? 14.365 46.211 22.363 1.00 38.00 154 GLN C O 1
ATOM 5509 N N . ILE C 1 91 ? 12.869 45.966 20.701 1.00 36.58 155 ILE C N 1
ATOM 5510 C CA . ILE C 1 91 ? 12.169 44.932 21.439 1.00 36.42 155 ILE C CA 1
ATOM 5511 C C . ILE C 1 91 ? 12.851 43.575 21.241 1.00 36.25 155 ILE C C 1
ATOM 5512 O O . ILE C 1 91 ? 13.194 43.195 20.125 1.00 35.68 155 ILE C O 1
ATOM 5517 N N . THR C 1 92 ? 13.030 42.867 22.347 1.00 35.60 156 THR C N 1
ATOM 5518 C CA . THR C 1 92 ? 13.761 41.624 22.409 1.00 36.02 156 THR C CA 1
ATOM 5519 C C . THR C 1 92 ? 13.224 40.547 21.466 1.00 35.73 156 THR C C 1
ATOM 5520 O O . THR C 1 92 ? 14.000 39.878 20.767 1.00 35.31 156 THR C O 1
ATOM 5524 N N . GLU C 1 93 ? 11.903 40.394 21.449 1.00 34.61 157 GLU C N 1
ATOM 5525 C CA . GLU C 1 93 ? 11.255 39.365 20.659 1.00 34.63 157 GLU C CA 1
ATOM 5526 C C . GLU C 1 93 ? 11.578 39.536 19.161 1.00 33.99 157 GLU C C 1
ATOM 5527 O O . GLU C 1 93 ? 11.819 38.558 18.470 1.00 33.51 157 GLU C O 1
ATOM 5533 N N . ALA C 1 94 ? 11.625 40.778 18.690 1.00 34.16 158 ALA C N 1
ATOM 5534 C CA . ALA C 1 94 ? 11.941 41.065 17.284 1.00 34.37 158 ALA C CA 1
ATOM 5535 C C . ALA C 1 94 ? 13.435 40.918 16.996 1.00 34.55 158 ALA C C 1
ATOM 5536 O O . ALA C 1 94 ? 13.827 40.473 15.913 1.00 34.84 158 ALA C O 1
ATOM 5538 N N . ARG C 1 95 ? 14.260 41.283 17.969 1.00 33.97 159 ARG C N 1
ATOM 5539 C CA . ARG C 1 95 ? 15.697 41.103 17.846 1.00 34.28 159 ARG C CA 1
ATOM 5540 C C . ARG C 1 95 ? 16.047 39.629 17.657 1.00 32.87 159 ARG C C 1
ATOM 5541 O O . ARG C 1 95 ? 16.866 39.295 16.802 1.00 32.41 159 ARG C O 1
ATOM 5549 N N . CYS C 1 96 ? 15.420 38.768 18.453 1.00 31.68 160 CYS C N 1
ATOM 5550 C CA . CYS C 1 96 ? 15.533 37.319 18.291 1.00 32.01 160 CYS C CA 1
ATOM 5551 C C . CYS C 1 96 ? 15.043 36.861 16.921 1.00 31.53 160 CYS C C 1
ATOM 5552 O O . CYS C 1 96 ? 15.672 35.995 16.294 1.00 31.80 160 CYS C O 1
ATOM 5555 N N . PHE C 1 97 ? 13.928 37.415 16.449 1.00 30.70 161 PHE C N 1
ATOM 5556 C CA . PHE C 1 97 ? 13.446 37.014 15.116 1.00 30.14 161 PHE C CA 1
ATOM 5557 C C . PHE C 1 97 ? 14.471 37.402 14.038 1.00 30.03 161 PHE C C 1
ATOM 5558 O O . PHE C 1 97 ? 14.844 36.581 13.196 1.00 29.54 161 PHE C O 1
ATOM 5566 N N . TYR C 1 98 ? 14.922 38.652 14.085 1.00 29.64 162 TYR C N 1
ATOM 5567 C CA . TYR C 1 98 ? 15.864 39.158 13.096 1.00 30.42 162 TYR C CA 1
ATOM 5568 C C . TYR C 1 98 ? 17.216 38.417 13.126 1.00 30.59 162 TYR C C 1
ATOM 5569 O O . TYR C 1 98 ? 17.786 38.110 12.079 1.00 30.77 162 TYR C O 1
ATOM 5578 N N . GLY C 1 99 ? 17.695 38.093 14.325 1.00 30.50 163 GLY C N 1
ATOM 5579 C CA . GLY C 1 99 ? 18.891 37.278 14.477 1.00 29.94 163 GLY C CA 1
ATOM 5580 C C . GLY C 1 99 ? 18.783 35.912 13.833 1.00 30.20 163 GLY C C 1
ATOM 5581 O O . GLY C 1 99 ? 19.735 35.441 13.184 1.00 30.24 163 GLY C O 1
ATOM 5582 N N . PHE C 1 100 ? 17.641 35.256 14.019 1.00 28.93 164 PHE C N 1
ATOM 5583 C CA . PHE C 1 100 ? 17.413 33.991 13.369 1.00 28.88 164 PHE C CA 1
ATOM 5584 C C . PHE C 1 100 ? 17.273 34.130 11.838 1.00 28.48 164 PHE C C 1
ATOM 5585 O O . PHE C 1 100 ? 17.711 33.249 11.085 1.00 29.16 164 PHE C O 1
ATOM 5593 N N . GLN C 1 101 ? 16.638 35.208 11.387 1.00 28.00 165 GLN C N 1
ATOM 5594 C CA . GLN C 1 101 ? 16.443 35.432 9.956 1.00 27.65 165 GLN C CA 1
ATOM 5595 C C . GLN C 1 101 ? 17.797 35.612 9.273 1.00 27.69 165 GLN C C 1
ATOM 5596 O O . GLN C 1 101 ? 17.987 35.131 8.170 1.00 27.02 165 GLN C O 1
ATOM 5602 N N . ILE C 1 102 ? 18.721 36.312 9.940 1.00 27.60 166 ILE C N 1
ATOM 5603 C CA . ILE C 1 102 ? 20.073 36.507 9.428 1.00 28.01 166 ILE C CA 1
ATOM 5604 C C . ILE C 1 102 ? 20.768 35.165 9.210 1.00 28.56 166 ILE C C 1
ATOM 5605 O O . ILE C 1 102 ? 21.354 34.931 8.136 1.00 28.02 166 ILE C O 1
ATOM 5610 N N . ALA C 1 103 ? 20.661 34.276 10.203 1.00 28.03 167 ALA C N 1
ATOM 5611 C CA . ALA C 1 103 ? 21.266 32.961 10.109 1.00 28.13 167 ALA C CA 1
ATOM 5612 C C . ALA C 1 103 ? 20.625 32.170 8.974 1.00 28.83 167 ALA C C 1
ATOM 5613 O O . ALA C 1 103 ? 21.323 31.487 8.221 1.00 28.66 167 ALA C O 1
ATOM 5615 N N . MET C 1 104 ? 19.296 32.277 8.845 1.00 29.14 168 MET C N 1
ATOM 5616 C CA . MET C 1 104 ? 18.586 31.584 7.781 1.00 28.85 168 MET C CA 1
ATOM 5617 C C . MET C 1 104 ? 18.918 32.144 6.381 1.00 28.85 168 MET C C 1
ATOM 5618 O O . MET C 1 104 ? 18.903 31.395 5.399 1.00 28.69 168 MET C O 1
ATOM 5623 N N . GLU C 1 105 ? 19.175 33.446 6.283 1.00 28.27 169 GLU C N 1
ATOM 5624 C CA . GLU C 1 105 ? 19.555 34.030 4.996 1.00 29.24 169 GLU C CA 1
ATOM 5625 C C . GLU C 1 105 ? 20.910 33.459 4.529 1.00 28.90 169 GLU C C 1
ATOM 5626 O O . GLU C 1 105 ? 21.084 33.192 3.343 1.00 28.75 169 GLU C O 1
ATOM 5632 N N . ASN C 1 106 ? 21.843 33.256 5.465 1.00 28.52 170 ASN C N 1
ATOM 5633 C CA . ASN C 1 106 ? 23.151 32.688 5.131 1.00 28.78 170 ASN C CA 1
ATOM 5634 C C . ASN C 1 106 ? 23.012 31.274 4.633 1.00 29.16 170 ASN C C 1
ATOM 5635 O O . ASN C 1 106 ? 23.702 30.856 3.700 1.00 29.83 170 ASN C O 1
ATOM 5640 N N . ILE C 1 107 ? 22.081 30.554 5.240 1.00 29.13 171 ILE C N 1
ATOM 5641 C CA . ILE C 1 107 ? 21.754 29.208 4.820 1.00 28.54 171 ILE C CA 1
ATOM 5642 C C . ILE C 1 107 ? 21.079 29.189 3.448 1.00 27.99 171 ILE C C 1
ATOM 5643 O O . ILE C 1 107 ? 21.420 28.344 2.631 1.00 27.98 171 ILE C O 1
ATOM 5648 N N . HIS C 1 108 ? 20.141 30.107 3.197 1.00 28.07 172 HIS C N 1
ATOM 5649 C CA . HIS C 1 108 ? 19.547 30.276 1.859 1.00 28.71 172 HIS C CA 1
ATOM 5650 C C . HIS C 1 108 ? 20.621 30.569 0.788 1.00 29.12 172 HIS C C 1
ATOM 5651 O O . HIS C 1 108 ? 20.635 29.950 -0.270 1.00 29.01 172 HIS C O 1
ATOM 5658 N N . SER C 1 109 ? 21.482 31.541 1.064 1.00 30.08 173 SER C N 1
ATOM 5659 C CA . SER C 1 109 ? 22.619 31.857 0.187 1.00 31.32 173 SER C CA 1
ATOM 5660 C C . SER C 1 109 ? 23.510 30.654 -0.067 1.00 31.36 173 SER C C 1
ATOM 5661 O O . SER C 1 109 ? 23.915 30.409 -1.206 1.00 31.63 173 SER C O 1
ATOM 5664 N N . GLU C 1 110 ? 23.814 29.900 0.983 1.00 31.44 174 GLU C N 1
ATOM 5665 C CA . GLU C 1 110 ? 24.623 28.705 0.803 1.00 32.19 174 GLU C CA 1
ATOM 5666 C C . GLU C 1 110 ? 23.930 27.666 -0.079 1.00 32.35 174 GLU C C 1
ATOM 5667 O O . GLU C 1 110 ? 24.581 27.010 -0.914 1.00 32.98 174 GLU C O 1
ATOM 5673 N N . MET C 1 111 ? 22.620 27.522 0.107 1.00 31.86 175 MET C N 1
ATOM 5674 C CA . MET C 1 111 ? 21.845 26.548 -0.650 1.00 31.77 175 MET C CA 1
ATOM 5675 C C . MET C 1 111 ? 21.890 26.890 -2.150 1.00 32.30 175 MET C C 1
ATOM 5676 O O . MET C 1 111 ? 22.139 26.015 -2.983 1.00 31.96 175 MET C O 1
ATOM 5681 N N . TYR C 1 112 ? 21.648 28.156 -2.473 1.00 31.81 176 TYR C N 1
ATOM 5682 C CA . TYR C 1 112 ? 21.704 28.612 -3.857 1.00 32.86 176 TYR C CA 1
ATOM 5683 C C . TYR C 1 112 ? 23.086 28.409 -4.491 1.00 33.23 176 TYR C C 1
ATOM 5684 O O . TYR C 1 112 ? 23.186 27.977 -5.637 1.00 33.73 176 TYR C O 1
ATOM 5693 N N . SER C 1 113 ? 24.134 28.715 -3.736 1.00 33.68 177 SER C N 1
ATOM 5694 C CA . SER C 1 113 ? 25.513 28.578 -4.207 1.00 33.80 177 SER C CA 1
ATOM 5695 C C . SER C 1 113 ? 25.914 27.125 -4.384 1.00 34.31 177 SER C C 1
ATOM 5696 O O . SER C 1 113 ? 26.719 26.787 -5.252 1.00 34.28 177 SER C O 1
ATOM 5699 N N . LEU C 1 114 ? 25.345 26.262 -3.553 1.00 34.13 178 LEU C N 1
ATOM 5700 C CA . LEU C 1 114 ? 25.571 24.839 -3.666 1.00 34.20 178 LEU C CA 1
ATOM 5701 C C . LEU C 1 114 ? 24.809 24.277 -4.880 1.00 33.52 178 LEU C C 1
ATOM 5702 O O . LEU C 1 114 ? 25.283 23.369 -5.558 1.00 33.11 178 LEU C O 1
ATOM 5707 N N . LEU C 1 115 ? 23.635 24.818 -5.167 1.00 32.60 179 LEU C N 1
ATOM 5708 C CA . LEU C 1 115 ? 22.925 24.408 -6.370 1.00 32.41 179 LEU C CA 1
ATOM 5709 C C . LEU C 1 115 ? 23.762 24.822 -7.607 1.00 32.78 179 LEU C C 1
ATOM 5710 O O . LEU C 1 115 ? 24.006 24.008 -8.504 1.00 32.81 179 LEU C O 1
ATOM 5715 N N . ILE C 1 116 ? 24.221 26.073 -7.631 1.00 32.89 180 ILE C N 1
ATOM 5716 C CA . ILE C 1 116 ? 25.128 26.533 -8.697 1.00 33.02 180 ILE C CA 1
ATOM 5717 C C . ILE C 1 116 ? 26.326 25.589 -8.843 1.00 33.38 180 ILE C C 1
ATOM 5718 O O . ILE C 1 116 ? 26.621 25.125 -9.947 1.00 33.50 180 ILE C O 1
ATOM 5723 N N . ASP C 1 117 ? 26.989 25.275 -7.737 1.00 33.75 181 ASP C N 1
ATOM 5724 C CA . ASP C 1 117 ? 28.182 24.452 -7.799 1.00 34.93 181 ASP C CA 1
ATOM 5725 C C . ASP C 1 117 ? 27.927 23.051 -8.293 1.00 35.15 181 ASP C C 1
ATOM 5726 O O . ASP C 1 117 ? 28.811 22.448 -8.907 1.00 35.04 181 ASP C O 1
ATOM 5731 N N . THR C 1 118 ? 26.735 22.537 -8.003 1.00 35.01 182 THR C N 1
ATOM 5732 C CA . THR C 1 118 ? 26.373 21.193 -8.373 1.00 35.79 182 THR C CA 1
ATOM 5733 C C . THR C 1 118 ? 26.080 21.122 -9.863 1.00 36.29 182 THR C C 1
ATOM 5734 O O . THR C 1 118 ? 26.493 20.183 -10.529 1.00 36.80 182 THR C O 1
ATOM 5738 N N . TYR C 1 119 ? 25.347 22.108 -10.372 1.00 36.99 183 TYR C N 1
ATOM 5739 C CA . TYR C 1 119 ? 24.927 22.114 -11.764 1.00 37.44 183 TYR C CA 1
ATOM 5740 C C . TYR C 1 119 ? 26.014 22.650 -12.718 1.00 38.40 183 TYR C C 1
ATOM 5741 O O . TYR C 1 119 ? 26.065 22.238 -13.872 1.00 38.56 183 TYR C O 1
ATOM 5750 N N . ILE C 1 120 ? 26.816 23.603 -12.245 1.00 38.76 184 ILE C N 1
ATOM 5751 C CA . ILE C 1 120 ? 27.786 24.312 -13.084 1.00 39.82 184 ILE C CA 1
ATOM 5752 C C . ILE C 1 120 ? 29.162 24.006 -12.570 1.00 40.31 184 ILE C C 1
ATOM 5753 O O . ILE C 1 120 ? 29.537 24.446 -11.484 1.00 40.18 184 ILE C O 1
ATOM 5758 N N . LYS C 1 121 ? 29.916 23.234 -13.344 1.00 41.50 185 LYS C N 1
ATOM 5759 C CA . LYS C 1 121 ? 31.271 22.837 -12.941 1.00 42.72 185 LYS C CA 1
ATOM 5760 C C . LYS C 1 121 ? 32.345 23.864 -13.335 1.00 43.15 185 LYS C C 1
ATOM 5761 O O . LYS C 1 121 ? 33.354 24.003 -12.649 1.00 43.64 185 LYS C O 1
ATOM 5767 N N . ASP C 1 122 ? 32.113 24.593 -14.424 1.00 43.88 186 ASP C N 1
ATOM 5768 C CA . ASP C 1 122 ? 33.086 25.581 -14.938 1.00 44.39 186 ASP C CA 1
ATOM 5769 C C . ASP C 1 122 ? 33.328 26.767 -13.991 1.00 44.24 186 ASP C C 1
ATOM 5770 O O . ASP C 1 122 ? 32.435 27.593 -13.781 1.00 44.04 186 ASP C O 1
ATOM 5775 N N . PRO C 1 123 ? 34.555 26.874 -13.441 1.00 44.62 187 PRO C N 1
ATOM 5776 C CA . PRO C 1 123 ? 34.888 27.877 -12.411 1.00 44.41 187 PRO C CA 1
ATOM 5777 C C . PRO C 1 123 ? 34.651 29.322 -12.855 1.00 44.05 187 PRO C C 1
ATOM 5778 O O . PRO C 1 123 ? 34.309 30.168 -12.026 1.00 44.43 187 PRO C O 1
ATOM 5782 N N . LYS C 1 124 ? 34.806 29.588 -14.148 1.00 43.36 188 LYS C N 1
ATOM 5783 C CA . LYS C 1 124 ? 34.566 30.924 -14.699 1.00 43.09 188 LYS C CA 1
ATOM 5784 C C . LYS C 1 124 ? 33.083 31.239 -14.721 1.00 41.97 188 LYS C C 1
ATOM 5785 O O . LYS C 1 124 ? 32.684 32.380 -14.490 1.00 41.73 188 LYS C O 1
ATOM 5791 N N . GLU C 1 125 ? 32.272 30.229 -15.019 1.00 41.11 189 GLU C N 1
ATOM 5792 C CA . GLU C 1 125 ? 30.824 30.406 -15.010 1.00 40.93 189 GLU C CA 1
ATOM 5793 C C . GLU C 1 125 ? 30.308 30.558 -13.571 1.00 39.82 189 GLU C C 1
ATOM 5794 O O . GLU C 1 125 ? 29.439 31.384 -13.309 1.00 39.08 189 GLU C O 1
ATOM 5800 N N . ARG C 1 126 ? 30.870 29.786 -12.647 1.00 39.34 190 ARG C N 1
ATOM 5801 C CA . ARG C 1 126 ? 30.512 29.907 -11.230 1.00 39.32 190 ARG C CA 1
ATOM 5802 C C . ARG C 1 126 ? 30.759 31.339 -10.761 1.00 39.68 190 ARG C C 1
ATOM 5803 O O . ARG C 1 126 ? 29.861 31.978 -10.207 1.00 39.98 190 ARG C O 1
ATOM 5811 N N . GLU C 1 127 ? 31.972 31.838 -11.023 1.00 39.89 191 GLU C N 1
ATOM 5812 C CA . GLU C 1 127 ? 32.383 33.174 -10.598 1.00 40.11 191 GLU C CA 1
ATOM 5813 C C . GLU C 1 127 ? 31.501 34.281 -11.179 1.00 39.35 191 GLU C C 1
ATOM 5814 O O . GLU C 1 127 ? 31.064 35.176 -10.448 1.00 39.33 191 GLU C O 1
ATOM 5820 N N . PHE C 1 128 ? 31.228 34.203 -12.482 1.00 37.84 192 PHE C N 1
ATOM 5821 C CA . PHE C 1 128 ? 30.257 35.071 -13.132 1.00 36.51 192 PHE C CA 1
ATOM 5822 C C . PHE C 1 128 ? 28.913 35.116 -12.354 1.00 36.03 192 PHE C C 1
ATOM 5823 O O . PHE C 1 128 ? 28.341 36.197 -12.120 1.00 35.11 192 PHE C O 1
ATOM 5831 N N . LEU C 1 129 ? 28.420 33.940 -11.973 1.00 34.66 193 LEU C N 1
ATOM 5832 C CA . LEU C 1 129 ? 27.118 33.836 -11.313 1.00 34.18 193 LEU C CA 1
ATOM 5833 C C . LEU C 1 129 ? 27.183 34.341 -9.867 1.00 34.06 193 LEU C C 1
ATOM 5834 O O . LEU C 1 129 ? 26.302 35.076 -9.440 1.00 34.08 193 LEU C O 1
ATOM 5839 N N . PHE C 1 130 ? 28.243 33.995 -9.137 1.00 34.62 194 PHE C N 1
ATOM 5840 C CA . PHE C 1 130 ? 28.413 34.512 -7.767 1.00 36.05 194 PHE C CA 1
ATOM 5841 C C . PHE C 1 130 ? 28.480 36.035 -7.703 1.00 36.49 194 PHE C C 1
ATOM 5842 O O . PHE C 1 130 ? 28.076 36.633 -6.696 1.00 36.75 194 PHE C O 1
ATOM 5850 N N . ASN C 1 131 ? 28.966 36.663 -8.774 1.00 36.66 195 ASN C N 1
ATOM 5851 C CA . ASN C 1 131 ? 29.146 38.107 -8.782 1.00 36.92 195 ASN C CA 1
ATOM 5852 C C . ASN C 1 131 ? 28.057 38.821 -9.572 1.00 37.23 195 ASN C C 1
ATOM 5853 O O . ASN C 1 131 ? 28.310 39.877 -10.168 1.00 37.05 195 ASN C O 1
ATOM 5858 N N . ALA C 1 132 ? 26.841 38.258 -9.526 1.00 37.11 196 ALA C N 1
ATOM 5859 C CA . ALA C 1 132 ? 25.702 38.686 -10.340 1.00 37.16 196 ALA C CA 1
ATOM 5860 C C . ALA C 1 132 ? 25.381 40.170 -10.241 1.00 37.53 196 ALA C C 1
ATOM 5861 O O . ALA C 1 132 ? 24.978 40.773 -11.223 1.00 36.91 196 ALA C O 1
ATOM 5863 N N . ILE C 1 133 ? 25.532 40.745 -9.048 1.00 38.52 197 ILE C N 1
ATOM 5864 C CA . ILE C 1 133 ? 25.277 42.163 -8.862 1.00 39.93 197 ILE C CA 1
ATOM 5865 C C . ILE C 1 133 ? 26.140 42.985 -9.835 1.00 40.14 197 ILE C C 1
ATOM 5866 O O . ILE C 1 133 ? 25.660 43.959 -10.407 1.00 40.91 197 ILE C O 1
ATOM 5871 N N . GLU C 1 134 ? 27.373 42.556 -10.068 1.00 40.40 198 GLU C N 1
ATOM 5872 C CA . GLU C 1 134 ? 28.258 43.269 -11.003 1.00 41.34 198 GLU C CA 1
ATOM 5873 C C . GLU C 1 134 ? 28.289 42.727 -12.431 1.00 41.22 198 GLU C C 1
ATOM 5874 O O . GLU C 1 134 ? 28.637 43.457 -13.363 1.00 41.82 198 GLU C O 1
ATOM 5880 N N . THR C 1 135 ? 27.914 41.465 -12.614 1.00 40.81 199 THR C N 1
ATOM 5881 C CA . THR C 1 135 ? 28.064 40.820 -13.923 1.00 40.10 199 THR C CA 1
ATOM 5882 C C . THR C 1 135 ? 26.770 40.643 -14.710 1.00 40.74 199 THR C C 1
ATOM 5883 O O . THR C 1 135 ? 26.809 40.377 -15.916 1.00 40.66 199 THR C O 1
ATOM 5887 N N . MET C 1 136 ? 25.627 40.746 -14.038 1.00 41.27 200 MET C N 1
ATOM 5888 C CA . MET C 1 136 ? 24.353 40.398 -14.679 1.00 42.35 200 MET C CA 1
ATOM 5889 C C . MET C 1 136 ? 23.367 41.570 -14.731 1.00 42.66 200 MET C C 1
ATOM 5890 O O . MET C 1 136 ? 22.765 41.919 -13.709 1.00 42.15 200 MET C O 1
ATOM 5895 N N . PRO C 1 137 ? 23.188 42.168 -15.931 1.00 43.28 201 PRO C N 1
ATOM 5896 C CA . PRO C 1 137 ? 22.265 43.298 -16.121 1.00 43.68 201 PRO C CA 1
ATOM 5897 C C . PRO C 1 137 ? 20.839 43.025 -15.627 1.00 43.85 201 PRO C C 1
ATOM 5898 O O . PRO C 1 137 ? 20.201 43.935 -15.101 1.00 43.86 201 PRO C O 1
ATOM 5902 N N . CYS C 1 138 ? 20.353 41.791 -15.787 1.00 44.32 202 CYS C N 1
ATOM 5903 C CA . CYS C 1 138 ? 18.973 41.427 -15.399 1.00 45.17 202 CYS C CA 1
ATOM 5904 C C . CYS C 1 138 ? 18.659 41.652 -13.916 1.00 45.00 202 CYS C C 1
ATOM 5905 O O . CYS C 1 138 ? 17.510 41.897 -13.543 1.00 45.46 202 CYS C O 1
ATOM 5908 N N . VAL C 1 139 ? 19.706 41.606 -13.097 1.00 44.22 203 VAL C N 1
ATOM 5909 C CA . VAL C 1 139 ? 19.633 41.709 -11.655 1.00 43.92 203 VAL C CA 1
ATOM 5910 C C . VAL C 1 139 ? 19.672 43.173 -11.168 1.00 43.72 203 VAL C C 1
ATOM 5911 O O . VAL C 1 139 ? 19.223 43.489 -10.055 1.00 43.37 203 VAL C O 1
ATOM 5915 N N . LYS C 1 140 ? 20.177 44.064 -12.020 1.00 43.00 204 LYS C N 1
ATOM 5916 C CA . LYS C 1 140 ? 20.554 45.412 -11.601 1.00 42.77 204 LYS C CA 1
ATOM 5917 C C . LYS C 1 140 ? 19.449 46.256 -10.982 1.00 42.20 204 LYS C C 1
ATOM 5918 O O . LYS C 1 140 ? 19.650 46.861 -9.939 1.00 41.90 204 LYS C O 1
ATOM 5924 N N . LYS C 1 141 ? 18.307 46.324 -11.655 1.00 41.98 205 LYS C N 1
ATOM 5925 C CA . LYS C 1 141 ? 17.199 47.167 -11.227 1.00 42.66 205 LYS C CA 1
ATOM 5926 C C . LYS C 1 141 ? 16.686 46.766 -9.833 1.00 42.23 205 LYS C C 1
ATOM 5927 O O . LYS C 1 141 ? 16.424 47.620 -8.986 1.00 41.85 205 LYS C O 1
ATOM 5933 N N . LYS C 1 142 ? 16.552 45.461 -9.602 1.00 41.68 206 LYS C N 1
ATOM 5934 C CA . LYS C 1 142 ? 16.106 44.966 -8.300 1.00 41.13 206 LYS C CA 1
ATOM 5935 C C . LYS C 1 142 ? 17.163 45.187 -7.231 1.00 40.88 206 LYS C C 1
ATOM 5936 O O . LYS C 1 142 ? 16.829 45.646 -6.144 1.00 40.14 206 LYS C O 1
ATOM 5942 N N . ALA C 1 143 ? 18.427 44.892 -7.556 1.00 40.63 207 ALA C N 1
ATOM 5943 C CA . ALA C 1 143 ? 19.523 45.033 -6.600 1.00 40.91 207 ALA C CA 1
ATOM 5944 C C . ALA C 1 143 ? 19.685 46.490 -6.186 1.00 41.42 207 ALA C C 1
ATOM 5945 O O . ALA C 1 143 ? 19.733 46.788 -4.987 1.00 41.34 207 ALA C O 1
ATOM 5947 N N . ASP C 1 144 ? 19.729 47.392 -7.172 1.00 41.68 208 ASP C N 1
ATOM 5948 C CA . ASP C 1 144 ? 19.831 48.839 -6.914 1.00 42.37 208 ASP C CA 1
ATOM 5949 C C . ASP C 1 144 ? 18.687 49.348 -6.039 1.00 41.94 208 ASP C C 1
ATOM 5950 O O . ASP C 1 144 ? 18.905 50.167 -5.143 1.00 42.14 208 ASP C O 1
ATOM 5955 N N . TRP C 1 145 ? 17.475 48.870 -6.321 1.00 41.55 209 TRP C N 1
ATOM 5956 C CA . TRP C 1 145 ? 16.259 49.292 -5.613 1.00 41.21 209 TRP C CA 1
ATOM 5957 C C . TRP C 1 145 ? 16.328 48.949 -4.132 1.00 40.93 209 TRP C C 1
ATOM 5958 O O . TRP C 1 145 ? 16.084 49.796 -3.268 1.00 40.72 209 TRP C O 1
ATOM 5969 N N . ALA C 1 146 ? 16.643 47.690 -3.850 1.00 40.84 210 ALA C N 1
ATOM 5970 C CA . ALA C 1 146 ? 16.773 47.216 -2.478 1.00 40.71 210 ALA C CA 1
ATOM 5971 C C . ALA C 1 146 ? 17.895 47.960 -1.762 1.00 40.83 210 ALA C C 1
ATOM 5972 O O . ALA C 1 146 ? 17.694 48.450 -0.649 1.00 41.14 210 ALA C O 1
ATOM 5974 N N . LEU C 1 147 ? 19.049 48.074 -2.417 1.00 40.93 211 LEU C N 1
ATOM 5975 C CA . LEU C 1 147 ? 20.223 48.750 -1.840 1.00 41.72 211 LEU C CA 1
ATOM 5976 C C . LEU C 1 147 ? 19.983 50.223 -1.508 1.00 41.94 211 LEU C C 1
ATOM 5977 O O . LEU C 1 147 ? 20.475 50.714 -0.500 1.00 41.87 211 LEU C O 1
ATOM 5982 N N . ARG C 1 148 ? 19.219 50.918 -2.351 1.00 42.76 212 ARG C N 1
ATOM 5983 C CA . ARG C 1 148 ? 18.815 52.298 -2.060 1.00 43.57 212 ARG C CA 1
ATOM 5984 C C . ARG C 1 148 ? 18.094 52.415 -0.723 1.00 43.35 212 ARG C C 1
ATOM 5985 O O . ARG C 1 148 ? 18.329 53.359 0.018 1.00 43.88 212 ARG C O 1
ATOM 5993 N N . TRP C 1 149 ? 17.232 51.452 -0.405 1.00 43.25 213 TRP C N 1
ATOM 5994 C CA . TRP C 1 149 ? 16.518 51.467 0.876 1.00 43.23 213 TRP C CA 1
ATOM 5995 C C . TRP C 1 149 ? 17.435 51.251 2.095 1.00 43.35 213 TRP C C 1
ATOM 5996 O O . TRP C 1 149 ? 17.095 51.663 3.196 1.00 43.27 213 TRP C O 1
ATOM 6007 N N . ILE C 1 150 ? 18.583 50.604 1.902 1.00 43.34 214 ILE C N 1
ATOM 6008 C CA . ILE C 1 150 ? 19.574 50.480 2.975 1.00 43.45 214 ILE C CA 1
ATOM 6009 C C . ILE C 1 150 ? 20.295 51.822 3.170 1.00 44.73 214 ILE C C 1
ATOM 6010 O O . ILE C 1 150 ? 20.468 52.280 4.293 1.00 44.59 214 ILE C O 1
ATOM 6015 N N . GLY C 1 151 ? 20.691 52.454 2.068 1.00 46.02 215 GLY C N 1
ATOM 6016 C CA . GLY C 1 151 ? 21.383 53.747 2.120 1.00 47.55 215 GLY C CA 1
ATOM 6017 C C . GLY C 1 151 ? 20.509 54.947 2.485 1.00 48.47 215 GLY C C 1
ATOM 6018 O O . GLY C 1 151 ? 21.034 55.980 2.891 1.00 48.83 215 GLY C O 1
ATOM 6019 N N . ASP C 1 152 ? 19.190 54.818 2.341 1.00 49.15 216 ASP C N 1
ATOM 6020 C CA . ASP C 1 152 ? 18.254 55.925 2.579 1.00 50.15 216 ASP C CA 1
ATOM 6021 C C . ASP C 1 152 ? 18.244 56.303 4.054 1.00 50.95 216 ASP C C 1
ATOM 6022 O O . ASP C 1 152 ? 17.699 55.591 4.902 1.00 50.72 216 ASP C O 1
ATOM 6027 N N . LYS C 1 153 ? 18.859 57.440 4.345 1.00 52.19 217 LYS C N 1
ATOM 6028 C CA . LYS C 1 153 ? 18.999 57.928 5.710 1.00 53.35 217 LYS C CA 1
ATOM 6029 C C . LYS C 1 153 ? 17.768 58.717 6.167 1.00 53.27 217 LYS C C 1
ATOM 6030 O O . LYS C 1 153 ? 17.681 59.109 7.331 1.00 53.61 217 LYS C O 1
ATOM 6036 N N . GLU C 1 154 ? 16.812 58.918 5.259 1.00 53.22 218 GLU C N 1
ATOM 6037 C CA . GLU C 1 154 ? 15.588 59.685 5.550 1.00 53.02 218 GLU C CA 1
ATOM 6038 C C . GLU C 1 154 ? 14.373 58.805 5.804 1.00 51.89 218 GLU C C 1
ATOM 6039 O O . GLU C 1 154 ? 13.531 59.129 6.642 1.00 52.09 218 GLU C O 1
ATOM 6045 N N . ALA C 1 155 ? 14.268 57.704 5.065 1.00 50.37 219 ALA C N 1
ATOM 6046 C CA . ALA C 1 155 ? 13.086 56.849 5.143 1.00 48.69 219 ALA C CA 1
ATOM 6047 C C . ALA C 1 155 ? 12.909 56.237 6.531 1.00 47.47 219 ALA C C 1
ATOM 6048 O O . ALA C 1 155 ? 13.862 55.785 7.160 1.00 47.12 219 ALA C O 1
ATOM 6050 N N . THR C 1 156 ? 11.672 56.259 7.007 1.00 45.78 220 THR C N 1
ATOM 6051 C CA . THR C 1 156 ? 11.339 55.720 8.302 1.00 44.29 220 THR C CA 1
ATOM 6052 C C . THR C 1 156 ? 11.445 54.197 8.280 1.00 43.26 220 THR C C 1
ATOM 6053 O O . THR C 1 156 ? 11.475 53.573 7.211 1.00 42.71 220 THR C O 1
ATOM 6057 N N . TYR C 1 157 ? 11.501 53.606 9.466 1.00 41.94 221 TYR C N 1
ATOM 6058 C CA . TYR C 1 157 ? 11.499 52.167 9.590 1.00 41.05 221 TYR C CA 1
ATOM 6059 C C . TYR C 1 157 ? 10.233 51.617 8.960 1.00 41.14 221 TYR C C 1
ATOM 6060 O O . TYR C 1 157 ? 10.273 50.548 8.357 1.00 40.85 221 TYR C O 1
ATOM 6069 N N . GLY C 1 158 ? 9.121 52.354 9.098 1.00 41.06 222 GLY C N 1
ATOM 6070 C CA . GLY C 1 158 ? 7.829 51.961 8.523 1.00 40.96 222 GLY C CA 1
ATOM 6071 C C . GLY C 1 158 ? 7.882 51.799 7.014 1.00 41.03 222 GLY C C 1
ATOM 6072 O O . GLY C 1 158 ? 7.379 50.828 6.465 1.00 41.52 222 GLY C O 1
ATOM 6073 N N . GLU C 1 159 ? 8.518 52.745 6.344 1.00 41.31 223 GLU C N 1
ATOM 6074 C CA . GLU C 1 159 ? 8.684 52.677 4.897 1.00 41.50 223 GLU C CA 1
ATOM 6075 C C . GLU C 1 159 ? 9.690 51.584 4.496 1.00 40.62 223 GLU C C 1
ATOM 6076 O O . GLU C 1 159 ? 9.457 50.852 3.550 1.00 40.80 223 GLU C O 1
ATOM 6082 N N . ARG C 1 160 ? 10.794 51.476 5.233 1.00 39.70 224 ARG C N 1
ATOM 6083 C CA . ARG C 1 160 ? 11.860 50.533 4.893 1.00 38.77 224 ARG C CA 1
ATOM 6084 C C . ARG C 1 160 ? 11.414 49.094 5.175 1.00 38.25 224 ARG C C 1
ATOM 6085 O O . ARG C 1 160 ? 11.765 48.174 4.440 1.00 38.11 224 ARG C O 1
ATOM 6093 N N . VAL C 1 161 ? 10.592 48.907 6.203 1.00 36.98 225 VAL C N 1
ATOM 6094 C CA . VAL C 1 161 ? 10.097 47.574 6.483 1.00 36.56 225 VAL C CA 1
ATOM 6095 C C . VAL C 1 161 ? 9.120 47.122 5.391 1.00 36.04 225 VAL C C 1
ATOM 6096 O O . VAL C 1 161 ? 9.047 45.928 5.094 1.00 35.64 225 VAL C O 1
ATOM 6100 N N . VAL C 1 162 ? 8.409 48.072 4.777 1.00 35.35 226 VAL C N 1
ATOM 6101 C CA . VAL C 1 162 ? 7.500 47.745 3.680 1.00 35.54 226 VAL C CA 1
ATOM 6102 C C . VAL C 1 162 ? 8.323 47.401 2.443 1.00 34.76 226 VAL C C 1
ATOM 6103 O O . VAL C 1 162 ? 8.016 46.450 1.737 1.00 34.52 226 VAL C O 1
ATOM 6107 N N . ALA C 1 163 ? 9.368 48.180 2.195 1.00 34.76 227 ALA C N 1
ATOM 6108 C CA . ALA C 1 163 ? 10.236 47.952 1.038 1.00 34.98 227 ALA C CA 1
ATOM 6109 C C . ALA C 1 163 ? 10.872 46.553 1.061 1.00 34.83 227 ALA C C 1
ATOM 6110 O O . ALA C 1 163 ? 10.902 45.850 0.035 1.00 34.61 227 ALA C O 1
ATOM 6112 N N . PHE C 1 164 ? 11.354 46.134 2.232 1.00 34.49 228 PHE C N 1
ATOM 6113 C CA . PHE C 1 164 ? 11.964 44.812 2.321 1.00 34.43 228 PHE C CA 1
ATOM 6114 C C . PHE C 1 164 ? 10.972 43.661 2.331 1.00 34.55 228 PHE C C 1
ATOM 6115 O O . PHE C 1 164 ? 11.319 42.546 1.933 1.00 33.75 228 PHE C O 1
ATOM 6123 N N . ALA C 1 165 ? 9.726 43.949 2.713 1.00 34.53 229 ALA C N 1
ATOM 6124 C CA . ALA C 1 165 ? 8.631 42.995 2.469 1.00 35.44 229 ALA C CA 1
ATOM 6125 C C . ALA C 1 165 ? 8.367 42.872 0.960 1.00 35.45 229 ALA C C 1
ATOM 6126 O O . ALA C 1 165 ? 8.022 41.808 0.462 1.00 36.03 229 ALA C O 1
ATOM 6128 N N . ALA C 1 166 ? 8.521 43.974 0.240 1.00 35.79 230 ALA C N 1
ATOM 6129 C CA . ALA C 1 166 ? 8.382 43.950 -1.218 1.00 35.79 230 ALA C CA 1
ATOM 6130 C C . ALA C 1 166 ? 9.533 43.168 -1.856 1.00 35.82 230 ALA C C 1
ATOM 6131 O O . ALA C 1 166 ? 9.326 42.437 -2.822 1.00 35.94 230 ALA C O 1
ATOM 6133 N N . VAL C 1 167 ? 10.740 43.300 -1.309 1.00 35.87 231 VAL C N 1
ATOM 6134 C CA . VAL C 1 167 ? 11.856 42.522 -1.815 1.00 35.88 231 VAL C CA 1
ATOM 6135 C C . VAL C 1 167 ? 11.573 41.041 -1.590 1.00 36.46 231 VAL C C 1
ATOM 6136 O O . VAL C 1 167 ? 11.554 40.249 -2.536 1.00 36.58 231 VAL C O 1
ATOM 6140 N N . GLU C 1 168 ? 11.317 40.678 -0.341 1.00 36.62 232 GLU C N 1
ATOM 6141 C CA . GLU C 1 168 ? 11.180 39.272 0.018 1.00 37.41 232 GLU C CA 1
ATOM 6142 C C . GLU C 1 168 ? 9.882 38.653 -0.467 1.00 37.56 232 GLU C C 1
ATOM 6143 O O . GLU C 1 168 ? 9.783 37.432 -0.555 1.00 37.59 232 GLU C O 1
ATOM 6149 N N . GLY C 1 169 ? 8.892 39.498 -0.758 1.00 37.81 233 GLY C N 1
ATOM 6150 C CA . GLY C 1 169 ? 7.566 39.039 -1.146 1.00 37.98 233 GLY C CA 1
ATOM 6151 C C . GLY C 1 169 ? 7.164 39.289 -2.590 1.00 38.49 233 GLY C C 1
ATOM 6152 O O . GLY C 1 169 ? 6.351 38.552 -3.134 1.00 39.65 233 GLY C O 1
ATOM 6153 N N . ILE C 1 170 ? 7.715 40.314 -3.222 1.00 37.99 234 ILE C N 1
ATOM 6154 C CA . ILE C 1 170 ? 7.345 40.625 -4.601 1.00 38.01 234 ILE C CA 1
ATOM 6155 C C . ILE C 1 170 ? 8.506 40.302 -5.553 1.00 37.96 234 ILE C C 1
ATOM 6156 O O . ILE C 1 170 ? 8.317 39.595 -6.540 1.00 38.54 234 ILE C O 1
ATOM 6161 N N . PHE C 1 171 ? 9.694 40.808 -5.237 1.00 37.25 235 PHE C N 1
ATOM 6162 C CA . PHE C 1 171 ? 10.889 40.581 -6.038 1.00 37.46 235 PHE C CA 1
ATOM 6163 C C . PHE C 1 171 ? 11.244 39.107 -6.162 1.00 37.43 235 PHE C C 1
ATOM 6164 O O . PHE C 1 171 ? 11.876 38.735 -7.126 1.00 38.30 235 PHE C O 1
ATOM 6172 N N . PHE C 1 172 ? 10.872 38.289 -5.178 1.00 37.31 236 PHE C N 1
ATOM 6173 C CA . PHE C 1 172 ? 11.158 36.850 -5.195 1.00 37.06 236 PHE C CA 1
ATOM 6174 C C . PHE C 1 172 ? 10.014 36.013 -5.777 1.00 37.15 236 PHE C C 1
ATOM 6175 O O . PHE C 1 172 ? 10.218 34.860 -6.155 1.00 37.55 236 PHE C O 1
ATOM 6183 N N . SER C 1 173 ? 8.822 36.595 -5.828 1.00 37.55 237 SER C N 1
ATOM 6184 C CA . SER C 1 173 ? 7.595 35.866 -6.129 1.00 38.30 237 SER C CA 1
ATOM 6185 C C . SER C 1 173 ? 7.585 35.229 -7.510 1.00 37.92 237 SER C C 1
ATOM 6186 O O . SER C 1 173 ? 7.143 34.093 -7.655 1.00 37.94 237 SER C O 1
ATOM 6189 N N . GLY C 1 174 ? 8.050 35.973 -8.514 1.00 37.79 238 GLY C N 1
ATOM 6190 C CA . GLY C 1 174 ? 8.144 35.464 -9.878 1.00 37.59 238 GLY C CA 1
ATOM 6191 C C . GLY C 1 174 ? 9.128 34.310 -9.998 1.00 37.33 238 GLY C C 1
ATOM 6192 O O . GLY C 1 174 ? 8.863 33.306 -10.675 1.00 37.19 238 GLY C O 1
ATOM 6193 N N . SER C 1 175 ? 10.265 34.435 -9.325 1.00 36.72 239 SER C N 1
ATOM 6194 C CA . SER C 1 175 ? 11.257 33.390 -9.409 1.00 36.24 239 SER C CA 1
ATOM 6195 C C . SER C 1 175 ? 10.795 32.151 -8.639 1.00 35.64 239 SER C C 1
ATOM 6196 O O . SER C 1 175 ? 11.034 31.040 -9.099 1.00 35.38 239 SER C O 1
ATOM 6199 N N . PHE C 1 176 ? 10.144 32.327 -7.481 1.00 35.16 240 PHE C N 1
ATOM 6200 C CA . PHE C 1 176 ? 9.594 31.165 -6.754 1.00 35.11 240 PHE C CA 1
ATOM 6201 C C . PHE C 1 176 ? 8.570 30.433 -7.612 1.00 35.14 240 PHE C C 1
ATOM 6202 O O . PHE C 1 176 ? 8.610 29.219 -7.709 1.00 34.86 240 PHE C O 1
ATOM 6210 N N . ALA C 1 177 ? 7.659 31.183 -8.227 1.00 35.60 241 ALA C N 1
ATOM 6211 C CA . ALA C 1 177 ? 6.660 30.591 -9.118 1.00 36.82 241 ALA C CA 1
ATOM 6212 C C . ALA C 1 177 ? 7.309 29.799 -10.267 1.00 37.29 241 ALA C C 1
ATOM 6213 O O . ALA C 1 177 ? 6.832 28.720 -10.627 1.00 38.17 241 ALA C O 1
ATOM 6215 N N . SER C 1 178 ? 8.404 30.332 -10.811 1.00 37.66 242 SER C N 1
ATOM 6216 C CA . SER C 1 178 ? 9.196 29.678 -11.864 1.00 38.36 242 SER C CA 1
ATOM 6217 C C . SER C 1 178 ? 9.666 28.297 -11.490 1.00 37.55 242 SER C C 1
ATOM 6218 O O . SER C 1 178 ? 9.680 27.378 -12.307 1.00 36.88 242 SER C O 1
ATOM 6221 N N . ILE C 1 179 ? 10.135 28.172 -10.260 1.00 37.01 243 ILE C N 1
ATOM 6222 C CA . ILE C 1 179 ? 10.660 26.902 -9.829 1.00 36.74 243 ILE C CA 1
ATOM 6223 C C . ILE C 1 179 ? 9.496 25.953 -9.511 1.00 37.18 243 ILE C C 1
ATOM 6224 O O . ILE C 1 179 ? 9.587 24.742 -9.752 1.00 36.78 243 ILE C O 1
ATOM 6229 N N . PHE C 1 180 ? 8.400 26.505 -9.005 1.00 37.33 244 PHE C N 1
ATOM 6230 C CA . PHE C 1 180 ? 7.200 25.707 -8.806 1.00 38.68 244 PHE C CA 1
ATOM 6231 C C . PHE C 1 180 ? 6.651 25.216 -10.162 1.00 39.62 244 PHE C C 1
ATOM 6232 O O . PHE C 1 180 ? 6.139 24.107 -10.261 1.00 39.60 244 PHE C O 1
ATOM 6240 N N . TRP C 1 181 ? 6.814 26.028 -11.208 1.00 41.07 245 TRP C N 1
ATOM 6241 C CA . TRP C 1 181 ? 6.524 25.598 -12.589 1.00 42.52 245 TRP C CA 1
ATOM 6242 C C . TRP C 1 181 ? 7.353 24.379 -12.990 1.00 42.75 245 TRP C C 1
ATOM 6243 O O . TRP C 1 181 ? 6.830 23.421 -13.564 1.00 43.14 245 TRP C O 1
ATOM 6254 N N . LEU C 1 182 ? 8.645 24.409 -12.681 1.00 43.01 246 LEU C N 1
ATOM 6255 C CA . LEU C 1 182 ? 9.511 23.255 -12.912 1.00 43.61 246 LEU C CA 1
ATOM 6256 C C . LEU C 1 182 ? 9.065 22.007 -12.128 1.00 44.19 246 LEU C C 1
ATOM 6257 O O . LEU C 1 182 ? 9.168 20.888 -12.637 1.00 43.41 246 LEU C O 1
ATOM 6262 N N . LYS C 1 183 ? 8.590 22.203 -10.894 1.00 44.59 247 LYS C N 1
ATOM 6263 C CA . LYS C 1 183 ? 8.043 21.103 -10.091 1.00 45.78 247 LYS C CA 1
ATOM 6264 C C . LYS C 1 183 ? 6.861 20.492 -10.851 1.00 46.42 247 LYS C C 1
ATOM 6265 O O . LYS C 1 183 ? 6.776 19.280 -11.000 1.00 46.26 247 LYS C O 1
ATOM 6271 N N . LYS C 1 184 ? 5.988 21.356 -11.365 1.00 47.38 248 LYS C N 1
ATOM 6272 C CA . LYS C 1 184 ? 4.848 20.933 -12.162 1.00 48.53 248 LYS C CA 1
ATOM 6273 C C . LYS C 1 184 ? 5.267 20.072 -13.361 1.00 48.46 248 LYS C C 1
ATOM 6274 O O . LYS C 1 184 ? 4.526 19.182 -13.774 1.00 48.56 248 LYS C O 1
ATOM 6280 N N . ARG C 1 185 ? 6.459 20.332 -13.897 1.00 47.98 249 ARG C N 1
ATOM 6281 C CA . ARG C 1 185 ? 6.989 19.568 -15.023 1.00 47.52 249 ARG C CA 1
ATOM 6282 C C . ARG C 1 185 ? 7.793 18.341 -14.593 1.00 47.31 249 ARG C C 1
ATOM 6283 O O . ARG C 1 185 ? 8.291 17.603 -15.437 1.00 47.97 249 ARG C O 1
ATOM 6291 N N . GLY C 1 186 ? 7.912 18.121 -13.287 1.00 46.94 250 GLY C N 1
ATOM 6292 C CA . GLY C 1 186 ? 8.596 16.942 -12.754 1.00 46.37 250 GLY C CA 1
ATOM 6293 C C . GLY C 1 186 ? 10.111 17.000 -12.828 1.00 46.23 250 GLY C C 1
ATOM 6294 O O . GLY C 1 186 ? 10.770 15.960 -12.835 1.00 46.07 250 GLY C O 1
ATOM 6295 N N . LEU C 1 187 ? 10.668 18.212 -12.860 1.00 45.72 251 LEU C N 1
ATOM 6296 C CA . LEU C 1 187 ? 12.106 18.406 -13.072 1.00 45.49 251 LEU C CA 1
ATOM 6297 C C . LEU C 1 187 ? 12.837 18.894 -11.819 1.00 44.96 251 LEU C C 1
ATOM 6298 O O . LEU C 1 187 ? 12.323 19.744 -11.102 1.00 45.32 251 LEU C O 1
ATOM 6303 N N . MET C 1 188 ? 14.032 18.354 -11.579 1.00 44.30 252 MET C N 1
ATOM 6304 C CA . MET C 1 188 ? 14.982 18.841 -10.563 1.00 43.92 252 MET C CA 1
ATOM 6305 C C . MET C 1 188 ? 14.452 18.767 -9.119 1.00 42.62 252 MET C C 1
ATOM 6306 O O . MET C 1 188 ? 14.182 19.797 -8.514 1.00 41.79 252 MET C O 1
ATOM 6311 N N . PRO C 1 189 ? 14.312 17.549 -8.564 1.00 41.86 253 PRO C N 1
ATOM 6312 C CA . PRO C 1 189 ? 13.740 17.389 -7.215 1.00 40.86 253 PRO C CA 1
ATOM 6313 C C . PRO C 1 189 ? 14.457 18.207 -6.126 1.00 39.66 253 PRO C C 1
ATOM 6314 O O . PRO C 1 189 ? 13.791 18.820 -5.290 1.00 39.29 253 PRO C O 1
ATOM 6318 N N . GLY C 1 190 ? 15.790 18.212 -6.147 1.00 38.37 254 GLY C N 1
ATOM 6319 C CA . GLY C 1 190 ? 16.595 18.964 -5.190 1.00 37.21 254 GLY C CA 1
ATOM 6320 C C . GLY C 1 190 ? 16.288 20.454 -5.248 1.00 36.95 254 GLY C C 1
ATOM 6321 O O . GLY C 1 190 ? 16.065 21.088 -4.216 1.00 36.60 254 GLY C O 1
ATOM 6322 N N . LEU C 1 191 ? 16.284 21.012 -6.461 1.00 35.83 255 LEU C N 1
ATOM 6323 C CA . LEU C 1 191 ? 15.919 22.412 -6.670 1.00 35.19 255 LEU C CA 1
ATOM 6324 C C . LEU C 1 191 ? 14.509 22.730 -6.183 1.00 34.60 255 LEU C C 1
ATOM 6325 O O . LEU C 1 191 ? 14.291 23.737 -5.504 1.00 34.34 255 LEU C O 1
ATOM 6330 N N . THR C 1 192 ? 13.546 21.881 -6.541 1.00 33.32 256 THR C N 1
ATOM 6331 C CA . THR C 1 192 ? 12.166 22.182 -6.202 1.00 32.79 256 THR C CA 1
ATOM 6332 C C . THR C 1 192 ? 11.875 22.026 -4.708 1.00 31.65 256 THR C C 1
ATOM 6333 O O . THR C 1 192 ? 11.090 22.795 -4.157 1.00 31.18 256 THR C O 1
ATOM 6337 N N . PHE C 1 193 ? 12.513 21.061 -4.054 1.00 30.43 257 PHE C N 1
ATOM 6338 C CA . PHE C 1 193 ? 12.307 20.886 -2.618 1.00 30.91 257 PHE C CA 1
ATOM 6339 C C . PHE C 1 193 ? 12.910 22.062 -1.828 1.00 30.53 257 PHE C C 1
ATOM 6340 O O . PHE C 1 193 ? 12.247 22.648 -0.970 1.00 30.03 257 PHE C O 1
ATOM 6348 N N . SER C 1 194 ? 14.149 22.426 -2.156 1.00 30.28 258 SER C N 1
ATOM 6349 C CA . SER C 1 194 ? 14.805 23.582 -1.522 1.00 30.26 258 SER C CA 1
ATOM 6350 C C . SER C 1 194 ? 14.002 24.857 -1.757 1.00 30.23 258 SER C C 1
ATOM 6351 O O . SER C 1 194 ? 13.864 25.691 -0.850 1.00 29.90 258 SER C O 1
ATOM 6354 N N . ASN C 1 195 ? 13.418 24.978 -2.950 1.00 30.09 259 ASN C N 1
ATOM 6355 C CA . ASN C 1 195 ? 12.488 26.083 -3.256 1.00 30.43 259 ASN C CA 1
ATOM 6356 C C . ASN C 1 195 ? 11.259 26.117 -2.330 1.00 30.85 259 ASN C C 1
ATOM 6357 O O . ASN C 1 195 ? 10.762 27.181 -1.980 1.00 30.32 259 ASN C O 1
ATOM 6362 N N . GLU C 1 196 ? 10.749 24.950 -1.968 1.00 31.14 260 GLU C N 1
ATOM 6363 C CA . GLU C 1 196 ? 9.649 24.886 -1.016 1.00 32.06 260 GLU C CA 1
ATOM 6364 C C . GLU C 1 196 ? 10.066 25.426 0.352 1.00 31.84 260 GLU C C 1
ATOM 6365 O O . GLU C 1 196 ? 9.349 26.216 0.937 1.00 32.49 260 GLU C O 1
ATOM 6371 N N . LEU C 1 197 ? 11.227 25.009 0.844 1.00 31.77 261 LEU C N 1
ATOM 6372 C CA . LEU C 1 197 ? 11.727 25.476 2.143 1.00 32.27 261 LEU C CA 1
ATOM 6373 C C . LEU C 1 197 ? 12.017 26.953 2.144 1.00 31.60 261 LEU C C 1
ATOM 6374 O O . LEU C 1 197 ? 11.656 27.659 3.082 1.00 32.74 261 LEU C O 1
ATOM 6379 N N . ILE C 1 198 ? 12.673 27.430 1.096 1.00 31.30 262 ILE C N 1
ATOM 6380 C CA . ILE C 1 198 ? 13.075 28.826 1.037 1.00 30.57 262 ILE C CA 1
ATOM 6381 C C . ILE C 1 198 ? 11.876 29.752 0.869 1.00 31.18 262 ILE C C 1
ATOM 6382 O O . ILE C 1 198 ? 11.773 30.757 1.572 1.00 30.70 262 ILE C O 1
ATOM 6387 N N . SER C 1 199 ? 10.941 29.410 -0.022 1.00 32.13 263 SER C N 1
ATOM 6388 C CA . SER C 1 199 ? 9.775 30.280 -0.193 1.00 32.61 263 SER C CA 1
ATOM 6389 C C . SER C 1 199 ? 8.876 30.294 1.051 1.00 32.13 263 SER C C 1
ATOM 6390 O O . SER C 1 199 ? 8.264 31.303 1.344 1.00 32.75 263 SER C O 1
ATOM 6393 N N . ARG C 1 200 ? 8.802 29.176 1.761 1.00 32.44 264 ARG C N 1
ATOM 6394 C CA . ARG C 1 200 ? 8.143 29.132 3.072 1.00 32.34 264 ARG C CA 1
ATOM 6395 C C . ARG C 1 200 ? 8.827 30.126 4.028 1.00 31.73 264 ARG C C 1
ATOM 6396 O O . ARG C 1 200 ? 8.165 30.996 4.590 1.00 31.60 264 ARG C O 1
ATOM 6404 N N . ASP C 1 201 ? 10.150 30.017 4.169 1.00 31.30 265 ASP C N 1
ATOM 6405 C CA . ASP C 1 201 ? 10.928 30.941 5.011 1.00 31.68 265 ASP C CA 1
ATOM 6406 C C . ASP C 1 201 ? 10.690 32.403 4.658 1.00 31.86 265 ASP C C 1
ATOM 6407 O O . ASP C 1 201 ? 10.502 33.238 5.543 1.00 30.78 265 ASP C O 1
ATOM 6412 N N . GLU C 1 202 ? 10.723 32.696 3.363 1.00 32.06 266 GLU C N 1
ATOM 6413 C CA . GLU C 1 202 ? 10.523 34.061 2.885 1.00 33.44 266 GLU C CA 1
ATOM 6414 C C . GLU C 1 202 ? 9.095 34.553 3.116 1.00 32.83 266 GLU C C 1
ATOM 6415 O O . GLU C 1 202 ? 8.900 35.703 3.455 1.00 33.42 266 GLU C O 1
ATOM 6421 N N . GLY C 1 203 ? 8.112 33.668 2.960 1.00 33.34 267 GLY C N 1
ATOM 6422 C CA . GLY C 1 203 ? 6.720 33.975 3.351 1.00 32.60 267 GLY C CA 1
ATOM 6423 C C . GLY C 1 203 ? 6.626 34.355 4.825 1.00 32.26 267 GLY C C 1
ATOM 6424 O O . GLY C 1 203 ? 5.955 35.326 5.185 1.00 32.33 267 GLY C O 1
ATOM 6425 N N . LEU C 1 204 ? 7.312 33.600 5.679 1.00 31.66 268 LEU C N 1
ATOM 6426 C CA . LEU C 1 204 ? 7.364 33.915 7.104 1.00 31.60 268 LEU C CA 1
ATOM 6427 C C . LEU C 1 204 ? 8.057 35.262 7.360 1.00 31.52 268 LEU C C 1
ATOM 6428 O O . LEU C 1 204 ? 7.590 36.073 8.176 1.00 30.76 268 LEU C O 1
ATOM 6433 N N . HIS C 1 205 ? 9.137 35.534 6.635 1.00 31.47 269 HIS C N 1
ATOM 6434 C CA . HIS C 1 205 ? 9.807 36.841 6.767 1.00 32.58 269 HIS C CA 1
ATOM 6435 C C . HIS C 1 205 ? 8.929 38.013 6.369 1.00 33.11 269 HIS C C 1
ATOM 6436 O O . HIS C 1 205 ? 9.039 39.092 6.957 1.00 33.26 269 HIS C O 1
ATOM 6443 N N . CYS C 1 206 ? 8.073 37.809 5.364 1.00 34.10 270 CYS C N 1
ATOM 6444 C CA . CYS C 1 206 ? 7.120 38.842 4.944 1.00 35.21 270 CYS C CA 1
ATOM 6445 C C . CYS C 1 206 ? 6.002 39.010 5.966 1.00 34.88 270 CYS C C 1
ATOM 6446 O O . CYS C 1 206 ? 5.633 40.139 6.281 1.00 35.29 270 CYS C O 1
ATOM 6449 N N . ASP C 1 207 ? 5.478 37.894 6.483 1.00 34.80 271 ASP C N 1
ATOM 6450 C CA . ASP C 1 207 ? 4.473 37.928 7.546 1.00 35.51 271 ASP C CA 1
ATOM 6451 C C . ASP C 1 207 ? 5.017 38.702 8.758 1.00 35.26 271 ASP C C 1
ATOM 6452 O O . ASP C 1 207 ? 4.294 39.432 9.432 1.00 35.19 271 ASP C O 1
ATOM 6457 N N . PHE C 1 208 ? 6.307 38.538 9.023 1.00 35.49 272 PHE C N 1
ATOM 6458 C CA . PHE C 1 208 ? 6.908 39.213 10.156 1.00 34.74 272 PHE C CA 1
ATOM 6459 C C . PHE C 1 208 ? 6.983 40.702 9.897 1.00 35.08 272 PHE C C 1
ATOM 6460 O O . PHE C 1 208 ? 6.687 41.498 10.790 1.00 35.13 272 PHE C O 1
ATOM 6468 N N . ALA C 1 209 ? 7.389 41.087 8.684 1.00 34.88 273 ALA C N 1
ATOM 6469 C CA . ALA C 1 209 ? 7.393 42.497 8.314 1.00 34.89 273 ALA C CA 1
ATOM 6470 C C . ALA C 1 209 ? 6.012 43.126 8.549 1.00 35.42 273 ALA C C 1
ATOM 6471 O O . ALA C 1 209 ? 5.918 44.270 9.026 1.00 34.34 273 ALA C O 1
ATOM 6473 N N . CYS C 1 210 ? 4.962 42.381 8.191 1.00 35.57 274 CYS C N 1
ATOM 6474 C CA . CYS C 1 210 ? 3.582 42.863 8.313 1.00 36.83 274 CYS C CA 1
ATOM 6475 C C . CYS C 1 210 ? 3.186 43.006 9.765 1.00 36.58 274 CYS C C 1
ATOM 6476 O O . CYS C 1 210 ? 2.523 43.960 10.121 1.00 36.97 274 CYS C O 1
ATOM 6479 N N . LEU C 1 211 ? 3.625 42.065 10.593 1.00 36.85 275 LEU C N 1
ATOM 6480 C CA . LEU C 1 211 ? 3.409 42.134 12.023 1.00 37.20 275 LEU C CA 1
ATOM 6481 C C . LEU C 1 211 ? 4.163 43.308 12.656 1.00 37.58 275 LEU C C 1
ATOM 6482 O O . LEU C 1 211 ? 3.616 44.018 13.512 1.00 37.82 275 LEU C O 1
ATOM 6487 N N . MET C 1 212 ? 5.395 43.552 12.215 1.00 37.47 276 MET C N 1
ATOM 6488 C CA . MET C 1 212 ? 6.137 44.715 12.702 1.00 37.37 276 MET C CA 1
ATOM 6489 C C . MET C 1 212 ? 5.406 46.000 12.313 1.00 38.38 276 MET C C 1
ATOM 6490 O O . MET C 1 212 ? 5.206 46.892 13.141 1.00 38.05 276 MET C O 1
ATOM 6495 N N . PHE C 1 213 ? 5.007 46.081 11.049 1.00 38.58 277 PHE C N 1
ATOM 6496 C CA . PHE C 1 213 ? 4.304 47.237 10.512 1.00 39.34 277 PHE C CA 1
ATOM 6497 C C . PHE C 1 213 ? 3.049 47.586 11.323 1.00 40.04 277 PHE C C 1
ATOM 6498 O O . PHE C 1 213 ? 2.827 48.745 11.658 1.00 39.83 277 PHE C O 1
ATOM 6506 N N . LYS C 1 214 ? 2.263 46.564 11.633 1.00 40.92 278 LYS C N 1
ATOM 6507 C CA . LYS C 1 214 ? 1.072 46.685 12.445 1.00 43.29 278 LYS C CA 1
ATOM 6508 C C . LYS C 1 214 ? 1.345 47.208 13.876 1.00 43.82 278 LYS C C 1
ATOM 6509 O O . LYS C 1 214 ? 0.449 47.786 14.503 1.00 44.16 278 LYS C O 1
ATOM 6515 N N . HIS C 1 215 ? 2.575 47.023 14.373 1.00 43.86 279 HIS C N 1
ATOM 6516 C CA . HIS C 1 215 ? 2.959 47.456 15.725 1.00 43.82 279 HIS C CA 1
ATOM 6517 C C . HIS C 1 215 ? 3.487 48.873 15.758 1.00 44.66 279 HIS C C 1
ATOM 6518 O O . HIS C 1 215 ? 3.826 49.390 16.820 1.00 44.71 279 HIS C O 1
ATOM 6525 N N . LEU C 1 216 ? 3.562 49.498 14.593 1.00 45.69 280 LEU C N 1
ATOM 6526 C CA . LEU C 1 216 ? 4.001 50.872 14.518 1.00 47.28 280 LEU C CA 1
ATOM 6527 C C . LEU C 1 216 ? 2.853 51.813 14.857 1.00 48.47 280 LEU C C 1
ATOM 6528 O O . LEU C 1 216 ? 1.686 51.512 14.577 1.00 48.97 280 LEU C O 1
ATOM 6533 N N . VAL C 1 217 ? 3.191 52.941 15.476 1.00 49.42 281 VAL C N 1
ATOM 6534 C CA . VAL C 1 217 ? 2.192 53.928 15.858 1.00 50.31 281 VAL C CA 1
ATOM 6535 C C . VAL C 1 217 ? 2.016 54.890 14.696 1.00 51.05 281 VAL C C 1
ATOM 6536 O O 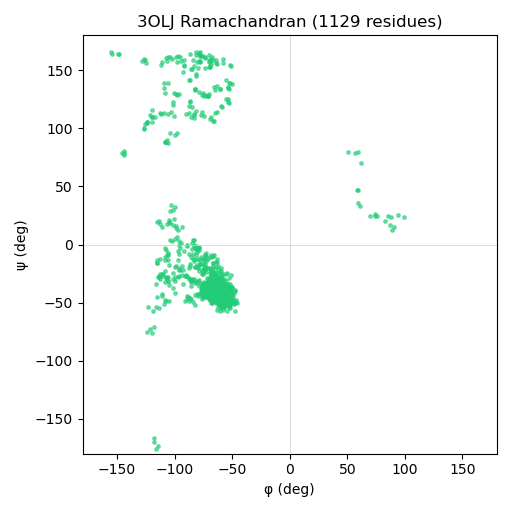. VAL C 1 217 ? 0.890 55.155 14.281 1.00 51.56 281 VAL C O 1
ATOM 6540 N N . HIS C 1 218 ? 3.124 55.370 14.140 1.00 51.71 282 HIS C N 1
ATOM 6541 C CA . HIS C 1 218 ? 3.070 56.212 12.954 1.00 52.70 282 HIS C CA 1
ATOM 6542 C C . HIS C 1 218 ? 3.486 55.442 11.699 1.00 52.37 282 HIS C C 1
ATOM 6543 O O . HIS C 1 218 ? 4.671 55.302 11.395 1.00 52.55 282 HIS C O 1
ATOM 6550 N N . LYS C 1 219 ? 2.481 54.942 10.989 1.00 51.96 283 LYS C N 1
ATOM 6551 C CA . LYS C 1 219 ? 2.661 54.238 9.725 1.00 51.66 283 LYS C CA 1
ATOM 6552 C C . LYS C 1 219 ? 2.731 55.194 8.548 1.00 51.60 283 LYS C C 1
ATOM 6553 O O . LYS C 1 219 ? 2.144 56.270 8.593 1.00 51.84 283 LYS C O 1
ATOM 6559 N N . PRO C 1 220 ? 3.452 54.811 7.480 1.00 51.53 284 PRO C N 1
ATOM 6560 C CA . PRO C 1 220 ? 3.296 55.595 6.259 1.00 51.57 284 PRO C CA 1
ATOM 6561 C C . PRO C 1 220 ? 1.857 55.495 5.755 1.00 51.61 284 PRO C C 1
ATOM 6562 O O . PRO C 1 220 ? 1.171 54.520 6.066 1.00 51.16 284 PRO C O 1
ATOM 6566 N N . SER C 1 221 ? 1.411 56.500 4.997 1.00 51.75 285 SER C N 1
ATOM 6567 C CA . SER C 1 221 ? 0.054 56.521 4.431 1.00 51.93 285 SER C CA 1
ATOM 6568 C C . SER C 1 221 ? -0.144 55.388 3.432 1.00 51.96 285 SER C C 1
ATOM 6569 O O . SER C 1 221 ? 0.828 54.885 2.862 1.00 51.78 285 SER C O 1
ATOM 6572 N N . GLU C 1 222 ? -1.399 54.989 3.230 1.00 52.34 286 GLU C N 1
ATOM 6573 C CA . GLU C 1 222 ? -1.738 53.997 2.216 1.00 53.03 286 GLU C CA 1
ATOM 6574 C C . GLU C 1 222 ? -1.178 54.442 0.872 1.00 53.26 286 GLU C C 1
ATOM 6575 O O . GLU C 1 222 ? -0.718 53.627 0.065 1.00 53.11 286 GLU C O 1
ATOM 6581 N N . GLU C 1 223 ? -1.193 55.753 0.663 1.00 53.54 287 GLU C N 1
ATOM 6582 C CA . GLU C 1 223 ? -0.728 56.348 -0.568 1.00 54.01 287 GLU C CA 1
ATOM 6583 C C . GLU C 1 223 ? 0.733 55.987 -0.788 1.00 53.31 287 GLU C C 1
ATOM 6584 O O . GLU C 1 223 ? 1.099 55.446 -1.834 1.00 53.38 287 GLU C O 1
ATOM 6590 N N . ARG C 1 224 ? 1.552 56.297 0.211 1.00 52.55 288 ARG C N 1
ATOM 6591 C CA . ARG C 1 224 ? 2.984 56.049 0.165 1.00 52.03 288 ARG C CA 1
ATOM 6592 C C . ARG C 1 224 ? 3.278 54.558 -0.042 1.00 51.20 288 ARG C C 1
ATOM 6593 O O . ARG C 1 224 ? 4.144 54.200 -0.827 1.00 51.11 288 ARG C O 1
ATOM 6601 N N . VAL C 1 225 ? 2.524 53.703 0.636 1.00 50.29 289 VAL C N 1
ATOM 6602 C CA . VAL C 1 225 ? 2.695 52.255 0.529 1.00 49.79 289 VAL C CA 1
ATOM 6603 C C . VAL C 1 225 ? 2.352 51.745 -0.887 1.00 49.81 289 VAL C C 1
ATOM 6604 O O . VAL C 1 225 ? 3.142 51.002 -1.492 1.00 49.61 289 VAL C O 1
ATOM 6608 N N . ARG C 1 226 ? 1.197 52.163 -1.411 1.00 49.67 290 ARG C N 1
ATOM 6609 C CA . ARG C 1 226 ? 0.820 51.909 -2.806 1.00 49.79 290 ARG C CA 1
ATOM 6610 C C . ARG C 1 226 ? 1.960 52.273 -3.745 1.00 49.37 290 ARG C C 1
ATOM 6611 O O . ARG C 1 226 ? 2.352 51.476 -4.591 1.00 49.65 290 ARG C O 1
ATOM 6619 N N . GLU C 1 227 ? 2.490 53.480 -3.585 1.00 48.99 291 GLU C N 1
ATOM 6620 C CA . GLU C 1 227 ? 3.654 53.946 -4.341 1.00 48.63 291 GLU C CA 1
ATOM 6621 C C . GLU C 1 227 ? 4.796 52.911 -4.370 1.00 47.61 291 GLU C C 1
ATOM 6622 O O . GLU C 1 227 ? 5.255 52.489 -5.445 1.00 47.16 291 GLU C O 1
ATOM 6628 N N . ILE C 1 228 ? 5.257 52.524 -3.179 1.00 45.95 292 ILE C N 1
ATOM 6629 C CA . ILE C 1 228 ? 6.403 51.625 -3.040 1.00 44.30 292 ILE C CA 1
ATOM 6630 C C . ILE C 1 228 ? 6.090 50.274 -3.686 1.00 43.66 292 ILE C C 1
ATOM 6631 O O . ILE C 1 228 ? 6.877 49.770 -4.482 1.00 42.84 292 ILE C O 1
ATOM 6636 N N . ILE C 1 229 ? 4.914 49.737 -3.367 1.00 43.45 293 ILE C N 1
ATOM 6637 C CA . ILE C 1 229 ? 4.475 48.418 -3.823 1.00 43.57 293 ILE C CA 1
ATOM 6638 C C . ILE C 1 229 ? 4.267 48.341 -5.343 1.00 44.02 293 ILE C C 1
ATOM 6639 O O . ILE C 1 229 ? 4.697 47.367 -5.983 1.00 43.76 293 ILE C O 1
ATOM 6644 N N . ILE C 1 230 ? 3.630 49.367 -5.917 1.00 44.11 294 ILE C N 1
ATOM 6645 C CA . ILE C 1 230 ? 3.438 49.453 -7.372 1.00 43.93 294 ILE C CA 1
ATOM 6646 C C . ILE C 1 230 ? 4.789 49.507 -8.095 1.00 43.77 294 ILE C C 1
ATOM 6647 O O . ILE C 1 230 ? 5.014 48.765 -9.059 1.00 43.64 294 ILE C O 1
ATOM 6652 N N . ASN C 1 231 ? 5.682 50.377 -7.626 1.00 42.99 295 ASN C N 1
ATOM 6653 C CA . ASN C 1 231 ? 7.042 50.443 -8.157 1.00 42.93 295 ASN C CA 1
ATOM 6654 C C . ASN C 1 231 ? 7.718 49.048 -8.174 1.00 42.43 295 ASN C C 1
ATOM 6655 O O . ASN C 1 231 ? 8.286 48.632 -9.187 1.00 42.39 295 ASN C O 1
ATOM 6660 N N . ALA C 1 232 ? 7.621 48.317 -7.064 1.00 41.63 296 ALA C N 1
ATOM 6661 C CA . ALA C 1 232 ? 8.220 46.981 -6.967 1.00 41.04 296 ALA C CA 1
ATOM 6662 C C . ALA C 1 232 ? 7.605 45.989 -7.963 1.00 41.00 296 ALA C C 1
ATOM 6663 O O . ALA C 1 232 ? 8.328 45.230 -8.620 1.00 40.61 296 ALA C O 1
ATOM 6665 N N . VAL C 1 233 ? 6.276 46.000 -8.069 1.00 40.95 297 VAL C N 1
ATOM 6666 C CA . VAL C 1 233 ? 5.555 45.159 -9.031 1.00 41.28 297 VAL C CA 1
ATOM 6667 C C . VAL C 1 233 ? 6.055 45.371 -10.463 1.00 41.64 297 VAL C C 1
ATOM 6668 O O . VAL C 1 233 ? 6.285 44.402 -11.184 1.00 42.08 297 VAL C O 1
ATOM 6672 N N . ARG C 1 234 ? 6.236 46.632 -10.853 1.00 42.25 298 ARG C N 1
ATOM 6673 C CA . ARG C 1 234 ? 6.658 46.989 -12.218 1.00 42.85 298 ARG C CA 1
ATOM 6674 C C . ARG C 1 234 ? 8.069 46.510 -12.517 1.00 42.48 298 ARG C C 1
ATOM 6675 O O . ARG C 1 234 ? 8.355 46.018 -13.614 1.00 42.27 298 ARG C O 1
ATOM 6683 N N . ILE C 1 235 ? 8.949 46.675 -11.536 1.00 42.33 299 ILE C N 1
ATOM 6684 C CA . ILE C 1 235 ? 10.315 46.185 -11.639 1.00 42.15 299 ILE C CA 1
ATOM 6685 C C . ILE C 1 235 ? 10.328 44.654 -11.795 1.00 41.91 299 ILE C C 1
ATOM 6686 O O . ILE C 1 235 ? 11.004 44.118 -12.678 1.00 41.87 299 ILE C O 1
ATOM 6691 N N . GLU C 1 236 ? 9.551 43.969 -10.962 1.00 42.32 300 GLU C N 1
ATOM 6692 C CA . GLU C 1 236 ? 9.440 42.514 -11.018 1.00 42.76 300 GLU C CA 1
ATOM 6693 C C . GLU C 1 236 ? 8.864 42.021 -12.351 1.00 43.44 300 GLU C C 1
ATOM 6694 O O . GLU C 1 236 ? 9.389 41.081 -12.955 1.00 43.82 300 GLU C O 1
ATOM 6700 N N . GLN C 1 237 ? 7.803 42.670 -12.814 1.00 43.92 301 GLN C N 1
ATOM 6701 C CA . GLN C 1 237 ? 7.211 42.339 -14.111 1.00 44.37 301 GLN C CA 1
ATOM 6702 C C . GLN C 1 237 ? 8.207 42.519 -15.266 1.00 44.87 301 GLN C C 1
ATOM 6703 O O . GLN C 1 237 ? 8.262 41.692 -16.186 1.00 45.23 301 GLN C O 1
ATOM 6709 N N . GLU C 1 238 ? 9.003 43.582 -15.199 1.00 44.87 302 GLU C N 1
ATOM 6710 C CA . GLU C 1 238 ? 10.048 43.839 -16.176 1.00 45.41 302 GLU C CA 1
ATOM 6711 C C . GLU C 1 238 ? 11.087 42.707 -16.167 1.00 44.83 302 GLU C C 1
ATOM 6712 O O . GLU C 1 238 ? 11.484 42.190 -17.222 1.00 44.27 302 GLU C O 1
ATOM 6718 N N . PHE C 1 239 ? 11.510 42.313 -14.969 1.00 43.86 303 PHE C N 1
ATOM 6719 C CA . PHE C 1 239 ? 12.489 41.253 -14.818 1.00 43.30 303 PHE C CA 1
ATOM 6720 C C . PHE C 1 239 ? 12.011 39.951 -15.464 1.00 43.26 303 PHE C C 1
ATOM 6721 O O . PHE C 1 239 ? 12.789 39.267 -16.140 1.00 42.65 303 PHE C O 1
ATOM 6729 N N . LEU C 1 240 ? 10.736 39.624 -15.261 1.00 43.38 304 LEU C N 1
ATOM 6730 C CA . LEU C 1 240 ? 10.182 38.335 -15.701 1.00 44.49 304 LEU C CA 1
ATOM 6731 C C . LEU C 1 240 ? 9.679 38.306 -17.149 1.00 45.35 304 LEU C C 1
ATOM 6732 O O . LEU C 1 240 ? 9.459 37.223 -17.716 1.00 45.83 304 LEU C O 1
ATOM 6737 N N . THR C 1 241 ? 9.472 39.478 -17.733 1.00 46.19 305 THR C N 1
ATOM 6738 C CA . THR C 1 241 ? 8.968 39.550 -19.100 1.00 47.57 305 THR C CA 1
ATOM 6739 C C . THR C 1 241 ? 10.017 40.052 -20.085 1.00 48.01 305 THR C C 1
ATOM 6740 O O . THR C 1 241 ? 9.947 39.716 -21.261 1.00 48.89 305 THR C O 1
ATOM 6744 N N . GLU C 1 242 ? 10.991 40.828 -19.601 1.00 48.40 306 GLU C N 1
ATOM 6745 C CA . GLU C 1 242 ? 12.010 41.462 -20.462 1.00 48.88 306 GLU C CA 1
ATOM 6746 C C . GLU C 1 242 ? 13.448 41.035 -20.154 1.00 47.95 306 GLU C C 1
ATOM 6747 O O . GLU C 1 242 ? 14.165 40.561 -21.032 1.00 48.12 306 GLU C O 1
ATOM 6753 N N . ALA C 1 243 ? 13.872 41.235 -18.910 1.00 47.29 307 ALA C N 1
ATOM 6754 C CA . ALA C 1 243 ? 15.256 41.002 -18.516 1.00 46.69 307 ALA C CA 1
ATOM 6755 C C . ALA C 1 243 ? 15.621 39.520 -18.551 1.00 46.23 307 ALA C C 1
ATOM 6756 O O . ALA C 1 243 ? 16.691 39.153 -19.012 1.00 45.85 307 ALA C O 1
ATOM 6758 N N . LEU C 1 244 ? 14.712 38.676 -18.069 1.00 46.19 308 LEU C N 1
ATOM 6759 C CA . LEU C 1 244 ? 14.921 37.240 -18.020 1.00 45.94 308 LEU C CA 1
ATOM 6760 C C . LEU C 1 244 ? 13.566 36.573 -18.264 1.00 46.07 308 LEU C C 1
ATOM 6761 O O . LEU C 1 244 ? 12.905 36.120 -17.325 1.00 45.62 308 LEU C O 1
ATOM 6766 N N . PRO C 1 245 ? 13.140 36.517 -19.537 1.00 46.06 309 PRO C N 1
ATOM 6767 C CA . PRO C 1 245 ? 11.762 36.117 -19.834 1.00 45.94 309 PRO C CA 1
ATOM 6768 C C . PRO C 1 245 ? 11.461 34.707 -19.345 1.00 45.78 309 PRO C C 1
ATOM 6769 O O . PRO C 1 245 ? 12.264 33.792 -19.556 1.00 45.68 309 PRO C O 1
ATOM 6773 N N . VAL C 1 246 ? 10.311 34.551 -18.692 1.00 45.85 310 VAL C N 1
ATOM 6774 C CA . VAL C 1 246 ? 9.844 33.250 -18.214 1.00 46.18 310 VAL C CA 1
ATOM 6775 C C . VAL C 1 246 ? 9.491 32.284 -19.352 1.00 46.78 310 VAL C C 1
ATOM 6776 O O . VAL C 1 246 ? 9.390 31.075 -19.118 1.00 46.61 310 VAL C O 1
ATOM 6780 N N . LYS C 1 247 ? 9.325 32.819 -20.565 1.00 47.47 311 LYS C N 1
ATOM 6781 C CA . LYS C 1 247 ? 9.172 32.015 -21.796 1.00 48.54 311 LYS C CA 1
ATOM 6782 C C . LYS C 1 247 ? 10.276 30.976 -21.893 1.00 48.14 311 LYS C C 1
ATOM 6783 O O . LYS C 1 247 ? 10.053 29.866 -22.368 1.00 48.11 311 LYS C O 1
ATOM 6789 N N . LEU C 1 248 ? 11.477 31.362 -21.464 1.00 47.98 312 LEU C N 1
ATOM 6790 C CA . LEU C 1 248 ? 12.650 30.495 -21.530 1.00 47.87 312 LEU C CA 1
ATOM 6791 C C . LEU C 1 248 ? 12.413 29.130 -20.881 1.00 47.88 312 LEU C C 1
ATOM 6792 O O . LEU C 1 248 ? 13.025 28.139 -21.285 1.00 47.43 312 LEU C O 1
ATOM 6797 N N . ILE C 1 249 ? 11.524 29.075 -19.886 1.00 48.09 313 ILE C N 1
ATOM 6798 C CA . ILE C 1 249 ? 11.139 27.795 -19.294 1.00 48.70 313 ILE C CA 1
ATOM 6799 C C . ILE C 1 249 ? 9.703 27.399 -19.609 1.00 48.87 313 ILE C C 1
ATOM 6800 O O . ILE C 1 249 ? 9.141 26.507 -18.967 1.00 49.09 313 ILE C O 1
ATOM 6805 N N . GLY C 1 250 ? 9.111 28.067 -20.596 1.00 49.01 314 GLY C N 1
ATOM 6806 C CA . GLY C 1 250 ? 7.802 27.678 -21.103 1.00 48.93 314 GLY C CA 1
ATOM 6807 C C . GLY C 1 250 ? 6.601 28.316 -20.433 1.00 49.27 314 GLY C C 1
ATOM 6808 O O . GLY C 1 250 ? 5.482 27.848 -20.620 1.00 49.21 314 GLY C O 1
ATOM 6809 N N . MET C 1 251 ? 6.804 29.381 -19.659 1.00 49.25 315 MET C N 1
ATOM 6810 C CA . MET C 1 251 ? 5.675 30.012 -18.963 1.00 49.36 315 MET C CA 1
ATOM 6811 C C . MET C 1 251 ? 5.061 31.135 -19.780 1.00 49.78 315 MET C C 1
ATOM 6812 O O . MET C 1 251 ? 5.702 31.700 -20.668 1.00 49.95 315 MET C O 1
ATOM 6817 N N . ASN C 1 252 ? 3.816 31.458 -19.451 1.00 50.47 316 ASN C N 1
ATOM 6818 C CA . ASN C 1 252 ? 3.092 32.563 -20.061 1.00 51.24 316 ASN C CA 1
ATOM 6819 C C . ASN C 1 252 ? 3.391 33.884 -19.358 1.00 51.35 316 ASN C C 1
ATOM 6820 O O . ASN C 1 252 ? 2.944 34.106 -18.227 1.00 51.32 316 ASN C O 1
ATOM 6825 N N . CYS C 1 253 ? 4.125 34.755 -20.048 1.00 51.77 317 CYS C N 1
ATOM 6826 C CA . CYS C 1 253 ? 4.528 36.071 -19.543 1.00 52.70 317 CYS C CA 1
ATOM 6827 C C . CYS C 1 253 ? 3.348 36.909 -19.052 1.00 52.17 317 CYS C C 1
ATOM 6828 O O . CYS C 1 253 ? 3.439 37.572 -18.015 1.00 52.25 317 CYS C O 1
ATOM 6831 N N . THR C 1 254 ? 2.240 36.863 -19.789 1.00 51.77 318 THR C N 1
ATOM 6832 C CA . THR C 1 254 ? 1.043 37.641 -19.452 1.00 51.13 318 THR C CA 1
ATOM 6833 C C . THR C 1 254 ? 0.410 37.183 -18.136 1.00 50.37 318 THR C C 1
ATOM 6834 O O . THR C 1 254 ? 0.077 38.007 -17.286 1.00 50.47 318 THR C O 1
ATOM 6838 N N . LEU C 1 255 ? 0.248 35.876 -17.969 1.00 49.83 319 LEU C N 1
ATOM 6839 C CA . LEU C 1 255 ? -0.238 35.329 -16.708 1.00 49.44 319 LEU C CA 1
ATOM 6840 C C . LEU C 1 255 ? 0.741 35.619 -15.552 1.00 49.04 319 LEU C C 1
ATOM 6841 O O . LEU C 1 255 ? 0.315 35.915 -14.430 1.00 49.00 319 LEU C O 1
ATOM 6846 N N . MET C 1 256 ? 2.043 35.545 -15.836 1.00 48.30 320 MET C N 1
ATOM 6847 C CA . MET C 1 256 ? 3.072 35.813 -14.826 1.00 47.86 320 MET C CA 1
ATOM 6848 C C . MET C 1 256 ? 2.950 37.222 -14.261 1.00 47.63 320 MET C C 1
ATOM 6849 O O . MET C 1 256 ? 3.048 37.412 -13.053 1.00 47.52 320 MET C O 1
ATOM 6854 N N . LYS C 1 257 ? 2.720 38.195 -15.137 1.00 47.66 321 LYS C N 1
ATOM 6855 C CA . LYS C 1 257 ? 2.472 39.573 -14.728 1.00 47.88 321 LYS C CA 1
ATOM 6856 C C . LYS C 1 257 ? 1.277 39.670 -13.791 1.00 47.53 321 LYS C C 1
ATOM 6857 O O . LYS C 1 257 ? 1.312 40.409 -12.798 1.00 47.86 321 LYS C O 1
ATOM 6863 N N . GLN C 1 258 ? 0.219 38.931 -14.114 1.00 46.82 322 GLN C N 1
ATOM 6864 C CA . GLN C 1 258 ? -0.994 38.902 -13.294 1.00 46.34 322 GLN C CA 1
ATOM 6865 C C . GLN C 1 258 ? -0.706 38.320 -11.895 1.00 45.42 322 GLN C C 1
ATOM 6866 O O . GLN C 1 258 ? -1.176 38.844 -10.885 1.00 44.97 322 GLN C O 1
ATOM 6872 N N . TYR C 1 259 ? 0.076 37.244 -11.849 1.00 44.60 323 TYR C N 1
ATOM 6873 C CA . TYR C 1 259 ? 0.445 36.622 -10.582 1.00 43.91 323 TYR C CA 1
ATOM 6874 C C . TYR C 1 259 ? 1.153 37.609 -9.643 1.00 42.98 323 TYR C C 1
ATOM 6875 O O . TYR C 1 259 ? 0.821 37.694 -8.460 1.00 42.10 323 TYR C O 1
ATOM 6884 N N . ILE C 1 260 ? 2.091 38.379 -10.192 1.00 42.51 324 ILE C N 1
ATOM 6885 C CA . ILE C 1 260 ? 2.828 39.381 -9.417 1.00 42.40 324 ILE C CA 1
ATOM 6886 C C . ILE C 1 260 ? 1.879 40.380 -8.778 1.00 42.75 324 ILE C C 1
ATOM 6887 O O . ILE C 1 260 ? 2.070 40.770 -7.619 1.00 42.68 324 ILE C O 1
ATOM 6892 N N . GLU C 1 261 ? 0.863 40.798 -9.532 1.00 42.92 325 GLU C N 1
ATOM 6893 C CA . GLU C 1 261 ? -0.131 41.751 -9.025 1.00 43.48 325 GLU C CA 1
ATOM 6894 C C . GLU C 1 261 ? -1.050 41.145 -7.966 1.00 43.29 325 GLU C C 1
ATOM 6895 O O . GLU C 1 261 ? -1.434 41.829 -7.014 1.00 44.30 325 GLU C O 1
ATOM 6901 N N . PHE C 1 262 ? -1.394 39.870 -8.124 1.00 43.03 326 PHE C N 1
ATOM 6902 C CA . PHE C 1 262 ? -2.121 39.141 -7.088 1.00 43.51 326 PHE C CA 1
ATOM 6903 C C . PHE C 1 262 ? -1.313 39.079 -5.778 1.00 43.35 326 PHE C C 1
ATOM 6904 O O . PHE C 1 262 ? -1.868 39.215 -4.684 1.00 42.89 326 PHE C O 1
ATOM 6912 N N . VAL C 1 263 ? -0.008 38.848 -5.914 1.00 43.58 327 VAL C N 1
ATOM 6913 C CA . VAL C 1 263 ? 0.905 38.741 -4.766 1.00 43.25 327 VAL C CA 1
ATOM 6914 C C . VAL C 1 263 ? 0.968 40.073 -4.036 1.00 43.36 327 VAL C C 1
ATOM 6915 O O . VAL C 1 263 ? 0.872 40.117 -2.819 1.00 43.52 327 VAL C O 1
ATOM 6919 N N . ALA C 1 264 ? 1.113 41.149 -4.801 1.00 44.04 328 ALA C N 1
ATOM 6920 C CA . ALA C 1 264 ? 1.157 42.500 -4.269 1.00 44.92 328 ALA C CA 1
ATOM 6921 C C . ALA C 1 264 ? -0.143 42.868 -3.553 1.00 45.39 328 ALA C C 1
ATOM 6922 O O . ALA C 1 264 ? -0.110 43.472 -2.485 1.00 45.82 328 ALA C O 1
ATOM 6924 N N . ASP C 1 265 ? -1.280 42.498 -4.145 1.00 45.69 329 ASP C N 1
ATOM 6925 C CA . ASP C 1 265 ? -2.583 42.686 -3.509 1.00 45.69 329 ASP C CA 1
ATOM 6926 C C . ASP C 1 265 ? -2.681 42.001 -2.154 1.00 45.33 329 ASP C C 1
ATOM 6927 O O . ASP C 1 265 ? -3.218 42.577 -1.207 1.00 45.65 329 ASP C O 1
ATOM 6932 N N . ARG C 1 266 ? -2.198 40.763 -2.075 1.00 44.72 330 ARG C N 1
ATOM 6933 C CA . ARG C 1 266 ? -2.254 39.999 -0.839 1.00 44.79 330 ARG C CA 1
ATOM 6934 C C . ARG C 1 266 ? -1.350 40.613 0.238 1.00 44.54 330 ARG C C 1
ATOM 6935 O O . ARG C 1 266 ? -1.695 40.617 1.420 1.00 44.54 330 ARG C O 1
ATOM 6943 N N . LEU C 1 267 ? -0.209 41.153 -0.184 1.00 44.21 331 LEU C N 1
ATOM 6944 C CA . LEU C 1 267 ? 0.688 41.850 0.730 1.00 43.97 331 LEU C CA 1
ATOM 6945 C C . LEU C 1 267 ? 0.015 43.114 1.247 1.00 44.18 331 LEU C C 1
ATOM 6946 O O . LEU C 1 267 ? 0.090 43.422 2.436 1.00 44.12 331 LEU C O 1
ATOM 6951 N N . MET C 1 268 ? -0.631 43.846 0.339 1.00 44.85 332 MET C N 1
ATOM 6952 C CA . MET C 1 268 ? -1.320 45.090 0.676 1.00 45.03 332 MET C CA 1
ATOM 6953 C C . MET C 1 268 ? -2.390 44.870 1.736 1.00 45.16 332 MET C C 1
ATOM 6954 O O . MET C 1 268 ? -2.475 45.637 2.699 1.00 45.30 332 MET C O 1
ATOM 6959 N N . LEU C 1 269 ? -3.190 43.819 1.549 1.00 45.32 333 LEU C N 1
ATOM 6960 C CA . LEU C 1 269 ? -4.205 43.402 2.511 1.00 45.97 333 LEU C CA 1
ATOM 6961 C C . LEU C 1 269 ? -3.592 43.001 3.847 1.00 46.31 333 LEU C C 1
ATOM 6962 O O . LEU C 1 269 ? -4.086 43.388 4.906 1.00 46.32 333 LEU C O 1
ATOM 6967 N N . GLU C 1 270 ? -2.517 42.218 3.791 1.00 46.64 334 GLU C N 1
ATOM 6968 C CA . GLU C 1 270 ? -1.806 41.810 4.999 1.00 47.04 334 GLU C CA 1
ATOM 6969 C C . GLU C 1 270 ? -1.168 43.006 5.716 1.00 46.77 334 GLU C C 1
ATOM 6970 O O . GLU C 1 270 ? -1.013 42.984 6.928 1.00 46.78 334 GLU C O 1
ATOM 6976 N N . LEU C 1 271 ? -0.838 44.059 4.969 1.00 46.73 335 LEU C N 1
ATOM 6977 C CA . LEU C 1 271 ? -0.376 45.305 5.572 1.00 46.95 335 LEU C CA 1
ATOM 6978 C C . LEU C 1 271 ? -1.501 46.187 6.139 1.00 47.71 335 LEU C C 1
ATOM 6979 O O . LEU C 1 271 ? -1.227 47.247 6.710 1.00 47.67 335 LEU C O 1
ATOM 6984 N N . GLY C 1 272 ? -2.750 45.751 5.976 1.00 48.32 336 GLY C N 1
ATOM 6985 C CA . GLY C 1 272 ? -3.915 46.489 6.474 1.00 49.35 336 GLY C CA 1
ATOM 6986 C C . GLY C 1 272 ? -4.436 47.561 5.529 1.00 50.03 336 GLY C C 1
ATOM 6987 O O . GLY C 1 272 ? -5.073 48.520 5.967 1.00 50.26 336 GLY C O 1
ATOM 6988 N N . PHE C 1 273 ? -4.159 47.408 4.235 1.00 50.12 337 PHE C N 1
ATOM 6989 C CA . PHE C 1 273 ? -4.660 48.340 3.228 1.00 50.38 337 PHE C CA 1
ATOM 6990 C C . PHE C 1 273 ? -5.632 47.657 2.245 1.00 50.84 337 PHE C C 1
ATOM 6991 O O . PHE C 1 273 ? -5.975 46.488 2.429 1.00 50.38 337 PHE C O 1
ATOM 6999 N N . SER C 1 274 ? -6.086 48.390 1.223 1.00 51.69 338 SER C N 1
ATOM 7000 C CA . SER C 1 274 ? -6.963 47.828 0.176 1.00 52.52 338 SER C CA 1
ATOM 7001 C C . SER C 1 274 ? -6.160 47.294 -0.998 1.00 52.79 338 SER C C 1
ATOM 7002 O O . SER C 1 274 ? -5.064 47.777 -1.270 1.00 53.03 338 SER C O 1
ATOM 7005 N N . LYS C 1 275 ? -6.730 46.321 -1.707 1.00 53.54 339 LYS C N 1
ATOM 7006 C CA . LYS C 1 275 ? -6.156 45.807 -2.955 1.00 54.14 339 LYS C CA 1
ATOM 7007 C C . LYS C 1 275 ? -5.838 46.930 -3.935 1.00 54.29 339 LYS C C 1
ATOM 7008 O O . LYS C 1 275 ? -6.438 48.001 -3.875 1.00 54.20 339 LYS C O 1
ATOM 7014 N N . VAL C 1 276 ? -4.880 46.686 -4.823 1.00 54.61 340 VAL C N 1
ATOM 7015 C CA . VAL C 1 276 ? -4.461 47.699 -5.783 1.00 55.12 340 VAL C CA 1
ATOM 7016 C C . VAL C 1 276 ? -4.867 47.312 -7.204 1.00 55.57 340 VAL C C 1
ATOM 7017 O O . VAL C 1 276 ? -5.343 48.152 -7.967 1.00 55.63 340 VAL C O 1
ATOM 7021 N N . PHE C 1 277 ? -4.679 46.043 -7.549 1.00 55.94 341 PHE C N 1
ATOM 7022 C CA . PHE C 1 277 ? -4.861 45.585 -8.918 1.00 56.46 341 PHE C CA 1
ATOM 7023 C C . PHE C 1 277 ? -6.147 44.787 -9.073 1.00 57.17 341 PHE C C 1
ATOM 7024 O O . PHE C 1 277 ? -6.736 44.764 -10.150 1.00 57.20 341 PHE C O 1
ATOM 7032 N N . ARG C 1 278 ? -6.569 44.142 -7.984 1.00 57.99 342 ARG C N 1
ATOM 7033 C CA . ARG C 1 278 ? -7.838 43.400 -7.901 1.00 58.71 342 ARG C CA 1
ATOM 7034 C C . ARG C 1 278 ? -7.928 42.240 -8.902 1.00 58.71 342 ARG C C 1
ATOM 7035 O O . ARG C 1 278 ? -9.009 41.923 -9.405 1.00 58.85 342 ARG C O 1
ATOM 7043 N N . VAL C 1 279 ? -6.788 41.614 -9.183 1.00 58.39 343 VAL C N 1
ATOM 7044 C CA . VAL C 1 279 ? -6.753 40.453 -10.074 1.00 58.10 343 VAL C CA 1
ATOM 7045 C C . VAL C 1 279 ? -6.752 39.137 -9.308 1.00 57.90 343 VAL C C 1
ATOM 7046 O O . VAL C 1 279 ? -6.457 39.085 -8.110 1.00 58.00 343 VAL C O 1
ATOM 7050 N N . GLU C 1 280 ? -7.091 38.081 -10.033 1.00 57.36 344 GLU C N 1
ATOM 7051 C CA . GLU C 1 280 ? -7.133 36.729 -9.525 1.00 57.26 344 GLU C CA 1
ATOM 7052 C C . GLU C 1 280 ? -5.728 36.138 -9.594 1.00 56.31 344 GLU C C 1
ATOM 7053 O O . GLU C 1 280 ? -4.893 36.626 -10.359 1.00 55.97 344 GLU C O 1
ATOM 7059 N N . ASN C 1 281 ? -5.473 35.095 -8.800 1.00 55.42 345 ASN C N 1
ATOM 7060 C CA . ASN C 1 281 ? -4.256 34.290 -8.934 1.00 54.41 345 ASN C CA 1
ATOM 7061 C C . ASN C 1 281 ? -4.403 33.372 -10.144 1.00 54.29 345 ASN C C 1
ATOM 7062 O O . ASN C 1 281 ? -5.230 32.465 -10.125 1.00 54.13 345 ASN C O 1
ATOM 7067 N N . PRO C 1 282 ? -3.587 33.590 -11.191 1.00 54.19 346 PRO C N 1
ATOM 7068 C CA . PRO C 1 282 ? -3.697 32.804 -12.417 1.00 54.11 346 PRO C CA 1
ATOM 7069 C C . PRO C 1 282 ? -3.094 31.407 -12.320 1.00 54.37 346 PRO C C 1
ATOM 7070 O O . PRO C 1 282 ? -3.289 30.595 -13.225 1.00 54.16 346 PRO C O 1
ATOM 7074 N N . PHE C 1 283 ? -2.361 31.131 -11.243 1.00 54.51 347 PHE C N 1
ATOM 7075 C CA . PHE C 1 283 ? -1.630 29.870 -11.127 1.00 54.30 347 PHE C CA 1
ATOM 7076 C C . PHE C 1 283 ? -2.246 28.939 -10.085 1.00 54.63 347 PHE C C 1
ATOM 7077 O O . PHE C 1 283 ? -2.216 29.231 -8.889 1.00 54.97 347 PHE C O 1
ATOM 7085 N N . ASP C 1 284 ? -2.791 27.815 -10.550 1.00 55.07 348 ASP C N 1
ATOM 7086 C CA . ASP C 1 284 ? -3.378 26.796 -9.672 1.00 55.54 348 ASP C CA 1
ATOM 7087 C C . ASP C 1 284 ? -2.313 26.223 -8.755 1.00 55.04 348 ASP C C 1
ATOM 7088 O O . ASP C 1 284 ? -2.596 25.860 -7.611 1.00 55.28 348 ASP C O 1
ATOM 7093 N N . PHE C 1 285 ? -1.082 26.172 -9.264 1.00 54.19 349 PHE C N 1
ATOM 7094 C CA . PHE C 1 285 ? 0.033 25.555 -8.560 1.00 53.29 349 PHE C CA 1
ATOM 7095 C C . PHE C 1 285 ? 0.681 26.440 -7.485 1.00 52.75 349 PHE C C 1
ATOM 7096 O O . PHE C 1 285 ? 1.565 25.983 -6.774 1.00 52.73 349 PHE C O 1
ATOM 7104 N N . MET C 1 286 ? 0.232 27.689 -7.363 1.00 52.53 350 MET C N 1
ATOM 7105 C CA . MET C 1 286 ? 0.713 28.606 -6.312 1.00 52.20 350 MET C CA 1
ATOM 7106 C C . MET C 1 286 ? -0.378 28.863 -5.270 1.00 52.46 350 MET C C 1
ATOM 7107 O O . MET C 1 286 ? -0.204 28.698 -4.057 1.00 52.78 350 MET C O 1
ATOM 7112 N N . MET D 1 1 ? -33.481 18.337 23.405 1.00 71.62 65 MET D N 1
ATOM 7113 C CA . MET D 1 1 ? -34.286 18.502 24.655 1.00 71.37 65 MET D CA 1
ATOM 7114 C C . MET D 1 1 ? -34.915 17.156 25.057 1.00 71.10 65 MET D C 1
ATOM 7115 O O . MET D 1 1 ? -35.790 16.645 24.349 1.00 71.26 65 MET D O 1
ATOM 7120 N N . GLY D 1 2 ? -34.498 16.584 26.194 1.00 70.55 66 GLY D N 1
ATOM 7121 C CA . GLY D 1 2 ? -33.625 17.233 27.188 1.00 69.06 66 GLY D CA 1
ATOM 7122 C C . GLY D 1 2 ? -32.136 17.350 26.889 1.00 67.99 66 GLY D C 1
ATOM 7123 O O . GLY D 1 2 ? -31.532 18.375 27.234 1.00 68.31 66 GLY D O 1
ATOM 7124 N N . VAL D 1 3 ? -31.552 16.322 26.254 1.00 66.18 67 VAL D N 1
ATOM 7125 C CA . VAL D 1 3 ? -30.109 16.300 25.905 1.00 64.18 67 VAL D CA 1
ATOM 7126 C C . VAL D 1 3 ? -29.733 16.677 24.450 1.00 62.36 67 VAL D C 1
ATOM 7127 O O . VAL D 1 3 ? -28.575 17.009 24.176 1.00 61.91 67 VAL D O 1
ATOM 7131 N N . GLU D 1 4 ? -30.694 16.623 23.528 1.00 60.20 68 GLU D N 1
ATOM 7132 C CA . GLU D 1 4 ? -30.435 16.971 22.115 1.00 58.09 68 GLU D CA 1
ATOM 7133 C C . GLU D 1 4 ? -30.093 18.447 21.862 1.00 56.22 68 GLU D C 1
ATOM 7134 O O . GLU D 1 4 ? -29.599 18.801 20.786 1.00 56.25 68 GLU D O 1
ATOM 7140 N N A ASP D 1 5 ? -30.358 19.290 22.857 0.50 54.98 69 ASP D N 1
ATOM 7141 N N B ASP D 1 5 ? -30.350 19.294 22.854 0.50 55.04 69 ASP D N 1
ATOM 7142 C CA A ASP D 1 5 ? -30.021 20.712 22.800 0.50 53.60 69 ASP D CA 1
ATOM 7143 C CA B ASP D 1 5 ? -30.006 20.713 22.782 0.50 53.71 69 ASP D CA 1
ATOM 7144 C C A ASP D 1 5 ? -28.750 21.005 23.596 0.50 52.67 69 ASP D C 1
ATOM 7145 C C B ASP D 1 5 ? -28.559 20.968 23.201 0.50 52.74 69 ASP D C 1
ATOM 7146 O O A ASP D 1 5 ? -28.517 22.147 24.002 0.50 52.52 69 ASP D O 1
ATOM 7147 O O B ASP D 1 5 ? -28.010 22.039 22.943 0.50 52.58 69 ASP D O 1
ATOM 7156 N N . GLU D 1 6 ? -27.948 19.964 23.827 1.00 51.71 70 GLU D N 1
ATOM 7157 C CA . GLU D 1 6 ? -26.630 20.102 24.459 1.00 49.91 70 GLU D CA 1
ATOM 7158 C C . GLU D 1 6 ? -25.505 19.600 23.564 1.00 48.35 70 GLU D C 1
ATOM 7159 O O . GLU D 1 6 ? -25.386 18.398 23.354 1.00 48.07 70 GLU D O 1
ATOM 7165 N N . PRO D 1 7 ? -24.657 20.514 23.062 1.00 47.04 71 PRO D N 1
ATOM 7166 C CA . PRO D 1 7 ? -23.522 20.130 22.213 1.00 46.14 71 PRO D CA 1
ATOM 7167 C C . PRO D 1 7 ? -22.601 19.059 22.846 1.00 45.43 71 PRO D C 1
ATOM 7168 O O . PRO D 1 7 ? -22.042 18.218 22.126 1.00 44.65 71 PRO D O 1
ATOM 7172 N N . LEU D 1 8 ? -22.455 19.098 24.171 1.00 44.03 72 LEU D N 1
ATOM 7173 C CA . LEU D 1 8 ? -21.590 18.158 24.878 1.00 43.38 72 LEU D CA 1
ATOM 7174 C C . LEU D 1 8 ? -22.178 16.756 24.883 1.00 42.55 72 LEU D C 1
ATOM 7175 O O . LEU D 1 8 ? -21.441 15.776 24.844 1.00 41.71 72 LEU D O 1
ATOM 7180 N N . LEU D 1 9 ? -23.508 16.688 24.896 1.00 41.89 73 LEU D N 1
ATOM 7181 C CA . LEU D 1 9 ? -24.235 15.462 25.148 1.00 41.54 73 LEU D CA 1
ATOM 7182 C C . LEU D 1 9 ? -25.012 14.918 23.950 1.00 42.14 73 LEU D C 1
ATOM 7183 O O . LEU D 1 9 ? -25.475 13.778 23.988 1.00 42.02 73 LEU D O 1
ATOM 7188 N N . ARG D 1 10 ? -25.171 15.718 22.901 1.00 42.37 74 ARG D N 1
ATOM 7189 C CA . ARG D 1 10 ? -26.011 15.303 21.774 1.00 43.41 74 ARG D CA 1
ATOM 7190 C C . ARG D 1 10 ? -25.259 14.374 20.825 1.00 43.76 74 ARG D C 1
ATOM 7191 O O . ARG D 1 10 ? -24.027 14.294 20.869 1.00 43.31 74 ARG D O 1
ATOM 7199 N N . GLU D 1 11 ? -26.019 13.720 19.944 1.00 44.81 75 GLU D N 1
ATOM 7200 C CA . GLU D 1 11 ? -25.493 12.744 18.983 1.00 45.79 75 GLU D CA 1
ATOM 7201 C C . GLU D 1 11 ? -24.358 13.281 18.124 1.00 45.78 75 GLU D C 1
ATOM 7202 O O . GLU D 1 11 ? -24.483 14.297 17.417 1.00 46.03 75 GLU D O 1
ATOM 7208 N N . ASN D 1 12 ? -23.243 12.571 18.211 1.00 45.50 76 ASN D N 1
ATOM 7209 C CA . ASN D 1 12 ? -22.065 12.866 17.439 1.00 45.02 76 ASN D CA 1
ATOM 7210 C C . ASN D 1 12 ? -21.639 11.614 16.671 1.00 45.21 76 ASN D C 1
ATOM 7211 O O . ASN D 1 12 ? -21.071 10.694 17.257 1.00 45.55 76 ASN D O 1
ATOM 7216 N N . PRO D 1 13 ? -21.919 11.573 15.353 1.00 45.29 77 PRO D N 1
ATOM 7217 C CA . PRO D 1 13 ? -21.479 10.426 14.564 1.00 44.92 77 PRO D CA 1
ATOM 7218 C C . PRO D 1 13 ? -19.958 10.410 14.363 1.00 44.61 77 PRO D C 1
ATOM 7219 O O . PRO D 1 13 ? -19.413 9.398 13.919 1.00 45.06 77 PRO D O 1
ATOM 7223 N N . ARG D 1 14 ? -19.285 11.518 14.679 1.00 43.60 78 ARG D N 1
ATOM 7224 C CA . ARG D 1 14 ? -17.828 11.601 14.548 1.00 42.99 78 ARG D CA 1
ATOM 7225 C C . ARG D 1 14 ? -17.084 11.437 15.896 1.00 42.27 78 ARG D C 1
ATOM 7226 O O . ARG D 1 14 ? -15.912 11.811 16.006 1.00 40.87 78 ARG D O 1
ATOM 7234 N N . ARG D 1 15 ? -17.763 10.905 16.912 1.00 41.84 79 ARG D N 1
ATOM 7235 C CA . ARG D 1 15 ? -17.198 10.878 18.266 1.00 42.75 79 ARG D CA 1
ATOM 7236 C C . ARG D 1 15 ? -15.899 10.078 18.372 1.00 42.67 79 ARG D C 1
ATOM 7237 O O . ARG D 1 15 ? -15.011 10.450 19.145 1.00 43.20 79 ARG D O 1
ATOM 7245 N N . PHE D 1 16 ? -15.781 9.017 17.575 1.00 42.34 80 PHE D N 1
ATOM 7246 C CA . PHE D 1 16 ? -14.592 8.142 17.584 1.00 42.44 80 PHE D CA 1
ATOM 7247 C C . PHE D 1 16 ? -13.558 8.520 16.523 1.00 42.09 80 PHE D C 1
ATOM 7248 O O . PHE D 1 16 ? -12.532 7.856 16.373 1.00 41.87 80 PHE D O 1
ATOM 7256 N N . VAL D 1 17 ? -13.842 9.577 15.774 1.00 41.50 81 VAL D N 1
ATOM 7257 C CA . VAL D 1 17 ? -12.862 10.120 14.850 1.00 41.38 81 VAL D CA 1
ATOM 7258 C C . VAL D 1 17 ? -12.199 11.286 15.563 1.00 41.56 81 VAL D C 1
ATOM 7259 O O . VAL D 1 17 ? -12.881 12.170 16.070 1.00 41.41 81 VAL D O 1
ATOM 7263 N N . ILE D 1 18 ? -10.877 11.306 15.605 1.00 41.97 82 ILE D N 1
ATOM 7264 C CA . ILE D 1 18 ? -10.198 12.300 16.433 1.00 42.39 82 ILE D CA 1
ATOM 7265 C C . ILE D 1 18 ? -10.095 13.694 15.782 1.00 41.91 82 ILE D C 1
ATOM 7266 O O . ILE D 1 18 ? -10.311 14.716 16.445 1.00 41.37 82 ILE D O 1
ATOM 7271 N N . PHE D 1 19 ? -9.778 13.735 14.490 1.00 41.38 83 PHE D N 1
ATOM 7272 C CA . PHE D 1 19 ? -9.590 15.012 13.801 1.00 40.70 83 PHE D CA 1
ATOM 7273 C C . PHE D 1 19 ? -10.793 15.375 12.898 1.00 40.42 83 PHE D C 1
ATOM 7274 O O . PHE D 1 19 ? -11.619 14.501 12.585 1.00 39.81 83 PHE D O 1
ATOM 7282 N N . PRO D 1 20 ? -10.929 16.671 12.523 1.00 40.42 84 PRO D N 1
ATOM 7283 C CA . PRO D 1 20 ? -10.121 17.780 13.037 1.00 40.06 84 PRO D CA 1
ATOM 7284 C C . PRO D 1 20 ? -10.635 18.193 14.412 1.00 39.89 84 PRO D C 1
ATOM 7285 O O . PRO D 1 20 ? -11.795 17.914 14.765 1.00 39.66 84 PRO D O 1
ATOM 7289 N N . ILE D 1 21 ? -9.770 18.837 15.180 1.00 39.50 85 ILE D N 1
ATOM 7290 C CA . ILE D 1 21 ? -10.151 19.363 16.477 1.00 39.66 85 ILE D CA 1
ATOM 7291 C C . ILE D 1 21 ? -11.091 20.556 16.289 1.00 40.30 85 ILE D C 1
ATOM 7292 O O . ILE D 1 21 ? -10.790 21.462 15.517 1.00 40.42 85 ILE D O 1
ATOM 7297 N N . GLU D 1 22 ? -12.227 20.533 16.983 1.00 40.78 86 GLU D N 1
ATOM 7298 C CA . GLU D 1 22 ? -13.214 21.614 16.900 1.00 41.80 86 GLU D CA 1
ATOM 7299 C C . GLU D 1 22 ? -13.332 22.383 18.202 1.00 40.74 86 GLU D C 1
ATOM 7300 O O . GLU D 1 22 ? -13.638 23.571 18.189 1.00 40.38 86 GLU D O 1
ATOM 7306 N N . TYR D 1 23 ? -13.082 21.709 19.323 1.00 40.28 87 TYR D N 1
ATOM 7307 C CA . TYR D 1 23 ? -13.087 22.359 20.642 1.00 39.80 87 TYR D CA 1
ATOM 7308 C C . TYR D 1 23 ? -11.676 22.524 21.159 1.00 39.44 87 TYR D C 1
ATOM 7309 O O . TYR D 1 23 ? -11.163 21.666 21.904 1.00 39.26 87 TYR D O 1
ATOM 7318 N N . HIS D 1 24 ? -11.051 23.633 20.782 1.00 38.55 88 HIS D N 1
ATOM 7319 C CA . HIS D 1 24 ? -9.643 23.836 21.050 1.00 38.58 88 HIS D CA 1
ATOM 7320 C C . HIS D 1 24 ? -9.322 24.021 22.533 1.00 38.17 88 HIS D C 1
ATOM 7321 O O . HIS D 1 24 ? -8.267 23.585 22.986 1.00 37.79 88 HIS D O 1
ATOM 7328 N N . ASP D 1 25 ? -10.243 24.632 23.277 1.00 37.55 89 ASP D N 1
ATOM 7329 C CA . ASP D 1 25 ? -10.076 24.816 24.722 1.00 37.34 89 ASP D CA 1
ATOM 7330 C C . ASP D 1 25 ? -10.039 23.462 25.473 1.00 36.56 89 ASP D C 1
ATOM 7331 O O . ASP D 1 25 ? -9.146 23.211 26.281 1.00 35.89 89 ASP D O 1
ATOM 7336 N N . ILE D 1 26 ? -11.014 22.612 25.173 1.00 35.95 90 ILE D N 1
ATOM 7337 C CA . ILE D 1 26 ? -11.121 21.271 25.734 1.00 35.56 90 ILE D CA 1
ATOM 7338 C C . ILE D 1 26 ? -9.904 20.424 25.346 1.00 35.45 90 ILE D C 1
ATOM 7339 O O . ILE D 1 26 ? -9.265 19.812 26.198 1.00 35.30 90 ILE D O 1
ATOM 7344 N N . TRP D 1 27 ? -9.562 20.441 24.064 1.00 34.80 91 TRP D N 1
ATOM 7345 C CA . TRP D 1 27 ? -8.386 19.750 23.562 1.00 34.83 91 TRP D CA 1
ATOM 7346 C C . TRP D 1 27 ? -7.071 20.152 24.253 1.00 35.44 91 TRP D C 1
ATOM 7347 O O . TRP D 1 27 ? -6.249 19.281 24.568 1.00 35.69 91 TRP D O 1
ATOM 7358 N N . GLN D 1 28 ? -6.864 21.455 24.458 1.00 35.63 92 GLN D N 1
ATOM 7359 C CA . GLN D 1 28 ? -5.657 21.967 25.116 1.00 36.16 92 GLN D CA 1
ATOM 7360 C C . GLN D 1 28 ? -5.502 21.431 26.556 1.00 35.50 92 GLN D C 1
ATOM 7361 O O . GLN D 1 28 ? -4.392 21.199 27.020 1.00 35.34 92 GLN D O 1
ATOM 7367 N N . MET D 1 29 ? -6.615 21.234 27.248 1.00 34.79 93 MET D N 1
ATOM 7368 C CA . MET D 1 29 ? -6.596 20.617 28.568 1.00 35.31 93 MET D CA 1
ATOM 7369 C C . MET D 1 29 ? -6.215 19.132 28.515 1.00 34.42 93 MET D C 1
ATOM 7370 O O . MET D 1 29 ? -5.495 18.637 29.382 1.00 34.00 93 MET D O 1
ATOM 7375 N N . TYR D 1 30 ? -6.660 18.434 27.475 1.00 33.39 94 TYR D N 1
ATOM 7376 C CA . TYR D 1 30 ? -6.205 17.072 27.269 1.00 32.63 94 TYR D CA 1
ATOM 7377 C C . TYR D 1 30 ? -4.702 17.027 26.986 1.00 32.39 94 TYR D C 1
ATOM 7378 O O . TYR D 1 30 ? -3.970 16.223 27.569 1.00 31.37 94 TYR D O 1
ATOM 7387 N N . LYS D 1 31 ? -4.240 17.914 26.108 1.00 31.99 95 LYS D N 1
ATOM 7388 C CA . LYS D 1 31 ? -2.814 18.046 25.841 1.00 31.90 95 LYS D CA 1
ATOM 7389 C C . LYS D 1 31 ? -2.011 18.335 27.098 1.00 31.65 95 LYS D C 1
ATOM 7390 O O . LYS D 1 31 ? -0.938 17.782 27.280 1.00 31.38 95 LYS D O 1
ATOM 7396 N N . LYS D 1 32 ? -2.533 19.206 27.947 1.00 31.79 96 LYS D N 1
ATOM 7397 C CA . LYS D 1 32 ? -1.890 19.508 29.214 1.00 33.03 96 LYS D CA 1
ATOM 7398 C C . LYS D 1 32 ? -1.766 18.236 30.075 1.00 32.40 96 LYS D C 1
ATOM 7399 O O . LYS D 1 32 ? -0.702 17.941 30.589 1.00 32.40 96 LYS D O 1
ATOM 7405 N N . ALA D 1 33 ? -2.851 17.474 30.184 1.00 32.53 97 ALA D N 1
ATOM 7406 C CA . ALA D 1 33 ? -2.861 16.234 30.970 1.00 32.11 97 ALA D CA 1
ATOM 7407 C C . ALA D 1 33 ? -1.837 15.253 30.417 1.00 32.47 97 ALA D C 1
ATOM 7408 O O . ALA D 1 33 ? -0.968 14.744 31.141 1.00 31.21 97 ALA D O 1
ATOM 7410 N N . GLU D 1 34 ? -1.925 15.017 29.114 1.00 33.02 98 GLU D N 1
ATOM 7411 C CA . GLU D 1 34 ? -1.030 14.098 28.444 1.00 34.28 98 GLU D CA 1
ATOM 7412 C C . GLU D 1 34 ? 0.439 14.496 28.685 1.00 34.76 98 GLU D C 1
ATOM 7413 O O . GLU D 1 34 ? 1.301 13.640 28.959 1.00 34.81 98 GLU D O 1
ATOM 7419 N N . ALA D 1 35 ? 0.718 15.799 28.617 1.00 35.40 99 ALA D N 1
ATOM 7420 C CA . ALA D 1 35 ? 2.086 16.317 28.773 1.00 35.62 99 ALA D CA 1
ATOM 7421 C C . ALA D 1 35 ? 2.644 16.178 30.204 1.00 35.84 99 ALA D C 1
ATOM 7422 O O . ALA D 1 35 ? 3.855 16.232 30.407 1.00 35.36 99 ALA D O 1
ATOM 7424 N N . SER D 1 36 ? 1.775 16.034 31.199 1.00 35.71 100 SER D N 1
ATOM 7425 C CA . SER D 1 36 ? 2.269 15.904 32.569 1.00 35.87 100 SER D CA 1
ATOM 7426 C C . SER D 1 36 ? 2.187 14.458 33.084 1.00 35.27 100 SER D C 1
ATOM 7427 O O . SER D 1 36 ? 2.215 14.220 34.290 1.00 34.78 100 SER D O 1
ATOM 7430 N N . PHE D 1 37 ? 2.118 13.503 32.152 1.00 34.45 101 PHE D N 1
ATOM 7431 C CA . PHE D 1 37 ? 2.098 12.082 32.485 1.00 33.68 101 PHE D CA 1
ATOM 7432 C C . PHE D 1 37 ? 3.265 11.695 33.379 1.00 32.88 101 PHE D C 1
ATOM 7433 O O . PHE D 1 37 ? 4.400 12.081 33.129 1.00 33.25 101 PHE D O 1
ATOM 7441 N N . TRP D 1 38 ? 2.972 10.906 34.405 1.00 31.52 102 TRP D N 1
ATOM 7442 C CA . TRP D 1 38 ? 3.999 10.380 35.293 1.00 30.51 102 TRP D CA 1
ATOM 7443 C C . TRP D 1 38 ? 3.563 9.012 35.834 1.00 30.57 102 TRP D C 1
ATOM 7444 O O . TRP D 1 38 ? 2.388 8.653 35.760 1.00 29.96 102 TRP D O 1
ATOM 7455 N N . THR D 1 39 ? 4.510 8.260 36.377 1.00 30.80 103 THR D N 1
ATOM 7456 C CA . THR D 1 39 ? 4.206 6.946 36.944 1.00 31.64 103 THR D CA 1
ATOM 7457 C C . THR D 1 39 ? 4.702 6.886 38.380 1.00 32.43 103 THR D C 1
ATOM 7458 O O . THR D 1 39 ? 5.582 7.663 38.768 1.00 32.32 103 THR D O 1
ATOM 7462 N N . ALA D 1 40 ? 4.131 5.966 39.159 1.00 32.98 104 ALA D N 1
ATOM 7463 C CA . ALA D 1 40 ? 4.478 5.817 40.565 1.00 33.68 104 ALA D CA 1
ATOM 7464 C C . ALA D 1 40 ? 5.951 5.507 40.749 1.00 33.98 104 ALA D C 1
ATOM 7465 O O . ALA D 1 40 ? 6.558 5.956 41.712 1.00 34.01 104 ALA D O 1
ATOM 7467 N N . GLU D 1 41 ? 6.523 4.753 39.813 1.00 34.99 105 GLU D N 1
ATOM 7468 C CA . GLU D 1 41 ? 7.937 4.375 39.843 1.00 36.62 105 GLU D CA 1
ATOM 7469 C C . GLU D 1 41 ? 8.904 5.580 39.822 1.00 37.36 105 GLU D C 1
ATOM 7470 O O . GLU D 1 41 ? 10.066 5.461 40.221 1.00 37.46 105 GLU D O 1
ATOM 7476 N N . GLU D 1 42 ? 8.420 6.736 39.378 1.00 37.00 106 GLU D N 1
ATOM 7477 C CA . GLU D 1 42 ? 9.270 7.918 39.280 1.00 38.16 106 GLU D CA 1
ATOM 7478 C C . GLU D 1 42 ? 9.490 8.595 40.626 1.00 38.22 106 GLU D C 1
ATOM 7479 O O . GLU D 1 42 ? 10.422 9.371 40.771 1.00 38.52 106 GLU D O 1
ATOM 7485 N N . VAL D 1 43 ? 8.658 8.272 41.616 1.00 38.26 107 VAL D N 1
ATOM 7486 C CA . VAL D 1 43 ? 8.756 8.902 42.933 1.00 38.09 107 VAL D CA 1
ATOM 7487 C C . VAL D 1 43 ? 9.776 8.152 43.827 1.00 38.92 107 VAL D C 1
ATOM 7488 O O . VAL D 1 43 ? 9.659 6.946 44.049 1.00 38.49 107 VAL D O 1
ATOM 7492 N N . ASP D 1 44 ? 10.773 8.879 44.320 1.00 39.58 108 ASP D N 1
ATOM 7493 C CA . ASP D 1 44 ? 11.822 8.319 45.165 1.00 40.72 108 ASP D CA 1
ATOM 7494 C C . ASP D 1 44 ? 11.336 8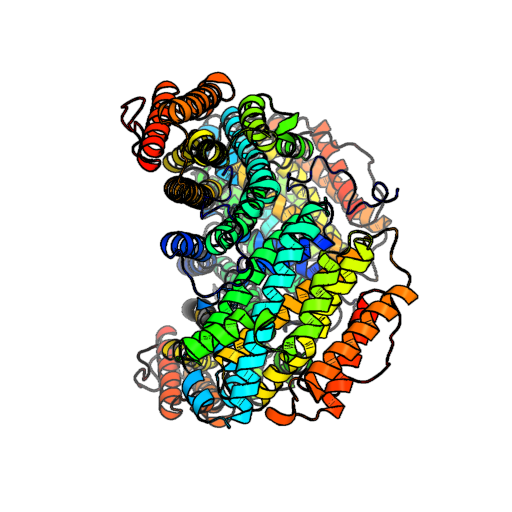.255 46.619 1.00 40.87 108 ASP D C 1
ATOM 7495 O O . ASP D 1 44 ? 11.118 9.281 47.263 1.00 40.49 108 ASP D O 1
ATOM 7500 N N . LEU D 1 45 ? 11.142 7.035 47.111 1.00 41.54 109 LEU D N 1
ATOM 7501 C CA . LEU D 1 45 ? 10.623 6.800 48.468 1.00 42.17 109 LEU D CA 1
ATOM 7502 C C . LEU D 1 45 ? 11.703 6.406 49.471 1.00 43.21 109 LEU D C 1
ATOM 7503 O O . LEU D 1 45 ? 11.408 6.148 50.647 1.00 42.99 109 LEU D O 1
ATOM 7508 N N . SER D 1 46 ? 12.949 6.391 49.002 1.00 44.44 110 SER D N 1
ATOM 7509 C CA . SER D 1 46 ? 14.099 5.879 49.757 1.00 45.51 110 SER D CA 1
ATOM 7510 C C . SER D 1 46 ? 14.484 6.674 50.999 1.00 45.90 110 SER D C 1
ATOM 7511 O O . SER D 1 46 ? 15.310 6.216 51.776 1.00 46.52 110 SER D O 1
ATOM 7514 N N . LYS D 1 47 ? 13.913 7.858 51.199 1.00 46.46 111 LYS D N 1
ATOM 7515 C CA . LYS D 1 47 ? 14.231 8.640 52.400 1.00 46.70 111 LYS D CA 1
ATOM 7516 C C . LYS D 1 47 ? 13.079 8.664 53.399 1.00 46.46 111 LYS D C 1
ATOM 7517 O O . LYS D 1 47 ? 13.218 9.186 54.516 1.00 46.42 111 LYS D O 1
ATOM 7523 N N . ASP D 1 48 ? 11.950 8.081 53.005 1.00 45.87 112 ASP D N 1
ATOM 7524 C CA . ASP D 1 48 ? 10.706 8.232 53.764 1.00 45.71 112 ASP D CA 1
ATOM 7525 C C . ASP D 1 48 ? 10.598 7.396 55.055 1.00 45.97 112 ASP D C 1
ATOM 7526 O O . ASP D 1 48 ? 10.056 7.872 56.051 1.00 45.21 112 ASP D O 1
ATOM 7531 N N . ILE D 1 49 ? 11.085 6.158 55.034 1.00 46.64 113 ILE D N 1
ATOM 7532 C CA . ILE D 1 49 ? 10.923 5.271 56.204 1.00 47.96 113 ILE D CA 1
ATOM 7533 C C . ILE D 1 49 ? 11.550 5.849 57.490 1.00 48.61 113 ILE D C 1
ATOM 7534 O O . ILE D 1 49 ? 10.903 5.868 58.542 1.00 48.33 113 ILE D O 1
ATOM 7539 N N . GLN D 1 50 ? 12.772 6.377 57.393 1.00 49.44 114 GLN D N 1
ATOM 7540 C CA . GLN D 1 50 ? 13.417 7.022 58.548 1.00 50.51 114 GLN D CA 1
ATOM 7541 C C . GLN D 1 50 ? 12.544 8.128 59.141 1.00 50.34 114 GLN D C 1
ATOM 7542 O O . GLN D 1 50 ? 12.321 8.166 60.357 1.00 50.31 114 GLN D O 1
ATOM 7548 N N . HIS D 1 51 ? 12.046 9.018 58.283 1.00 50.03 115 HIS D N 1
ATOM 7549 C CA . HIS D 1 51 ? 11.137 10.085 58.720 1.00 50.32 115 HIS D CA 1
ATOM 7550 C C . HIS D 1 51 ? 9.854 9.513 59.347 1.00 49.75 115 HIS D C 1
ATOM 7551 O O . HIS D 1 51 ? 9.401 9.979 60.394 1.00 50.06 115 HIS D O 1
ATOM 7558 N N . TRP D 1 52 ? 9.285 8.502 58.699 1.00 49.29 116 TRP D N 1
ATOM 7559 C CA . TRP D 1 52 ? 8.071 7.833 59.170 1.00 49.39 116 TRP D CA 1
ATOM 7560 C C . TRP D 1 52 ? 8.271 7.252 60.580 1.00 49.61 116 TRP D C 1
ATOM 7561 O O . TRP D 1 52 ? 7.453 7.475 61.463 1.00 49.41 116 TRP D O 1
ATOM 7572 N N . GLU D 1 53 ? 9.383 6.547 60.786 1.00 50.11 117 GLU D N 1
ATOM 7573 C CA . GLU D 1 53 ? 9.728 5.991 62.105 1.00 50.62 117 GLU D CA 1
ATOM 7574 C C . GLU D 1 53 ? 9.943 7.035 63.214 1.00 50.82 117 GLU D C 1
ATOM 7575 O O . GLU D 1 53 ? 9.647 6.776 64.382 1.00 50.65 117 GLU D O 1
ATOM 7581 N N . SER D 1 54 ? 10.404 8.227 62.844 1.00 51.01 118 SER D N 1
ATOM 7582 C CA . SER D 1 54 ? 10.594 9.310 63.815 1.00 51.39 118 SER D CA 1
ATOM 7583 C C . SER D 1 54 ? 9.286 9.967 64.267 1.00 51.43 118 SER D C 1
ATOM 7584 O O . SER D 1 54 ? 9.269 10.699 65.262 1.00 51.21 118 SER D O 1
ATOM 7587 N N . LEU D 1 55 ? 8.194 9.714 63.542 1.00 51.44 119 LEU D N 1
ATOM 7588 C CA . LEU D 1 55 ? 6.909 10.363 63.841 1.00 51.25 119 LEU D CA 1
ATOM 7589 C C . LEU D 1 55 ? 6.291 9.851 65.140 1.00 51.29 119 LEU D C 1
ATOM 7590 O O . LEU D 1 55 ? 6.620 8.761 65.607 1.00 50.99 119 LEU D O 1
ATOM 7595 N N . LYS D 1 56 ? 5.398 10.644 65.720 1.00 51.38 120 LYS D N 1
ATOM 7596 C CA . LYS D 1 56 ? 4.583 10.174 66.836 1.00 51.82 120 LYS D CA 1
ATOM 7597 C C . LYS D 1 56 ? 3.519 9.204 66.300 1.00 51.58 120 LYS D C 1
ATOM 7598 O O . LYS D 1 56 ? 3.131 9.306 65.131 1.00 50.94 120 LYS D O 1
ATOM 7604 N N . PRO D 1 57 ? 3.066 8.244 67.138 1.00 51.47 121 PRO D N 1
ATOM 7605 C CA . PRO D 1 57 ? 2.053 7.271 66.696 1.00 50.95 121 PRO D CA 1
ATOM 7606 C C . PRO D 1 57 ? 0.799 7.891 66.074 1.00 50.54 121 PRO D C 1
ATOM 7607 O O . PRO D 1 57 ? 0.267 7.365 65.094 1.00 50.11 121 PRO D O 1
ATOM 7611 N N . GLU D 1 58 ? 0.338 9.000 66.636 1.00 49.68 122 GLU D N 1
ATOM 7612 C CA . GLU D 1 58 ? -0.877 9.647 66.172 1.00 49.37 122 GLU D CA 1
ATOM 7613 C C . GLU D 1 58 ? -0.702 10.272 64.784 1.00 48.31 122 GLU D C 1
ATOM 7614 O O . GLU D 1 58 ? -1.673 10.398 64.033 1.00 48.14 122 GLU D O 1
ATOM 7620 N N . GLU D 1 59 ? 0.532 10.662 64.463 1.00 46.89 123 GLU D N 1
ATOM 7621 C CA . GLU D 1 59 ? 0.862 11.218 63.158 1.00 46.17 123 GLU D CA 1
ATOM 7622 C C . GLU D 1 59 ? 0.865 10.137 62.090 1.00 44.89 123 GLU D C 1
ATOM 7623 O O . GLU D 1 59 ? 0.304 10.332 61.012 1.00 44.62 123 GLU D O 1
ATOM 7629 N N . ARG D 1 60 ? 1.481 8.999 62.400 1.00 43.60 124 ARG D N 1
ATOM 7630 C CA . ARG D 1 60 ? 1.413 7.832 61.535 1.00 42.60 124 ARG D CA 1
ATOM 7631 C C . ARG D 1 60 ? -0.034 7.373 61.318 1.00 42.37 124 ARG D C 1
ATOM 7632 O O . ARG D 1 60 ? -0.406 6.976 60.214 1.00 42.18 124 ARG D O 1
ATOM 7640 N N . TYR D 1 61 ? -0.844 7.427 62.375 1.00 41.64 125 TYR D N 1
ATOM 7641 C CA . TYR D 1 61 ? -2.251 7.055 62.290 1.00 41.21 125 TYR D CA 1
ATOM 7642 C C . TYR D 1 61 ? -2.966 7.968 61.284 1.00 40.69 125 TYR D C 1
ATOM 7643 O O . TYR D 1 61 ? -3.640 7.478 60.371 1.00 40.63 125 TYR D O 1
ATOM 7652 N N . PHE D 1 62 ? -2.804 9.281 61.468 1.00 39.60 126 PHE D N 1
ATOM 7653 C CA . PHE D 1 62 ? -3.383 10.279 60.584 1.00 38.91 126 PHE D CA 1
ATOM 7654 C C . PHE D 1 62 ? -2.923 10.091 59.143 1.00 38.52 126 PHE D C 1
ATOM 7655 O O . PHE D 1 62 ? -3.737 10.155 58.227 1.00 38.89 126 PHE D O 1
ATOM 7663 N N . ILE D 1 63 ? -1.627 9.871 58.936 1.00 38.21 127 ILE D N 1
ATOM 7664 C CA . ILE D 1 63 ? -1.117 9.765 57.569 1.00 37.40 127 ILE D CA 1
ATOM 7665 C C . ILE D 1 63 ? -1.619 8.513 56.865 1.00 36.76 127 ILE D C 1
ATOM 7666 O O . ILE D 1 63 ? -2.127 8.603 55.758 1.00 36.07 127 ILE D O 1
ATOM 7671 N N . SER D 1 64 ? -1.489 7.353 57.507 1.00 36.29 128 SER D N 1
ATOM 7672 C CA . SER D 1 64 ? -2.004 6.097 56.941 1.00 36.51 128 SER D CA 1
ATOM 7673 C C . SER D 1 64 ? -3.490 6.193 56.552 1.00 35.90 128 SER D C 1
ATOM 7674 O O . SER D 1 64 ? -3.911 5.657 55.529 1.00 35.84 128 SER D O 1
ATOM 7677 N N . HIS D 1 65 ? -4.258 6.911 57.356 1.00 36.00 129 HIS D N 1
ATOM 7678 C CA . HIS D 1 65 ? -5.684 7.100 57.116 1.00 36.56 129 HIS D CA 1
ATOM 7679 C C . HIS D 1 65 ? -6.032 8.051 55.964 1.00 36.24 129 HIS D C 1
ATOM 7680 O O . HIS D 1 65 ? -6.979 7.795 55.215 1.00 36.18 129 HIS D O 1
ATOM 7687 N N . VAL D 1 66 ? -5.294 9.150 55.843 1.00 35.77 130 VAL D N 1
ATOM 7688 C CA . VAL D 1 66 ? -5.416 10.052 54.683 1.00 35.71 130 VAL D CA 1
ATOM 7689 C C . VAL D 1 66 ? -5.068 9.300 53.382 1.00 35.29 130 VAL D C 1
ATOM 7690 O O . VAL D 1 66 ? -5.744 9.462 52.356 1.00 35.31 130 VAL D O 1
ATOM 7694 N N . LEU D 1 67 ? -4.038 8.456 53.442 1.00 34.64 131 LEU D N 1
ATOM 7695 C CA . LEU D 1 67 ? -3.649 7.646 52.284 1.00 34.54 131 LEU D CA 1
ATOM 7696 C C . LEU D 1 67 ? -4.743 6.654 51.891 1.00 34.54 131 LEU D C 1
ATOM 7697 O O . LEU D 1 67 ? -5.127 6.576 50.723 1.00 34.70 131 LEU D O 1
ATOM 7702 N N . ALA D 1 68 ? -5.255 5.916 52.875 1.00 34.06 132 ALA D N 1
ATOM 7703 C CA . ALA D 1 68 ? -6.376 5.016 52.659 1.00 33.96 132 ALA D CA 1
ATOM 7704 C C . ALA D 1 68 ? -7.576 5.766 52.089 1.00 33.76 132 ALA D C 1
ATOM 7705 O O . ALA D 1 68 ? -8.241 5.267 51.205 1.00 34.06 132 ALA D O 1
ATOM 7707 N N . PHE D 1 69 ? -7.853 6.958 52.601 1.00 34.24 133 PHE D N 1
ATOM 7708 C CA . PHE D 1 69 ? -8.962 7.753 52.085 1.00 34.73 133 PHE D CA 1
ATOM 7709 C C . PHE D 1 69 ? -8.781 8.125 50.608 1.00 34.64 133 PHE D C 1
ATOM 7710 O O . PHE D 1 69 ? -9.705 7.992 49.811 1.00 34.84 133 PHE D O 1
ATOM 7718 N N . PHE D 1 70 ? -7.587 8.582 50.255 1.00 34.44 134 PHE D N 1
ATOM 7719 C CA . PHE D 1 70 ? -7.301 8.979 48.886 1.00 34.43 134 PHE D CA 1
ATOM 7720 C C . PHE D 1 70 ? -7.415 7.820 47.913 1.00 34.68 134 PHE D C 1
ATOM 7721 O O . PHE D 1 70 ? -8.007 7.972 46.837 1.00 34.43 134 PHE D O 1
ATOM 7729 N N . ALA D 1 71 ? -6.840 6.674 48.291 1.00 34.82 135 ALA D N 1
ATOM 7730 C CA . ALA D 1 71 ? -6.821 5.495 47.444 1.00 35.90 135 ALA D CA 1
ATOM 7731 C C . ALA D 1 71 ? -8.241 5.010 47.165 1.00 36.24 135 ALA D C 1
ATOM 7732 O O . ALA D 1 71 ? -8.570 4.669 46.027 1.00 36.04 135 ALA D O 1
ATOM 7734 N N . ALA D 1 72 ? -9.077 5.027 48.202 1.00 36.57 136 ALA D N 1
ATOM 7735 C CA . ALA D 1 72 ? -10.480 4.630 48.090 1.00 37.22 136 ALA D CA 1
ATOM 7736 C C . ALA D 1 72 ? -11.297 5.618 47.246 1.00 37.45 136 ALA D C 1
ATOM 7737 O O . ALA D 1 72 ? -12.078 5.210 46.385 1.00 37.98 136 ALA D O 1
ATOM 7739 N N . SER D 1 73 ? -11.135 6.911 47.513 1.00 37.79 137 SER D N 1
ATOM 7740 C CA . SER D 1 73 ? -11.880 7.960 46.791 1.00 38.13 137 SER D CA 1
ATOM 7741 C C . SER D 1 73 ? -11.607 7.945 45.290 1.00 38.06 137 SER D C 1
ATOM 7742 O O . SER D 1 73 ? -12.521 8.128 44.493 1.00 38.21 137 SER D O 1
ATOM 7745 N N . ASP D 1 74 ? -10.341 7.745 44.917 1.00 37.78 138 ASP D N 1
ATOM 7746 C CA . ASP D 1 74 ? -9.956 7.577 43.515 1.00 37.92 138 ASP D CA 1
ATOM 7747 C C . ASP D 1 74 ? -10.787 6.534 42.795 1.00 37.23 138 ASP D C 1
ATOM 7748 O O . ASP D 1 74 ? -11.150 6.727 41.635 1.00 37.48 138 ASP D O 1
ATOM 7753 N N . GLY D 1 75 ? -11.066 5.427 43.480 1.00 35.87 139 GLY D N 1
ATOM 7754 C CA . GLY D 1 75 ? -11.857 4.349 42.910 1.00 34.66 139 GLY D CA 1
ATOM 7755 C C . GLY D 1 75 ? -13.277 4.792 42.623 1.00 34.20 139 GLY D C 1
ATOM 7756 O O . GLY D 1 75 ? -13.891 4.329 41.673 1.00 34.75 139 GLY D O 1
ATOM 7757 N N . ILE D 1 76 ? -13.806 5.683 43.452 1.00 33.58 140 ILE D N 1
ATOM 7758 C CA . ILE D 1 76 ? -15.134 6.219 43.230 1.00 33.03 140 ILE D CA 1
ATOM 7759 C C . ILE D 1 76 ? -15.132 7.206 42.043 1.00 33.01 140 ILE D C 1
ATOM 7760 O O . ILE D 1 76 ? -16.029 7.154 41.181 1.00 32.69 140 ILE D O 1
ATOM 7765 N N . VAL D 1 77 ? -14.125 8.082 41.996 1.00 32.30 141 VAL D N 1
ATOM 7766 C CA . VAL D 1 77 ? -13.949 9.015 40.871 1.00 32.36 141 VAL D CA 1
ATOM 7767 C C . VAL D 1 77 ? -13.832 8.233 39.556 1.00 33.01 141 VAL D C 1
ATOM 7768 O O . VAL D 1 77 ? -14.499 8.544 38.565 1.00 32.39 141 VAL D O 1
ATOM 7772 N N . ASN D 1 78 ? -12.997 7.201 39.590 1.00 33.86 142 ASN D N 1
ATOM 7773 C CA . ASN D 1 78 ? -12.750 6.292 38.477 1.00 35.09 142 ASN D CA 1
ATOM 7774 C C . ASN D 1 78 ? -14.044 5.611 38.022 1.00 35.30 142 ASN D C 1
ATOM 7775 O O . ASN D 1 78 ? -14.395 5.657 36.825 1.00 35.41 142 ASN D O 1
ATOM 7780 N N . GLU D 1 79 ? -14.770 5.013 38.968 1.00 34.42 143 GLU D N 1
ATOM 7781 C CA . GLU D 1 79 ? -16.038 4.395 38.635 1.00 34.95 143 GLU D CA 1
ATOM 7782 C C . GLU D 1 79 ? -16.963 5.377 37.903 1.00 34.24 143 GLU D C 1
ATOM 7783 O O . GLU D 1 79 ? -17.559 5.026 36.872 1.00 33.82 143 GLU D O 1
ATOM 7789 N N . ASN D 1 80 ? -17.082 6.595 38.434 1.00 33.48 144 ASN D N 1
ATOM 7790 C CA . ASN D 1 80 ? -17.950 7.586 37.807 1.00 33.51 144 ASN D CA 1
ATOM 7791 C C . ASN D 1 80 ? -17.504 7.941 36.389 1.00 33.08 144 ASN D C 1
ATOM 7792 O O . ASN D 1 80 ? -18.328 8.089 35.499 1.00 33.65 144 ASN D O 1
ATOM 7797 N N . LEU D 1 81 ? -16.201 8.081 36.187 1.00 33.01 145 LEU D N 1
ATOM 7798 C CA . LEU D 1 81 ? -15.653 8.345 34.862 1.00 32.75 145 LEU D CA 1
ATOM 7799 C C . LEU D 1 81 ? -15.917 7.208 33.882 1.00 32.82 145 LEU D C 1
ATOM 7800 O O . LEU D 1 81 ? -16.351 7.445 32.758 1.00 33.05 145 LEU D O 1
ATOM 7805 N N . VAL D 1 82 ? -15.662 5.978 34.319 1.00 32.97 146 VAL D N 1
ATOM 7806 C CA . VAL D 1 82 ? -15.812 4.792 33.474 1.00 33.11 146 VAL D CA 1
ATOM 7807 C C . VAL D 1 82 ? -17.291 4.524 33.125 1.00 33.50 146 VAL D C 1
ATOM 7808 O O . VAL D 1 82 ? -17.632 4.265 31.964 1.00 33.34 146 VAL D O 1
ATOM 7812 N N . GLU D 1 83 ? -18.163 4.594 34.126 1.00 33.71 147 GLU D N 1
ATOM 7813 C CA . GLU D 1 83 ? -19.572 4.254 33.913 1.00 34.66 147 GLU D CA 1
ATOM 7814 C C . GLU D 1 83 ? -20.423 5.419 33.396 1.00 34.84 147 GLU D C 1
ATOM 7815 O O . GLU D 1 83 ? -21.374 5.200 32.660 1.00 34.67 147 GLU D O 1
ATOM 7821 N N . ARG D 1 84 ? -20.088 6.647 33.771 1.00 34.35 148 ARG D N 1
ATOM 7822 C CA . ARG D 1 84 ? -20.962 7.765 33.434 1.00 34.70 148 ARG D CA 1
ATOM 7823 C C . ARG D 1 84 ? -20.317 8.813 32.539 1.00 34.28 148 ARG D C 1
ATOM 7824 O O . ARG D 1 84 ? -20.668 8.884 31.372 1.00 35.09 148 ARG D O 1
ATOM 7832 N N . PHE D 1 85 ? -19.370 9.600 33.053 1.00 34.20 149 PHE D N 1
ATOM 7833 C CA . PHE D 1 85 ? -18.834 10.746 32.269 1.00 34.53 149 PHE D CA 1
ATOM 7834 C C . PHE D 1 85 ? -18.244 10.401 30.893 1.00 34.53 149 PHE D C 1
ATOM 7835 O O . PHE D 1 85 ? -18.544 11.077 29.909 1.00 34.59 149 PHE D O 1
ATOM 7843 N N . SER D 1 86 ? -17.398 9.374 30.820 1.00 34.87 150 SER D N 1
ATOM 7844 C CA . SER D 1 86 ? -16.768 9.014 29.546 1.00 35.32 150 SER D CA 1
ATOM 7845 C C . SER D 1 86 ? -17.773 8.435 28.548 1.00 35.84 150 SER D C 1
ATOM 7846 O O . SER D 1 86 ? -17.498 8.410 27.355 1.00 36.20 150 SER D O 1
ATOM 7849 N N . GLN D 1 87 ? -18.917 7.956 29.038 1.00 36.35 151 GLN D N 1
ATOM 7850 C CA . GLN D 1 87 ? -19.960 7.403 28.171 1.00 37.33 151 GLN D CA 1
ATOM 7851 C C . GLN D 1 87 ? -20.915 8.474 27.642 1.00 37.42 151 GLN D C 1
ATOM 7852 O O . GLN D 1 87 ? -21.241 8.478 26.462 1.00 37.05 151 GLN D O 1
ATOM 7858 N N . GLU D 1 88 ? -21.374 9.364 28.522 1.00 37.74 152 GLU D N 1
ATOM 7859 C CA . GLU D 1 88 ? -22.444 10.301 28.166 1.00 38.20 152 GLU D CA 1
ATOM 7860 C C . GLU D 1 88 ? -21.966 11.518 27.374 1.00 38.53 152 GLU D C 1
ATOM 7861 O O . GLU D 1 88 ? -22.702 12.028 26.528 1.00 39.07 152 GLU D O 1
ATOM 7867 N N . VAL D 1 89 ? -20.752 11.992 27.638 1.00 38.55 153 VAL D N 1
ATOM 7868 C CA . VAL D 1 89 ? -20.207 13.112 26.868 1.00 38.60 153 VAL D CA 1
ATOM 7869 C C . VAL D 1 89 ? -19.817 12.589 25.487 1.00 38.72 153 VAL D C 1
ATOM 7870 O O . VAL D 1 89 ? -19.113 11.590 25.381 1.00 38.89 153 VAL D O 1
ATOM 7874 N N . GLN D 1 90 ? -20.284 13.264 24.439 1.00 38.24 154 GLN D N 1
ATOM 7875 C CA . GLN D 1 90 ? -20.157 12.767 23.071 1.00 38.11 154 GLN D CA 1
ATOM 7876 C C . GLN D 1 90 ? -19.109 13.494 22.252 1.00 37.60 154 GLN D C 1
ATOM 7877 O O . GLN D 1 90 ? -18.807 13.088 21.128 1.00 37.10 154 GLN D O 1
ATOM 7883 N N . ILE D 1 91 ? -18.549 14.568 22.797 1.00 36.64 155 ILE D N 1
ATOM 7884 C CA . ILE D 1 91 ? -17.496 15.257 22.074 1.00 36.28 155 ILE D CA 1
ATOM 7885 C C . ILE D 1 91 ? -16.144 14.559 22.281 1.00 36.24 155 ILE D C 1
ATOM 7886 O O . ILE D 1 91 ? -15.769 14.229 23.408 1.00 36.26 155 ILE D O 1
ATOM 7891 N N . THR D 1 92 ? -15.435 14.361 21.175 1.00 35.23 156 THR D N 1
ATOM 7892 C CA . THR D 1 92 ? -14.165 13.669 21.121 1.00 35.41 156 THR D CA 1
ATOM 7893 C C . THR D 1 92 ? -13.105 14.238 22.060 1.00 35.04 156 THR D C 1
ATOM 7894 O O . THR D 1 92 ? -12.438 13.484 22.761 1.00 34.15 156 THR D O 1
ATOM 7898 N N . GLU D 1 93 ? -12.954 15.564 22.062 1.00 34.22 157 GLU D N 1
ATOM 7899 C CA . GLU D 1 93 ? -11.922 16.209 22.859 1.00 33.88 157 GLU D CA 1
ATOM 7900 C C . GLU D 1 93 ? -12.104 15.903 24.355 1.00 33.39 157 GLU D C 1
ATOM 7901 O O . GLU D 1 93 ? -11.128 15.689 25.063 1.00 33.59 157 GLU D O 1
ATOM 7907 N N . ALA D 1 94 ? -13.349 15.845 24.811 1.00 33.28 158 ALA D N 1
ATOM 7908 C CA . ALA D 1 94 ? -13.650 15.513 26.206 1.00 33.28 158 ALA D CA 1
ATOM 7909 C C . ALA D 1 94 ? -13.484 14.016 26.501 1.00 33.36 158 ALA D C 1
ATOM 7910 O O . ALA D 1 94 ? -13.061 13.641 27.588 1.00 32.98 158 ALA D O 1
ATOM 7912 N N . ARG D 1 95 ? -13.816 13.175 25.532 1.00 33.05 159 ARG D N 1
ATOM 7913 C CA . ARG D 1 95 ? -13.638 11.741 25.695 1.00 33.89 159 ARG D CA 1
ATOM 7914 C C . ARG D 1 95 ? -12.169 11.419 25.870 1.00 32.77 159 ARG D C 1
ATOM 7915 O O . ARG D 1 95 ? -11.817 10.607 26.717 1.00 32.60 159 ARG D O 1
ATOM 7923 N N . CYS D 1 96 ? -11.328 12.060 25.063 1.00 31.66 160 CYS D N 1
ATOM 7924 C CA . CYS D 1 96 ? -9.886 11.958 25.209 1.00 32.06 160 CYS D CA 1
ATOM 7925 C C . CYS D 1 96 ? -9.430 12.394 26.597 1.00 31.39 160 CYS D C 1
ATOM 7926 O O . CYS D 1 96 ? -8.619 11.695 27.226 1.00 32.22 160 CYS D O 1
ATOM 7929 N N . PHE D 1 97 ? -9.938 13.525 27.081 1.00 30.02 161 PHE D N 1
ATOM 7930 C CA . PHE D 1 97 ? -9.542 13.995 28.417 1.00 28.96 161 PHE D CA 1
ATOM 7931 C C . PHE D 1 97 ? -9.948 12.990 29.497 1.00 28.79 161 PHE D C 1
ATOM 7932 O O . PHE D 1 97 ? -9.147 12.630 30.349 1.00 28.77 161 PHE D O 1
ATOM 7940 N N . TYR D 1 98 ? -11.196 12.548 29.452 1.00 28.18 162 TYR D N 1
ATOM 7941 C CA . TYR D 1 98 ? -11.698 11.614 30.443 1.00 28.90 162 TYR D CA 1
ATOM 7942 C C . TYR D 1 98 ? -10.985 10.245 30.390 1.00 28.60 162 TYR D C 1
ATOM 7943 O O . TYR D 1 98 ? -10.713 9.645 31.428 1.00 28.76 162 TYR D O 1
ATOM 7952 N N . GLY D 1 99 ? -10.664 9.784 29.184 1.00 28.26 163 GLY D N 1
ATOM 7953 C CA . GLY D 1 99 ? -9.892 8.570 29.002 1.00 28.23 163 GLY D CA 1
ATOM 7954 C C . GLY D 1 99 ? -8.533 8.665 29.671 1.00 28.85 163 GLY D C 1
ATOM 7955 O O . GLY D 1 99 ? -8.069 7.705 30.311 1.00 28.78 163 GLY D O 1
ATOM 7956 N N . PHE D 1 100 ? -7.885 9.816 29.514 1.00 28.00 164 PHE D N 1
ATOM 7957 C CA . PHE D 1 100 ? -6.618 10.027 30.141 1.00 28.05 164 PHE D CA 1
ATOM 7958 C C . PHE D 1 100 ? -6.751 10.218 31.660 1.00 27.77 164 PHE D C 1
ATOM 7959 O O . PHE D 1 100 ? -5.870 9.794 32.427 1.00 28.44 164 PHE D O 1
ATOM 7967 N N . GLN D 1 101 ? -7.836 10.851 32.101 1.00 27.20 165 GLN D N 1
ATOM 7968 C CA . GLN D 1 101 ? -8.060 11.011 33.542 1.00 26.93 165 GLN D CA 1
ATOM 7969 C C . GLN D 1 101 ? -8.206 9.635 34.227 1.00 26.85 165 GLN D C 1
ATOM 7970 O O . GLN D 1 101 ? -7.713 9.442 35.334 1.00 26.10 165 GLN D O 1
ATOM 7976 N N . ILE D 1 102 ? -8.891 8.703 33.563 1.00 26.69 166 ILE D N 1
ATOM 7977 C CA . ILE D 1 102 ? -9.098 7.352 34.106 1.00 27.31 166 ILE D CA 1
ATOM 7978 C C . ILE D 1 102 ? -7.750 6.675 34.327 1.00 27.88 166 ILE D C 1
ATOM 7979 O O . ILE D 1 102 ? -7.485 6.146 35.415 1.00 27.19 166 ILE D O 1
ATOM 7984 N N . ALA D 1 103 ? -6.894 6.749 33.307 1.00 27.84 167 ALA D N 1
ATOM 7985 C CA . ALA D 1 103 ? -5.544 6.229 33.384 1.00 28.29 167 ALA D CA 1
ATOM 7986 C C . ALA D 1 103 ? -4.759 6.896 34.514 1.00 29.13 167 ALA D C 1
ATOM 7987 O O . ALA D 1 103 ? -4.075 6.208 35.277 1.00 28.95 167 ALA D O 1
ATOM 7989 N N . MET D 1 104 ? -4.883 8.220 34.648 1.00 29.13 168 MET D N 1
ATOM 7990 C CA . MET D 1 104 ? -4.164 8.917 35.712 1.00 28.90 168 MET D CA 1
ATOM 7991 C C . MET D 1 104 ? -4.695 8.560 37.113 1.00 28.80 168 MET D C 1
ATOM 7992 O O . MET D 1 104 ? -3.920 8.530 38.068 1.00 28.81 168 MET D O 1
ATOM 7997 N N . GLU D 1 105 ? -5.993 8.299 37.234 1.00 28.19 169 GLU D N 1
ATOM 7998 C CA . GLU D 1 105 ? -6.566 7.913 38.523 1.00 29.22 169 GLU D CA 1
ATOM 7999 C C . GLU D 1 105 ? -6.017 6.551 38.995 1.00 29.00 169 GLU D C 1
ATOM 8000 O O . GLU D 1 105 ? -5.755 6.372 40.186 1.00 28.94 169 GLU D O 1
ATOM 8006 N N . ASN D 1 106 ? -5.839 5.612 38.062 1.00 28.40 170 ASN D N 1
ATOM 8007 C CA . ASN D 1 106 ? -5.253 4.312 38.387 1.00 28.88 170 ASN D CA 1
ATOM 8008 C C . ASN D 1 106 ? -3.827 4.449 38.883 1.00 29.20 170 ASN D C 1
ATOM 8009 O O . ASN D 1 106 ? -3.404 3.746 39.801 1.00 29.63 170 ASN D O 1
ATOM 8014 N N . ILE D 1 107 ? -3.104 5.389 38.292 1.00 28.84 171 ILE D N 1
ATOM 8015 C CA . ILE D 1 107 ? -1.759 5.711 38.720 1.00 28.71 171 ILE D CA 1
ATOM 8016 C C . ILE D 1 107 ? -1.752 6.383 40.092 1.00 28.43 171 ILE D C 1
ATOM 8017 O O . ILE D 1 107 ? -0.909 6.049 40.930 1.00 27.68 171 ILE D O 1
ATOM 8022 N N . HIS D 1 108 ? -2.693 7.301 40.332 1.00 28.96 172 HIS D N 1
ATOM 8023 C CA . HIS D 1 108 ? -2.847 7.910 41.659 1.00 29.40 172 HIS D CA 1
ATOM 8024 C C . HIS D 1 108 ? -3.116 6.824 42.731 1.00 29.97 172 HIS D C 1
ATOM 8025 O O . HIS D 1 108 ? -2.474 6.814 43.776 1.00 29.85 172 HIS D O 1
ATOM 8032 N N . SER D 1 109 ? -4.089 5.957 42.463 1.00 30.01 173 SER D N 1
ATOM 8033 C CA . SER D 1 109 ? -4.428 4.834 43.350 1.00 31.20 173 SER D CA 1
ATOM 8034 C C . SER D 1 109 ? -3.243 3.945 43.616 1.00 31.23 173 SER D C 1
ATOM 8035 O O . SER D 1 109 ? -3.017 3.550 44.751 1.00 31.36 173 SER D O 1
ATOM 8038 N N . GLU D 1 110 ? -2.478 3.647 42.574 1.00 31.36 174 GLU D N 1
ATOM 8039 C CA . GLU D 1 110 ? -1.273 2.868 42.750 1.00 31.90 174 GLU D CA 1
ATOM 8040 C C . GLU D 1 110 ? -0.239 3.568 43.635 1.00 32.13 174 GLU D C 1
ATOM 8041 O O . GLU D 1 110 ? 0.406 2.921 44.481 1.00 32.34 174 GLU D O 1
ATOM 8047 N N . MET D 1 111 ? -0.082 4.879 43.442 1.00 31.31 175 MET D N 1
ATOM 8048 C CA . MET D 1 111 ? 0.901 5.641 44.189 1.00 31.16 175 MET D CA 1
ATOM 8049 C C . MET D 1 111 ? 0.568 5.588 45.690 1.00 31.65 175 MET D C 1
ATOM 8050 O O . MET D 1 111 ? 1.442 5.356 46.524 1.00 31.43 175 MET D O 1
ATOM 8055 N N . TYR D 1 112 ? -0.696 5.816 46.012 1.00 31.22 176 TYR D N 1
ATOM 8056 C CA . TYR D 1 112 ? -1.153 5.759 47.388 1.00 32.44 176 TYR D CA 1
ATOM 8057 C C . TYR D 1 112 ? -0.960 4.371 48.000 1.00 32.67 176 TYR D C 1
ATOM 8058 O O . TYR D 1 112 ? -0.521 4.247 49.144 1.00 33.50 176 TYR D O 1
ATOM 8067 N N . SER D 1 113 ? -1.275 3.341 47.229 1.00 32.85 177 SER D N 1
ATOM 8068 C CA . SER D 1 113 ? -1.161 1.961 47.693 1.00 33.17 177 SER D CA 1
ATOM 8069 C C . SER D 1 113 ? 0.287 1.549 47.886 1.00 33.65 177 SER D C 1
ATOM 8070 O O . SER D 1 113 ? 0.618 0.783 48.794 1.00 33.23 177 SER D O 1
ATOM 8073 N N . LEU D 1 114 ? 1.159 2.095 47.047 1.00 33.68 178 LEU D N 1
ATOM 8074 C CA . LEU D 1 114 ? 2.579 1.881 47.182 1.00 33.70 178 LEU D CA 1
ATOM 8075 C C . LEU D 1 114 ? 3.133 2.637 48.400 1.00 33.26 178 LEU D C 1
ATOM 8076 O O . LEU D 1 114 ? 4.016 2.142 49.096 1.00 33.07 178 LEU D O 1
ATOM 8081 N N . LEU D 1 115 ? 2.619 3.832 48.664 1.00 32.63 179 LEU D N 1
ATOM 8082 C CA . LEU D 1 115 ? 2.987 4.527 49.889 1.00 32.68 179 LEU D CA 1
ATOM 8083 C C . LEU D 1 115 ? 2.576 3.699 51.124 1.00 33.20 179 LEU D C 1
ATOM 8084 O O . LEU D 1 115 ? 3.401 3.467 52.018 1.00 33.80 179 LEU D O 1
ATOM 8089 N N . ILE D 1 116 ? 1.329 3.230 51.158 1.00 33.30 180 ILE D N 1
ATOM 8090 C CA . ILE D 1 116 ? 0.873 2.333 52.242 1.00 33.45 180 ILE D CA 1
ATOM 8091 C C . ILE D 1 116 ? 1.822 1.146 52.402 1.00 34.24 180 ILE D C 1
ATOM 8092 O O . ILE D 1 116 ? 2.300 0.866 53.514 1.00 34.37 180 ILE D O 1
ATOM 8097 N N . ASP D 1 117 ? 2.140 0.482 51.295 1.00 34.57 181 ASP D N 1
ATOM 8098 C CA . ASP D 1 117 ? 2.965 -0.717 51.347 1.00 36.03 181 ASP D CA 1
ATOM 8099 C C . ASP D 1 117 ? 4.388 -0.477 51.811 1.00 36.28 181 ASP D C 1
ATOM 8100 O O . ASP D 1 117 ? 4.991 -1.362 52.424 1.00 36.68 181 ASP D O 1
ATOM 8105 N N . THR D 1 118 ? 4.921 0.694 51.477 1.00 36.10 182 THR D N 1
ATOM 8106 C CA . THR D 1 118 ? 6.252 1.094 51.867 1.00 36.48 182 THR D CA 1
ATOM 8107 C C . THR D 1 118 ? 6.321 1.359 53.373 1.00 36.70 182 THR D C 1
ATOM 8108 O O . THR D 1 118 ? 7.251 0.912 54.042 1.00 36.71 182 THR D O 1
ATOM 8112 N N . TYR D 1 119 ? 5.341 2.100 53.887 1.00 36.87 183 TYR D N 1
ATOM 8113 C CA . TYR D 1 119 ? 5.332 2.521 55.275 1.00 37.51 183 TYR D CA 1
ATOM 8114 C C . TYR D 1 119 ? 4.804 1.440 56.234 1.00 38.26 183 TYR D C 1
ATOM 8115 O O . TYR D 1 119 ? 5.177 1.421 57.406 1.00 38.19 183 TYR D O 1
ATOM 8124 N N . ILE D 1 120 ? 3.886 0.610 55.748 1.00 38.71 184 ILE D N 1
ATOM 8125 C CA . ILE D 1 120 ? 3.156 -0.340 56.594 1.00 39.72 184 ILE D CA 1
ATOM 8126 C C . ILE D 1 120 ? 3.451 -1.734 56.102 1.00 40.08 184 ILE D C 1
ATOM 8127 O O . ILE D 1 120 ? 3.004 -2.124 55.025 1.00 39.82 184 ILE D O 1
ATOM 8132 N N . LYS D 1 121 ? 4.206 -2.485 56.893 1.00 40.88 185 LYS D N 1
ATOM 8133 C CA . LYS D 1 121 ? 4.600 -3.839 56.500 1.00 42.09 185 LYS D CA 1
ATOM 8134 C C . LYS D 1 121 ? 3.555 -4.905 56.872 1.00 42.31 185 LYS D C 1
ATOM 8135 O O . LYS D 1 121 ? 3.394 -5.891 56.164 1.00 42.76 185 LYS D O 1
ATOM 8141 N N . ASP D 1 122 ? 2.840 -4.688 57.970 1.00 42.92 186 ASP D N 1
ATOM 8142 C CA . ASP D 1 122 ? 1.831 -5.643 58.473 1.00 43.17 186 ASP D CA 1
ATOM 8143 C C . ASP D 1 122 ? 0.652 -5.860 57.513 1.00 43.15 186 ASP D C 1
ATOM 8144 O O . ASP D 1 122 ? -0.148 -4.949 57.278 1.00 43.23 186 ASP D O 1
ATOM 8149 N N . PRO D 1 123 ? 0.527 -7.085 56.973 1.00 43.54 187 PRO D N 1
ATOM 8150 C CA . PRO D 1 123 ? -0.484 -7.409 55.949 1.00 43.42 187 PRO D CA 1
ATOM 8151 C C . PRO D 1 123 ? -1.935 -7.175 56.400 1.00 43.32 187 PRO D C 1
ATOM 8152 O O . PRO D 1 123 ? -2.780 -6.846 55.571 1.00 43.39 187 PRO D O 1
ATOM 8156 N N . LYS D 1 124 ? -2.209 -7.336 57.694 1.00 42.90 188 LYS D N 1
ATOM 8157 C CA . LYS D 1 124 ? -3.552 -7.104 58.238 1.00 42.95 188 LYS D CA 1
ATOM 8158 C C . LYS D 1 124 ? -3.879 -5.616 58.237 1.00 41.97 188 LYS D C 1
ATOM 8159 O O . LYS D 1 124 ? -5.024 -5.224 58.003 1.00 42.05 188 LYS D O 1
ATOM 8165 N N . GLU D 1 125 ? -2.868 -4.799 58.516 1.00 41.05 189 GLU D N 1
ATOM 8166 C CA . GLU D 1 125 ? -3.026 -3.354 58.519 1.00 40.75 189 GLU D CA 1
ATOM 8167 C C . GLU D 1 125 ? -3.166 -2.835 57.086 1.00 39.80 189 GLU D C 1
ATOM 8168 O O . GLU D 1 125 ? -3.992 -1.975 56.818 1.00 39.18 189 GLU D O 1
ATOM 8174 N N . ARG D 1 126 ? -2.377 -3.385 56.172 1.00 39.94 190 ARG D N 1
ATOM 8175 C CA . ARG D 1 126 ? -2.510 -3.047 54.751 1.00 40.47 190 ARG D CA 1
ATOM 8176 C C . ARG D 1 126 ? -3.939 -3.310 54.272 1.00 40.75 190 ARG D C 1
ATOM 8177 O O . ARG D 1 126 ? -4.565 -2.426 53.688 1.00 41.36 190 ARG D O 1
ATOM 8185 N N . GLU D 1 127 ? -4.454 -4.515 54.542 1.00 40.93 191 GLU D N 1
ATOM 8186 C CA . GLU D 1 127 ? -5.796 -4.913 54.105 1.00 41.09 191 GLU D CA 1
ATOM 8187 C C . GLU D 1 127 ? -6.893 -4.007 54.677 1.00 40.31 191 GLU D C 1
ATOM 8188 O O . GLU D 1 127 ? -7.790 -3.566 53.956 1.00 40.43 191 GLU D O 1
ATOM 8194 N N . PHE D 1 128 ? -6.802 -3.734 55.972 1.00 38.99 192 PHE D N 1
ATOM 8195 C CA . PHE D 1 128 ? -7.638 -2.752 56.628 1.00 37.93 192 PHE D CA 1
ATOM 8196 C C . PHE D 1 128 ? -7.671 -1.416 55.852 1.00 37.33 192 PHE D C 1
ATOM 8197 O O . PHE D 1 128 ? -8.747 -0.855 55.588 1.00 36.84 192 PHE D O 1
ATOM 8205 N N . LEU D 1 129 ? -6.488 -0.913 55.506 1.00 36.51 193 LEU D N 1
ATOM 8206 C CA . LEU D 1 129 ? -6.377 0.386 54.837 1.00 35.90 193 LEU D CA 1
ATOM 8207 C C . LEU D 1 129 ? -6.905 0.329 53.394 1.00 35.82 193 LEU D C 1
ATOM 8208 O O . LEU D 1 129 ? -7.626 1.227 52.972 1.00 35.65 193 LEU D O 1
ATOM 8213 N N . PHE D 1 130 ? -6.587 -0.740 52.660 1.00 36.04 194 PHE D N 1
ATOM 8214 C CA . PHE D 1 130 ? -7.125 -0.922 51.293 1.00 37.00 194 PHE D CA 1
ATOM 8215 C C . PHE D 1 130 ? -8.660 -0.980 51.222 1.00 37.49 194 PHE D C 1
ATOM 8216 O O . PHE D 1 130 ? -9.261 -0.548 50.221 1.00 37.56 194 PHE D O 1
ATOM 8224 N N . ASN D 1 131 ? -9.289 -1.511 52.274 1.00 37.07 195 ASN D N 1
ATOM 8225 C CA . ASN D 1 131 ? -10.743 -1.669 52.302 1.00 36.84 195 ASN D CA 1
ATOM 8226 C C . ASN D 1 131 ? -11.446 -0.568 53.091 1.00 36.72 195 ASN D C 1
ATOM 8227 O O . ASN D 1 131 ? -12.513 -0.799 53.680 1.00 36.62 195 ASN D O 1
ATOM 8232 N N . ALA D 1 132 ? -10.866 0.638 53.055 1.00 36.10 196 ALA D N 1
ATOM 8233 C CA . ALA D 1 132 ? -11.311 1.786 53.846 1.00 36.03 196 ALA D CA 1
ATOM 8234 C C . ALA D 1 132 ? -12.801 2.110 53.747 1.00 36.34 196 ALA D C 1
ATOM 8235 O O . ALA D 1 132 ? -13.408 2.515 54.726 1.00 35.43 196 ALA D O 1
ATOM 8237 N N . ILE D 1 133 ? -13.393 1.934 52.566 1.00 37.52 197 ILE D N 1
ATOM 8238 C CA . ILE D 1 133 ? -14.817 2.231 52.395 1.00 38.50 197 ILE D CA 1
ATOM 8239 C C . ILE D 1 133 ? -15.658 1.388 53.387 1.00 38.93 197 ILE D C 1
ATOM 8240 O O . ILE D 1 133 ? -16.614 1.888 53.980 1.00 39.24 197 ILE D O 1
ATOM 8245 N N . GLU D 1 134 ? -15.248 0.146 53.603 1.00 39.23 198 GLU D N 1
ATOM 8246 C CA . GLU D 1 134 ? -15.925 -0.740 54.557 1.00 40.52 198 GLU D CA 1
ATOM 8247 C C . GLU D 1 134 ? -15.356 -0.762 55.971 1.00 40.44 198 GLU D C 1
ATOM 8248 O O . GLU D 1 134 ? -16.081 -1.064 56.918 1.00 41.10 198 GLU D O 1
ATOM 8254 N N . THR D 1 135 ? -14.069 -0.462 56.124 1.00 40.70 199 THR D N 1
ATOM 8255 C CA . THR D 1 135 ? -13.418 -0.602 57.434 1.00 40.10 199 THR D CA 1
ATOM 8256 C C . THR D 1 135 ? -13.256 0.672 58.238 1.00 40.84 199 THR D C 1
ATOM 8257 O O . THR D 1 135 ? -13.040 0.615 59.449 1.00 40.98 199 THR D O 1
ATOM 8261 N N . MET D 1 136 ? -13.332 1.823 57.580 1.00 41.40 200 MET D N 1
ATOM 8262 C CA . MET D 1 136 ? -12.994 3.085 58.241 1.00 42.60 200 MET D CA 1
ATOM 8263 C C . MET D 1 136 ? -14.166 4.064 58.264 1.00 42.85 200 MET D C 1
ATOM 8264 O O . MET D 1 136 ? -14.536 4.613 57.219 1.00 42.99 200 MET D O 1
ATOM 8269 N N . PRO D 1 137 ? -14.747 4.292 59.461 1.00 43.30 201 PRO D N 1
ATOM 8270 C CA . PRO D 1 137 ? -15.881 5.213 59.617 1.00 43.50 201 PRO D CA 1
ATOM 8271 C C . PRO D 1 137 ? -15.610 6.648 59.137 1.00 43.60 201 PRO D C 1
ATOM 8272 O O . PRO D 1 137 ? -16.527 7.295 58.641 1.00 43.30 201 PRO D O 1
ATOM 8276 N N . CYS D 1 138 ? -14.375 7.133 59.282 1.00 43.98 202 CYS D N 1
ATOM 8277 C CA . CYS D 1 138 ? -14.031 8.521 58.919 1.00 44.95 202 CYS D CA 1
ATOM 8278 C C . CYS D 1 138 ? -14.296 8.839 57.447 1.00 44.98 202 CYS D C 1
ATOM 8279 O O . CYS D 1 138 ? -14.651 9.964 57.092 1.00 45.31 202 CYS D O 1
ATOM 8282 N N . VAL D 1 139 ? -14.183 7.802 56.623 1.00 44.65 203 VAL D N 1
ATOM 8283 C CA . VAL D 1 139 ? -14.275 7.868 55.181 1.00 44.22 203 VAL D CA 1
ATOM 8284 C C . VAL D 1 139 ? -15.712 7.770 54.657 1.00 44.24 203 VAL D C 1
ATOM 8285 O O . VAL D 1 139 ? -15.995 8.157 53.516 1.00 44.06 203 VAL D O 1
ATOM 8289 N N . LYS D 1 140 ? -16.617 7.275 55.497 1.00 43.98 204 LYS D N 1
ATOM 8290 C CA . LYS D 1 140 ? -17.963 6.897 55.069 1.00 43.76 204 LYS D CA 1
ATOM 8291 C C . LYS D 1 140 ? -18.821 8.023 54.484 1.00 43.49 204 LYS D C 1
ATOM 8292 O O . LYS D 1 140 ? -19.467 7.833 53.459 1.00 43.30 204 LYS D O 1
ATOM 8298 N N . LYS D 1 141 ? -18.857 9.168 55.160 1.00 42.98 205 LYS D N 1
ATOM 8299 C CA . LYS D 1 141 ? -19.733 10.277 54.772 1.00 43.06 205 LYS D CA 1
ATOM 8300 C C . LYS D 1 141 ? -19.386 10.767 53.358 1.00 42.30 205 LYS D C 1
ATOM 8301 O O . LYS D 1 141 ? -20.274 10.924 52.507 1.00 41.88 205 LYS D O 1
ATOM 8307 N N . LYS D 1 142 ? -18.093 10.988 53.114 1.00 41.43 206 LYS D N 1
ATOM 8308 C CA . LYS D 1 142 ? -17.600 11.392 51.793 1.00 40.90 206 LYS D CA 1
ATOM 8309 C C . LYS D 1 142 ? -17.809 10.319 50.737 1.00 40.79 206 LYS D C 1
ATOM 8310 O O . LYS D 1 142 ? -18.281 10.631 49.652 1.00 40.38 206 LYS D O 1
ATOM 8316 N N . ALA D 1 143 ? -17.489 9.063 51.067 1.00 40.81 207 ALA D N 1
ATOM 8317 C CA . ALA D 1 143 ? -17.638 7.951 50.126 1.00 41.27 207 ALA D CA 1
ATOM 8318 C C . ALA D 1 143 ? -19.089 7.781 49.694 1.00 41.64 207 ALA D C 1
ATOM 8319 O O . ALA D 1 143 ? -19.362 7.722 48.491 1.00 41.60 207 ALA D O 1
ATOM 8321 N N . ASP D 1 144 ? -20.005 7.734 50.672 1.00 41.85 208 ASP D N 1
ATOM 8322 C CA . ASP D 1 144 ? -21.460 7.653 50.422 1.00 42.45 208 ASP D CA 1
ATOM 8323 C C . ASP D 1 144 ? -21.976 8.799 49.553 1.00 42.15 208 ASP D C 1
ATOM 8324 O O . ASP D 1 144 ? -22.791 8.585 48.652 1.00 42.65 208 ASP D O 1
ATOM 8329 N N . TRP D 1 145 ? -21.519 10.013 49.855 1.00 41.63 209 TRP D N 1
ATOM 8330 C CA . TRP D 1 145 ? -21.918 11.226 49.127 1.00 41.54 209 TRP D CA 1
ATOM 8331 C C . TRP D 1 145 ? -21.550 11.129 47.651 1.00 41.41 209 TRP D C 1
ATOM 8332 O O . TRP D 1 145 ? -22.391 11.333 46.780 1.00 41.76 209 TRP D O 1
ATOM 8343 N N . ALA D 1 146 ? -20.286 10.815 47.383 1.00 41.18 210 ALA D N 1
ATOM 8344 C CA . ALA D 1 146 ? -19.803 10.657 46.013 1.00 41.10 210 ALA D CA 1
ATOM 8345 C C . ALA D 1 146 ? -20.558 9.546 45.294 1.00 41.08 210 ALA D C 1
ATOM 8346 O O . ALA D 1 146 ? -21.038 9.760 44.184 1.00 41.22 210 ALA D O 1
ATOM 8348 N N . LEU D 1 147 ? -20.691 8.384 45.938 1.00 41.33 211 LEU D N 1
ATOM 8349 C CA . LEU D 1 147 ? -21.376 7.226 45.336 1.00 41.83 211 LEU D CA 1
ATOM 8350 C C . LEU D 1 147 ? -22.862 7.467 45.041 1.00 42.31 211 LEU D C 1
ATOM 8351 O O . LEU D 1 147 ? -23.392 6.918 44.081 1.00 42.14 211 LEU D O 1
ATOM 8356 N N . ARG D 1 148 ? -23.531 8.292 45.851 1.00 43.05 212 ARG D N 1
ATOM 8357 C CA . ARG D 1 148 ? -24.921 8.660 45.562 1.00 43.95 212 ARG D CA 1
ATOM 8358 C C . ARG D 1 148 ? -25.049 9.376 44.225 1.00 43.70 212 ARG D C 1
ATOM 8359 O O . ARG D 1 148 ? -26.017 9.163 43.503 1.00 44.27 212 ARG D O 1
ATOM 8367 N N . TRP D 1 149 ? -24.074 10.219 43.899 1.00 43.50 213 TRP D N 1
ATOM 8368 C CA . TRP D 1 149 ? -24.072 10.935 42.624 1.00 43.40 213 TRP D CA 1
ATOM 8369 C C . TRP D 1 149 ? -23.844 10.017 41.410 1.00 43.34 213 TRP D C 1
ATOM 8370 O O . TRP D 1 149 ? -24.215 10.367 40.297 1.00 43.60 213 TRP D O 1
ATOM 8381 N N . ILE D 1 150 ? -23.222 8.862 41.620 1.00 43.03 214 ILE D N 1
ATOM 8382 C CA . ILE D 1 150 ? -23.083 7.869 40.554 1.00 42.96 214 ILE D CA 1
ATOM 8383 C C . ILE D 1 150 ? -24.417 7.145 40.338 1.00 43.95 214 ILE D C 1
ATOM 8384 O O . ILE D 1 150 ? -24.867 6.999 39.209 1.00 44.18 214 ILE D O 1
ATOM 8389 N N . GLY D 1 151 ? -25.052 6.713 41.424 1.00 44.94 215 GLY D N 1
ATOM 8390 C CA . GLY D 1 151 ? -26.353 6.033 41.345 1.00 46.42 215 GLY D CA 1
ATOM 8391 C C . GLY D 1 151 ? -27.562 6.928 41.045 1.00 47.28 215 GLY D C 1
ATOM 8392 O O . GLY D 1 151 ? -28.637 6.419 40.742 1.00 47.56 215 GLY D O 1
ATOM 8393 N N . ASP D 1 152 ? -27.400 8.248 41.131 1.00 47.94 216 ASP D N 1
ATOM 8394 C CA . ASP D 1 152 ? -28.512 9.183 40.910 1.00 49.07 216 ASP D CA 1
ATOM 8395 C C . ASP D 1 152 ? -28.935 9.198 39.448 1.00 50.22 216 ASP D C 1
ATOM 8396 O O . ASP D 1 152 ? -28.227 9.721 38.582 1.00 49.97 216 ASP D O 1
ATOM 8401 N N . LYS D 1 153 ? -30.108 8.621 39.191 1.00 51.64 217 LYS D N 1
ATOM 8402 C CA . LYS D 1 153 ? -30.639 8.499 37.838 1.00 52.92 217 LYS D CA 1
ATOM 8403 C C . LYS D 1 153 ? -31.369 9.764 37.381 1.00 53.14 217 LYS D C 1
ATOM 8404 O O . LYS D 1 153 ? -31.661 9.903 36.196 1.00 53.55 217 LYS D O 1
ATOM 8410 N N . GLU D 1 154 ? -31.651 10.679 38.312 1.00 53.41 218 GLU D N 1
ATOM 8411 C CA . GLU D 1 154 ? -32.327 11.954 38.000 1.00 53.54 218 GLU D CA 1
ATOM 8412 C C . GLU D 1 154 ? -31.345 13.065 37.673 1.00 52.53 218 GLU D C 1
ATOM 8413 O O . GLU D 1 154 ? -31.518 13.788 36.693 1.00 52.80 218 GLU D O 1
ATOM 8419 N N . ALA D 1 155 ? -30.329 13.215 38.522 1.00 51.29 219 ALA D N 1
ATOM 8420 C CA . ALA D 1 155 ? -29.410 14.348 38.430 1.00 49.72 219 ALA D CA 1
ATOM 8421 C C . ALA D 1 155 ? -28.819 14.477 37.031 1.00 48.53 219 ALA D C 1
ATOM 8422 O O . ALA D 1 155 ? -28.428 13.492 36.406 1.00 48.37 219 ALA D O 1
ATOM 8424 N N . THR D 1 156 ? -28.803 15.706 36.538 1.00 47.05 220 THR D N 1
ATOM 8425 C CA . THR D 1 156 ? -28.298 15.993 35.221 1.00 45.62 220 THR D CA 1
ATOM 8426 C C . THR D 1 156 ? -26.778 16.002 35.249 1.00 44.53 220 THR D C 1
ATOM 8427 O O . THR D 1 156 ? -26.156 16.108 36.310 1.00 43.86 220 THR D O 1
ATOM 8431 N N . TYR D 1 157 ? -26.188 15.904 34.067 1.00 43.45 221 TYR D N 1
ATOM 8432 C CA . TYR D 1 157 ? -24.758 15.961 33.928 1.00 42.14 221 TYR D CA 1
ATOM 8433 C C . TYR D 1 157 ? -24.220 17.241 34.548 1.00 42.21 221 TYR D C 1
ATOM 8434 O O . TYR D 1 157 ? -23.145 17.223 35.145 1.00 42.15 221 TYR D O 1
ATOM 8443 N N . GLY D 1 158 ? -24.966 18.343 34.400 1.00 41.74 222 GLY D N 1
ATOM 8444 C CA . GLY D 1 158 ? -24.586 19.629 34.978 1.00 41.14 222 GLY D CA 1
ATOM 8445 C C . GLY D 1 158 ? -24.434 19.572 36.486 1.00 41.31 222 GLY D C 1
ATOM 8446 O O . GLY D 1 158 ? -23.490 20.117 37.042 1.00 41.30 222 GLY D O 1
ATOM 8447 N N . GLU D 1 159 ? -25.360 18.894 37.149 1.00 41.65 223 GLU D N 1
ATOM 8448 C CA . GLU D 1 159 ? -25.302 18.746 38.599 1.00 42.12 223 GLU D CA 1
ATOM 8449 C C . GLU D 1 159 ? -24.202 17.757 39.020 1.00 41.30 223 GLU D C 1
ATOM 8450 O O . GLU D 1 159 ? -23.503 17.990 39.995 1.00 41.34 223 GLU D O 1
ATOM 8456 N N . ARG D 1 160 ? -24.053 16.666 38.270 1.00 40.31 224 ARG D N 1
ATOM 8457 C CA . ARG D 1 160 ? -23.109 15.607 38.626 1.00 39.26 224 ARG D CA 1
ATOM 8458 C C . ARG D 1 160 ? -21.660 16.019 38.359 1.00 38.34 224 ARG D C 1
ATOM 8459 O O . ARG D 1 160 ? -20.759 15.631 39.094 1.00 38.00 224 ARG D O 1
ATOM 8467 N N . VAL D 1 161 ? -21.447 16.835 37.331 1.00 37.02 225 VAL D N 1
ATOM 8468 C CA . VAL D 1 161 ? -20.119 17.345 37.068 1.00 36.68 225 VAL D CA 1
ATOM 8469 C C . VAL D 1 161 ? -19.687 18.323 38.158 1.00 36.19 225 VAL D C 1
ATOM 8470 O O . VAL D 1 161 ? -18.496 18.397 38.473 1.00 36.06 225 VAL D O 1
ATOM 8474 N N . VAL D 1 162 ? -20.646 19.049 38.739 1.00 35.27 226 VAL D N 1
ATOM 8475 C CA . VAL D 1 162 ? -20.356 19.940 39.863 1.00 35.38 226 VAL D CA 1
ATOM 8476 C C . VAL D 1 162 ? -19.999 19.106 41.095 1.00 34.81 226 VAL D C 1
ATOM 8477 O O . VAL D 1 162 ? -19.060 19.433 41.820 1.00 35.09 226 VAL D O 1
ATOM 8481 N N . ALA D 1 163 ? -20.754 18.038 41.321 1.00 34.70 227 ALA D N 1
ATOM 8482 C CA . ALA D 1 163 ? -20.553 17.194 42.495 1.00 35.03 227 ALA D CA 1
ATOM 8483 C C . ALA D 1 163 ? -19.156 16.565 42.481 1.00 35.04 227 ALA D C 1
ATOM 8484 O O . ALA D 1 163 ? -18.480 16.503 43.521 1.00 34.78 227 ALA D O 1
ATOM 8486 N N . PHE D 1 164 ? -18.718 16.119 41.300 1.00 34.57 228 PHE D N 1
ATOM 8487 C CA . PHE D 1 164 ? -17.390 15.516 41.188 1.00 34.48 228 PHE D CA 1
ATOM 8488 C C . PHE D 1 164 ? -16.239 16.501 41.194 1.00 34.48 228 PHE D C 1
ATOM 8489 O O . PHE D 1 164 ? -15.138 16.151 41.624 1.00 33.90 228 PHE D O 1
ATOM 8497 N N . ALA D 1 165 ? -16.508 17.738 40.773 1.00 34.52 229 ALA D N 1
ATOM 8498 C CA . ALA D 1 165 ? -15.558 18.835 41.005 1.00 34.86 229 ALA D CA 1
ATOM 8499 C C . ALA D 1 165 ? -15.422 19.094 42.510 1.00 35.01 229 ALA D C 1
ATOM 8500 O O . ALA D 1 165 ? -14.350 19.446 42.995 1.00 35.55 229 ALA D O 1
ATOM 8502 N N . ALA D 1 166 ? -16.516 18.919 43.248 1.00 35.25 230 ALA D N 1
ATOM 8503 C CA . ALA D 1 166 ? -16.488 19.055 44.707 1.00 35.41 230 ALA D CA 1
ATOM 8504 C C . ALA D 1 166 ? -15.727 17.891 45.362 1.00 35.55 230 ALA D C 1
ATOM 8505 O O . ALA D 1 166 ? -14.993 18.084 46.335 1.00 35.73 230 ALA D O 1
ATOM 8507 N N . VAL D 1 167 ? -15.894 16.688 44.825 1.00 35.64 231 VAL D N 1
ATOM 8508 C CA . VAL D 1 167 ? -15.119 15.555 45.309 1.00 35.29 231 VAL D CA 1
ATOM 8509 C C . VAL D 1 167 ? -13.631 15.831 45.093 1.00 35.82 231 VAL D C 1
ATOM 8510 O O . VAL D 1 167 ? -12.853 15.844 46.050 1.00 35.39 231 VAL D O 1
ATOM 8514 N N . GLU D 1 168 ? -13.244 16.095 43.848 1.00 35.94 232 GLU D N 1
ATOM 8515 C CA . GLU D 1 168 ? -11.825 16.243 43.537 1.00 36.46 232 GLU D CA 1
ATOM 8516 C C . GLU D 1 168 ? -11.238 17.553 44.029 1.00 36.53 232 GLU D C 1
ATOM 8517 O O . GLU D 1 168 ? -10.023 17.655 44.180 1.00 36.48 232 GLU D O 1
ATOM 8523 N N . GLY D 1 169 ? -12.104 18.540 44.278 1.00 36.75 233 GLY D N 1
ATOM 8524 C CA . GLY D 1 169 ? -11.681 19.877 44.674 1.00 37.32 233 GLY D CA 1
ATOM 8525 C C . GLY D 1 169 ? -11.929 20.270 46.122 1.00 37.90 233 GLY D C 1
ATOM 8526 O O . GLY D 1 169 ? -11.167 21.039 46.688 1.00 39.22 233 GLY D O 1
ATOM 8527 N N . ILE D 1 170 ? -12.985 19.767 46.734 1.00 37.47 234 ILE D N 1
ATOM 8528 C CA . ILE D 1 170 ? -13.260 20.119 48.126 1.00 37.58 234 ILE D CA 1
ATOM 8529 C C . ILE D 1 170 ? -12.908 18.956 49.051 1.00 37.35 234 ILE D C 1
ATOM 8530 O O . ILE D 1 170 ? -12.182 19.139 50.031 1.00 38.00 234 ILE D O 1
ATOM 8535 N N . PHE D 1 171 ? -13.373 17.759 48.707 1.00 36.94 235 PHE D N 1
ATOM 8536 C CA . PHE D 1 171 ? -13.127 16.558 49.507 1.00 37.15 235 PHE D CA 1
ATOM 8537 C C . PHE D 1 171 ? -11.652 16.212 49.634 1.00 37.36 235 PHE D C 1
ATOM 8538 O O . PHE D 1 171 ? -11.273 15.538 50.576 1.00 38.31 235 PHE D O 1
ATOM 8546 N N . PHE D 1 172 ? -10.835 16.633 48.675 1.00 37.24 236 PHE D N 1
ATOM 8547 C CA . PHE D 1 172 ? -9.400 16.333 48.691 1.00 36.93 236 PHE D CA 1
ATOM 8548 C C . PHE D 1 172 ? -8.563 17.467 49.285 1.00 36.75 236 PHE D C 1
ATOM 8549 O O . PHE D 1 172 ? -7.424 17.249 49.707 1.00 36.82 236 PHE D O 1
ATOM 8557 N N . SER D 1 173 ? -9.131 18.669 49.302 1.00 36.77 237 SER D N 1
ATOM 8558 C CA . SER D 1 173 ? -8.394 19.885 49.623 1.00 37.37 237 SER D CA 1
ATOM 8559 C C . SER D 1 173 ? -7.759 19.860 51.016 1.00 36.90 237 SER D C 1
ATOM 8560 O O . SER D 1 173 ? -6.605 20.234 51.168 1.00 36.93 237 SER D O 1
ATOM 8563 N N . GLY D 1 174 ? -8.518 19.423 52.019 1.00 36.81 238 GLY D N 1
ATOM 8564 C CA . GLY D 1 174 ? -8.006 19.336 53.381 1.00 36.82 238 GLY D CA 1
ATOM 8565 C C . GLY D 1 174 ? -6.876 18.330 53.514 1.00 36.95 238 GLY D C 1
ATOM 8566 O O . GLY D 1 174 ? -5.876 18.574 54.203 1.00 37.40 238 GLY D O 1
ATOM 8567 N N . SER D 1 175 ? -7.013 17.201 52.840 1.00 36.63 239 SER D N 1
ATOM 8568 C CA . SER D 1 175 ? -5.984 16.193 52.909 1.00 36.54 239 SER D CA 1
ATOM 8569 C C . SER D 1 175 ? -4.734 16.647 52.153 1.00 36.19 239 SER D C 1
ATOM 8570 O O . SER D 1 175 ? -3.618 16.385 52.605 1.00 36.15 239 SER D O 1
ATOM 8573 N N . PHE D 1 176 ? -4.915 17.313 51.004 1.00 35.92 240 PHE D N 1
ATOM 8574 C CA . PHE D 1 176 ? -3.775 17.885 50.264 1.00 35.62 240 PHE D CA 1
ATOM 8575 C C . PHE D 1 176 ? -3.022 18.894 51.110 1.00 35.68 240 PHE D C 1
ATOM 8576 O O . PHE D 1 176 ? -1.802 18.858 51.169 1.00 35.94 240 PHE D O 1
ATOM 8584 N N . ALA D 1 177 ? -3.762 19.794 51.751 1.00 36.04 241 ALA D N 1
ATOM 8585 C CA . ALA D 1 177 ? -3.167 20.801 52.636 1.00 36.83 241 ALA D CA 1
ATOM 8586 C C . ALA D 1 177 ? -2.377 20.151 53.774 1.00 37.24 241 ALA D C 1
ATOM 8587 O O . ALA D 1 177 ? -1.294 20.620 54.127 1.00 37.54 241 ALA D O 1
ATOM 8589 N N . SER D 1 178 ? -2.919 19.061 54.325 1.00 37.45 242 SER D N 1
ATOM 8590 C CA . SER D 1 178 ? -2.270 18.306 55.400 1.00 38.25 242 SER D CA 1
ATOM 8591 C C . SER D 1 178 ? -0.894 17.825 55.016 1.00 37.40 242 SER D C 1
ATOM 8592 O O . SER D 1 178 ? 0.038 17.835 55.825 1.00 37.29 242 SER D O 1
ATOM 8595 N N . ILE D 1 179 ? -0.781 17.337 53.790 1.00 36.66 243 ILE D N 1
ATOM 8596 C CA . ILE D 1 179 ? 0.488 16.805 53.349 1.00 36.31 243 ILE D CA 1
ATOM 8597 C C . ILE D 1 179 ? 1.454 17.949 53.017 1.00 36.52 243 ILE D C 1
ATOM 8598 O O . ILE D 1 179 ? 2.664 17.827 53.229 1.00 36.47 243 ILE D O 1
ATOM 8603 N N . PHE D 1 180 ? 0.925 19.062 52.528 1.00 36.69 244 PHE D N 1
ATOM 8604 C CA . PHE D 1 180 ? 1.774 20.232 52.317 1.00 38.05 244 PHE D CA 1
ATOM 8605 C C . PHE D 1 180 ? 2.285 20.770 53.671 1.00 38.96 244 PHE D C 1
ATOM 8606 O O . PHE D 1 180 ? 3.415 21.252 53.766 1.00 38.82 244 PHE D O 1
ATOM 8614 N N . TRP D 1 181 ? 1.468 20.627 54.716 1.00 40.19 245 TRP D N 1
ATOM 8615 C CA . TRP D 1 181 ? 1.899 20.937 56.096 1.00 41.79 245 TRP D CA 1
ATOM 8616 C C . TRP D 1 181 ? 3.086 20.071 56.502 1.00 41.96 245 TRP D C 1
ATOM 8617 O O . TRP D 1 181 ? 4.069 20.572 57.052 1.00 42.63 245 TRP D O 1
ATOM 8628 N N . LEU D 1 182 ? 3.006 18.777 56.216 1.00 42.51 246 LEU D N 1
ATOM 8629 C CA . LEU D 1 182 ? 4.137 17.876 56.452 1.00 43.33 246 LEU D CA 1
ATOM 8630 C C . LEU D 1 182 ? 5.393 18.322 55.682 1.00 43.96 246 LEU D C 1
ATOM 8631 O O . LEU D 1 182 ? 6.512 18.188 56.180 1.00 43.90 246 LEU D O 1
ATOM 8636 N N . LYS D 1 183 ? 5.203 18.847 54.471 1.00 44.48 247 LYS D N 1
ATOM 8637 C CA . LYS D 1 183 ? 6.320 19.363 53.685 1.00 45.19 247 LYS D CA 1
ATOM 8638 C C . LYS D 1 183 ? 6.967 20.546 54.417 1.00 45.87 247 LYS D C 1
ATOM 8639 O O . LYS D 1 183 ? 8.186 20.592 54.567 1.00 45.51 247 LYS D O 1
ATOM 8645 N N . LYS D 1 184 ? 6.136 21.470 54.895 1.00 46.81 248 LYS D N 1
ATOM 8646 C CA . LYS D 1 184 ? 6.614 22.610 55.669 1.00 48.08 248 LYS D CA 1
ATOM 8647 C C . LYS D 1 184 ? 7.405 22.176 56.905 1.00 48.06 248 LYS D C 1
ATOM 8648 O O . LYS D 1 184 ? 8.321 22.875 57.331 1.00 48.40 248 LYS D O 1
ATOM 8654 N N . ARG D 1 185 ? 7.073 21.010 57.456 1.00 48.13 249 ARG D N 1
ATOM 8655 C CA . ARG D 1 185 ? 7.815 20.444 58.583 1.00 47.93 249 ARG D CA 1
ATOM 8656 C C . ARG D 1 185 ? 9.061 19.651 58.150 1.00 47.99 249 ARG D C 1
ATOM 8657 O O . ARG D 1 185 ? 9.747 19.060 58.987 1.00 48.68 249 ARG D O 1
ATOM 8665 N N . GLY D 1 186 ? 9.351 19.645 56.849 1.00 47.65 250 GLY D N 1
ATOM 8666 C CA . GLY D 1 186 ? 10.518 18.954 56.299 1.00 47.00 250 GLY D CA 1
ATOM 8667 C C . GLY D 1 186 ? 10.457 17.439 56.349 1.00 46.79 250 GLY D C 1
ATOM 8668 O O . GLY D 1 186 ? 11.497 16.772 56.329 1.00 46.60 250 GLY D O 1
ATOM 8669 N N . LEU D 1 187 ? 9.238 16.894 56.390 1.00 46.29 251 LEU D N 1
ATOM 8670 C CA . LEU D 1 187 ? 9.022 15.460 56.598 1.00 45.73 251 LEU D CA 1
ATOM 8671 C C . LEU D 1 187 ? 8.549 14.713 55.352 1.00 45.24 251 LEU D C 1
ATOM 8672 O O . LEU D 1 187 ? 7.605 15.138 54.686 1.00 45.58 251 LEU D O 1
ATOM 8677 N N . MET D 1 188 ? 9.225 13.602 55.070 1.00 44.13 252 MET D N 1
ATOM 8678 C CA . MET D 1 188 ? 8.865 12.604 54.052 1.00 43.27 252 MET D CA 1
ATOM 8679 C C . MET D 1 188 ? 8.753 13.072 52.603 1.00 41.82 252 MET D C 1
ATOM 8680 O O . MET D 1 188 ? 7.651 13.259 52.083 1.00 40.86 252 MET D O 1
ATOM 8685 N N . PRO D 1 189 ? 9.916 13.213 51.946 1.00 40.87 253 PRO D N 1
ATOM 8686 C CA . PRO D 1 189 ? 10.066 13.736 50.587 1.00 39.72 253 PRO D CA 1
ATOM 8687 C C . PRO D 1 189 ? 9.188 13.012 49.556 1.00 38.47 253 PRO D C 1
ATOM 8688 O O . PRO D 1 189 ? 8.563 13.669 48.726 1.00 37.74 253 PRO D O 1
ATOM 8692 N N . GLY D 1 190 ? 9.134 11.681 49.628 1.00 37.06 254 GLY D N 1
ATOM 8693 C CA . GLY D 1 190 ? 8.368 10.867 48.683 1.00 36.10 254 GLY D CA 1
ATOM 8694 C C . GLY D 1 190 ? 6.879 11.170 48.748 1.00 35.76 254 GLY D C 1
ATOM 8695 O O . GLY D 1 190 ? 6.242 11.398 47.722 1.00 35.38 254 GLY D O 1
ATOM 8696 N N . LEU D 1 191 ? 6.328 11.168 49.963 1.00 34.50 255 LEU D N 1
ATOM 8697 C CA . LEU D 1 191 ? 4.944 11.559 50.191 1.00 33.63 255 LEU D CA 1
ATOM 8698 C C . LEU D 1 191 ? 4.643 12.960 49.664 1.00 33.04 255 LEU D C 1
ATOM 8699 O O . LEU D 1 191 ? 3.644 13.164 48.958 1.00 32.76 255 LEU D O 1
ATOM 8704 N N . THR D 1 192 ? 5.487 13.925 50.030 1.00 31.73 256 THR D N 1
ATOM 8705 C CA . THR D 1 192 ? 5.213 15.314 49.700 1.00 31.20 256 THR D CA 1
ATOM 8706 C C . THR D 1 192 ? 5.399 15.589 48.204 1.00 30.63 256 THR D C 1
ATOM 8707 O O . THR D 1 192 ? 4.647 16.387 47.638 1.00 30.51 256 THR D O 1
ATOM 8711 N N . PHE D 1 193 ? 6.353 14.918 47.557 1.00 29.63 257 PHE D N 1
ATOM 8712 C CA . PHE D 1 193 ? 6.542 15.121 46.117 1.00 30.24 257 PHE D CA 1
ATOM 8713 C C . PHE D 1 193 ? 5.358 14.531 45.335 1.00 30.51 257 PHE D C 1
ATOM 8714 O O . PHE D 1 193 ? 4.778 15.200 44.487 1.00 30.87 257 PHE D O 1
ATOM 8722 N N . SER D 1 194 ? 4.982 13.294 45.660 1.00 30.54 258 SER D N 1
ATOM 8723 C CA . SER D 1 194 ? 3.843 12.645 45.011 1.00 30.44 258 SER D CA 1
ATOM 8724 C C . SER D 1 194 ? 2.563 13.453 45.221 1.00 30.23 258 SER D C 1
ATOM 8725 O O . SER D 1 194 ? 1.742 13.574 44.308 1.00 29.32 258 SER D O 1
ATOM 8728 N N . ASN D 1 195 ? 2.433 14.049 46.405 1.00 29.97 259 ASN D N 1
ATOM 8729 C CA . ASN D 1 195 ? 1.330 14.965 46.715 1.00 30.50 259 ASN D CA 1
ATOM 8730 C C . ASN D 1 195 ? 1.292 16.214 45.816 1.00 30.91 259 ASN D C 1
ATOM 8731 O O . ASN D 1 195 ? 0.218 16.716 45.489 1.00 31.32 259 ASN D O 1
ATOM 8736 N N . GLU D 1 196 ? 2.462 16.717 45.436 1.00 31.19 260 GLU D N 1
ATOM 8737 C CA . GLU D 1 196 ? 2.544 17.800 44.460 1.00 32.12 260 GLU D CA 1
ATOM 8738 C C . GLU D 1 196 ? 2.008 17.377 43.100 1.00 31.32 260 GLU D C 1
ATOM 8739 O O . GLU D 1 196 ? 1.221 18.091 42.504 1.00 32.42 260 GLU D O 1
ATOM 8745 N N . LEU D 1 197 ? 2.435 16.219 42.624 1.00 30.71 261 LEU D N 1
ATOM 8746 C CA . LEU D 1 197 ? 1.965 15.697 41.347 1.00 30.89 261 LEU D CA 1
ATOM 8747 C C . LEU D 1 197 ? 0.478 15.443 41.358 1.00 30.54 261 LEU D C 1
ATOM 8748 O O . LEU D 1 197 ? -0.225 15.840 40.426 1.00 30.94 261 LEU D O 1
ATOM 8753 N N . ILE D 1 198 ? -0.002 14.786 42.415 1.00 30.51 262 ILE D N 1
ATOM 8754 C CA . ILE D 1 198 ? -1.407 14.400 42.501 1.00 29.90 262 ILE D CA 1
ATOM 8755 C C . ILE D 1 198 ? -2.334 15.602 42.678 1.00 30.45 262 ILE D C 1
ATOM 8756 O O . ILE D 1 198 ? -3.323 15.720 41.954 1.00 29.82 262 ILE D O 1
ATOM 8761 N N . SER D 1 199 ? -2.018 16.523 43.596 1.00 31.43 263 SER D N 1
ATOM 8762 C CA . SER D 1 199 ? -2.880 17.702 43.732 1.00 31.86 263 SER D CA 1
ATOM 8763 C C . SER D 1 199 ? -2.877 18.572 42.467 1.00 31.47 263 SER D C 1
ATOM 8764 O O . SER D 1 199 ? -3.898 19.159 42.122 1.00 31.87 263 SER D O 1
ATOM 8767 N N . ARG D 1 200 ? -1.737 18.649 41.787 1.00 31.69 264 ARG D N 1
ATOM 8768 C CA . ARG D 1 200 ? -1.674 19.294 40.469 1.00 31.95 264 ARG D CA 1
ATOM 8769 C C . ARG D 1 200 ? -2.664 18.602 39.511 1.00 31.48 264 ARG D C 1
ATOM 8770 O O . ARG D 1 200 ? -3.508 19.263 38.911 1.00 30.98 264 ARG D O 1
ATOM 8778 N N . ASP D 1 201 ? -2.564 17.278 39.374 1.00 31.11 265 ASP D N 1
ATOM 8779 C CA . ASP D 1 201 ? -3.495 16.532 38.506 1.00 31.42 265 ASP D CA 1
ATOM 8780 C C . ASP D 1 201 ? -4.957 16.777 38.869 1.00 31.31 265 ASP D C 1
ATOM 8781 O O . ASP D 1 201 ? -5.802 16.991 37.986 1.00 30.10 265 ASP D O 1
ATOM 8786 N N . GLU D 1 202 ? -5.249 16.727 40.168 1.00 31.41 266 GLU D N 1
ATOM 8787 C CA . GLU D 1 202 ? -6.617 16.930 40.646 1.00 32.57 266 GLU D CA 1
ATOM 8788 C C . GLU D 1 202 ? -7.118 18.351 40.414 1.00 32.28 266 GLU D C 1
ATOM 8789 O O . GLU D 1 202 ? -8.286 18.547 40.076 1.00 32.87 266 GLU D O 1
ATOM 8795 N N . GLY D 1 203 ? -6.229 19.332 40.561 1.00 32.49 267 GLY D N 1
ATOM 8796 C CA . GLY D 1 203 ? -6.547 20.722 40.190 1.00 31.82 267 GLY D CA 1
ATOM 8797 C C . GLY D 1 203 ? -6.931 20.801 38.717 1.00 31.87 267 GLY D C 1
ATOM 8798 O O . GLY D 1 203 ? -7.904 21.458 38.360 1.00 32.24 267 GLY D O 1
ATOM 8799 N N . LEU D 1 204 ? -6.171 20.124 37.860 1.00 31.45 268 LEU D N 1
ATOM 8800 C CA . LEU D 1 204 ? -6.480 20.083 36.431 1.00 31.29 268 LEU D CA 1
ATOM 8801 C C . LEU D 1 204 ? -7.826 19.394 36.164 1.00 31.22 268 LEU D C 1
ATOM 8802 O O . LEU D 1 204 ? -8.633 19.863 35.339 1.00 31.13 268 LEU D O 1
ATOM 8807 N N . HIS D 1 205 ? -8.098 18.310 36.884 1.00 30.60 269 HIS D N 1
ATOM 8808 C CA . HIS D 1 205 ? -9.400 17.643 36.762 1.00 31.13 269 HIS D CA 1
ATOM 8809 C C . HIS D 1 205 ? -10.570 18.526 37.164 1.00 31.74 269 HIS D C 1
ATOM 8810 O O . HIS D 1 205 ? -11.636 18.442 36.562 1.00 31.41 269 HIS D O 1
ATOM 8817 N N . CYS D 1 206 ? -10.376 19.367 38.180 1.00 33.33 270 CYS D N 1
ATOM 8818 C CA . CYS D 1 206 ? -11.417 20.315 38.591 1.00 34.46 270 CYS D CA 1
ATOM 8819 C C . CYS D 1 206 ? -11.586 21.426 37.566 1.00 34.14 270 CYS D C 1
ATOM 8820 O O . CYS D 1 206 ? -12.713 21.799 37.262 1.00 34.05 270 CYS D O 1
ATOM 8823 N N . ASP D 1 207 ? -10.467 21.941 37.045 1.00 34.08 271 ASP D N 1
ATOM 8824 C CA . ASP D 1 207 ? -10.482 22.943 35.976 1.00 34.66 271 ASP D CA 1
ATOM 8825 C C . ASP D 1 207 ? -11.253 22.388 34.770 1.00 34.73 271 ASP D C 1
ATOM 8826 O O . ASP D 1 207 ? -12.045 23.097 34.135 1.00 34.97 271 ASP D O 1
ATOM 8831 N N . PHE D 1 208 ? -11.011 21.121 34.450 1.00 34.15 272 PHE D N 1
ATOM 8832 C CA . PHE D 1 208 ? -11.697 20.511 33.327 1.00 33.73 272 PHE D CA 1
ATOM 8833 C C . PHE D 1 208 ? -13.183 20.470 33.586 1.00 33.94 272 PHE D C 1
ATOM 8834 O O . PHE D 1 208 ? -13.964 20.789 32.695 1.00 34.37 272 PHE D O 1
ATOM 8842 N N . ALA D 1 209 ? -13.573 20.065 34.794 1.00 33.59 273 ALA D N 1
ATOM 8843 C CA . ALA D 1 209 ? -14.980 20.056 35.179 1.00 33.77 273 ALA D CA 1
ATOM 8844 C C . ALA D 1 209 ? -15.645 21.431 34.987 1.00 34.31 273 ALA D C 1
ATOM 8845 O O . ALA D 1 209 ? -16.812 21.525 34.554 1.00 33.85 273 ALA D O 1
ATOM 8847 N N . CYS D 1 210 ? -14.909 22.487 35.325 1.00 34.57 274 CYS D N 1
ATOM 8848 C CA . CYS D 1 210 ? -15.426 23.844 35.204 1.00 35.65 274 CYS D CA 1
ATOM 8849 C C . CYS D 1 210 ? -15.579 24.235 33.759 1.00 35.75 274 CYS D C 1
ATOM 8850 O O . CYS D 1 210 ? -16.570 24.861 33.406 1.00 35.84 274 CYS D O 1
ATOM 8853 N N . LEU D 1 211 ? -14.616 23.835 32.932 1.00 36.25 275 LEU D N 1
ATOM 8854 C CA . LEU D 1 211 ? -14.688 24.043 31.496 1.00 36.96 275 LEU D CA 1
ATOM 8855 C C . LEU D 1 211 ? -15.894 23.330 30.872 1.00 37.52 275 LEU D C 1
ATOM 8856 O O . LEU D 1 211 ? -16.636 23.937 30.084 1.00 37.80 275 LEU D O 1
ATOM 8861 N N . MET D 1 212 ? -16.109 22.063 31.233 1.00 37.24 276 MET D N 1
ATOM 8862 C CA . MET D 1 212 ? -17.297 21.332 30.777 1.00 37.66 276 MET D CA 1
ATOM 8863 C C . MET D 1 212 ? -18.576 22.035 31.206 1.00 38.34 276 MET D C 1
ATOM 8864 O O . MET D 1 212 ? -19.522 22.152 30.423 1.00 38.08 276 MET D O 1
ATOM 8869 N N . PHE D 1 213 ? -18.604 22.483 32.459 1.00 38.43 277 PHE D N 1
ATOM 8870 C CA . PHE D 1 213 ? -19.758 23.180 33.003 1.00 39.12 277 PHE D CA 1
ATOM 8871 C C . PHE D 1 213 ? -20.120 24.422 32.182 1.00 39.84 277 PHE D C 1
ATOM 8872 O O . PHE D 1 213 ? -21.293 24.632 31.864 1.00 39.57 277 PHE D O 1
ATOM 8880 N N . LYS D 1 214 ? -19.111 25.213 31.834 1.00 40.80 278 LYS D N 1
ATOM 8881 C CA . LYS D 1 214 ? -19.304 26.404 31.030 1.00 43.07 278 LYS D CA 1
ATOM 8882 C C . LYS D 1 214 ? -19.853 26.101 29.640 1.00 43.64 278 LYS D C 1
ATOM 8883 O O . LYS D 1 214 ? -20.542 26.939 29.055 1.00 43.87 278 LYS D O 1
ATOM 8889 N N . HIS D 1 215 ? -19.547 24.911 29.113 1.00 43.95 279 HIS D N 1
ATOM 8890 C CA . HIS D 1 215 ? -20.011 24.517 27.785 1.00 44.04 279 HIS D CA 1
ATOM 8891 C C . HIS D 1 215 ? -21.445 24.023 27.776 1.00 44.68 279 HIS D C 1
ATOM 8892 O O . HIS D 1 215 ? -21.992 23.713 26.715 1.00 44.63 279 HIS D O 1
ATOM 8899 N N . LEU D 1 216 ? -22.054 23.946 28.949 1.00 45.56 280 LEU D N 1
ATOM 8900 C CA . LEU D 1 216 ? -23.437 23.506 29.029 1.00 46.98 280 LEU D CA 1
ATOM 8901 C C . LEU D 1 216 ? -24.395 24.642 28.705 1.00 48.22 280 LEU D C 1
ATOM 8902 O O . LEU D 1 216 ? -24.137 25.800 29.045 1.00 48.55 280 LEU D O 1
ATOM 8907 N N . VAL D 1 217 ? -25.505 24.290 28.060 1.00 49.60 281 VAL D N 1
ATOM 8908 C CA . VAL D 1 217 ? -26.534 25.250 27.692 1.00 50.83 281 VAL D CA 1
ATOM 8909 C C . VAL D 1 217 ? -27.523 25.385 28.846 1.00 51.64 281 VAL D C 1
ATOM 8910 O O . VAL D 1 217 ? -27.874 26.494 29.233 1.00 52.22 281 VAL D O 1
ATOM 8914 N N . HIS D 1 218 ? -27.947 24.261 29.416 1.00 52.44 282 HIS D N 1
ATOM 8915 C CA . HIS D 1 218 ? -28.818 24.298 30.583 1.00 53.15 282 HIS D CA 1
ATOM 8916 C C . HIS D 1 218 ? -28.076 23.916 31.862 1.00 52.69 282 HIS D C 1
ATOM 8917 O O . HIS D 1 218 ? -28.015 22.744 32.238 1.00 53.00 282 HIS D O 1
ATOM 8924 N N . LYS D 1 219 ? -27.518 24.924 32.516 1.00 52.07 283 LYS D N 1
ATOM 8925 C CA . LYS D 1 219 ? -26.831 24.763 33.791 1.00 51.87 283 LYS D CA 1
ATOM 8926 C C . LYS D 1 219 ? -27.814 24.685 34.944 1.00 52.16 283 LYS D C 1
ATOM 8927 O O . LYS D 1 219 ? -28.909 25.232 34.853 1.00 52.46 283 LYS D O 1
ATOM 8933 N N . PRO D 1 220 ? -27.441 23.994 36.036 1.00 52.21 284 PRO D N 1
ATOM 8934 C CA . PRO D 1 220 ? -28.253 24.151 37.240 1.00 52.13 284 PRO D CA 1
ATOM 8935 C C . PRO D 1 220 ? -28.112 25.584 37.747 1.00 52.10 284 PRO D C 1
ATOM 8936 O O . PRO D 1 220 ? -27.140 26.249 37.404 1.00 51.69 284 PRO D O 1
ATOM 8940 N N . SER D 1 221 ? -29.078 26.049 38.538 1.00 52.25 285 SER D N 1
ATOM 8941 C CA . SER D 1 221 ? -29.075 27.426 39.058 1.00 52.50 285 SER D CA 1
ATOM 8942 C C . SER D 1 221 ? -27.960 27.633 40.074 1.00 52.60 285 SER D C 1
ATOM 8943 O O . SER D 1 221 ? -27.475 26.671 40.666 1.00 52.59 285 SER D O 1
ATOM 8946 N N . GLU D 1 222 ? -27.568 28.888 40.276 1.00 53.18 286 GLU D N 1
ATOM 8947 C CA . GLU D 1 222 ? -26.604 29.239 41.312 1.00 53.99 286 GLU D CA 1
ATOM 8948 C C . GLU D 1 222 ? -27.048 28.665 42.662 1.00 54.28 286 GLU D C 1
ATOM 8949 O O . GLU D 1 222 ? -26.225 28.174 43.448 1.00 54.47 286 GLU D O 1
ATOM 8955 N N . GLU D 1 223 ? -28.355 28.692 42.905 1.00 54.30 287 GLU D N 1
ATOM 8956 C CA . GLU D 1 223 ? -28.919 28.220 44.163 1.00 54.55 287 GLU D CA 1
ATOM 8957 C C . GLU D 1 223 ? -28.606 26.741 44.367 1.00 53.92 287 GLU D C 1
ATOM 8958 O O . GLU D 1 223 ? -28.119 26.341 45.426 1.00 54.04 287 GLU D O 1
ATOM 8964 N N . ARG D 1 224 ? -28.892 25.945 43.339 1.00 53.24 288 ARG D N 1
ATOM 8965 C CA . ARG D 1 224 ? -28.675 24.504 43.355 1.00 52.50 288 ARG D CA 1
ATOM 8966 C C . ARG D 1 224 ? -27.191 24.166 43.558 1.00 51.76 288 ARG D C 1
ATOM 8967 O O . ARG D 1 224 ? -26.848 23.261 44.319 1.00 51.77 288 ARG D O 1
ATOM 8975 N N . VAL D 1 225 ? -26.324 24.924 42.901 1.00 50.66 289 VAL D N 1
ATOM 8976 C CA . VAL D 1 225 ? -24.884 24.730 43.000 1.00 49.82 289 VAL D CA 1
ATOM 8977 C C . VAL D 1 225 ? -24.354 25.075 44.405 1.00 49.69 289 VAL D C 1
ATOM 8978 O O . VAL D 1 225 ? -23.638 24.268 45.020 1.00 49.22 289 VAL D O 1
ATOM 8982 N N . ARG D 1 226 ? -24.722 26.256 44.905 1.00 49.29 290 ARG D N 1
ATOM 8983 C CA . ARG D 1 226 ? -24.444 26.657 46.285 1.00 49.35 290 ARG D CA 1
ATOM 8984 C C . ARG D 1 226 ? -24.800 25.542 47.249 1.00 48.97 290 ARG D C 1
ATOM 8985 O O . ARG D 1 226 ? -24.027 25.198 48.137 1.00 49.10 290 ARG D O 1
ATOM 8993 N N . GLU D 1 227 ? -25.985 24.989 47.068 1.00 48.74 291 GLU D N 1
ATOM 8994 C CA . GLU D 1 227 ? -26.477 23.911 47.906 1.00 49.10 291 GLU D CA 1
ATOM 8995 C C . GLU D 1 227 ? -25.541 22.679 47.881 1.00 48.24 291 GLU D C 1
ATOM 8996 O O . GLU D 1 227 ? -25.197 22.118 48.937 1.00 48.34 291 GLU D O 1
ATOM 9002 N N . ILE D 1 228 ? -25.120 22.271 46.685 1.00 46.82 292 ILE D N 1
ATOM 9003 C CA . ILE D 1 228 ? -24.234 21.112 46.543 1.00 45.52 292 ILE D CA 1
ATOM 9004 C C . ILE D 1 228 ? -22.873 21.413 47.172 1.00 44.60 292 ILE D C 1
ATOM 9005 O O . ILE D 1 228 ? -22.369 20.629 47.965 1.00 43.96 292 ILE D O 1
ATOM 9010 N N . ILE D 1 229 ? -22.315 22.570 46.835 1.00 44.02 293 ILE D N 1
ATOM 9011 C CA . ILE D 1 229 ? -21.002 22.981 47.312 1.00 43.84 293 ILE D CA 1
ATOM 9012 C C . ILE D 1 229 ? -20.941 23.180 48.838 1.00 44.08 293 ILE D C 1
ATOM 9013 O O . ILE D 1 229 ? -19.969 22.748 49.479 1.00 43.81 293 ILE D O 1
ATOM 9018 N N . ILE D 1 230 ? -21.970 23.813 49.414 1.00 43.84 294 ILE D N 1
ATOM 9019 C CA . ILE D 1 230 ? -22.059 24.009 50.871 1.00 43.77 294 ILE D CA 1
ATOM 9020 C C . ILE D 1 230 ? -22.124 22.669 51.601 1.00 43.74 294 ILE D C 1
ATOM 9021 O O . ILE D 1 230 ? -21.398 22.460 52.581 1.00 43.55 294 ILE D O 1
ATOM 9026 N N . ASN D 1 231 ? -22.990 21.774 51.123 1.00 43.14 295 ASN D N 1
ATOM 9027 C CA . ASN D 1 231 ? -23.070 20.416 51.654 1.00 43.32 295 ASN D CA 1
ATOM 9028 C C . ASN D 1 231 ? -21.681 19.749 51.688 1.00 42.87 295 ASN D C 1
ATOM 9029 O O . ASN D 1 231 ? -21.293 19.182 52.701 1.00 43.09 295 ASN D O 1
ATOM 9034 N N . ALA D 1 232 ? -20.927 19.855 50.590 1.00 42.14 296 ALA D N 1
ATOM 9035 C CA . ALA D 1 232 ? -19.602 19.236 50.486 1.00 41.47 296 ALA D CA 1
ATOM 9036 C C . ALA D 1 232 ? -18.601 19.811 51.487 1.00 41.43 296 ALA D C 1
ATOM 9037 O O . ALA D 1 232 ? -17.839 19.065 52.112 1.00 41.43 296 ALA D O 1
ATOM 9039 N N . VAL D 1 233 ? -18.601 21.138 51.613 1.00 41.22 297 VAL D N 1
ATOM 9040 C CA . VAL D 1 233 ? -17.756 21.846 52.566 1.00 41.36 297 VAL D CA 1
ATOM 9041 C C . VAL D 1 233 ? -18.003 21.370 53.998 1.00 41.89 297 VAL D C 1
ATOM 9042 O O . VAL D 1 233 ? -17.051 21.141 54.733 1.00 42.08 297 VAL D O 1
ATOM 9046 N N . ARG D 1 234 ? -19.274 21.203 54.373 1.00 42.66 298 ARG D N 1
ATOM 9047 C CA . ARG D 1 234 ? -19.643 20.794 55.737 1.00 43.54 298 ARG D CA 1
ATOM 9048 C C . ARG D 1 234 ? -19.160 19.382 56.039 1.00 43.50 298 ARG D C 1
ATOM 9049 O O . ARG D 1 234 ? -18.656 19.099 57.132 1.00 43.66 298 ARG D O 1
ATOM 9057 N N . ILE D 1 235 ? -19.303 18.502 55.054 1.00 43.31 299 ILE D N 1
ATOM 9058 C CA . ILE D 1 235 ? -18.780 17.151 55.164 1.00 43.03 299 ILE D CA 1
ATOM 9059 C C . ILE D 1 235 ? -17.242 17.148 55.303 1.00 42.75 299 ILE D C 1
ATOM 9060 O O . ILE D 1 235 ? -16.700 16.469 56.177 1.00 42.30 299 ILE D O 1
ATOM 9065 N N . GLU D 1 236 ? -16.556 17.930 54.473 1.00 42.69 300 GLU D N 1
ATOM 9066 C CA . GLU D 1 236 ? -15.097 18.006 54.529 1.00 42.93 300 GLU D CA 1
ATOM 9067 C C . GLU D 1 236 ? -14.594 18.576 55.870 1.00 43.25 300 GLU D C 1
ATOM 9068 O O . GLU D 1 236 ? -13.665 18.028 56.485 1.00 43.52 300 GLU D O 1
ATOM 9074 N N . GLN D 1 237 ? -15.223 19.654 56.323 1.00 43.27 301 GLN D N 1
ATOM 9075 C CA . GLN D 1 237 ? -14.927 20.231 57.640 1.00 43.71 301 GLN D CA 1
ATOM 9076 C C . GLN D 1 237 ? -15.152 19.239 58.792 1.00 44.05 301 GLN D C 1
ATOM 9077 O O . GLN D 1 237 ? -14.366 19.190 59.734 1.00 44.43 301 GLN D O 1
ATOM 9083 N N . GLU D 1 238 ? -16.206 18.437 58.697 1.00 44.31 302 GLU D N 1
ATOM 9084 C CA . GLU D 1 238 ? -16.486 17.417 59.692 1.00 44.89 302 GLU D CA 1
ATOM 9085 C C . GLU D 1 238 ? -15.355 16.384 59.717 1.00 44.50 302 GLU D C 1
ATOM 9086 O O . GLU D 1 238 ? -14.835 16.040 60.782 1.00 44.05 302 GLU D O 1
ATOM 9092 N N . PHE D 1 239 ? -14.964 15.921 58.531 1.00 43.82 303 PHE D N 1
ATOM 9093 C CA . PHE D 1 239 ? -13.878 14.969 58.372 1.00 43.43 303 PHE D CA 1
ATOM 9094 C C . PHE D 1 239 ? -12.568 15.459 59.004 1.00 43.55 303 PHE D C 1
ATOM 9095 O O . PHE D 1 239 ? -11.888 14.698 59.701 1.00 43.55 303 PHE D O 1
ATOM 9103 N N . LEU D 1 240 ? -12.216 16.718 58.755 1.00 43.69 304 LEU D N 1
ATOM 9104 C CA . LEU D 1 240 ? -10.930 17.263 59.209 1.00 44.38 304 LEU D CA 1
ATOM 9105 C C . LEU D 1 240 ? -10.899 17.763 60.658 1.00 45.12 304 LEU D C 1
ATOM 9106 O O . LEU D 1 240 ? -9.823 18.022 61.206 1.00 45.30 304 LEU D O 1
ATOM 9111 N N . THR D 1 241 ? -12.066 17.923 61.267 1.00 45.97 305 THR D N 1
ATOM 9112 C CA . THR D 1 241 ? -12.120 18.407 62.641 1.00 47.16 305 THR D CA 1
ATOM 9113 C C . THR D 1 241 ? -12.642 17.368 63.621 1.00 47.46 305 THR D C 1
ATOM 9114 O O . THR D 1 241 ? -12.283 17.406 64.789 1.00 47.92 305 THR D O 1
ATOM 9118 N N . GLU D 1 242 ? -13.477 16.444 63.150 1.00 47.93 306 GLU D N 1
ATOM 9119 C CA . GLU D 1 242 ? -14.073 15.433 64.027 1.00 48.48 306 GLU D CA 1
ATOM 9120 C C . GLU D 1 242 ? -13.610 14.006 63.726 1.00 47.70 306 GLU D C 1
ATOM 9121 O O . GLU D 1 242 ? -13.135 13.313 64.614 1.00 48.13 306 GLU D O 1
ATOM 9127 N N . ALA D 1 243 ? -13.751 13.566 62.481 1.00 47.09 307 ALA D N 1
ATOM 9128 C CA . ALA D 1 243 ? -13.491 12.165 62.128 1.00 46.62 307 ALA D CA 1
ATOM 9129 C C . ALA D 1 243 ? -12.003 11.814 62.134 1.00 46.24 307 ALA D C 1
ATOM 9130 O O . ALA D 1 243 ? -11.612 10.753 62.608 1.00 45.83 307 ALA D O 1
ATOM 9132 N N . LEU D 1 244 ? -11.186 12.718 61.602 1.00 46.13 308 LEU D N 1
ATOM 9133 C CA . LEU D 1 244 ? -9.753 12.535 61.529 1.00 46.06 308 LEU D CA 1
ATOM 9134 C C . LEU D 1 244 ? -9.115 13.900 61.755 1.00 46.29 308 LEU D C 1
ATOM 9135 O O . LEU D 1 244 ? -8.689 14.558 60.805 1.00 46.14 308 LEU D O 1
ATOM 9140 N N . PRO D 1 245 ? -9.067 14.344 63.023 1.00 46.35 309 PRO D N 1
ATOM 9141 C CA . PRO D 1 245 ? -8.692 15.726 63.327 1.00 46.07 309 PRO D CA 1
ATOM 9142 C C . PRO D 1 245 ? -7.285 16.047 62.847 1.00 46.03 309 PRO D C 1
ATOM 9143 O O . PRO D 1 245 ? -6.361 15.257 63.064 1.00 45.82 309 PRO D O 1
ATOM 9147 N N . VAL D 1 246 ? -7.142 17.195 62.189 1.00 45.85 310 VAL D N 1
ATOM 9148 C CA . VAL D 1 246 ? -5.847 17.665 61.701 1.00 46.18 310 VAL D CA 1
ATOM 9149 C C . VAL D 1 246 ? -4.888 18.013 62.838 1.00 46.88 310 VAL D C 1
ATOM 9150 O O . VAL D 1 246 ? -3.678 18.126 62.618 1.00 46.90 310 VAL D O 1
ATOM 9154 N N . LYS D 1 247 ? -5.437 18.169 64.043 1.00 47.83 311 LYS D N 1
ATOM 9155 C CA . LYS D 1 247 ? -4.646 18.296 65.280 1.00 49.14 311 LYS D CA 1
ATOM 9156 C C . LYS D 1 247 ? -3.596 17.199 65.405 1.00 48.92 311 LYS D C 1
ATOM 9157 O O . LYS D 1 247 ? -2.496 17.433 65.911 1.00 48.86 311 LYS D O 1
ATOM 9163 N N . LEU D 1 248 ? -3.960 16.000 64.955 1.00 48.69 312 LEU D N 1
ATOM 9164 C CA . LEU D 1 248 ? -3.099 14.834 65.047 1.00 48.65 312 LEU D CA 1
ATOM 9165 C C . LEU D 1 248 ? -1.733 15.060 64.396 1.00 48.70 312 LEU D C 1
ATOM 9166 O O . LEU D 1 248 ? -0.762 14.406 64.773 1.00 48.38 312 LEU D O 1
ATOM 9171 N N . ILE D 1 249 ? -1.656 15.983 63.434 1.00 48.71 313 ILE D N 1
ATOM 9172 C CA . ILE D 1 249 ? -0.370 16.345 62.844 1.00 49.20 313 ILE D CA 1
ATOM 9173 C C . ILE D 1 249 ? 0.033 17.794 63.119 1.00 49.53 313 ILE D C 1
ATOM 9174 O O . ILE D 1 249 ? 0.886 18.352 62.420 1.00 49.65 313 ILE D O 1
ATOM 9179 N N . GLY D 1 250 ? -0.575 18.395 64.141 1.00 49.48 314 GLY D N 1
ATOM 9180 C CA . GLY D 1 250 ? -0.163 19.718 64.606 1.00 49.57 314 GLY D CA 1
ATOM 9181 C C . GLY D 1 250 ? -0.842 20.896 63.929 1.00 49.92 314 GLY D C 1
ATOM 9182 O O . GLY D 1 250 ? -0.401 22.032 64.085 1.00 49.89 314 GLY D O 1
ATOM 9183 N N . MET D 1 251 ? -1.909 20.646 63.172 1.00 50.02 315 MET D N 1
ATOM 9184 C CA . MET D 1 251 ? -2.581 21.730 62.449 1.00 50.12 315 MET D CA 1
ATOM 9185 C C . MET D 1 251 ? -3.706 22.341 63.258 1.00 50.52 315 MET D C 1
ATOM 9186 O O . MET D 1 251 ? -4.301 21.688 64.117 1.00 50.48 315 MET D O 1
ATOM 9191 N N . ASN D 1 252 ? -3.996 23.601 62.951 1.00 51.23 316 ASN D N 1
ATOM 9192 C CA . ASN D 1 252 ? -5.090 24.333 63.553 1.00 52.12 316 ASN D CA 1
ATOM 9193 C C . ASN D 1 252 ? -6.418 24.027 62.862 1.00 52.21 316 ASN D C 1
ATOM 9194 O O . ASN D 1 252 ? -6.655 24.463 61.732 1.00 52.08 316 ASN D O 1
ATOM 9199 N N . CYS D 1 253 ? -7.279 23.294 63.565 1.00 52.62 317 CYS D N 1
ATOM 9200 C CA . CYS D 1 253 ? -8.585 22.875 63.059 1.00 53.44 317 CYS D CA 1
ATOM 9201 C C . CYS D 1 253 ? -9.427 24.061 62.585 1.00 52.75 317 CYS D C 1
ATOM 9202 O O . CYS D 1 253 ? -10.061 23.994 61.529 1.00 52.78 317 CYS D O 1
ATOM 9205 N N . THR D 1 254 ? -9.405 25.151 63.350 1.00 52.31 318 THR D N 1
ATOM 9206 C CA . THR D 1 254 ? -10.163 26.360 63.012 1.00 51.61 318 THR D CA 1
ATOM 9207 C C . THR D 1 254 ? -9.726 26.979 61.680 1.00 50.62 318 THR D C 1
ATOM 9208 O O . THR D 1 254 ? -10.565 27.290 60.836 1.00 50.72 318 THR D O 1
ATOM 9212 N N . LEU D 1 255 ? -8.423 27.151 61.486 1.00 49.88 319 LEU D N 1
ATOM 9213 C CA . LEU D 1 255 ? -7.916 27.690 60.223 1.00 49.21 319 LEU D CA 1
ATOM 9214 C C . LEU D 1 255 ? -8.169 26.721 59.053 1.00 48.67 319 LEU D C 1
ATOM 9215 O O . LEU D 1 255 ? -8.422 27.155 57.925 1.00 48.34 319 LEU D O 1
ATOM 9220 N N . MET D 1 256 ? -8.098 25.418 59.332 1.00 47.82 320 MET D N 1
ATOM 9221 C CA . MET D 1 256 ? -8.376 24.391 58.323 1.00 47.33 320 MET D CA 1
ATOM 9222 C C . MET D 1 256 ? -9.809 24.503 57.799 1.00 47.00 320 MET D C 1
ATOM 9223 O O . MET D 1 256 ? -10.040 24.400 56.596 1.00 46.94 320 MET D O 1
ATOM 9228 N N . LYS D 1 257 ? -10.757 24.735 58.701 1.00 46.91 321 LYS D N 1
ATOM 9229 C CA . LYS D 1 257 ? -12.148 24.975 58.317 1.00 47.15 321 LYS D CA 1
ATOM 9230 C C . LYS D 1 257 ? -12.262 26.167 57.375 1.00 46.69 321 LYS D C 1
ATOM 9231 O O . LYS D 1 257 ? -13.049 26.144 56.422 1.00 46.93 321 LYS D O 1
ATOM 9237 N N . GLN D 1 258 ? -11.472 27.204 57.643 1.00 46.02 322 GLN D N 1
ATOM 9238 C CA . GLN D 1 258 ? -11.489 28.421 56.828 1.00 45.34 322 GLN D CA 1
ATOM 9239 C C . GLN D 1 258 ? -10.889 28.141 55.435 1.00 44.42 322 GLN D C 1
ATOM 9240 O O . GLN D 1 258 ? -11.388 28.638 54.418 1.00 43.60 322 GLN D O 1
ATOM 9246 N N . TYR D 1 259 ? -9.836 27.330 55.400 1.00 43.48 323 TYR D N 1
ATOM 9247 C CA . TYR D 1 259 ? -9.202 26.965 54.135 1.00 43.17 323 TYR D CA 1
ATOM 9248 C C . TYR D 1 259 ? -10.177 26.270 53.170 1.00 42.49 323 TYR D C 1
ATOM 9249 O O . TYR D 1 259 ? -10.201 26.584 51.979 1.00 41.92 323 TYR D O 1
ATOM 9258 N N . ILE D 1 260 ? -10.999 25.365 53.705 1.00 42.24 324 ILE D N 1
ATOM 9259 C CA . ILE D 1 260 ? -11.989 24.619 52.911 1.00 42.13 324 ILE D CA 1
ATOM 9260 C C . ILE D 1 260 ? -13.019 25.557 52.284 1.00 42.58 324 ILE D C 1
ATOM 9261 O O . ILE D 1 260 ? -13.447 25.355 51.136 1.00 42.36 324 ILE D O 1
ATOM 9266 N N . GLU D 1 261 ? -13.417 26.577 53.043 1.00 42.85 325 GLU D N 1
ATOM 9267 C CA . GLU D 1 261 ? -14.357 27.593 52.555 1.00 43.43 325 GLU D CA 1
ATOM 9268 C C . GLU D 1 261 ? -13.736 28.504 51.497 1.00 43.21 325 GLU D C 1
ATOM 9269 O O . GLU D 1 261 ? -14.404 28.885 50.533 1.00 44.22 325 GLU D O 1
ATOM 9275 N N . PHE D 1 262 ? -12.465 28.846 51.671 1.00 43.25 326 PHE D N 1
ATOM 9276 C CA . PHE D 1 262 ? -11.707 29.556 50.638 1.00 43.42 326 PHE D CA 1
ATOM 9277 C C . PHE D 1 262 ? -11.675 28.744 49.333 1.00 43.36 326 PHE D C 1
ATOM 9278 O O . PHE D 1 262 ? -11.889 29.286 48.246 1.00 42.94 326 PHE D O 1
ATOM 9286 N N . VAL D 1 263 ? -11.402 27.446 49.459 1.00 43.62 327 VAL D N 1
ATOM 9287 C CA . VAL D 1 263 ? -11.318 26.543 48.302 1.00 43.37 327 VAL D CA 1
ATOM 9288 C C . VAL D 1 263 ? -12.645 26.494 47.556 1.00 43.39 327 VAL D C 1
ATOM 9289 O O . VAL D 1 263 ? -12.685 26.619 46.333 1.00 43.49 327 VAL D O 1
ATOM 9293 N N . ALA D 1 264 ? -13.723 26.341 48.315 1.00 43.82 328 ALA D N 1
ATOM 9294 C CA . ALA D 1 264 ? -15.073 26.311 47.778 1.00 44.68 328 ALA D CA 1
ATOM 9295 C C . ALA D 1 264 ? -15.437 27.616 47.053 1.00 45.21 328 ALA D C 1
ATOM 9296 O O . ALA D 1 264 ? -16.012 27.581 45.965 1.00 45.41 328 ALA D O 1
ATOM 9298 N N . ASP D 1 265 ? -15.089 28.756 47.656 1.00 45.39 329 ASP D N 1
ATOM 9299 C CA . ASP D 1 265 ? -15.285 30.059 47.018 1.00 45.53 329 ASP D CA 1
ATOM 9300 C C . ASP D 1 265 ? -14.608 30.132 45.657 1.00 45.12 329 ASP D C 1
ATOM 9301 O O . ASP D 1 265 ? -15.206 30.609 44.698 1.00 45.35 329 ASP D O 1
ATOM 9306 N N . ARG D 1 266 ? -13.358 29.682 45.586 1.00 44.78 330 ARG D N 1
ATOM 9307 C CA . ARG D 1 266 ? -12.602 29.685 44.340 1.00 45.11 330 ARG D CA 1
ATOM 9308 C C . ARG D 1 266 ? -13.245 28.762 43.290 1.00 44.94 330 ARG D C 1
ATOM 9309 O O . ARG D 1 266 ? -13.313 29.103 42.108 1.00 44.99 330 ARG D O 1
ATOM 9317 N N . LEU D 1 267 ? -13.744 27.610 43.732 1.00 44.77 331 LEU D N 1
ATOM 9318 C CA . LEU D 1 267 ? -14.484 26.724 42.842 1.00 44.53 331 LEU D CA 1
ATOM 9319 C C . LEU D 1 267 ? -15.749 27.415 42.326 1.00 44.75 331 LEU D C 1
ATOM 9320 O O . LEU D 1 267 ? -16.074 27.316 41.145 1.00 44.80 331 LEU D O 1
ATOM 9325 N N . MET D 1 268 ? -16.458 28.107 43.217 1.00 45.21 332 MET D N 1
ATOM 9326 C CA . MET D 1 268 ? -17.690 28.802 42.850 1.00 45.66 332 MET D CA 1
ATOM 9327 C C . MET D 1 268 ? -17.436 29.848 41.771 1.00 45.66 332 MET D C 1
ATOM 9328 O O . MET D 1 268 ? -18.162 29.895 40.784 1.00 46.00 332 MET D O 1
ATOM 9333 N N . LEU D 1 269 ? -16.394 30.654 41.961 1.00 45.82 333 LEU D N 1
ATOM 9334 C CA . LEU D 1 269 ? -15.964 31.657 40.984 1.00 46.34 333 LEU D CA 1
ATOM 9335 C C . LEU D 1 269 ? -15.580 31.018 39.651 1.00 46.52 333 LEU D C 1
ATOM 9336 O O . LEU D 1 269 ? -15.997 31.483 38.587 1.00 46.28 333 LEU D O 1
ATOM 9341 N N . GLU D 1 270 ? -14.797 29.941 39.719 1.00 46.70 334 GLU D N 1
ATOM 9342 C CA . GLU D 1 270 ? -14.405 29.195 38.519 1.00 46.75 334 GLU D CA 1
ATOM 9343 C C . GLU D 1 270 ? -15.611 28.598 37.782 1.00 46.22 334 GLU D C 1
ATOM 9344 O O . GLU D 1 270 ? -15.582 28.475 36.564 1.00 46.54 334 GLU D O 1
ATOM 9350 N N . LEU D 1 271 ? -16.667 28.248 38.517 1.00 45.77 335 LEU D N 1
ATOM 9351 C CA . LEU D 1 271 ? -17.915 27.790 37.907 1.00 45.64 335 LEU D CA 1
ATOM 9352 C C . LEU D 1 271 ? -18.795 28.932 37.369 1.00 46.53 335 LEU D C 1
ATOM 9353 O O . LEU D 1 271 ? -19.859 28.675 36.786 1.00 46.40 335 LEU D O 1
ATOM 9358 N N . GLY D 1 272 ? -18.352 30.175 37.576 1.00 47.19 336 GLY D N 1
ATOM 9359 C CA . GLY D 1 272 ? -19.033 31.362 37.065 1.00 48.47 336 GLY D CA 1
ATOM 9360 C C . GLY D 1 272 ? -20.107 31.896 37.995 1.00 49.51 336 GLY D C 1
ATOM 9361 O O . GLY D 1 272 ? -21.039 32.568 37.552 1.00 49.55 336 GLY D O 1
ATOM 9362 N N . PHE D 1 273 ? -19.989 31.585 39.284 1.00 49.82 337 PHE D N 1
ATOM 9363 C CA . PHE D 1 273 ? -20.947 32.069 40.267 1.00 50.46 337 PHE D CA 1
ATOM 9364 C C . PHE D 1 273 ? -20.283 33.029 41.269 1.00 50.85 337 PHE D C 1
ATOM 9365 O O . PHE D 1 273 ? -19.121 33.407 41.095 1.00 50.40 337 PHE D O 1
ATOM 9373 N N . SER D 1 274 ? -21.027 33.427 42.300 1.00 51.71 338 SER D N 1
ATOM 9374 C CA . SER D 1 274 ? -20.488 34.295 43.356 1.00 52.87 338 SER D CA 1
ATOM 9375 C C . SER D 1 274 ? -19.941 33.504 44.532 1.00 53.21 338 SER D C 1
ATOM 9376 O O . SER D 1 274 ? -20.451 32.431 44.852 1.00 53.02 338 SER D O 1
ATOM 9379 N N . LYS D 1 275 ? -18.919 34.060 45.181 1.00 54.29 339 LYS D N 1
ATOM 9380 C CA . LYS D 1 275 ? -18.386 33.519 46.436 1.00 55.05 339 LYS D CA 1
ATOM 9381 C C . LYS D 1 275 ? -19.505 33.294 47.438 1.00 55.42 339 LYS D C 1
ATOM 9382 O O . LYS D 1 275 ? -20.544 33.945 47.372 1.00 55.54 339 LYS D O 1
ATOM 9388 N N . VAL D 1 276 ? -19.308 32.358 48.355 1.00 56.01 340 VAL D N 1
ATOM 9389 C CA . VAL D 1 276 ? -20.359 32.033 49.308 1.00 56.60 340 VAL D CA 1
ATOM 9390 C C . VAL D 1 276 ? -19.959 32.348 50.755 1.00 56.91 340 VAL D C 1
ATOM 9391 O O . VAL D 1 276 ? -20.800 32.749 51.558 1.00 56.93 340 VAL D O 1
ATOM 9395 N N . PHE D 1 277 ? -18.679 32.188 51.073 1.00 57.18 341 PHE D N 1
ATOM 9396 C CA . PHE D 1 277 ? -18.212 32.358 52.447 1.00 57.48 341 PHE D CA 1
ATOM 9397 C C . PHE D 1 277 ? -17.429 33.653 52.632 1.00 57.94 341 PHE D C 1
ATOM 9398 O O . PHE D 1 277 ? -17.422 34.221 53.721 1.00 57.88 341 PHE D O 1
ATOM 9406 N N . ARG D 1 278 ? -16.778 34.106 51.560 1.00 58.69 342 ARG D N 1
ATOM 9407 C CA . ARG D 1 278 ? -16.004 35.354 51.534 1.00 59.32 342 ARG D CA 1
ATOM 9408 C C . ARG D 1 278 ? -14.867 35.398 52.556 1.00 59.32 342 ARG D C 1
ATOM 9409 O O . ARG D 1 278 ? -14.564 36.459 53.118 1.00 59.33 342 ARG D O 1
ATOM 9417 N N . VAL D 1 279 ? -14.238 34.250 52.792 1.00 58.87 343 VAL D N 1
ATOM 9418 C CA . VAL D 1 279 ? -13.079 34.205 53.677 1.00 58.52 343 VAL D CA 1
ATOM 9419 C C . VAL D 1 279 ? -11.774 34.134 52.908 1.00 58.39 343 VAL D C 1
ATOM 9420 O O . VAL D 1 279 ? -11.727 33.755 51.728 1.00 58.37 343 VAL D O 1
ATOM 9424 N N . GLU D 1 280 ? -10.723 34.508 53.619 1.00 57.80 344 GLU D N 1
ATOM 9425 C CA . GLU D 1 280 ? -9.365 34.494 53.137 1.00 57.62 344 GLU D CA 1
ATOM 9426 C C . GLU D 1 280 ? -8.796 33.076 53.160 1.00 56.51 344 GLU D C 1
ATOM 9427 O O . GLU D 1 280 ? -9.326 32.200 53.847 1.00 56.26 344 GLU D O 1
ATOM 9433 N N . ASN D 1 281 ? -7.716 32.863 52.411 1.00 55.53 345 ASN D N 1
ATOM 9434 C CA . ASN D 1 281 ? -6.910 31.652 52.524 1.00 54.43 345 ASN D CA 1
ATOM 9435 C C . ASN D 1 281 ? -5.970 31.834 53.702 1.00 54.28 345 ASN D C 1
ATOM 9436 O O . ASN D 1 281 ? -5.089 32.690 53.652 1.00 54.24 345 ASN D O 1
ATOM 9441 N N . PRO D 1 282 ? -6.141 31.022 54.758 1.00 54.17 346 PRO D N 1
ATOM 9442 C CA . PRO D 1 282 ? -5.333 31.176 55.965 1.00 54.02 346 PRO D CA 1
ATOM 9443 C C . PRO D 1 282 ? -3.941 30.560 55.854 1.00 54.29 346 PRO D C 1
ATOM 9444 O O . PRO D 1 282 ? -3.092 30.818 56.709 1.00 54.08 346 PRO D O 1
ATOM 9448 N N . PHE D 1 283 ? -3.705 29.757 54.815 1.00 54.38 347 PHE D N 1
ATOM 9449 C CA . PHE D 1 283 ? -2.448 29.020 54.695 1.00 54.25 347 PHE D CA 1
ATOM 9450 C C . PHE D 1 283 ? -1.529 29.623 53.636 1.00 54.60 347 PHE D C 1
ATOM 9451 O O . PHE D 1 283 ? -1.822 29.551 52.440 1.00 54.78 347 PHE D O 1
ATOM 9459 N N . ASP D 1 284 ? -0.408 30.188 54.080 1.00 55.01 348 ASP D N 1
ATOM 9460 C CA . ASP D 1 284 ? 0.578 30.784 53.173 1.00 55.72 348 ASP D CA 1
ATOM 9461 C C . ASP D 1 284 ? 1.212 29.725 52.280 1.00 55.30 348 ASP D C 1
ATOM 9462 O O . ASP D 1 284 ? 1.633 30.017 51.160 1.00 55.80 348 ASP D O 1
ATOM 9467 N N . PHE D 1 285 ? 1.251 28.490 52.776 1.00 54.67 349 PHE D N 1
ATOM 9468 C CA . PHE D 1 285 ? 1.880 27.391 52.062 1.00 53.88 349 PHE D CA 1
ATOM 9469 C C . PHE D 1 285 ? 1.000 26.783 50.959 1.00 53.48 349 PHE D C 1
ATOM 9470 O O . PHE D 1 285 ? 1.471 25.947 50.200 1.00 53.19 349 PHE D O 1
ATOM 9478 N N . MET D 1 286 ? -0.259 27.218 50.869 1.00 53.36 350 MET D N 1
ATOM 9479 C CA . MET D 1 286 ? -1.173 26.795 49.799 1.00 53.19 350 MET D CA 1
ATOM 9480 C C . MET D 1 286 ? -1.458 27.945 48.833 1.00 53.42 350 MET D C 1
ATOM 9481 O O . MET D 1 286 ? -1.302 27.834 47.614 1.00 53.35 350 MET D O 1
#

Secondary structure (DSSP, 8-state):
--STT-TTTS--TTTT---S---HHHHHHHHHHHHT---GGGS--TTSHHHHHHS-HHHHHHHHHHHHHHHHHHHHHHHHIIIIIHHH---HHHHHHHHHHHHHHHHHHHHHHHHHHHH---HHHHHHHHTHHHH-GGGHHHHHHHHHHHH-SSS-HHHHHHHHHHIIIIITHHHHHHHHHHHHTT--HHHHHHHHHHHHHHHHHHHHHHHHHHT-SSPPPHHHHHHHHHHHHHHHHHIIIIIS-GGGGT--HHHHHHHHHHHHHHHHHHHT---SS------TT-/--STT-TTTS--TTTT---S---HHHHHHHHHHHHT---GGGS--TTSHHHHHHS-HHHHHHHHHHHHHHHHHHHHHHHHIIIIIHHH---HHHHHHHHHHHHHHHHHHHHHHHHHHHH---HHHHHHHHTHHHH-HHHHHHHHHHHHHHH-SSS-HHHHHHHHHHIIIIITHHHHHHHHHHHHTT--HHHHHHHHHHHHHHHHHHHHHHHHHHT-SSPPPHHHHHHHHHHHHHHHHHIIIIIS-GGGGT--HHHHHHHHHHHHHHHHHHTT---SS------TT-/--STT-TTTS--TTTT---S---HHHHHHHHHHHHT---GGGS--TTHHHHHHHS-HHHHHHHHHHHHHHHHHHHHHHHHIIIIIHHH---HHHHHHHHHHHHHHHHHHHHHHHHHHHH---HHHHHHHHTHHHH-HHHHHHHHHHHHHHH-SSS-HHHHHHHHHHIIIIITHHHHHHHHHHHHTT--HHHHHHHHHHHHHHHHHHHHHHHHHHT-SSPPPHHHHHHHHHHHHHHHHHIIIIIS-GGGGT--HHHHHHHHHHHHHHHHHHTTS--SS------TT-/--STT-TTTS--TTTT---S---HHHHHHHHHHHHT---GGGS--TTHHHHHHHS-HHHHHHHHHHHHHHHHHHHHHHHHIIIIIHHH---HHHHHHHHHHHHHHHHHHHHHHHHHHHH---HHHHHHHHTHHHH-HHHHHHHHHHHHHHH-SSS-HHHHHHHHHHIIIIITHHHHHHHHHHHHTT--HHHHHHHHHHHHHHHHHHHHHHHHHHT-SSPPPHHHHHHHHHHHHHHHHHIIIIIS-GGGGT--HHHHHHHHHHHHHHHHHHTTS--SS------TT-

B-factor: mean 41.93, std 8.3, range [23.51, 78.29]

CATH classification: 1.10.620.20

Organism: Homo sapiens (NCBI:txid9606)

Nearest PDB structures (foldseek):
  3olj-assembly1_D  TM=1.003E+00  e=4.285E-39  Homo sapiens
  3vpn-assembly1_B  TM=1.002E+00  e=3.010E-38  Homo sapiens
  3vpm-assembly1_B  TM=1.003E+00  e=5.286E-38  Homo sapiens
  3vpo-assembly1_B  TM=1.002E+00  e=6.564E-38  Homo sapiens
  4djn-assembly1_B  TM=9.612E-01  e=5.503E-31  Homo sapiens

Foldseek 3Di:
DPQCVAPQFHDDPCQPPQDDDDPVVLLVLLVVLVVLDDALVVFDQPPAQVLLVPDDPLLVVLLLLLLLLLLLLLVLLLVLLVPPVLPRGRHNSNVSSSVSVNVVSVRLNVNSLVVNVVHPVDPVVSVLSNPCCPRAPLNVVVNVQSNCLSVDPPDDPQLSLLLVLLCLQQLSQLSLVLLLVCVVVVHRPSSNVSSVSSNVSSVSSSLSSLVVNVSTPDHDDLVSSCVSLVVSLVSSLCSCPPRSDSVSVPDDSVLSSLQSLVSSQVSCVSNPHHRDPPGDNSDPSD/DVQCVAPFFHDDPCQPPQDDDDPVVLLVLLVVLVVLDDALVVFDQVVAQVLLVVDDPLLVVLLLQLLLLLLLLLVLLLVCLVPPVLPRGRHNSNVSSSVSVNVVSVRSNVNSLVVCVVRPVPPVSSVLSNPCCPRAPLNVLVNVQSNCLSVDPPDDPQLSLLLVLLSLQQLCQLSLVLLLVCVVVVHRRSSNVSSVSSNVSSVSSSLSSLVVNVSTPDHDDLVSSCVSLVVSLVSSLCSCPPRSDSVSVPDDSVLSSLQSLVSSQVSCVSNPHHRDPPGDNPDPSD/DVQCVAPQFHDDPCLVPQDDDDPVVLLVLLVVLVVLDDALVPFDQPVAQVLLVVDDPLQVVLLLQLLLLLLLLLVLLLCLLVPPVLPRGRHNSNVSSSVSLNVVSVRSNVNSLVVNVVRPVDPVSSVLSNPCCPNAPLNPVLSVQSNVLSVPPPDDPQLSLLLVLLCLQQLCQLSLVLLLVVVVVVHRRSSNVSSVSSNVSSVSSSLSSLVSNVSTPDHDDLVSSCVSLVVSLVSSLCSCPPRSDSVSVPDDSVLSSLQSLVRSQVSQVSNVHHRDPPGDNSDPSD/DVQCVAPFFHDDPCLVPQDDDDPVVLLVLLVVLVVLDDALVVFDQPVAQVLLVVDDPLLVVLVLQLLLLLLLLLVLLLVLLVPPVLPRGRHNSNVSSSVSLNVVSVRLNVNSLVVNVVRPVDPVSSVLSNPCCPNAPLNPVLSVQSNCLSVDPPDDPQLSLLLVLLCLQQLCQLSLVLLLVCVVVVHRRRSVVSSVSSNVSSVSSSLSSLVVNVSTPDHDDLVSSCVSLVVSLVSSLCSCPPRSDSVSVPDDSVLSSLQSLVRSQVSQVSNVHHRDPPGDNPDPSD

GO terms:
  GO:0005634 nucleus (C, IDA)
  GO:0006281 DNA repair (P, IDA)
  GO:0005829 cytosol (C, TAS)
  GO:0005515 protein binding (F, IPI)
  GO:0005654 nucleoplasm (C, IDA)
  GO:0005829 cytosol (C, IDA)
  GO:1900087 positive regulation of G1/S transition of mitotic cell cycle (P, IDA)
  GO:0009185 ribonucleoside diphosphate metabolic process (P, IDA)
  GO:0009265 2'-deoxyribonucleotide biosynthetic process (P, IDA)
  GO:0005737 cytoplasm (C, EXP)